Protein 2G6Y (pdb70)

CATH classification: 2.40.155.10

B-factor: mean 28.09, std 8.97, range [12.57, 61.95]

Structure (mmCIF, N/CA/C/O backbone):
data_2G6Y
#
_entry.id   2G6Y
#
_cell.length_a   68.007
_cell.length_b   97.160
_cell.length_c   75.153
_cell.angle_alpha   90.00
_cell.angle_beta   96.46
_cell.angle_gamma   90.00
#
_symmetry.space_group_name_H-M   'P 1 21 1'
#
loop_
_entity.id
_entity.type
_entity.pdbx_description
1 polymer 'green fluorescent protein 2'
2 water water
#
loop_
_atom_site.group_PDB
_atom_site.id
_atom_site.type_symbol
_atom_site.label_atom_id
_atom_site.label_alt_id
_atom_site.label_comp_id
_atom_site.label_asym_id
_atom_site.label_entity_id
_atom_site.label_seq_id
_atom_site.pdbx_PDB_ins_code
_atom_site.Cartn_x
_atom_site.Cartn_y
_atom_site.Cartn_z
_atom_site.occupancy
_atom_site.B_iso_or_equiv
_atom_site.auth_seq_id
_atom_site.auth_comp_id
_atom_site.auth_asym_id
_atom_site.auth_atom_id
_atom_site.pdbx_PDB_model_num
ATOM 1 N N . ALA A 1 3 ? -21.807 32.572 18.442 1.00 35.59 3 ALA A N 1
ATOM 2 C CA . ALA A 1 3 ? -21.209 31.236 18.738 1.00 34.06 3 ALA A CA 1
ATOM 3 C C . ALA A 1 3 ? -21.879 30.272 17.764 1.00 32.86 3 ALA A C 1
ATOM 4 O O . ALA A 1 3 ? -22.937 30.601 17.206 1.00 36.35 3 ALA A O 1
ATOM 6 N N . MET A 1 4 ? -21.265 29.112 17.553 1.00 28.68 4 MET A N 1
ATOM 7 C CA A MET A 1 4 ? -21.870 28.057 16.753 0.50 27.29 4 MET A CA 1
ATOM 8 C CA B MET A 1 4 ? -21.873 28.053 16.751 0.50 28.59 4 MET A CA 1
ATOM 9 C C . MET A 1 4 ? -22.588 27.099 17.694 1.00 26.62 4 MET A C 1
ATOM 10 O O . MET A 1 4 ? -22.077 26.762 18.764 1.00 25.15 4 MET A O 1
ATOM 19 N N . GLU A 1 5 ? -23.777 26.663 17.299 1.00 24.84 5 GLU A N 1
ATOM 20 C CA . GLU A 1 5 ? -24.454 25.630 18.065 1.00 22.12 5 GLU A CA 1
ATOM 21 C C . GLU A 1 5 ? -23.786 24.298 17.744 1.00 23.00 5 GLU A C 1
ATOM 22 O O . GLU A 1 5 ? -23.309 24.078 16.632 1.00 23.64 5 GLU A O 1
ATOM 28 N N . ILE A 1 6 ? -23.751 23.416 18.733 1.00 19.99 6 ILE A N 1
ATOM 29 C CA . ILE A 1 6 ? -23.263 22.048 18.541 1.00 18.84 6 ILE A CA 1
ATOM 30 C C . ILE A 1 6 ? -24.360 21.045 18.911 1.00 20.28 6 ILE A C 1
ATOM 31 O O . ILE A 1 6 ? -25.014 21.192 19.949 1.00 19.70 6 ILE A O 1
ATOM 36 N N . GLU A 1 7 ? -24.556 20.033 18.068 1.00 19.09 7 GLU A N 1
ATOM 37 C CA . GLU A 1 7 ? -25.410 18.903 18.423 1.00 19.08 7 GLU A CA 1
ATOM 38 C C . GLU A 1 7 ? -24.535 17.684 18.313 1.00 18.16 7 GLU A C 1
ATOM 39 O O . GLU A 1 7 ? -23.655 17.629 17.456 1.00 18.85 7 GLU A O 1
ATOM 45 N N . CYS A 1 8 ? -24.783 16.713 19.184 1.00 18.77 8 CYS A N 1
ATOM 46 C CA . CYS A 1 8 ? -23.882 15.568 19.224 1.00 18.94 8 CYS A CA 1
ATOM 47 C C . CYS A 1 8 ? -24.592 14.278 19.622 1.00 18.83 8 CYS A C 1
ATOM 48 O O . CYS A 1 8 ? -25.404 14.294 20.543 1.00 18.38 8 CYS A O 1
ATOM 51 N N . ARG A 1 9 ? -24.272 13.190 18.922 1.00 16.57 9 ARG A N 1
ATOM 52 C CA A ARG A 1 9 ? -24.650 11.855 19.377 0.50 17.86 9 ARG A CA 1
ATOM 53 C CA B ARG A 1 9 ? -24.656 11.852 19.345 0.50 17.08 9 ARG A CA 1
ATOM 54 C C . ARG A 1 9 ? -23.421 10.965 19.388 1.00 17.72 9 ARG A C 1
ATOM 55 O O . ARG A 1 9 ? -22.609 11.013 18.464 1.00 18.61 9 ARG A O 1
ATOM 70 N N . ILE A 1 10 ? -23.318 10.172 20.450 1.00 16.58 10 ILE A N 1
ATOM 71 C CA . ILE A 1 10 ? -22.239 9.211 20.587 1.00 17.51 10 ILE A CA 1
ATOM 72 C C . ILE A 1 10 ? -22.908 7.858 20.753 1.00 19.01 10 ILE A C 1
ATOM 73 O O . ILE A 1 10 ? -23.730 7.687 21.654 1.00 19.64 10 ILE A O 1
ATOM 78 N N . THR A 1 11 ? -22.574 6.904 19.888 1.00 17.42 11 THR A N 1
ATOM 79 C CA . THR A 1 11 ? -23.076 5.543 20.035 1.00 19.19 11 THR A CA 1
ATOM 80 C C . THR A 1 11 ? -21.894 4.607 20.039 1.00 18.54 11 THR A C 1
ATOM 81 O O . THR A 1 11 ? -20.891 4.851 19.369 1.00 20.94 11 THR A O 1
ATOM 85 N N . GLY A 1 12 ? -22.004 3.539 20.810 1.00 18.51 12 GLY A N 1
ATOM 86 C CA . GLY A 1 12 ? -20.861 2.645 20.834 1.00 18.81 12 GLY A CA 1
ATOM 87 C C . GLY A 1 12 ? -21.111 1.423 21.684 1.00 19.25 12 GLY A C 1
ATOM 88 O O . GLY A 1 12 ? -22.202 1.176 22.209 1.00 18.62 12 GLY A O 1
ATOM 89 N N . THR A 1 13 ? -20.027 0.668 21.813 1.00 18.69 13 THR A N 1
ATOM 90 C CA . THR A 1 13 ? -20.014 -0.459 22.729 1.00 20.43 13 THR A CA 1
ATOM 91 C C . THR A 1 13 ? -18.665 -0.414 23.439 1.00 19.88 13 THR A C 1
ATOM 92 O O . THR A 1 13 ? -17.658 -0.005 22.850 1.00 21.45 13 THR A O 1
ATOM 96 N N . LEU A 1 14 ? -18.656 -0.868 24.688 1.00 19.95 14 LEU A N 1
ATOM 97 C CA . LEU A 1 14 ? -17.416 -1.040 25.448 1.00 19.90 14 LEU A CA 1
ATOM 98 C C . LEU A 1 14 ? -17.486 -2.434 26.040 1.00 21.83 14 LEU A C 1
ATOM 99 O O . LEU A 1 14 ? -18.395 -2.772 26.805 1.00 21.62 14 LEU A O 1
ATOM 104 N N . ASN A 1 15 ? -16.512 -3.244 25.646 1.00 21.85 15 ASN A N 1
ATOM 105 C CA . ASN A 1 15 ? -16.481 -4.655 26.022 1.00 24.82 15 ASN A CA 1
ATOM 106 C C . ASN A 1 15 ? -17.829 -5.297 25.671 1.00 25.04 15 ASN A C 1
ATOM 107 O O . ASN A 1 15 ? -18.302 -6.185 26.375 1.00 28.12 15 ASN A O 1
ATOM 112 N N . GLY A 1 16 ? -18.463 -4.879 24.579 1.00 24.55 16 GLY A N 1
ATOM 113 C CA . GLY A 1 16 ? -19.743 -5.495 24.196 1.00 24.45 16 GLY A CA 1
ATOM 114 C C . GLY A 1 16 ? -21.022 -4.794 24.613 1.00 24.84 16 GLY A C 1
ATOM 115 O O . GLY A 1 16 ? -22.098 -5.075 24.059 1.00 26.29 16 GLY A O 1
ATOM 116 N N . VAL A 1 17 ? -20.898 -3.908 25.596 1.00 22.63 17 VAL A N 1
ATOM 117 C CA . VAL A 1 17 ? -22.056 -3.342 26.286 1.00 23.42 17 VAL A CA 1
ATOM 118 C C . VAL A 1 17 ? -22.386 -2.060 25.534 1.00 22.34 17 VAL A C 1
ATOM 119 O O . VAL A 1 17 ? -21.564 -1.142 25.431 1.00 22.33 17 VAL A O 1
ATOM 123 N N . GLU A 1 18 ? -23.593 -1.991 24.991 1.00 22.21 18 GLU A N 1
ATOM 124 C CA . GLU A 1 18 ? -23.975 -0.823 24.202 1.00 21.59 18 GLU A CA 1
ATOM 125 C C . GLU A 1 18 ? -24.240 0.402 25.064 1.00 21.23 18 GLU A C 1
ATOM 126 O O . GLU A 1 18 ? -24.835 0.314 26.156 1.00 22.73 18 GLU A O 1
ATOM 132 N N . PHE A 1 19 ? -23.804 1.541 24.533 1.00 19.23 19 PHE A N 1
ATOM 133 C CA . PHE A 1 19 ? -24.128 2.819 25.181 1.00 20.16 19 PHE A CA 1
ATOM 134 C C . PHE A 1 19 ? -24.493 3.859 24.121 1.00 20.30 19 PHE A C 1
ATOM 135 O O . PHE A 1 19 ? -24.125 3.705 22.948 1.00 19.78 19 PHE A O 1
ATOM 143 N N . GLU A 1 20 ? -25.227 4.901 24.518 1.00 19.40 20 GLU A N 1
ATOM 144 C CA . GLU A 1 20 ? -25.581 5.961 23.584 1.00 21.03 20 GLU A CA 1
ATOM 145 C C . GLU A 1 20 ? -25.796 7.206 24.416 1.00 20.92 20 GLU A C 1
ATOM 146 O O . GLU A 1 20 ? -26.466 7.137 25.461 1.00 20.96 20 GLU A O 1
ATOM 152 N N . LEU A 1 21 ? -25.228 8.314 23.942 1.00 18.53 21 LEU A N 1
ATOM 153 C CA . LEU A 1 21 ? -25.487 9.600 24.589 1.00 19.02 21 LEU A CA 1
ATOM 154 C C . LEU A 1 21 ? -25.910 10.602 23.529 1.00 19.57 21 LEU A C 1
ATOM 155 O O . LEU A 1 21 ? -25.477 10.495 22.382 1.00 19.16 21 LEU A O 1
ATOM 160 N N . VAL A 1 22 ? -26.715 11.589 23.912 1.00 19.58 22 VAL A N 1
ATOM 161 C CA . VAL A 1 22 ? -27.136 12.630 22.974 1.00 18.54 22 VAL A CA 1
ATOM 162 C C . VAL A 1 22 ? -27.131 13.952 23.734 1.00 19.40 22 VAL A C 1
ATOM 163 O O . VAL A 1 22 ? -27.395 14.007 24.945 1.00 18.70 22 VAL A O 1
ATOM 167 N N . GLY A 1 23 ? -26.829 15.022 23.008 1.00 17.00 23 GLY A N 1
ATOM 168 C CA . GLY A 1 23 ? -26.867 16.341 23.638 1.00 17.89 23 GLY A CA 1
ATOM 169 C C . GLY A 1 23 ? -26.222 17.371 22.746 1.00 17.77 23 GLY A C 1
ATOM 170 O O . GLY A 1 23 ? -26.312 17.319 21.517 1.00 19.16 23 GLY A O 1
ATOM 171 N N . GLY A 1 24 ? -25.570 18.338 23.379 1.00 17.31 24 GLY A N 1
ATOM 172 C CA . GLY A 1 24 ? -25.029 19.422 22.570 1.00 17.85 24 GLY A CA 1
ATOM 173 C C . GLY A 1 24 ? -24.608 20.590 23.436 1.00 18.05 24 GLY A C 1
ATOM 174 O O . GLY A 1 24 ? -24.536 20.475 24.653 1.00 19.41 24 GLY A O 1
ATOM 175 N N . GLY A 1 25 ? -24.313 21.706 22.780 1.00 19.04 25 GLY A N 1
ATOM 176 C CA . GLY A 1 25 ? -23.729 22.849 23.475 1.00 20.52 25 GLY A CA 1
ATOM 177 C C . GLY A 1 25 ? -23.494 23.920 22.437 1.00 21.40 25 GLY A C 1
ATOM 178 O O . GLY A 1 25 ? -24.297 24.088 21.520 1.00 20.98 25 GLY A O 1
ATOM 179 N N . GLU A 1 26 ? -22.404 24.655 22.614 1.00 21.21 26 GLU A N 1
ATOM 180 C CA . GLU A 1 26 ? -22.080 25.746 21.712 1.00 23.33 26 GLU A CA 1
ATOM 181 C C . GLU A 1 26 ? -20.586 25.990 21.822 1.00 22.74 26 GLU A C 1
ATOM 182 O O . GLU A 1 26 ? -19.946 25.567 22.782 1.00 22.23 26 GLU A O 1
ATOM 188 N N . GLY A 1 27 ? -20.048 26.675 20.824 1.00 21.63 27 GLY A N 1
ATOM 189 C CA . GLY A 1 27 ? -18.631 26.988 20.845 1.00 23.34 27 GLY A CA 1
ATOM 190 C C . GLY A 1 27 ? -18.304 28.269 20.121 1.00 21.91 27 GLY A C 1
ATOM 191 O O . GLY A 1 27 ? -19.054 28.725 19.265 1.00 23.46 27 GLY A O 1
ATOM 192 N N . THR A 1 28 ? -17.165 28.826 20.496 1.00 22.13 28 THR A N 1
ATOM 193 C CA . THR A 1 28 ? -16.741 30.089 19.902 1.00 23.93 28 THR A CA 1
ATOM 194 C C . THR A 1 28 ? -15.306 29.894 19.416 1.00 22.28 28 THR A C 1
ATOM 195 O O . THR A 1 28 ? -14.364 29.988 20.204 1.00 21.76 28 THR A O 1
ATOM 199 N N . PRO A 1 29 ? -15.118 29.596 18.121 1.00 23.40 29 PRO A N 1
ATOM 200 C CA . PRO A 1 29 ? -13.745 29.339 17.664 1.00 25.38 29 PRO A CA 1
ATOM 201 C C . PRO A 1 29 ? -12.649 30.364 17.954 1.00 26.23 29 PRO A C 1
ATOM 202 O O . PRO A 1 29 ? -11.506 29.971 18.224 1.00 26.09 29 PRO A O 1
ATOM 206 N N . GLU A 1 30 ? -12.976 31.654 17.921 1.00 27.51 30 GLU A N 1
ATOM 207 C CA . GLU A 1 30 ? -11.962 32.683 18.151 1.00 29.69 30 GLU A CA 1
ATOM 208 C C . GLU A 1 30 ? -11.493 32.704 19.602 1.00 28.39 30 GLU A C 1
ATOM 209 O O . GLU A 1 30 ? -10.430 33.265 19.911 1.00 28.92 30 GLU A O 1
ATOM 215 N N . GLN A 1 31 ? -12.305 32.117 20.478 1.00 27.09 31 GLN A N 1
ATOM 216 C CA . GLN A 1 31 ? -11.978 31.996 21.902 1.00 27.34 31 GLN A CA 1
ATOM 217 C C . GLN A 1 31 ? -11.408 30.627 22.254 1.00 24.52 31 GLN A C 1
ATOM 218 O O . GLN A 1 31 ? -10.934 30.406 23.371 1.00 24.20 31 GLN A O 1
ATOM 224 N N . GLY A 1 32 ? -11.458 29.716 21.290 1.00 21.16 32 GLY A N 1
ATOM 225 C CA . GLY A 1 32 ? -10.982 28.344 21.455 1.00 20.34 32 GLY A CA 1
ATOM 226 C C . GLY A 1 32 ? -11.774 27.567 22.492 1.00 19.54 32 GLY A C 1
ATOM 227 O O . GLY A 1 32 ? -11.236 26.687 23.154 1.00 21.04 32 GLY A O 1
ATOM 228 N N . ARG A 1 33 ? -13.059 27.878 22.647 1.00 19.85 33 ARG A N 1
ATOM 229 C CA . ARG A 1 33 ? -13.852 27.344 23.758 1.00 19.88 33 ARG A CA 1
ATOM 230 C C . ARG A 1 33 ? -15.089 26.656 23.213 1.00 19.10 33 ARG A C 1
ATOM 231 O O . ARG A 1 33 ? -15.688 27.108 22.243 1.00 19.25 33 ARG A O 1
ATOM 239 N N . MET A 1 34 ? -15.476 25.538 23.815 1.00 17.09 34 MET A N 1
ATOM 240 C CA A MET A 1 34 ? -16.783 24.958 23.496 0.50 19.07 34 MET A CA 1
ATOM 241 C CA B MET A 1 34 ? -16.798 24.984 23.507 0.50 18.65 34 MET A CA 1
ATOM 242 C C . MET A 1 34 ? -17.320 24.248 24.728 1.00 19.23 34 MET A C 1
ATOM 243 O O . MET A 1 34 ? -16.566 23.916 25.648 1.00 18.72 34 MET A O 1
ATOM 252 N N . THR A 1 35 ? -18.631 24.034 24.737 1.00 19.31 35 THR A N 1
ATOM 253 C CA . THR A 1 35 ? -19.250 23.289 25.826 1.00 19.40 35 THR A CA 1
ATOM 254 C C . THR A 1 35 ? -20.051 22.153 25.217 1.00 19.45 35 THR A C 1
ATOM 255 O O . THR A 1 35 ? -20.521 22.265 24.087 1.00 20.97 35 THR A O 1
ATOM 259 N N . ASN A 1 36 ? -20.225 21.064 25.959 1.00 17.13 36 ASN A N 1
ATOM 260 C CA . ASN A 1 36 ? -21.116 20.008 25.462 1.00 17.38 36 ASN A CA 1
ATOM 261 C C . ASN A 1 36 ? -21.656 19.297 26.690 1.00 19.12 36 ASN A C 1
ATOM 262 O O . ASN A 1 36 ? -20.862 18.930 27.576 1.00 19.08 36 ASN A O 1
ATOM 267 N N . LYS A 1 37 ? -22.982 19.156 26.743 1.00 17.97 37 LYS A N 1
ATOM 268 C CA . LYS A 1 37 ? -23.648 18.360 27.773 1.00 18.26 37 LYS A CA 1
ATOM 269 C C . LYS A 1 37 ? -24.478 17.291 27.088 1.00 18.65 37 LYS A C 1
ATOM 270 O O . LYS A 1 37 ? -25.239 17.568 26.150 1.00 18.49 37 LYS A O 1
ATOM 276 N N . MET A 1 38 ? -24.322 16.063 27.574 1.00 17.63 38 MET A N 1
ATOM 277 C CA . MET A 1 38 ? -25.003 14.931 26.962 1.00 18.65 38 MET A CA 1
ATOM 278 C C . MET A 1 38 ? -25.582 14.000 28.005 1.00 19.24 38 MET A C 1
ATOM 279 O O . MET A 1 38 ? -25.075 13.886 29.118 1.00 21.89 38 MET A O 1
ATOM 284 N N . LYS A 1 39 ? -26.666 13.336 27.630 1.00 18.06 39 LYS A N 1
ATOM 285 C CA A LYS A 1 39 ? -27.335 12.407 28.528 0.50 19.46 39 LYS A CA 1
ATOM 286 C CA B LYS A 1 39 ? -27.348 12.415 28.522 0.50 20.20 39 LYS A CA 1
ATOM 287 C C . LYS A 1 39 ? -27.337 11.021 27.913 1.00 19.96 39 LYS A C 1
ATOM 288 O O . LYS A 1 39 ? -27.535 10.857 26.702 1.00 20.78 39 LYS A O 1
ATOM 299 N N . SER A 1 40 ? -27.122 10.034 28.773 1.00 20.92 40 SER A N 1
ATOM 300 C CA . SER A 1 40 ? -27.230 8.645 28.366 1.00 23.66 40 SER A CA 1
ATOM 301 C C . SER A 1 40 ? -28.673 8.267 28.065 1.00 24.84 40 SER A C 1
ATOM 302 O O . SER A 1 40 ? -29.600 8.616 28.812 1.00 26.61 40 SER A O 1
ATOM 305 N N . THR A 1 41 ? -28.860 7.534 26.972 1.00 24.70 41 THR A N 1
ATOM 306 C CA . THR A 1 41 ? -30.196 7.031 26.655 1.00 27.42 41 THR A CA 1
ATOM 307 C C . THR A 1 41 ? -30.371 5.526 26.878 1.00 27.57 41 THR A C 1
ATOM 308 O O . THR A 1 41 ? -31.431 4.972 26.585 1.00 28.91 41 THR A O 1
ATOM 312 N N . LYS A 1 42 ? -29.358 4.848 27.407 1.00 27.14 42 LYS A N 1
ATOM 313 C CA . LYS A 1 42 ? -29.432 3.415 27.697 1.00 29.85 42 LYS A CA 1
ATOM 314 C C . LYS A 1 42 ? -29.090 3.144 29.160 1.00 29.05 42 LYS A C 1
ATOM 315 O O . LYS A 1 42 ? -28.479 2.121 29.457 1.00 32.90 42 LYS A O 1
ATOM 321 N N . GLY A 1 43 ? -29.477 4.066 30.039 1.00 29.09 43 GLY A N 1
ATOM 322 C CA . GLY A 1 43 ? -29.213 4.019 31.474 1.00 29.45 43 GLY A CA 1
ATOM 323 C C . GLY A 1 43 ? -27.812 4.387 31.913 1.00 27.52 43 GLY A C 1
ATOM 324 O O . GLY A 1 43 ? -27.027 4.955 31.141 1.00 26.46 43 GLY A O 1
ATOM 325 N N . ALA A 1 44 ? -27.485 4.050 33.158 1.00 28.11 44 ALA A N 1
ATOM 326 C CA . ALA A 1 44 ? -26.160 4.384 33.676 1.00 26.49 44 ALA A CA 1
ATOM 327 C C . ALA A 1 44 ? -25.044 3.727 32.866 1.00 24.59 44 ALA A C 1
ATOM 328 O O . ALA A 1 44 ? -25.159 2.553 32.493 1.00 24.63 44 ALA A O 1
ATOM 330 N N . LEU A 1 45 ? -23.996 4.496 32.586 1.00 24.06 45 LEU A N 1
ATOM 331 C CA . LEU A 1 45 ? -22.819 3.906 31.945 1.00 22.98 45 LEU A CA 1
ATOM 332 C C . LEU A 1 45 ? -22.192 2.863 32.859 1.00 24.97 45 LEU A C 1
ATOM 333 O O . LEU A 1 45 ? -22.208 3.034 34.083 1.00 27.73 45 LEU A O 1
ATOM 338 N N . THR A 1 46 ? -21.642 1.806 32.266 1.00 26.33 46 THR A N 1
ATOM 339 C CA . THR A 1 46 ? -20.953 0.732 32.978 1.00 27.30 46 THR A CA 1
ATOM 340 C C . THR A 1 46 ? -19.441 0.919 33.114 1.00 25.99 46 THR A C 1
ATOM 341 O O . THR A 1 46 ? -18.716 0.036 33.580 1.00 26.83 46 THR A O 1
ATOM 345 N N . PHE A 1 47 ? -18.951 2.080 32.700 1.00 22.19 47 PHE A N 1
ATOM 346 C CA . PHE A 1 47 ? -17.529 2.424 32.770 1.00 21.56 47 PHE A CA 1
ATOM 347 C C . PHE A 1 47 ? -17.453 3.919 33.080 1.00 21.70 47 PHE A C 1
ATOM 348 O O . PHE A 1 47 ? -18.451 4.662 33.026 1.00 22.21 47 PHE A O 1
ATOM 356 N N . SER A 1 48 ? -16.241 4.359 33.403 1.00 20.64 48 SER A N 1
ATOM 357 C CA . SER A 1 48 ? -16.033 5.725 33.865 1.00 20.00 48 SER A CA 1
ATOM 358 C C . SER A 1 48 ? -16.459 6.732 32.798 1.00 19.35 48 SER A C 1
ATOM 359 O O . SER A 1 48 ? -15.997 6.640 31.662 1.00 21.61 48 SER A O 1
ATOM 362 N N . PRO A 1 49 ? -17.321 7.705 33.131 1.00 20.15 49 PRO A N 1
ATOM 363 C CA . PRO A 1 49 ? -17.693 8.703 32.125 1.00 19.16 49 PRO A CA 1
ATOM 364 C C . PRO A 1 49 ? -16.507 9.547 31.638 1.00 18.09 49 PRO A C 1
ATOM 365 O O . PRO A 1 49 ? -16.579 10.089 30.548 1.00 18.53 49 PRO A O 1
ATOM 369 N N . TYR A 1 50 ? -15.412 9.647 32.393 1.00 18.43 50 TYR A N 1
ATOM 370 C CA . TYR A 1 50 ? -14.231 10.405 31.963 1.00 18.50 50 TYR A CA 1
ATOM 371 C C . TYR A 1 50 ? -13.613 9.830 30.678 1.00 17.03 50 TYR A C 1
ATOM 372 O O . TYR A 1 50 ? -12.911 10.533 29.940 1.00 19.72 50 TYR A O 1
ATOM 381 N N . LEU A 1 51 ? -13.889 8.556 30.391 1.00 18.55 51 LEU A N 1
ATOM 382 C CA . LEU A 1 51 ? -13.418 7.920 29.158 1.00 20.77 51 LEU A CA 1
ATOM 383 C C . LEU A 1 51 ? -14.034 8.583 27.923 1.00 20.93 51 LEU A C 1
ATOM 384 O O . LEU A 1 51 ? -13.469 8.496 26.829 1.00 23.65 51 LEU A O 1
ATOM 389 N N . LEU A 1 52 ? -15.172 9.250 28.104 1.00 17.86 52 LEU A N 1
ATOM 390 C CA . LEU A 1 52 ? -15.861 9.874 26.971 1.00 17.29 52 LEU A CA 1
ATOM 391 C C . LEU A 1 52 ? -15.621 11.375 26.787 1.00 17.70 52 LEU A C 1
ATOM 392 O O . LEU A 1 52 ? -16.089 11.943 25.789 1.00 17.18 52 LEU A O 1
ATOM 397 N N . SER A 1 53 ? -14.904 12.010 27.717 1.00 17.16 53 SER A N 1
ATOM 398 C CA . SER A 1 53 ? -14.725 13.457 27.632 1.00 16.59 53 SER A CA 1
ATOM 399 C C . SER A 1 53 ? -14.084 13.863 26.309 1.00 16.51 53 SER A C 1
ATOM 400 O O . SER A 1 53 ? -14.545 14.839 25.704 1.00 17.23 53 SER A O 1
ATOM 403 N N . HIS A 1 54 ? -13.050 13.136 25.868 1.00 16.44 54 HIS A N 1
ATOM 404 C CA . HIS A 1 54 ? -12.409 13.489 24.600 1.00 16.99 54 HIS A CA 1
ATOM 405 C C . HIS A 1 54 ? -13.137 12.945 23.358 1.00 16.65 54 HIS A C 1
ATOM 406 O O . HIS A 1 54 ? -12.650 13.153 22.251 1.00 17.57 54 HIS A O 1
ATOM 413 N N . VAL A 1 55 ? -14.285 12.283 23.512 1.00 15.71 55 VAL A N 1
ATOM 414 C CA . VAL A 1 55 ? -15.160 11.959 22.389 1.00 14.64 55 VAL A CA 1
ATOM 415 C C . VAL A 1 55 ? -16.225 13.052 22.298 1.00 15.26 55 VAL A C 1
ATOM 416 O O . VAL A 1 55 ? -16.589 13.502 21.191 1.00 16.45 55 VAL A O 1
ATOM 420 N N . MET A 1 56 ? -16.720 13.507 23.451 1.00 14.65 56 MET A N 1
ATOM 421 C CA . MET A 1 56 ? -17.605 14.697 23.477 1.00 16.96 56 MET A CA 1
ATOM 422 C C . MET A 1 56 ? -16.978 15.984 22.915 1.00 17.22 56 MET A C 1
ATOM 423 O O . MET A 1 56 ? -17.706 16.833 22.399 1.00 18.75 56 MET A O 1
ATOM 447 N N . PHE A 1 58 ? -14.603 18.170 18.692 1.00 16.40 60 PHE A N 1
ATOM 448 C CA . PHE A 1 58 ? -14.944 19.179 17.683 1.00 15.78 60 PHE A CA 1
ATOM 449 C C . PHE A 1 58 ? -13.740 20.123 17.547 1.00 16.62 60 PHE A C 1
ATOM 450 O O . PHE A 1 58 ? -13.674 21.199 18.172 1.00 16.71 60 PHE A O 1
ATOM 458 N N . TYR A 1 59 ? -12.797 19.722 16.695 1.00 15.32 61 TYR A N 1
ATOM 459 C CA . TYR A 1 59 ? -11.573 20.517 16.491 1.00 14.13 61 TYR A CA 1
ATOM 460 C C . TYR A 1 59 ? -11.770 21.896 15.868 1.00 14.02 61 TYR A C 1
ATOM 461 O O . TYR A 1 59 ? -10.854 22.732 15.822 1.00 16.24 61 TYR A O 1
ATOM 470 N N . HIS A 1 60 ? -12.987 22.088 15.368 1.00 14.12 62 HIS A N 1
ATOM 471 C CA . HIS A 1 60 ? -13.348 23.364 14.765 1.00 16.35 62 HIS A CA 1
ATOM 472 C C . HIS A 1 60 ? -13.147 24.533 15.721 1.00 17.92 62 HIS A C 1
ATOM 473 O O . HIS A 1 60 ? -12.964 25.658 15.237 1.00 19.88 62 HIS A O 1
ATOM 480 N N . PHE A 1 61 ? -13.249 24.268 17.026 1.00 16.88 63 PHE A N 1
ATOM 481 C CA . PHE A 1 61 ? -13.357 25.325 18.042 1.00 19.23 63 PHE A CA 1
ATOM 482 C C . PHE A 1 61 ? -12.020 25.542 18.719 1.00 21.34 63 PHE A C 1
ATOM 483 O O . PHE A 1 61 ? -11.928 25.723 19.937 1.00 27.61 63 PHE A O 1
ATOM 491 N N . GLY A 1 62 ? -10.960 25.483 17.936 1.00 19.59 64 GLY A N 1
ATOM 492 C CA . GLY A 1 62 ? -9.681 25.822 18.540 1.00 18.28 64 GLY A CA 1
ATOM 493 C C . GLY A 1 62 ? -9.115 27.078 17.899 1.00 18.47 64 GLY A C 1
ATOM 494 O O . GLY A 1 62 ? -9.357 27.399 16.727 1.00 19.63 64 GLY A O 1
ATOM 495 N N . THR A 1 63 ? -8.323 27.807 18.676 1.00 17.84 65 THR A N 1
ATOM 496 C CA . THR A 1 63 ? -7.660 28.988 18.136 1.00 19.58 65 THR A CA 1
ATOM 497 C C . THR A 1 63 ? -6.375 28.549 17.440 1.00 19.65 65 THR A C 1
ATOM 498 O O . THR A 1 63 ? -5.767 27.535 17.819 1.00 20.01 65 THR A O 1
ATOM 502 N N . TYR A 1 64 ? -5.987 29.308 16.419 1.00 18.29 66 TYR A N 1
ATOM 503 C CA . TYR A 1 64 ? -4.720 29.098 15.721 1.00 20.13 66 TYR A CA 1
ATOM 504 C C . TYR A 1 64 ? -3.943 30.411 15.789 1.00 22.07 66 TYR A C 1
ATOM 505 O O . TYR A 1 64 ? -4.529 31.474 15.985 1.00 23.30 66 TYR A O 1
ATOM 514 N N . PRO A 1 65 ? -2.614 30.336 15.655 1.00 22.08 67 PRO A N 1
ATOM 515 C CA . PRO A 1 65 ? -1.819 31.576 15.758 1.00 24.07 67 PRO A CA 1
ATOM 516 C C . PRO A 1 65 ? -2.095 32.585 14.651 1.00 26.32 67 PRO A C 1
ATOM 517 O O . PRO A 1 65 ? -2.708 32.249 13.635 1.00 25.04 67 PRO A O 1
ATOM 521 N N . SER A 1 66 ? -1.651 33.820 14.885 1.00 27.27 68 SER A N 1
ATOM 522 C CA . SER A 1 66 ? -1.717 34.880 13.883 1.00 29.31 68 SER A CA 1
ATOM 523 C C . SER A 1 66 ? -1.260 34.399 12.513 1.00 28.60 68 SER A C 1
ATOM 524 O O . SER A 1 66 ? -0.177 33.840 12.380 1.00 28.51 68 SER A O 1
ATOM 527 N N . GLY A 1 67 ? -2.093 34.622 11.503 1.00 27.42 69 GLY A N 1
ATOM 528 C CA . GLY A 1 67 ? -1.725 34.282 10.138 1.00 26.59 69 GLY A CA 1
ATOM 529 C C . GLY A 1 67 ? -2.047 32.862 9.715 1.00 25.31 69 GLY A C 1
ATOM 530 O O . GLY A 1 67 ? -1.880 32.513 8.547 1.00 27.85 69 GLY A O 1
ATOM 531 N N . TYR A 1 68 ? -2.503 32.043 10.658 1.00 24.58 70 TYR A N 1
ATOM 532 C CA . TYR A 1 68 ? -2.905 30.674 10.383 1.00 24.52 70 TYR A CA 1
ATOM 533 C C . TYR A 1 68 ? -4.420 30.564 10.491 1.00 25.34 70 TYR A C 1
ATOM 534 O O . TYR A 1 68 ? -5.055 31.339 11.194 1.00 26.05 70 TYR A O 1
ATOM 543 N N . GLU A 1 69 ? -4.990 29.601 9.779 1.00 23.55 71 GLU A N 1
ATOM 544 C CA . GLU A 1 69 ? -6.409 29.314 9.888 1.00 23.88 71 GLU A CA 1
ATOM 545 C C . GLU A 1 69 ? -6.555 27.888 10.410 1.00 22.74 71 GLU A C 1
ATOM 546 O O . GLU A 1 69 ? -5.855 26.962 9.999 1.00 23.63 71 GLU A O 1
ATOM 552 N N . ASN A 1 70 ? -7.494 27.732 11.335 1.00 20.88 72 ASN A N 1
ATOM 553 C CA . ASN A 1 70 ? -7.897 26.403 11.789 1.00 18.13 72 ASN A CA 1
ATOM 554 C C . ASN A 1 70 ? -8.405 25.602 10.585 1.00 17.64 72 ASN A C 1
ATOM 555 O O . ASN A 1 70 ? -9.392 26.007 9.944 1.00 19.23 72 ASN A O 1
ATOM 560 N N . PRO A 1 71 ? -7.718 24.499 10.242 1.00 17.73 73 PRO A N 1
ATOM 561 C CA . PRO A 1 71 ? -8.074 23.809 8.991 1.00 16.35 73 PRO A CA 1
ATOM 562 C C . PRO A 1 71 ? -9.399 23.046 9.065 1.00 16.92 73 PRO A C 1
ATOM 563 O O . PRO A 1 71 ? -10.056 22.805 8.039 1.00 17.34 73 PRO A O 1
ATOM 567 N N . PHE A 1 72 ? -9.763 22.684 10.292 1.00 17.06 74 PHE A N 1
ATOM 568 C CA . PHE A 1 72 ? -11.013 21.981 10.559 1.00 16.35 74 PHE A CA 1
ATOM 569 C C . PHE A 1 72 ? -12.199 22.933 10.388 1.00 17.87 74 PHE A C 1
ATOM 570 O O . PHE A 1 72 ? -13.206 22.615 9.741 1.00 19.42 74 PHE A O 1
ATOM 578 N N . LEU A 1 73 ? -12.086 24.111 10.991 1.00 17.48 75 LEU A N 1
ATOM 579 C CA . LEU A 1 73 ? -13.046 25.179 10.783 1.00 18.75 75 LEU A CA 1
ATOM 580 C C . LEU A 1 73 ? -13.127 25.545 9.304 1.00 18.85 75 LEU A C 1
ATOM 581 O O . LEU A 1 73 ? -14.223 25.718 8.753 1.00 20.49 75 LEU A O 1
ATOM 586 N N . HIS A 1 74 ? -11.973 25.671 8.655 1.00 18.82 76 HIS A N 1
ATOM 587 C CA . HIS A 1 74 ? -11.987 26.077 7.243 1.00 20.82 76 HIS A CA 1
ATOM 588 C C . HIS A 1 74 ? -12.663 25.048 6.334 1.00 19.52 76 HIS A C 1
ATOM 589 O O . HIS A 1 74 ? -13.332 25.395 5.354 1.00 21.06 76 HIS A O 1
ATOM 596 N N . ALA A 1 75 ? -12.489 23.770 6.664 1.00 18.24 77 ALA A N 1
ATOM 597 C CA . ALA A 1 75 ? -13.070 22.723 5.826 1.00 18.84 77 ALA A CA 1
ATOM 598 C C . ALA A 1 75 ? -14.595 22.704 5.785 1.00 18.53 77 ALA A C 1
ATOM 599 O O . ALA A 1 75 ? -15.174 22.006 4.956 1.00 19.31 77 ALA A O 1
ATOM 601 N N . ILE A 1 76 ? -15.268 23.449 6.660 1.00 19.04 78 ILE A N 1
ATOM 602 C CA . ILE A 1 76 ? -16.732 23.423 6.689 1.00 18.94 78 ILE A CA 1
ATOM 603 C C . ILE A 1 76 ? -17.308 23.753 5.306 1.00 21.03 78 ILE A C 1
ATOM 604 O O . ILE A 1 76 ? -18.350 23.211 4.917 1.00 23.14 78 ILE A O 1
ATOM 609 N N . ASN A 1 77 ? -16.625 24.627 4.563 1.00 21.57 79 ASN A N 1
ATOM 610 C CA . ASN A 1 77 ? -17.139 25.082 3.270 1.00 22.86 79 ASN A CA 1
ATOM 611 C C . ASN A 1 77 ? -16.620 24.354 2.043 1.00 21.87 79 ASN A C 1
ATOM 612 O O . ASN A 1 77 ? -17.032 24.651 0.928 1.00 23.70 79 ASN A O 1
ATOM 617 N N . ASN A 1 78 ? -15.731 23.382 2.230 1.00 21.68 80 ASN A N 1
ATOM 618 C CA . ASN A 1 78 ? -15.192 22.710 1.055 1.00 21.69 80 ASN A CA 1
ATOM 619 C C . ASN A 1 78 ? -15.162 21.192 1.209 1.00 21.97 80 ASN A C 1
ATOM 620 O O . ASN A 1 78 ? -14.236 20.540 0.698 1.00 24.21 80 ASN A O 1
ATOM 625 N N . GLY A 1 79 ? -16.173 20.650 1.887 1.00 20.67 81 GLY A N 1
ATOM 626 C CA . GLY A 1 79 ? -16.333 19.196 1.900 1.00 20.46 81 GLY A CA 1
ATOM 627 C C . GLY A 1 79 ? -16.038 18.542 3.239 1.00 18.52 81 GLY A C 1
ATOM 628 O O . GLY A 1 79 ? -16.313 17.354 3.429 1.00 20.40 81 GLY A O 1
ATOM 629 N N . GLY A 1 80 ? -15.479 19.302 4.179 1.00 17.71 82 GLY A N 1
ATOM 630 C CA . GLY A 1 80 ? -15.267 18.797 5.527 1.00 17.14 82 GLY A CA 1
ATOM 631 C C . GLY A 1 80 ? -14.135 17.800 5.649 1.00 17.13 82 GLY A C 1
ATOM 632 O O . GLY A 1 80 ? -13.290 17.662 4.773 1.00 17.38 82 GLY A O 1
ATOM 633 N N . TYR A 1 81 ? -14.144 17.107 6.777 1.00 16.15 83 TYR A N 1
ATOM 634 C CA . TYR A 1 81 ? -13.133 16.100 7.087 1.00 16.34 83 TYR A CA 1
ATOM 635 C C . TYR A 1 81 ? -13.773 15.049 7.988 1.00 16.36 83 TYR A C 1
ATOM 636 O O . TYR A 1 81 ? -14.819 15.279 8.624 1.00 16.79 83 TYR A O 1
ATOM 645 N N . THR A 1 82 ? -13.093 13.905 8.048 1.00 15.79 84 THR A N 1
ATOM 646 C CA . THR A 1 82 ? -13.449 12.901 9.040 1.00 15.54 84 THR A CA 1
ATOM 647 C C . THR A 1 82 ? -12.250 12.770 9.981 1.00 15.29 84 THR A C 1
ATOM 648 O O . THR A 1 82 ? -11.122 13.099 9.608 1.00 16.78 84 THR A O 1
ATOM 652 N N . ASN A 1 83 ? -12.483 12.249 11.184 1.00 14.67 85 ASN A N 1
ATOM 653 C CA . ASN A 1 83 ? -11.386 11.972 12.108 1.00 14.08 85 ASN A CA 1
ATOM 654 C C . ASN A 1 83 ? -11.593 10.533 12.548 1.00 13.84 85 ASN A C 1
ATOM 655 O O . ASN A 1 83 ? -12.734 10.140 12.838 1.00 15.17 85 ASN A O 1
ATOM 660 N N . THR A 1 84 ? -10.512 9.755 12.577 1.00 15.30 86 THR A N 1
ATOM 661 C CA . THR A 1 84 ? -10.584 8.386 13.088 1.00 15.50 86 THR A CA 1
ATOM 662 C C . THR A 1 84 ? -9.413 8.217 14.056 1.00 15.96 86 THR A C 1
ATOM 663 O O . THR A 1 84 ? -8.281 8.517 13.685 1.00 16.49 86 THR A O 1
ATOM 667 N N . ARG A 1 85 ? -9.644 7.703 15.264 1.00 15.49 87 ARG A N 1
ATOM 668 C CA . ARG A 1 85 ? -8.600 7.691 16.314 1.00 17.61 87 ARG A CA 1
ATOM 669 C C . ARG A 1 85 ? -8.555 6.270 16.848 1.00 17.87 87 ARG A C 1
ATOM 670 O O . ARG A 1 85 ? -9.581 5.609 16.995 1.00 18.11 87 ARG A O 1
ATOM 678 N N . ILE A 1 86 ? -7.339 5.819 17.145 1.00 16.49 88 ILE A N 1
ATOM 679 C CA . ILE A 1 86 ? -7.095 4.543 17.806 1.00 18.62 88 ILE A CA 1
ATOM 680 C C . ILE A 1 86 ? -6.393 4.911 19.091 1.00 17.72 88 ILE A C 1
ATOM 681 O O . ILE A 1 86 ? -5.362 5.581 19.054 1.00 19.39 88 ILE A O 1
ATOM 686 N N . GLU A 1 87 ? -6.980 4.512 20.216 1.00 18.20 89 GLU A N 1
ATOM 687 C CA . GLU A 1 87 ? -6.461 4.879 21.540 1.00 19.49 89 GLU A CA 1
ATOM 688 C C . GLU A 1 87 ? -6.099 3.613 22.267 1.00 18.40 89 GLU A C 1
ATOM 689 O O . GLU A 1 87 ? -6.949 2.735 22.450 1.00 21.07 89 GLU A O 1
ATOM 695 N N . LYS A 1 88 ? -4.826 3.527 22.654 1.00 16.80 90 LYS A N 1
ATOM 696 C CA A LYS A 1 88 ? -4.347 2.334 23.349 0.50 17.98 90 LYS A CA 1
ATOM 697 C CA B LYS A 1 88 ? -4.379 2.326 23.356 0.50 18.21 90 LYS A CA 1
ATOM 698 C C . LYS A 1 88 ? -4.091 2.651 24.816 1.00 17.75 90 LYS A C 1
ATOM 699 O O . LYS A 1 88 ? -3.239 3.476 25.101 1.00 19.04 90 LYS A O 1
ATOM 710 N N . TYR A 1 89 ? -4.801 1.991 25.730 1.00 17.40 91 TYR A N 1
ATOM 711 C CA . TYR A 1 89 ? -4.716 2.275 27.169 1.00 18.94 91 TYR A CA 1
ATOM 712 C C . TYR A 1 89 ? -3.648 1.392 27.813 1.00 19.85 91 TYR A C 1
ATOM 713 O O . TYR A 1 89 ? -3.384 0.294 27.304 1.00 21.82 91 TYR A O 1
ATOM 722 N N . GLU A 1 90 ? -3.049 1.854 28.911 1.00 19.82 92 GLU A N 1
ATOM 723 C CA . GLU A 1 90 ? -1.926 1.117 29.492 1.00 22.54 92 GLU A CA 1
ATOM 724 C C . GLU A 1 90 ? -2.235 -0.275 30.033 1.00 22.39 92 GLU A C 1
ATOM 725 O O . GLU A 1 90 ? -1.334 -1.093 30.218 1.00 24.74 92 GLU A O 1
ATOM 731 N N . ASP A 1 91 ? -3.508 -0.554 30.275 1.00 21.77 93 ASP A N 1
ATOM 732 C CA . ASP A 1 91 ? -3.928 -1.892 30.687 1.00 23.72 93 ASP A CA 1
ATOM 733 C C . ASP A 1 91 ? -4.374 -2.819 29.549 1.00 24.43 93 ASP A C 1
ATOM 734 O O . ASP A 1 91 ? -4.934 -3.896 29.814 1.00 25.76 93 ASP A O 1
ATOM 739 N N . GLY A 1 92 ? -4.135 -2.399 28.304 1.00 23.39 94 GLY A N 1
ATOM 740 C CA . GLY A 1 92 ? -4.477 -3.206 27.129 1.00 23.25 94 GLY A CA 1
ATOM 741 C C . GLY A 1 92 ? -5.786 -2.870 26.439 1.00 22.51 94 GLY A C 1
ATOM 742 O O . GLY A 1 92 ? -6.041 -3.342 25.329 1.00 22.72 94 GLY A O 1
ATOM 743 N N . GLY A 1 93 ? -6.620 -2.053 27.068 1.00 21.21 95 GLY A N 1
ATOM 744 C CA . GLY A 1 93 ? -7.861 -1.682 26.393 1.00 20.05 95 GLY A CA 1
ATOM 745 C C . GLY A 1 93 ? -7.613 -0.842 25.152 1.00 20.07 95 GLY A C 1
ATOM 746 O O . GLY A 1 93 ? -6.614 -0.124 25.061 1.00 19.67 95 GLY A O 1
ATOM 747 N N . VAL A 1 94 ? -8.511 -0.935 24.175 1.00 17.51 96 VAL A N 1
ATOM 748 C CA . VAL A 1 94 ? -8.392 -0.160 22.934 1.00 19.62 96 VAL A CA 1
ATOM 749 C C . VAL A 1 94 ? -9.704 0.535 22.657 1.00 18.81 96 VAL A C 1
ATOM 750 O O . VAL A 1 94 ? -10.741 -0.117 22.775 1.00 19.43 96 VAL A O 1
ATOM 754 N N . LEU A 1 95 ? -9.645 1.823 22.305 1.00 17.77 97 LEU A N 1
ATOM 755 C CA . LEU A 1 95 ? -10.841 2.475 21.812 1.00 19.47 97 LEU A CA 1
ATOM 756 C C . LEU A 1 95 ? -10.611 2.838 20.351 1.00 19.77 97 LEU A C 1
ATOM 757 O O . LEU A 1 95 ? -9.586 3.440 20.005 1.00 22.46 97 LEU A O 1
ATOM 762 N N . HIS A 1 96 ? -11.558 2.487 19.484 1.00 18.56 98 HIS A N 1
ATOM 763 C CA . HIS A 1 96 ? -11.524 2.986 18.111 1.00 17.53 98 HIS A CA 1
ATOM 764 C C . HIS A 1 96 ? -12.679 3.968 18.017 1.00 16.80 98 HIS A C 1
ATOM 765 O O . HIS A 1 96 ? -13.814 3.616 18.356 1.00 16.99 98 HIS A O 1
ATOM 772 N N . VAL A 1 97 ? -12.392 5.189 17.576 1.00 14.79 99 VAL A N 1
ATOM 773 C CA . VAL A 1 97 ? -13.440 6.198 17.574 1.00 15.02 99 VAL A CA 1
ATOM 774 C C . VAL A 1 97 ? -13.453 6.835 16.186 1.00 14.57 99 VAL A C 1
ATOM 775 O O . VAL A 1 97 ? -12.414 7.217 15.639 1.00 17.24 99 VAL A O 1
ATOM 779 N N . SER A 1 98 ? -14.648 6.957 15.614 1.00 14.98 100 SER A N 1
ATOM 780 C CA . SER A 1 98 ? -14.766 7.665 14.349 1.00 15.83 100 SER A CA 1
ATOM 781 C C . SER A 1 98 ? -15.716 8.846 14.507 1.00 15.27 100 SER A C 1
ATOM 782 O O . SER A 1 98 ? -16.763 8.754 15.153 1.00 18.19 100 SER A O 1
ATOM 785 N N . PHE A 1 99 ? -15.296 9.955 13.910 1.00 14.41 101 PHE A N 1
ATOM 786 C CA . PHE A 1 99 ? -16.042 11.212 13.959 1.00 13.65 101 PHE A CA 1
ATOM 787 C C . PHE A 1 99 ? -16.505 11.648 12.566 1.00 15.11 101 PHE A C 1
ATOM 788 O O . PHE A 1 99 ? -15.717 11.715 11.613 1.00 16.06 101 PHE A O 1
ATOM 796 N N . SER A 1 100 ? -17.800 11.918 12.466 1.00 17.05 102 SER A N 1
ATOM 797 C CA A SER A 1 100 ? -18.329 12.487 11.232 0.50 17.01 102 SER A CA 1
ATOM 798 C CA B SER A 1 100 ? -18.426 12.410 11.250 0.50 16.55 102 SER A CA 1
ATOM 799 C C . SER A 1 100 ? -19.213 13.672 11.603 1.00 15.92 102 SER A C 1
ATOM 800 O O . SER A 1 100 ? -19.778 13.755 12.696 1.00 15.74 102 SER A O 1
ATOM 805 N N . TYR A 1 101 ? -19.277 14.620 10.674 1.00 15.19 103 TYR A N 1
ATOM 806 C CA . TYR A 1 101 ? -19.912 15.907 10.959 1.00 14.82 103 TYR A CA 1
ATOM 807 C C . TYR A 1 101 ? -20.791 16.297 9.779 1.00 17.64 103 TYR A C 1
ATOM 808 O O . TYR A 1 101 ? -20.488 15.941 8.633 1.00 19.22 103 TYR A O 1
ATOM 817 N N . ARG A 1 102 ? -21.841 17.052 10.090 1.00 18.82 104 ARG A N 1
ATOM 818 C CA . ARG A 1 102 ? -22.692 17.710 9.093 1.00 18.58 104 ARG A CA 1
ATOM 819 C C . ARG A 1 102 ? -22.824 19.165 9.540 1.00 18.46 104 ARG A C 1
ATOM 820 O O . ARG A 1 102 ? -22.816 19.418 10.744 1.00 19.91 104 ARG A O 1
ATOM 828 N N . TYR A 1 103 ? -22.936 20.116 8.611 1.00 19.71 105 TYR A N 1
ATOM 829 C CA . TYR A 1 103 ? -22.951 21.552 8.923 1.00 20.46 105 TYR A CA 1
ATOM 830 C C . TYR A 1 103 ? -24.240 22.212 8.431 1.00 22.60 105 TYR A C 1
ATOM 831 O O . TYR A 1 103 ? -24.734 21.865 7.358 1.00 25.16 105 TYR A O 1
ATOM 840 N N . GLU A 1 104 ? -24.774 23.153 9.205 1.00 24.68 106 GLU A N 1
ATOM 841 C CA . GLU A 1 104 ? -25.867 24.029 8.758 1.00 27.46 106 GLU A CA 1
ATOM 842 C C . GLU A 1 104 ? -25.435 25.440 9.142 1.00 28.76 106 GLU A C 1
ATOM 843 O O . GLU A 1 104 ? -24.429 25.568 9.841 1.00 28.23 106 GLU A O 1
ATOM 849 N N . ALA A 1 105 ? -26.140 26.490 8.721 1.00 29.73 107 ALA A N 1
ATOM 850 C CA . ALA A 1 105 ? -25.783 27.838 9.156 1.00 31.17 107 ALA A CA 1
ATOM 851 C C . ALA A 1 105 ? -25.792 27.890 10.680 1.00 30.76 107 ALA A C 1
ATOM 852 O O . ALA A 1 105 ? -26.796 27.548 11.316 1.00 32.06 107 ALA A O 1
ATOM 854 N N . GLY A 1 106 ? -24.664 28.298 11.250 1.00 29.44 108 GLY A N 1
ATOM 855 C CA . GLY A 1 106 ? -24.525 28.467 12.692 1.00 28.33 108 GLY A CA 1
ATOM 856 C C . GLY A 1 106 ? -24.549 27.188 13.515 1.00 26.33 108 GLY A C 1
ATOM 857 O O . GLY A 1 106 ? -24.812 27.253 14.715 1.00 26.73 108 GLY A O 1
ATOM 858 N N . ARG A 1 107 ? -24.295 26.027 12.915 1.00 25.13 109 ARG A N 1
ATOM 859 C CA . ARG A 1 107 ? -24.423 24.770 13.656 1.00 24.66 109 ARG A CA 1
ATOM 860 C C . ARG A 1 107 ? -23.511 23.681 13.133 1.00 22.41 109 ARG A C 1
ATOM 861 O O . ARG A 1 107 ? -23.339 23.553 11.921 1.00 23.73 109 ARG A O 1
ATOM 869 N N . VAL A 1 108 ? -22.945 22.896 14.050 1.00 20.51 110 VAL A N 1
ATOM 870 C CA A VAL A 1 108 ? -22.265 21.680 13.622 0.50 19.57 110 VAL A CA 1
ATOM 871 C CA B VAL A 1 108 ? -22.200 21.691 13.691 0.50 20.56 110 VAL A CA 1
ATOM 872 C C . VAL A 1 108 ? -22.915 20.525 14.370 1.00 19.53 110 VAL A C 1
ATOM 873 O O . VAL A 1 108 ? -23.242 20.631 15.557 1.00 20.45 110 VAL A O 1
ATOM 880 N N . ILE A 1 109 ? -23.116 19.438 13.632 1.00 17.88 111 ILE A N 1
ATOM 881 C CA A ILE A 1 109 ? -23.767 18.247 14.155 0.50 18.98 111 ILE A CA 1
ATOM 882 C CA B ILE A 1 109 ? -23.777 18.238 14.129 0.50 19.22 111 ILE A CA 1
ATOM 883 C C . ILE A 1 109 ? -22.774 17.092 14.047 1.00 19.34 111 ILE A C 1
ATOM 884 O O . ILE A 1 109 ? -22.330 16.715 12.954 1.00 19.77 111 ILE A O 1
ATOM 893 N N . GLY A 1 110 ? -22.409 16.529 15.194 1.00 17.79 112 GLY A N 1
ATOM 894 C CA . GLY A 1 110 ? -21.435 15.425 15.202 1.00 17.78 112 GLY A CA 1
ATOM 895 C C . GLY A 1 110 ? -22.112 14.098 15.492 1.00 18.22 112 GLY A C 1
ATOM 896 O O . GLY A 1 110 ? -22.948 14.018 16.385 1.00 20.98 112 GLY A O 1
ATOM 897 N N . ASP A 1 111 ? -21.764 13.048 14.755 1.00 17.90 113 ASP A N 1
ATOM 898 C CA . ASP A 1 111 ? -22.327 11.728 14.994 1.00 19.03 113 ASP A CA 1
ATOM 899 C C . ASP A 1 111 ? -21.106 10.833 15.123 1.00 18.52 113 ASP A C 1
ATOM 900 O O . ASP A 1 111 ? -20.399 10.607 14.121 1.00 19.26 113 ASP A O 1
ATOM 905 N N . PHE A 1 112 ? -20.871 10.355 16.347 1.00 15.93 114 PHE A N 1
ATOM 906 C CA . PHE A 1 112 ? -19.592 9.717 16.653 1.00 17.01 114 PHE A CA 1
ATOM 907 C C . PHE A 1 112 ? -19.799 8.268 17.068 1.00 15.55 114 PHE A C 1
ATOM 908 O O . PHE A 1 112 ? -20.790 7.941 17.743 1.00 17.33 114 PHE A O 1
ATOM 916 N N . LYS A 1 113 ? -18.868 7.406 16.653 1.00 15.61 115 LYS A N 1
ATOM 917 C CA A LYS A 1 113 ? -19.014 5.975 16.878 0.50 17.32 115 LYS A CA 1
ATOM 918 C CA B LYS A 1 113 ? -19.025 5.980 16.896 0.50 17.40 115 LYS A CA 1
ATOM 919 C C . LYS A 1 113 ? -17.810 5.459 17.654 1.00 17.08 115 LYS A C 1
ATOM 920 O O . LYS A 1 113 ? -16.661 5.673 17.258 1.00 18.08 115 LYS A O 1
ATOM 931 N N . VAL A 1 114 ? -18.049 4.761 18.755 1.00 17.33 116 VAL A N 1
ATOM 932 C CA . VAL A 1 114 ? -16.978 4.247 19.593 1.00 17.30 116 VAL A CA 1
ATOM 933 C C . VAL A 1 114 ? -17.035 2.733 19.737 1.00 17.44 116 VAL A C 1
ATOM 934 O O . VAL A 1 114 ? -18.090 2.154 20.023 1.00 18.76 116 VAL A O 1
ATOM 938 N N . MET A 1 115 ? -15.889 2.086 19.559 1.00 17.73 117 MET A N 1
ATOM 939 C CA . MET A 1 115 ? -15.856 0.662 19.831 1.00 20.80 117 MET A CA 1
ATOM 940 C C . MET A 1 115 ? -14.652 0.457 20.736 1.00 19.21 117 MET A C 1
ATOM 941 O O . MET A 1 115 ? -13.507 0.622 20.289 1.00 18.91 117 MET A O 1
ATOM 946 N N . GLY A 1 116 ? -14.953 0.107 21.985 1.00 17.87 118 GLY A N 1
ATOM 947 C CA . GLY A 1 116 ? -13.912 -0.228 22.944 1.00 17.47 118 GLY A CA 1
ATOM 948 C C . GLY A 1 116 ? -13.903 -1.697 23.257 1.00 18.71 118 GLY A C 1
ATOM 949 O O . GLY A 1 116 ? -14.947 -2.318 23.470 1.00 19.41 118 GLY A O 1
ATOM 950 N N . THR A 1 117 ? -12.698 -2.250 23.272 1.00 18.62 119 THR A N 1
ATOM 951 C CA . THR A 1 117 ? -12.584 -3.677 23.530 1.00 21.23 119 THR A CA 1
ATOM 952 C C . THR A 1 117 ? -11.326 -3.936 24.355 1.00 21.02 119 THR A C 1
ATOM 953 O O . THR A 1 117 ? -10.383 -3.139 24.400 1.00 20.56 119 THR A O 1
ATOM 957 N N . GLY A 1 118 ? -11.313 -5.091 25.012 1.00 22.15 120 GLY A N 1
ATOM 958 C CA . GLY A 1 118 ? -10.064 -5.545 25.610 1.00 22.50 120 GLY A CA 1
ATOM 959 C C . GLY A 1 118 ? -9.685 -4.945 26.949 1.00 23.33 120 GLY A C 1
ATOM 960 O O . GLY A 1 118 ? -8.573 -5.177 27.439 1.00 25.39 120 GLY A O 1
ATOM 961 N N . PHE A 1 119 ? -10.606 -4.198 27.557 1.00 23.40 121 PHE A N 1
ATOM 962 C CA . PHE A 1 119 ? -10.347 -3.707 28.910 1.00 23.37 121 PHE A CA 1
ATOM 963 C C . PHE A 1 119 ? -10.529 -4.844 29.909 1.00 24.47 121 PHE A C 1
ATOM 964 O O . PHE A 1 119 ? -11.574 -5.520 29.934 1.00 25.51 121 PHE A O 1
ATOM 972 N N . PRO A 1 120 ? -9.504 -5.076 30.745 1.00 24.44 122 PRO A N 1
ATOM 973 C CA . PRO A 1 120 ? -9.649 -6.206 31.671 1.00 25.86 122 PRO A CA 1
ATOM 974 C C . PRO A 1 120 ? -10.679 -5.929 32.757 1.00 27.49 122 PRO A C 1
ATOM 975 O O . PRO A 1 120 ? -10.985 -4.770 33.047 1.00 26.80 122 PRO A O 1
ATOM 979 N N . GLU A 1 121 ? -11.202 -6.991 33.369 1.00 28.85 123 GLU A N 1
ATOM 980 C CA . GLU A 1 121 ? -12.233 -6.817 34.397 1.00 30.33 123 GLU A CA 1
ATOM 981 C C . GLU A 1 121 ? -11.703 -5.944 35.540 1.00 29.19 123 GLU A C 1
ATOM 982 O O . GLU A 1 121 ? -12.471 -5.183 36.137 1.00 31.37 123 GLU A O 1
ATOM 988 N N . ASP A 1 122 ? -10.410 -6.007 35.853 1.00 28.51 124 ASP A N 1
ATOM 989 C CA . ASP A 1 122 ? -9.845 -5.134 36.891 1.00 28.78 124 ASP A CA 1
ATOM 990 C C . ASP A 1 122 ? -9.397 -3.731 36.461 1.00 27.70 124 ASP A C 1
ATOM 991 O O . ASP A 1 122 ? -8.688 -3.025 37.193 1.00 28.83 124 ASP A O 1
ATOM 996 N N . SER A 1 123 ? -9.806 -3.321 35.263 1.00 24.81 125 SER A N 1
ATOM 997 C CA . SER A 1 123 ? -9.399 -2.022 34.741 1.00 23.57 125 SER A CA 1
ATOM 998 C C . SER A 1 123 ? -9.911 -0.888 35.628 1.00 23.16 125 SER A C 1
ATOM 999 O O . SER A 1 123 ? -11.006 -0.952 36.190 1.00 23.69 125 SER A O 1
ATOM 1002 N N . VAL A 1 124 ? -9.108 0.162 35.747 1.00 22.78 126 VAL A N 1
ATOM 1003 C CA A VAL A 1 124 ? -9.589 1.344 36.467 0.50 22.69 126 VAL A CA 1
ATOM 1004 C CA B VAL A 1 124 ? -9.507 1.425 36.363 0.50 23.14 126 VAL A CA 1
ATOM 1005 C C . VAL A 1 124 ? -10.840 1.962 35.839 1.00 22.70 126 VAL A C 1
ATOM 1006 O O . VAL A 1 124 ? -11.576 2.684 36.516 1.00 22.78 126 VAL A O 1
ATOM 1013 N N . ILE A 1 125 ? -11.130 1.663 34.577 1.00 21.44 127 ILE A N 1
ATOM 1014 C CA . ILE A 1 125 ? -12.328 2.242 33.966 1.00 21.13 127 ILE A CA 1
ATOM 1015 C C . ILE A 1 125 ? -13.635 1.667 34.519 1.00 20.75 127 ILE A C 1
ATOM 1016 O O . ILE A 1 125 ? -14.701 2.265 34.341 1.00 21.27 127 ILE A O 1
ATOM 1021 N N . PHE A 1 126 ? -13.553 0.514 35.179 1.00 21.00 128 PHE A N 1
ATOM 1022 C CA . PHE A 1 126 ? -14.725 -0.048 35.849 1.00 21.77 128 PHE A CA 1
ATOM 1023 C C . PHE A 1 126 ? -14.887 0.276 37.338 1.00 23.62 128 PHE A C 1
ATOM 1024 O O . PHE A 1 126 ? -15.642 -0.380 38.079 1.00 26.13 128 PHE A O 1
ATOM 1032 N N . THR A 1 127 ? -14.143 1.291 37.764 1.00 24.11 129 THR A N 1
ATOM 1033 C CA . THR A 1 127 ? -14.153 1.808 39.121 1.00 25.56 129 THR A CA 1
ATOM 1034 C C . THR A 1 127 ? -14.473 3.306 39.098 1.00 25.57 129 THR A C 1
ATOM 1035 O O . THR A 1 127 ? -14.670 3.917 38.041 1.00 26.42 129 THR A O 1
ATOM 1039 N N . ASP A 1 128 ? -14.511 3.920 40.277 1.00 26.42 130 ASP A N 1
ATOM 1040 C CA A ASP A 1 128 ? -14.642 5.375 40.337 0.50 26.89 130 ASP A CA 1
ATOM 1041 C CA B ASP A 1 128 ? -14.643 5.369 40.394 0.50 26.62 130 ASP A CA 1
ATOM 1042 C C . ASP A 1 128 ? -13.300 6.045 40.637 1.00 25.67 130 ASP A C 1
ATOM 1043 O O . ASP A 1 128 ? -13.259 7.151 41.174 1.00 26.52 130 ASP A O 1
ATOM 1052 N N . LYS A 1 129 ? -12.209 5.384 40.258 1.00 24.60 131 LYS A N 1
ATOM 1053 C CA A LYS A 1 129 ? -10.903 5.909 40.630 0.50 22.67 131 LYS A CA 1
ATOM 1054 C CA B LYS A 1 129 ? -10.885 5.880 40.588 0.50 23.59 131 LYS A CA 1
ATOM 1055 C C . LYS A 1 129 ? -10.525 7.124 39.781 1.00 21.64 131 LYS A C 1
ATOM 1056 O O . LYS A 1 129 ? -9.846 8.015 40.269 1.00 22.70 131 LYS A O 1
ATOM 1067 N N . ILE A 1 130 ? -10.966 7.186 38.529 1.00 21.15 132 ILE A N 1
ATOM 1068 C CA . ILE A 1 130 ? -10.569 8.343 37.715 1.00 20.76 132 ILE A CA 1
ATOM 1069 C C . ILE A 1 130 ? -11.349 9.569 38.180 1.00 20.72 132 ILE A C 1
ATOM 1070 O O . ILE A 1 130 ? -12.586 9.515 38.290 1.00 21.55 132 ILE A O 1
ATOM 1075 N N . ILE A 1 131 ? -10.625 10.658 38.427 1.00 20.29 133 ILE A N 1
ATOM 1076 C CA . ILE A 1 131 ? -11.265 11.890 38.892 1.00 21.87 133 ILE A CA 1
ATOM 1077 C C . ILE A 1 131 ? -11.216 13.066 37.916 1.00 20.57 133 ILE A C 1
ATOM 1078 O O . ILE A 1 131 ? -11.967 14.036 38.055 1.00 24.23 133 ILE A O 1
ATOM 1083 N N . ARG A 1 132 ? -10.317 12.994 36.933 1.00 20.56 134 ARG A N 1
ATOM 1084 C CA A ARG A 1 132 ? -10.253 14.003 35.885 0.50 20.94 134 ARG A CA 1
ATOM 1085 C CA B ARG A 1 132 ? -10.277 13.991 35.870 0.50 21.06 134 ARG A CA 1
ATOM 1086 C C . ARG A 1 132 ? -9.376 13.532 34.731 1.00 19.11 134 ARG A C 1
ATOM 1087 O O . ARG A 1 132 ? -8.504 12.683 34.934 1.00 19.74 134 ARG A O 1
ATOM 1102 N N . SER A 1 133 ? -9.627 14.099 33.554 1.00 18.92 135 SER A N 1
ATOM 1103 C CA . SER A 1 133 ? -8.735 13.963 32.402 1.00 19.55 135 SER A CA 1
ATOM 1104 C C . SER A 1 133 ? -7.755 15.131 32.420 1.00 20.20 135 SER A C 1
ATOM 1105 O O . SER A 1 133 ? -8.143 16.273 32.710 1.00 23.21 135 SER A O 1
ATOM 1108 N N . ASN A 1 134 ? -6.490 14.846 32.119 1.00 18.47 136 ASN A N 1
ATOM 1109 C CA . ASN A 1 134 ? -5.502 15.925 32.174 1.00 16.90 136 ASN A CA 1
ATOM 1110 C C . ASN A 1 134 ? -5.265 16.526 30.797 1.00 17.53 136 ASN A C 1
ATOM 1111 O O . ASN A 1 134 ? -5.762 16.015 29.792 1.00 19.72 136 ASN A O 1
ATOM 1116 N N . ALA A 1 135 ? -4.502 17.615 30.767 1.00 16.36 137 ALA A N 1
ATOM 1117 C CA . ALA A 1 135 ? -4.260 18.342 29.523 1.00 16.28 137 ALA A CA 1
ATOM 1118 C C . ALA A 1 135 ? -3.374 17.486 28.608 1.00 16.54 137 ALA A C 1
ATOM 1119 O O . ALA A 1 135 ? -2.666 16.577 29.061 1.00 16.89 137 ALA A O 1
ATOM 1121 N N . THR A 1 136 ? -3.426 17.788 27.317 1.00 16.38 138 THR A N 1
ATOM 1122 C CA . THR A 1 136 ? -2.615 17.130 26.291 1.00 16.11 138 THR A CA 1
ATOM 1123 C C . THR A 1 136 ? -2.107 18.158 25.281 1.00 16.36 138 THR A C 1
ATOM 1124 O O . THR A 1 136 ? -2.661 19.253 25.136 1.00 15.42 138 THR A O 1
ATOM 1128 N N . VAL A 1 137 ? -1.038 17.772 24.576 1.00 14.42 139 VAL A N 1
ATOM 1129 C CA . VAL A 1 137 ? -0.561 18.501 23.398 1.00 14.36 139 VAL A CA 1
ATOM 1130 C C . VAL A 1 137 ? -0.402 17.504 22.240 1.00 15.53 139 VAL A C 1
ATOM 1131 O O . VAL A 1 137 ? 0.449 16.601 22.278 1.00 17.08 139 VAL A O 1
ATOM 1135 N N . GLU A 1 138 ? -1.262 17.680 21.236 1.00 16.17 140 GLU A N 1
ATOM 1136 C CA . GLU A 1 138 ? -1.221 16.847 20.048 1.00 15.84 140 GLU A CA 1
ATOM 1137 C C . GLU A 1 138 ? -0.223 17.387 19.030 1.00 16.70 140 GLU A C 1
ATOM 1138 O O . GLU A 1 138 ? -0.213 18.581 18.761 1.00 18.31 140 GLU A O 1
ATOM 1144 N N . HIS A 1 139 ? 0.579 16.486 18.469 1.00 15.86 141 HIS A N 1
ATOM 1145 C CA . HIS A 1 139 ? 1.470 16.775 17.341 1.00 15.66 141 HIS A CA 1
ATOM 1146 C C . HIS A 1 139 ? 0.682 16.479 16.076 1.00 16.30 141 HIS A C 1
ATOM 1147 O O . HIS A 1 139 ? 0.206 15.357 15.876 1.00 16.87 141 HIS A O 1
ATOM 1154 N N . LEU A 1 140 ? 0.503 17.505 15.243 1.00 17.07 142 LEU A N 1
ATOM 1155 C CA . LEU A 1 140 ? -0.196 17.330 13.965 1.00 17.01 142 LEU A CA 1
ATOM 1156 C C . LEU A 1 140 ? 0.761 17.622 12.802 1.00 17.93 142 LEU A C 1
ATOM 1157 O O . LEU A 1 140 ? 1.472 18.635 12.804 1.00 18.06 142 LEU A O 1
ATOM 1162 N N . HIS A 1 141 ? 0.801 16.737 11.812 1.00 17.63 143 HIS A N 1
ATOM 1163 C CA . HIS A 1 141 ? 1.513 17.073 10.570 1.00 18.82 143 HIS A CA 1
ATOM 1164 C C . HIS A 1 141 ? 0.834 16.468 9.344 1.00 18.43 143 HIS A C 1
ATOM 1165 O O . HIS A 1 141 ? 0.147 15.460 9.469 1.00 16.51 143 HIS A O 1
ATOM 1172 N N . PRO A 1 142 ? 1.013 17.087 8.171 1.00 18.85 144 PRO A N 1
ATOM 1173 C CA . PRO A 1 142 ? 0.346 16.565 6.984 1.00 19.31 144 PRO A CA 1
ATOM 1174 C C . PRO A 1 142 ? 1.031 15.334 6.405 1.00 22.96 144 PRO A C 1
ATOM 1175 O O . PRO A 1 142 ? 2.264 15.209 6.428 1.00 23.58 144 PRO A O 1
ATOM 1179 N N . MET A 1 143 ? 0.167 14.451 5.911 1.00 24.04 145 MET A N 1
ATOM 1180 C CA A MET A 1 143 ? 0.540 13.362 5.017 0.50 27.37 145 MET A CA 1
ATOM 1181 C CA B MET A 1 143 ? 0.504 13.334 5.029 0.50 28.35 145 MET A CA 1
ATOM 1182 C C . MET A 1 143 ? -0.128 13.702 3.687 1.00 28.68 145 MET A C 1
ATOM 1183 O O . MET A 1 143 ? -1.295 13.403 3.439 1.00 31.99 145 MET A O 1
ATOM 1192 N N . GLY A 1 144 ? 0.600 14.360 2.799 1.00 30.94 146 GLY A N 1
ATOM 1193 C CA . GLY A 1 144 ? -0.024 14.813 1.572 1.00 29.18 146 GLY A CA 1
ATOM 1194 C C . GLY A 1 144 ? -1.104 15.849 1.843 1.00 28.40 146 GLY A C 1
ATOM 1195 O O . GLY A 1 144 ? -1.408 16.218 2.986 1.00 27.77 146 GLY A O 1
ATOM 1196 N N . ASP A 1 145 ? -1.689 16.296 0.739 1.00 26.06 147 ASP A N 1
ATOM 1197 C CA . ASP A 1 145 ? -2.515 17.483 0.736 1.00 25.55 147 ASP A CA 1
ATOM 1198 C C . ASP A 1 145 ? -3.845 17.315 1.455 1.00 23.29 147 ASP A C 1
ATOM 1199 O O . ASP A 1 145 ? -4.430 18.323 1.842 1.00 22.89 147 ASP A O 1
ATOM 1204 N N . ASN A 1 146 ? -4.309 16.083 1.650 1.00 20.75 148 ASN A N 1
ATOM 1205 C CA . ASN A 1 146 ? -5.671 15.878 2.147 1.00 19.33 148 ASN A CA 1
ATOM 1206 C C . ASN A 1 146 ? -5.699 15.156 3.486 1.00 17.54 148 ASN A C 1
ATOM 1207 O O . ASN A 1 146 ? -6.773 14.761 3.948 1.00 18.52 148 ASN A O 1
ATOM 1212 N N . ASP A 1 147 ? -4.550 14.928 4.122 1.00 18.04 149 ASP A N 1
ATOM 1213 C CA . ASP A 1 147 ? -4.564 14.098 5.330 1.00 19.01 149 ASP A CA 1
ATOM 1214 C C . ASP A 1 147 ? -3.634 14.693 6.390 1.00 18.24 149 ASP A C 1
ATOM 1215 O O . ASP A 1 147 ? -2.524 15.124 6.056 1.00 20.00 149 ASP A O 1
ATOM 1220 N N . LEU A 1 148 ? -4.128 14.739 7.626 1.00 16.42 150 LEU A N 1
ATOM 1221 C CA . LEU A 1 148 ? -3.290 15.097 8.766 1.00 17.09 150 LEU A CA 1
ATOM 1222 C C . LEU A 1 148 ? -3.212 13.875 9.662 1.00 18.24 150 LEU A C 1
ATOM 1223 O O . LEU A 1 148 ? -4.173 13.132 9.841 1.00 18.81 150 LEU A O 1
ATOM 1228 N N . ASP A 1 149 ? -2.035 13.674 10.236 1.00 17.47 151 ASP A N 1
ATOM 1229 C CA . ASP A 1 149 ? -1.812 12.661 11.270 1.00 18.44 151 ASP A CA 1
ATOM 1230 C C . ASP A 1 149 ? -1.620 13.394 12.591 1.00 20.06 151 ASP A C 1
ATOM 1231 O O . ASP A 1 149 ? -0.898 14.395 12.660 1.00 19.38 151 ASP A O 1
ATOM 1236 N N . GLY A 1 150 ? -2.274 12.872 13.623 1.00 19.58 152 GLY A N 1
ATOM 1237 C CA . GLY A 1 150 ? -2.174 13.394 14.979 1.00 18.95 152 GLY A CA 1
ATOM 1238 C C . GLY A 1 150 ? -1.672 12.283 15.897 1.00 19.36 152 GLY A C 1
ATOM 1239 O O . GLY A 1 150 ? -1.930 11.086 15.708 1.00 20.58 152 GLY A O 1
ATOM 1240 N N . SER A 1 151 ? -0.923 12.688 16.915 1.00 17.75 153 SER A N 1
ATOM 1241 C CA . SER A 1 151 ? -0.527 11.782 17.976 1.00 19.98 153 SER A CA 1
ATOM 1242 C C . SER A 1 151 ? -0.409 12.552 19.300 1.00 20.68 153 SER A C 1
ATOM 1243 O O . SER A 1 151 ? 0.097 13.684 19.390 1.00 20.38 153 SER A O 1
ATOM 1246 N N . PHE A 1 152 ? -0.871 11.887 20.351 1.00 19.06 154 PHE A N 1
ATOM 1247 C CA . PHE A 1 152 ? -0.670 12.409 21.699 1.00 18.68 154 PHE A CA 1
ATOM 1248 C C . PHE A 1 152 ? -0.733 11.318 22.756 1.00 18.74 154 PHE A C 1
ATOM 1249 O O . PHE A 1 152 ? -1.418 10.302 22.539 1.00 19.08 154 PHE A O 1
ATOM 1257 N N . THR A 1 153 ? -0.032 11.565 23.862 1.00 19.32 155 THR A N 1
ATOM 1258 C CA . THR A 1 153 ? -0.275 10.841 25.120 1.00 17.74 155 THR A CA 1
ATOM 1259 C C . THR A 1 153 ? -1.310 11.570 25.963 1.00 18.47 155 THR A C 1
ATOM 1260 O O . THR A 1 153 ? -1.339 12.805 26.006 1.00 20.49 155 THR A O 1
ATOM 1264 N N . ARG A 1 154 ? -2.165 10.793 26.624 1.00 19.25 156 ARG A N 1
ATOM 1265 C CA . ARG A 1 154 ? -3.244 11.377 27.410 1.00 21.73 156 ARG A CA 1
ATOM 1266 C C . ARG A 1 154 ? -3.213 10.658 28.754 1.00 20.58 156 ARG A C 1
ATOM 1267 O O . ARG A 1 154 ? -3.047 9.433 28.798 1.00 24.71 156 ARG A O 1
ATOM 1275 N N . THR A 1 155 ? -3.331 11.424 29.833 1.00 16.71 157 THR A N 1
ATOM 1276 C CA . THR A 1 155 ? -3.473 10.801 31.141 1.00 17.46 157 THR A CA 1
ATOM 1277 C C . THR A 1 155 ? -4.758 11.201 31.851 1.00 17.62 157 THR A C 1
ATOM 1278 O O . THR A 1 155 ? -5.338 12.259 31.583 1.00 18.86 157 THR A O 1
ATOM 1282 N N . PHE A 1 156 ? -5.189 10.319 32.751 1.00 16.32 158 PHE A N 1
ATOM 1283 C CA . PHE A 1 156 ? -6.245 10.638 33.729 1.00 17.41 158 PHE A CA 1
ATOM 1284 C C . PHE A 1 156 ? -5.614 10.636 35.122 1.00 19.99 158 PHE A C 1
ATOM 1285 O O . PHE A 1 156 ? -4.695 9.841 35.374 1.00 20.93 158 PHE A O 1
ATOM 1293 N N . SER A 1 157 ? -6.082 11.520 36.003 1.00 19.08 159 SER A N 1
ATOM 1294 C CA . SER A 1 157 ? -5.659 11.499 37.401 1.00 19.57 159 SER A CA 1
ATOM 1295 C C . SER A 1 157 ? -6.566 10.592 38.221 1.00 20.30 159 SER A C 1
ATOM 1296 O O . SER A 1 157 ? -7.777 10.512 37.989 1.00 21.60 159 SER A O 1
ATOM 1299 N N . LEU A 1 158 ? -5.951 9.926 39.190 1.00 21.27 160 LEU A N 1
ATOM 1300 C CA . LEU A 1 158 ? -6.682 8.941 40.001 1.00 21.53 160 LEU A CA 1
ATOM 1301 C C . LEU A 1 158 ? -6.867 9.454 41.430 1.00 24.78 160 LEU A C 1
ATOM 1302 O O . LEU A 1 158 ? -6.086 10.271 41.934 1.00 24.40 160 LEU A O 1
ATOM 1307 N N . ARG A 1 159 ? -7.914 8.951 42.079 1.00 26.21 161 ARG A N 1
ATOM 1308 C CA . ARG A 1 159 ? -8.326 9.422 43.394 1.00 30.09 161 ARG A CA 1
ATOM 1309 C C . ARG A 1 159 ? -7.206 9.444 44.422 1.00 32.44 161 ARG A C 1
ATOM 1310 O O . ARG A 1 159 ? -7.030 10.428 45.152 1.00 33.93 161 ARG A O 1
ATOM 1318 N N . ASP A 1 160 ? -6.444 8.361 44.493 1.00 32.45 162 ASP A N 1
ATOM 1319 C CA A ASP A 1 160 ? -5.419 8.321 45.527 0.50 35.03 162 ASP A CA 1
ATOM 1320 C CA B ASP A 1 160 ? -5.399 8.249 45.503 0.50 35.08 162 ASP A CA 1
ATOM 1321 C C . ASP A 1 160 ? -4.043 8.695 44.975 1.00 35.33 162 ASP A C 1
ATOM 1322 O O . ASP A 1 160 ? -3.012 8.257 45.487 1.00 36.19 162 ASP A O 1
ATOM 1331 N N . GLY A 1 161 ? -4.054 9.540 43.945 1.00 33.45 163 GLY A N 1
ATOM 1332 C CA . GLY A 1 161 ? -2.825 10.048 43.341 1.00 31.93 163 GLY A CA 1
ATOM 1333 C C . GLY A 1 161 ? -2.342 9.203 42.176 1.00 31.71 163 GLY A C 1
ATOM 1334 O O . GLY A 1 161 ? -2.786 8.066 41.995 1.00 33.63 163 GLY A O 1
ATOM 1335 N N . GLY A 1 162 ? -1.426 9.714 41.361 1.00 29.94 164 GLY A N 1
ATOM 1336 C CA . GLY A 1 162 ? -1.059 8.885 40.207 1.00 28.29 164 GLY A CA 1
ATOM 1337 C C . GLY A 1 162 ? -2.018 8.874 39.026 1.00 26.08 164 GLY A C 1
ATOM 1338 O O . GLY A 1 162 ? -3.039 9.566 39.041 1.00 24.16 164 GLY A O 1
ATOM 1339 N N . TYR A 1 163 ? -1.672 8.099 37.999 1.00 24.91 165 TYR A N 1
ATOM 1340 C CA . TYR A 1 163 ? -2.179 8.356 36.650 1.00 23.00 165 TYR A CA 1
ATOM 1341 C C . TYR A 1 163 ? -2.587 7.052 35.956 1.00 22.88 165 TYR A C 1
ATOM 1342 O O . TYR A 1 163 ? -2.058 5.976 36.249 1.00 26.48 165 TYR A O 1
ATOM 1351 N N . TYR A 1 164 ? -3.538 7.145 35.032 1.00 20.87 166 TYR A N 1
ATOM 1352 C CA . TYR A 1 164 ? -3.828 6.087 34.062 1.00 18.19 166 TYR A CA 1
ATOM 1353 C C . TYR A 1 164 ? -3.622 6.714 32.676 1.00 19.89 166 TYR A C 1
ATOM 1354 O O . TYR A 1 164 ? -4.098 7.816 32.406 1.00 20.15 166 TYR A O 1
ATOM 1363 N N . SER A 1 165 ? -2.874 6.012 31.830 1.00 19.93 167 SER A N 1
ATOM 1364 C CA A SER A 1 165 ? -2.367 6.601 30.596 0.50 20.08 167 SER A CA 1
ATOM 1365 C CA B SER A 1 165 ? -2.349 6.583 30.602 0.50 20.91 167 SER A CA 1
ATOM 1366 C C . SER A 1 165 ? -2.823 5.867 29.334 1.00 19.47 167 SER A C 1
ATOM 1367 O O . SER A 1 165 ? -3.205 4.691 29.365 1.00 19.02 167 SER A O 1
ATOM 1372 N N . SER A 1 166 ? -2.793 6.597 28.220 1.00 18.36 168 SER A N 1
ATOM 1373 C CA . SER A 1 166 ? -3.117 6.060 26.904 1.00 17.64 168 SER A CA 1
ATOM 1374 C C . SER A 1 166 ? -2.292 6.818 25.871 1.00 18.91 168 SER A C 1
ATOM 1375 O O . SER A 1 166 ? -1.777 7.911 26.154 1.00 18.41 168 SER A O 1
ATOM 1378 N N . VAL A 1 167 ? -2.182 6.209 24.693 1.00 18.59 169 VAL A N 1
ATOM 1379 C CA A VAL A 1 167 ? -1.546 6.843 23.538 0.50 20.10 169 VAL A CA 1
ATOM 1380 C CA B VAL A 1 167 ? -1.543 6.838 23.538 0.50 20.18 169 VAL A CA 1
ATOM 1381 C C . VAL A 1 167 ? -2.589 6.883 22.429 1.00 19.96 169 VAL A C 1
ATOM 1382 O O . VAL A 1 167 ? -3.320 5.905 22.182 1.00 20.74 169 VAL A O 1
ATOM 1389 N N . VAL A 1 168 ? -2.673 8.032 21.770 1.00 20.72 170 VAL A N 1
ATOM 1390 C CA . VAL A 1 168 ? -3.782 8.198 20.831 1.00 19.81 170 VAL A CA 1
ATOM 1391 C C . VAL A 1 168 ? -3.153 8.525 19.491 1.00 21.48 170 VAL A C 1
ATOM 1392 O O . VAL A 1 168 ? -2.279 9.401 19.405 1.00 23.57 170 VAL A O 1
ATOM 1396 N N . ASP A 1 169 ? -3.592 7.825 18.453 1.00 19.51 171 ASP A N 1
ATOM 1397 C CA . ASP A 1 169 ? -3.152 8.165 17.095 1.00 19.88 171 ASP A CA 1
ATOM 1398 C C . ASP A 1 169 ? -4.359 8.409 16.235 1.00 18.16 171 ASP A C 1
ATOM 1399 O O . ASP A 1 169 ? -5.306 7.612 16.224 1.00 19.27 171 ASP A O 1
ATOM 1404 N N . SER A 1 170 ? -4.308 9.533 15.531 1.00 17.27 172 SER A N 1
ATOM 1405 C CA . SER A 1 170 ? -5.466 9.954 14.761 1.00 18.74 172 SER A CA 1
ATOM 1406 C C . SER A 1 170 ? -5.108 10.189 13.294 1.00 18.87 172 SER A C 1
ATOM 1407 O O . SER A 1 170 ? -3.983 10.550 12.952 1.00 19.88 172 SER A O 1
ATOM 1410 N N . HIS A 1 171 ? -6.115 10.012 12.448 1.00 17.98 173 HIS A N 1
ATOM 1411 C CA A HIS A 1 171 ? -6.041 10.170 11.002 0.50 17.95 173 HIS A CA 1
ATOM 1412 C CA B HIS A 1 171 ? -5.960 10.317 11.040 0.50 18.34 173 HIS A CA 1
ATOM 1413 C C . HIS A 1 171 ? -7.177 11.128 10.635 1.00 16.65 173 HIS A C 1
ATOM 1414 O O . HIS A 1 171 ? -8.322 10.697 10.782 1.00 16.85 173 HIS A O 1
ATOM 1427 N N . MET A 1 172 ? -6.903 12.348 10.168 1.00 15.71 174 MET A N 1
ATOM 1428 C CA . MET A 1 172 ? -7.955 13.243 9.683 1.00 17.01 174 MET A CA 1
ATOM 1429 C C . MET A 1 172 ? -7.848 13.312 8.170 1.00 15.99 174 MET A C 1
ATOM 1430 O O . MET A 1 172 ? -6.800 13.646 7.626 1.00 17.03 174 MET A O 1
ATOM 1435 N N . HIS A 1 173 ? -8.944 12.984 7.490 1.00 15.66 175 HIS A N 1
ATOM 1436 C CA . HIS A 1 173 ? -8.988 12.991 6.046 1.00 16.08 175 HIS A CA 1
ATOM 1437 C C . HIS A 1 173 ? -9.929 14.077 5.538 1.00 16.90 175 HIS A C 1
ATOM 1438 O O . HIS A 1 173 ? -11.095 14.085 5.925 1.00 15.78 175 HIS A O 1
ATOM 1445 N N . PHE A 1 174 ? -9.407 14.948 4.682 1.00 16.64 176 PHE A N 1
ATOM 1446 C CA . PHE A 1 174 ? -10.132 16.118 4.207 1.00 16.35 176 PHE A CA 1
ATOM 1447 C C . PHE A 1 174 ? -10.620 15.884 2.790 1.00 18.87 176 PHE A C 1
ATOM 1448 O O . PHE A 1 174 ? -9.899 15.312 1.972 1.00 20.42 176 PHE A O 1
ATOM 1456 N N . LYS A 1 175 ? -11.835 16.334 2.480 1.00 18.55 177 LYS A N 1
ATOM 1457 C CA A LYS A 1 175 ? -12.333 16.154 1.118 0.50 20.25 177 LYS A CA 1
ATOM 1458 C CA B LYS A 1 175 ? -12.363 16.185 1.126 0.50 19.85 177 LYS A CA 1
ATOM 1459 C C . LYS A 1 175 ? -11.532 16.954 0.097 1.00 20.05 177 LYS A C 1
ATOM 1460 O O . LYS A 1 175 ? -11.234 16.473 -0.993 1.00 22.95 177 LYS A O 1
ATOM 1471 N N . SER A 1 176 ? -11.172 18.172 0.468 1.00 18.86 178 SER A N 1
ATOM 1472 C CA A SER A 1 176 ? -10.292 18.961 -0.384 0.50 19.32 178 SER A CA 1
ATOM 1473 C CA B SER A 1 176 ? -10.334 19.054 -0.339 0.50 20.70 178 SER A CA 1
ATOM 1474 C C . SER A 1 176 ? -8.989 19.273 0.351 1.00 20.54 178 SER A C 1
ATOM 1475 O O . SER A 1 176 ? -8.831 18.950 1.528 1.00 20.50 178 SER A O 1
ATOM 1480 N N . ALA A 1 177 ? -8.038 19.886 -0.351 1.00 21.20 179 ALA A N 1
ATOM 1481 C CA . ALA A 1 177 ? -6.748 20.145 0.267 1.00 21.40 179 ALA A CA 1
ATOM 1482 C C . ALA A 1 177 ? -6.906 20.952 1.551 1.00 19.23 179 ALA A C 1
ATOM 1483 O O . ALA A 1 177 ? -7.714 21.879 1.659 1.00 22.21 179 ALA A O 1
ATOM 1485 N N . ILE A 1 178 ? -6.080 20.573 2.521 1.00 20.32 180 ILE A N 1
ATOM 1486 C CA . ILE A 1 178 ? -5.930 21.290 3.784 1.00 20.30 180 ILE A CA 1
ATOM 1487 C C . ILE A 1 178 ? -5.543 22.754 3.571 1.00 21.91 180 ILE A C 1
ATOM 1488 O O . ILE A 1 178 ? -4.840 23.070 2.608 1.00 22.84 180 ILE A O 1
ATOM 1493 N N . HIS A 1 179 ? -5.982 23.638 4.464 1.00 20.60 181 HIS A N 1
ATOM 1494 C CA . HIS A 1 179 ? -5.703 25.070 4.312 1.00 22.10 181 HIS A CA 1
ATOM 1495 C C . HIS A 1 179 ? -4.217 25.298 4.110 1.00 23.56 181 HIS A C 1
ATOM 1496 O O . HIS A 1 179 ? -3.419 24.684 4.821 1.00 22.87 181 HIS A O 1
ATOM 1503 N N . PRO A 1 180 ? -3.847 26.176 3.156 1.00 25.63 182 PRO A N 1
ATOM 1504 C CA . PRO A 1 180 ? -2.449 26.326 2.777 1.00 25.86 182 PRO A CA 1
ATOM 1505 C C . PRO A 1 180 ? -1.594 26.770 3.964 1.00 26.61 182 PRO A C 1
ATOM 1506 O O . PRO A 1 180 ? -0.411 26.437 4.017 1.00 28.20 182 PRO A O 1
ATOM 1510 N N . SER A 1 181 ? -2.153 27.496 4.925 1.00 26.25 183 SER A N 1
ATOM 1511 C CA . SER A 1 181 ? -1.330 27.921 6.071 1.00 25.73 183 SER A CA 1
ATOM 1512 C C . SER A 1 181 ? -0.808 26.748 6.895 1.00 25.51 183 SER A C 1
ATOM 1513 O O . SER A 1 181 ? 0.213 26.847 7.571 1.00 24.69 183 SER A O 1
ATOM 1516 N N . ILE A 1 182 ? -1.523 25.628 6.837 1.00 21.51 184 ILE A N 1
ATOM 1517 C CA . ILE A 1 182 ? -1.135 24.413 7.545 1.00 22.84 184 ILE A CA 1
ATOM 1518 C C . ILE A 1 182 ? -0.227 23.578 6.657 1.00 25.20 184 ILE A C 1
ATOM 1519 O O . ILE A 1 182 ? 0.807 23.106 7.125 1.00 28.03 184 ILE A O 1
ATOM 1524 N N . LEU A 1 183 ? -0.596 23.406 5.391 1.00 29.15 185 LEU A N 1
ATOM 1525 C CA . LEU A 1 183 ? 0.291 22.693 4.469 1.00 31.88 185 LEU A CA 1
ATOM 1526 C C . LEU A 1 183 ? 1.633 23.356 4.176 1.00 34.65 185 LEU A C 1
ATOM 1527 O O . LEU A 1 183 ? 2.593 22.643 3.892 1.00 37.98 185 LEU A O 1
ATOM 1532 N N . GLN A 1 184 ? 1.699 24.682 4.234 1.00 36.76 186 GLN A N 1
ATOM 1533 C CA . GLN A 1 184 ? 2.926 25.445 3.992 1.00 40.82 186 GLN A CA 1
ATOM 1534 C C . GLN A 1 184 ? 3.806 25.696 5.214 1.00 40.50 186 GLN A C 1
ATOM 1535 O O . GLN A 1 184 ? 4.772 26.461 5.148 1.00 41.50 186 GLN A O 1
ATOM 1541 N N . ASN A 1 185 ? 3.474 25.064 6.333 1.00 39.26 187 ASN A N 1
ATOM 1542 C CA . ASN A 1 185 ? 4.132 25.351 7.602 1.00 37.53 187 ASN A CA 1
ATOM 1543 C C . ASN A 1 185 ? 5.555 24.799 7.698 1.00 36.47 187 ASN A C 1
ATOM 1544 O O . ASN A 1 185 ? 6.347 25.294 8.503 1.00 36.42 187 ASN A O 1
ATOM 1549 N N . GLY A 1 186 ? 5.879 23.775 6.915 1.00 34.12 188 GLY A N 1
ATOM 1550 C CA . GLY A 1 186 ? 7.203 23.168 7.005 1.00 33.77 188 GLY A CA 1
ATOM 1551 C C . GLY A 1 186 ? 7.541 22.414 8.283 1.00 32.28 188 GLY A C 1
ATOM 1552 O O . GLY A 1 186 ? 8.701 22.193 8.643 1.00 32.08 188 GLY A O 1
ATOM 1553 N N . GLY A 1 187 ? 6.520 21.996 9.015 1.00 28.71 189 GLY A N 1
ATOM 1554 C CA . GLY A 1 187 ? 6.762 21.300 10.268 1.00 26.76 189 GLY A CA 1
ATOM 1555 C C . GLY A 1 187 ? 5.423 21.203 10.978 1.00 23.90 189 GLY A C 1
ATOM 1556 O O . GLY A 1 187 ? 4.404 21.685 10.472 1.00 24.73 189 GLY A O 1
ATOM 1557 N N . PRO A 1 188 ? 5.430 20.573 12.159 1.00 21.46 190 PRO A N 1
ATOM 1558 C CA . PRO A 1 188 ? 4.151 20.298 12.818 1.00 19.73 190 PRO A CA 1
ATOM 1559 C C . PRO A 1 188 ? 3.503 21.564 13.383 1.00 18.95 190 PRO A C 1
ATOM 1560 O O . PRO A 1 188 ? 4.143 22.621 13.552 1.00 19.92 190 PRO A O 1
ATOM 1564 N N . MET A 1 189 ? 2.200 21.398 13.634 1.00 17.37 191 MET A N 1
ATOM 1565 C CA A MET A 1 189 ? 1.445 22.302 14.486 0.50 17.44 191 MET A CA 1
ATOM 1566 C CA B MET A 1 189 ? 1.472 22.305 14.499 0.50 17.97 191 MET A CA 1
ATOM 1567 C C . MET A 1 189 ? 1.140 21.520 15.761 1.00 16.97 191 MET A C 1
ATOM 1568 O O . MET A 1 189 ? 0.970 20.297 15.723 1.00 19.08 191 MET A O 1
ATOM 1577 N N . PHE A 1 190 ? 1.065 22.225 16.879 1.00 15.12 192 PHE A N 1
ATOM 1578 C CA . PHE A 1 190 ? 0.784 21.587 18.164 1.00 15.85 192 PHE A CA 1
ATOM 1579 C C . PHE A 1 190 ? -0.581 22.041 18.633 1.00 17.67 192 PHE A C 1
ATOM 1580 O O . PHE A 1 190 ? -0.915 23.208 18.455 1.00 18.90 192 PHE A O 1
ATOM 1588 N N . ALA A 1 191 ? -1.373 21.140 19.206 1.00 17.17 193 ALA A N 1
ATOM 1589 C CA . ALA A 1 191 ? -2.727 21.525 19.623 1.00 18.06 193 ALA A CA 1
ATOM 1590 C C . ALA A 1 191 ? -2.811 21.219 21.115 1.00 15.74 193 ALA A C 1
ATOM 1591 O O . ALA A 1 191 ? -2.874 20.054 21.510 1.00 17.43 193 ALA A O 1
ATOM 1593 N N . PHE A 1 192 ? -2.822 22.266 21.937 1.00 16.96 194 PHE A N 1
ATOM 1594 C CA . PHE A 1 192 ? -2.991 22.116 23.378 1.00 17.54 194 PHE A CA 1
ATOM 1595 C C . PHE A 1 192 ? -4.490 22.015 23.655 1.00 17.18 194 PHE A C 1
ATOM 1596 O O . PHE A 1 192 ? -5.288 22.816 23.160 1.00 18.55 194 PHE A O 1
ATOM 1604 N N . ARG A 1 193 ? -4.882 21.033 24.460 1.00 16.74 195 ARG A N 1
ATOM 1605 C CA . ARG A 1 193 ? -6.279 20.902 24.859 1.00 17.68 195 ARG A CA 1
ATOM 1606 C C . ARG A 1 193 ? -6.402 20.640 26.352 1.00 18.29 195 ARG A C 1
ATOM 1607 O O . ARG A 1 193 ? -5.593 19.927 26.960 1.00 18.81 195 ARG A O 1
ATOM 1615 N N . ARG A 1 194 ? -7.418 21.246 26.957 1.00 19.04 196 ARG A N 1
ATOM 1616 C CA . ARG A 1 194 ? -7.768 20.795 28.291 1.00 19.57 196 ARG A CA 1
ATOM 1617 C C . ARG A 1 194 ? -9.261 20.921 28.480 1.00 19.22 196 ARG A C 1
ATOM 1618 O O . ARG A 1 194 ? -9.956 21.621 27.758 1.00 20.59 196 ARG A O 1
ATOM 1626 N N . VAL A 1 195 ? -9.714 20.195 29.488 1.00 19.63 197 VAL A N 1
ATOM 1627 C CA . VAL A 1 195 ? -11.154 20.095 29.709 1.00 19.43 197 VAL A CA 1
ATOM 1628 C C . VAL A 1 195 ? -11.515 20.332 31.171 1.00 20.35 197 VAL A C 1
ATOM 1629 O O . VAL A 1 195 ? -10.706 20.038 32.062 1.00 21.32 197 VAL A O 1
ATOM 1633 N N . GLU A 1 196 ? -12.715 20.864 31.383 1.00 19.23 198 GLU A N 1
ATOM 1634 C CA .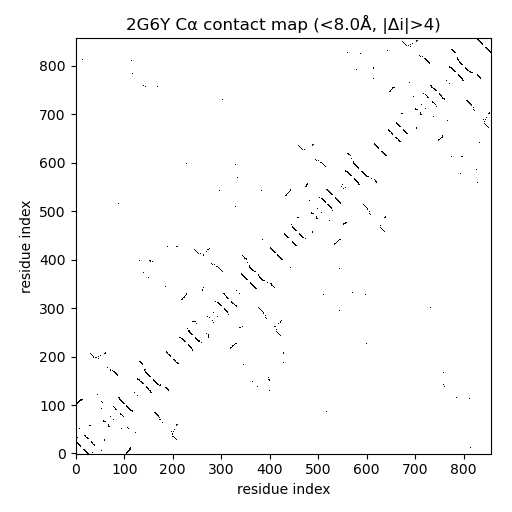 GLU A 1 196 ? -13.320 20.962 32.721 1.00 22.12 198 GLU A CA 1
ATOM 1635 C C . GLU A 1 196 ? -14.511 19.998 32.661 1.00 20.36 198 GLU A C 1
ATOM 1636 O O . GLU A 1 196 ? -15.387 20.199 31.827 1.00 20.67 198 GLU A O 1
ATOM 1642 N N . GLU A 1 197 ? -14.560 18.991 33.530 1.00 18.27 199 GLU A N 1
ATOM 1643 C CA . GLU A 1 197 ? -15.546 17.915 33.418 1.00 18.17 199 GLU A CA 1
ATOM 1644 C C . GLU A 1 197 ? -16.492 17.931 34.620 1.00 18.34 199 GLU A C 1
ATOM 1645 O O . GLU A 1 197 ? -16.088 18.153 35.772 1.00 21.16 199 GLU A O 1
ATOM 1651 N N . ASP A 1 198 ? -17.768 17.686 34.351 1.00 16.89 200 ASP A N 1
ATOM 1652 C CA . ASP A 1 198 ? -18.752 17.572 35.414 1.00 20.22 200 ASP A CA 1
ATOM 1653 C C . ASP A 1 198 ? -19.685 16.426 35.019 1.00 20.08 200 ASP A C 1
ATOM 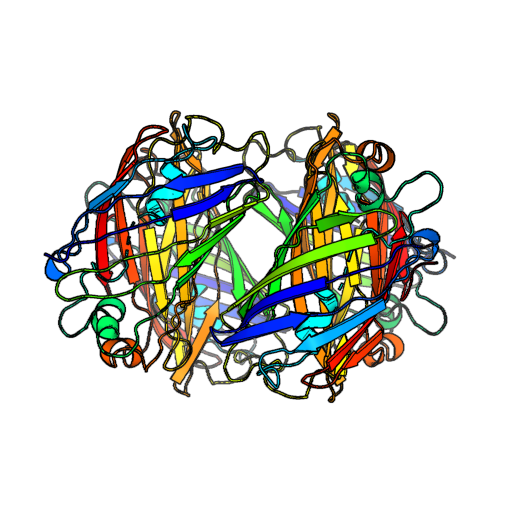1654 O O . ASP A 1 198 ? -20.703 16.627 34.347 1.00 21.38 200 ASP A O 1
ATOM 1659 N N . HIS A 1 199 ? -19.305 15.227 35.454 1.00 20.61 201 HIS A N 1
ATOM 1660 C CA . HIS A 1 199 ? -19.954 13.992 35.016 1.00 19.17 201 HIS A CA 1
ATOM 1661 C C . HIS A 1 199 ? -20.621 13.203 36.137 1.00 21.73 201 HIS A C 1
ATOM 1662 O O . HIS A 1 199 ? -20.125 13.155 37.268 1.00 22.75 201 HIS A O 1
ATOM 1669 N N . SER A 1 200 ? -21.730 12.556 35.791 1.00 21.76 202 SER A N 1
ATOM 1670 C CA . SER A 1 200 ? -22.282 11.467 36.596 1.00 23.07 202 SER A CA 1
ATOM 1671 C C . SER A 1 200 ? -22.321 10.269 35.652 1.00 23.00 202 SER A C 1
ATOM 1672 O O . SER A 1 200 ? -21.876 10.363 34.496 1.00 23.48 202 SER A O 1
ATOM 1675 N N . ASN A 1 201 ? -22.834 9.127 36.098 1.00 23.13 203 ASN A N 1
ATOM 1676 C CA A ASN A 1 201 ? -22.911 8.020 35.147 0.50 23.92 203 ASN A CA 1
ATOM 1677 C CA B ASN A 1 201 ? -22.967 7.980 35.207 0.50 23.91 203 ASN A CA 1
ATOM 1678 C C . ASN A 1 201 ? -24.077 8.119 34.163 1.00 23.65 203 ASN A C 1
ATOM 1679 O O . ASN A 1 201 ? -24.197 7.281 33.271 1.00 23.47 203 ASN A O 1
ATOM 1688 N N . THR A 1 202 ? -24.898 9.161 34.270 1.00 23.10 204 THR A N 1
ATOM 1689 C CA . THR A 1 202 ? -25.977 9.319 33.295 1.00 23.83 204 THR A CA 1
ATOM 1690 C C . THR A 1 202 ? -25.940 10.654 32.558 1.00 23.35 204 THR A C 1
ATOM 1691 O O . THR A 1 202 ? -26.573 10.806 31.514 1.00 21.95 204 THR A O 1
ATOM 1695 N N . GLU A 1 203 ? -25.227 11.634 33.107 1.00 23.59 205 GLU A N 1
ATOM 1696 C CA . GLU A 1 203 ? -25.228 12.966 32.514 1.00 25.12 205 GLU A CA 1
ATOM 1697 C C . GLU A 1 203 ? -23.820 13.495 32.533 1.00 23.23 205 GLU A C 1
ATOM 1698 O O . GLU A 1 203 ? -23.218 13.586 33.607 1.00 24.54 205 GLU A O 1
ATOM 1704 N N . LEU A 1 204 ? -23.335 13.840 31.342 1.00 19.40 206 LEU A N 1
ATOM 1705 C CA . LEU A 1 204 ? -21.911 14.179 31.200 1.00 18.86 206 LEU A CA 1
ATOM 1706 C C . LEU A 1 204 ? -21.815 15.626 30.745 1.00 17.95 206 LEU A C 1
ATOM 1707 O O . LEU A 1 204 ? -22.655 16.070 29.976 1.00 18.90 206 LEU A O 1
ATOM 1712 N N . GLY A 1 205 ? -20.774 16.348 31.151 1.00 16.95 207 GLY A N 1
ATOM 1713 C CA . GLY A 1 205 ? -20.663 17.724 30.672 1.00 17.52 207 GLY A CA 1
ATOM 1714 C C . GLY A 1 205 ? -19.211 18.136 30.631 1.00 16.88 207 GLY A C 1
ATOM 1715 O O . GLY A 1 205 ? -18.419 17.838 31.532 1.00 18.87 207 GLY A O 1
ATOM 1716 N N . ILE A 1 206 ? -18.873 18.842 29.558 1.00 17.08 208 ILE A N 1
ATOM 1717 C CA . ILE A 1 206 ? -17.518 19.365 29.437 1.00 18.15 208 ILE A CA 1
ATOM 1718 C C . ILE A 1 206 ? -17.527 20.833 29.043 1.00 17.64 208 ILE A C 1
ATOM 1719 O O . ILE A 1 206 ? -18.449 21.307 28.391 1.00 17.37 208 ILE A O 1
ATOM 1724 N N . VAL A 1 207 ? -16.475 21.539 29.450 1.00 18.02 209 VAL A N 1
ATOM 1725 C CA . VAL A 1 207 ? -16.046 22.767 28.806 1.00 16.13 209 VAL A CA 1
ATOM 1726 C C . VAL A 1 207 ? -14.638 22.428 28.300 1.00 16.78 209 VAL A C 1
ATOM 1727 O O . VAL A 1 207 ? -13.820 21.933 29.080 1.00 19.42 209 VAL A O 1
ATOM 1731 N N . GLU A 1 208 ? -14.349 22.700 27.031 1.00 16.86 210 GLU A N 1
ATOM 1732 C CA . GLU A 1 208 ? -13.029 22.359 26.509 1.00 18.07 210 GLU A CA 1
ATOM 1733 C C . GLU A 1 208 ? -12.401 23.613 25.930 1.00 17.80 210 GLU A C 1
ATOM 1734 O O . GLU A 1 208 ? -13.098 24.387 25.267 1.00 18.28 210 GLU A O 1
ATOM 1740 N N . TYR A 1 209 ? -11.103 23.770 26.179 1.00 17.87 211 TYR A N 1
ATOM 1741 C CA . TYR A 1 209 ? -10.335 24.824 25.539 1.00 18.70 211 TYR A CA 1
ATOM 1742 C C . TYR A 1 209 ? -9.314 24.174 24.617 1.00 16.65 211 TYR A C 1
ATOM 1743 O O . TYR A 1 209 ? -8.686 23.180 24.989 1.00 17.43 211 TYR A O 1
ATOM 1752 N N . GLN A 1 210 ? -9.136 24.760 23.434 1.00 17.68 212 GLN A N 1
ATOM 1753 C CA . GLN A 1 210 ? -8.191 24.241 22.458 1.00 16.21 212 GLN A CA 1
ATOM 1754 C C . GLN A 1 210 ? -7.430 25.415 21.852 1.00 16.01 212 GLN A C 1
ATOM 1755 O O . GLN A 1 210 ? -8.013 26.376 21.327 1.00 15.65 212 GLN A O 1
ATOM 1761 N N . HIS A 1 211 ? -6.104 25.320 21.914 1.00 15.93 213 HIS A N 1
ATOM 1762 C CA . HIS A 1 211 ? -5.212 26.387 21.436 1.00 16.64 213 HIS A CA 1
ATOM 1763 C C . HIS A 1 211 ? -4.048 25.750 20.694 1.00 18.19 213 HIS A C 1
ATOM 1764 O O . HIS A 1 211 ? -3.268 25.011 21.299 1.00 16.97 213 HIS A O 1
ATOM 1771 N N . ALA A 1 212 ? -3.951 26.035 19.396 1.00 16.97 214 ALA A N 1
ATOM 1772 C CA . ALA A 1 212 ? -2.875 25.468 18.582 1.00 17.23 214 ALA A CA 1
ATOM 1773 C C . ALA A 1 212 ? -1.756 26.492 18.477 1.00 17.96 214 ALA A C 1
ATOM 1774 O O . ALA A 1 212 ? -1.961 27.707 18.549 1.00 20.41 214 ALA A O 1
ATOM 1776 N N . PHE A 1 213 ? -0.535 26.002 18.316 1.00 18.26 215 PHE A N 1
ATOM 1777 C CA . PHE A 1 213 ? 0.632 26.884 18.300 1.00 19.06 215 PHE A CA 1
ATOM 1778 C C . PHE A 1 213 ? 1.772 26.219 17.529 1.00 20.10 215 PHE A C 1
ATOM 1779 O O . PHE A 1 213 ? 1.833 24.992 17.411 1.00 20.12 215 PHE A O 1
ATOM 1787 N N . LYS A 1 214 ? 2.681 27.043 17.021 1.00 19.61 216 LYS A N 1
ATOM 1788 C CA . LYS A 1 214 ? 3.921 26.547 16.439 1.00 22.48 216 LYS A CA 1
ATOM 1789 C C . LYS A 1 214 ? 4.994 26.507 17.535 1.00 22.58 216 LYS A C 1
ATOM 1790 O O . LYS A 1 214 ? 5.825 25.580 17.611 1.00 23.80 216 LYS A O 1
ATOM 1796 N N . THR A 1 215 ? 4.999 27.543 18.373 1.00 23.22 217 THR A N 1
ATOM 1797 C CA . THR A 1 215 ? 5.824 27.590 19.577 1.00 24.71 217 THR A CA 1
ATOM 1798 C C . THR A 1 215 ? 5.045 28.139 20.769 1.00 24.66 217 THR A C 1
ATOM 1799 O O . THR A 1 215 ? 4.156 28.986 20.577 1.00 24.00 217 THR A O 1
ATOM 1803 N N . PRO A 1 216 ? 5.348 27.669 21.988 1.00 26.43 218 PRO A N 1
ATOM 1804 C CA . PRO A 1 216 ? 4.572 28.097 23.151 1.00 26.55 218 PRO A CA 1
ATOM 1805 C C . PRO A 1 216 ? 4.965 29.469 23.701 1.00 29.97 218 PRO A C 1
ATOM 1806 O O . PRO A 1 216 ? 4.181 30.005 24.497 1.00 32.73 218 PRO A O 1
ATOM 1810 N N . LEU B 1 1 ? 24.025 32.743 36.012 1.00 50.73 1 LEU B N 1
ATOM 1811 C CA . LEU B 1 1 ? 25.169 31.802 36.191 1.00 49.88 1 LEU B CA 1
ATOM 1812 C C . LEU B 1 1 ? 25.967 31.776 34.894 1.00 48.42 1 LEU B C 1
ATOM 1813 O O . LEU B 1 1 ? 25.387 31.990 33.825 1.00 49.11 1 LEU B O 1
ATOM 1818 N N . PRO B 1 2 ? 27.284 31.513 34.979 1.00 46.31 2 PRO B N 1
ATOM 1819 C CA . PRO B 1 2 ? 28.054 31.269 33.761 1.00 44.31 2 PRO B CA 1
ATOM 1820 C C . PRO B 1 2 ? 27.547 29.976 33.129 1.00 42.34 2 PRO B C 1
ATOM 1821 O O . PRO B 1 2 ? 27.041 29.095 33.828 1.00 41.56 2 PRO B O 1
ATOM 1825 N N . ALA B 1 3 ? 27.680 29.870 31.812 1.00 39.61 3 ALA B N 1
ATOM 1826 C CA . ALA B 1 3 ? 27.199 28.672 31.155 1.00 37.15 3 ALA B CA 1
ATOM 1827 C C . ALA B 1 3 ? 27.928 27.481 31.759 1.00 36.20 3 ALA B C 1
ATOM 1828 O O . ALA B 1 3 ? 29.094 27.572 32.168 1.00 35.50 3 ALA B O 1
ATOM 1830 N N . MET B 1 4 ? 27.217 26.359 31.816 1.00 32.63 4 MET B N 1
ATOM 1831 C CA . MET B 1 4 ? 27.804 25.112 32.254 1.00 32.68 4 MET B CA 1
ATOM 1832 C C . MET B 1 4 ? 28.499 24.552 31.023 1.00 31.78 4 MET B C 1
ATOM 1833 O O . MET B 1 4 ? 27.973 24.638 29.909 1.00 31.45 4 MET B O 1
ATOM 1838 N N . GLU B 1 5 ? 29.684 23.987 31.232 1.00 29.74 5 GLU B N 1
ATOM 1839 C CA . GLU B 1 5 ? 30.383 23.307 30.156 1.00 29.78 5 GLU B CA 1
ATOM 1840 C C . GLU B 1 5 ? 29.752 21.931 29.973 1.00 27.77 5 GLU B C 1
ATOM 1841 O O . GLU B 1 5 ? 29.291 21.290 30.927 1.00 27.85 5 GLU B O 1
ATOM 1847 N N . ILE B 1 6 ? 29.727 21.506 28.715 1.00 26.09 6 ILE B N 1
ATOM 1848 C CA . ILE B 1 6 ? 29.237 20.188 28.335 1.00 25.19 6 ILE B CA 1
ATOM 1849 C C . ILE B 1 6 ? 30.330 19.433 27.577 1.00 25.37 6 ILE B C 1
ATOM 1850 O O . ILE B 1 6 ? 30.985 20.009 26.703 1.00 25.12 6 ILE B O 1
ATOM 1855 N N . GLU B 1 7 ? 30.513 18.162 27.927 1.00 24.75 7 GLU B N 1
ATOM 1856 C CA . GLU B 1 7 ? 31.402 17.219 27.244 1.00 26.36 7 GLU B CA 1
ATOM 1857 C C . GLU B 1 7 ? 30.516 16.027 26.908 1.00 26.02 7 GLU B C 1
ATOM 1858 O O . GLU B 1 7 ? 29.613 15.679 27.669 1.00 27.33 7 GLU B O 1
ATOM 1864 N N . CYS B 1 8 ? 30.753 15.394 25.765 1.00 25.57 8 CYS B N 1
ATOM 1865 C CA . CYS B 1 8 ? 29.815 14.399 25.277 1.00 25.23 8 CYS B CA 1
ATOM 1866 C C . CYS B 1 8 ? 30.575 13.367 24.461 1.00 25.63 8 CYS B C 1
ATOM 1867 O O . CYS B 1 8 ? 31.418 13.741 23.650 1.00 24.72 8 CYS B O 1
ATOM 1870 N N . ARG B 1 9 ? 30.253 12.100 24.704 1.00 24.35 9 ARG B N 1
ATOM 1871 C CA . ARG B 1 9 ? 30.697 11.009 23.861 1.00 26.22 9 ARG B CA 1
ATOM 1872 C C . ARG B 1 9 ? 29.476 10.185 23.507 1.00 25.99 9 ARG B C 1
ATOM 1873 O O . ARG B 1 9 ? 28.655 9.850 24.365 1.00 26.64 9 ARG B O 1
ATOM 1881 N N . ILE B 1 10 ? 29.374 9.885 22.218 1.00 25.07 10 ILE B N 1
ATOM 1882 C CA . ILE B 1 10 ? 28.306 9.019 21.734 1.00 24.35 10 ILE B CA 1
ATOM 1883 C C . ILE B 1 10 ? 28.974 7.818 21.079 1.00 24.95 10 ILE B C 1
ATOM 1884 O O . ILE B 1 10 ? 29.779 7.992 20.174 1.00 23.77 10 ILE B O 1
ATOM 1889 N N . THR B 1 11 ? 28.637 6.618 21.530 1.00 23.20 11 THR B N 1
ATOM 1890 C CA . THR B 1 11 ? 29.205 5.424 20.922 1.00 27.52 11 THR B CA 1
ATOM 1891 C C . THR B 1 11 ? 28.023 4.539 20.560 1.00 26.28 11 THR B C 1
ATOM 1892 O O . THR B 1 11 ? 27.003 4.494 21.256 1.00 27.93 11 THR B O 1
ATOM 1896 N N . GLY B 1 12 ? 28.146 3.837 19.443 1.00 26.57 12 GLY B N 1
ATOM 1897 C CA . GLY B 1 12 ? 27.029 2.986 19.080 1.00 25.92 12 GLY B CA 1
ATOM 1898 C C . GLY B 1 12 ? 27.245 2.160 17.834 1.00 26.25 12 GLY B C 1
ATOM 1899 O O . GLY B 1 12 ? 28.351 2.104 17.298 1.00 25.61 12 GLY B O 1
ATOM 1900 N N . THR B 1 13 ? 26.155 1.535 17.400 1.00 26.06 13 THR B N 1
ATOM 1901 C CA . THR B 1 13 ? 26.102 0.756 16.168 1.00 27.64 13 THR B CA 1
ATOM 1902 C C . THR B 1 13 ? 24.766 1.065 15.488 1.00 27.30 13 THR B C 1
ATOM 1903 O O . THR B 1 13 ? 23.725 1.223 16.140 1.00 27.30 13 THR B O 1
ATOM 1907 N N . LEU B 1 14 ? 24.819 1.170 14.167 1.00 26.40 14 LEU B N 1
ATOM 1908 C CA . LEU B 1 14 ? 23.618 1.247 13.346 1.00 29.23 14 LEU B CA 1
ATOM 1909 C C . LEU B 1 14 ? 23.651 0.166 12.280 1.00 29.29 14 LEU B C 1
ATOM 1910 O O . LEU B 1 14 ? 24.545 0.161 11.433 1.00 27.21 14 LEU B O 1
ATOM 1915 N N . ASN B 1 15 ? 22.664 -0.721 12.354 1.00 28.31 15 ASN B N 1
ATOM 1916 C CA . ASN B 1 15 ? 22.657 -1.944 11.548 1.00 30.77 15 ASN B CA 1
ATOM 1917 C C . ASN B 1 15 ? 24.039 -2.608 11.563 1.00 30.66 15 ASN B C 1
ATOM 1918 O O . ASN B 1 15 ? 24.521 -3.077 10.526 1.00 31.53 15 ASN B O 1
ATOM 1923 N N . GLY B 1 16 ? 24.688 -2.632 12.727 1.00 30.27 16 GLY B N 1
ATOM 1924 C CA . GLY B 1 16 ? 25.979 -3.318 12.875 1.00 30.58 16 GLY B CA 1
ATOM 1925 C C . GLY B 1 16 ? 27.228 -2.480 12.669 1.00 30.60 16 GLY B C 1
ATOM 1926 O O . GLY B 1 16 ? 28.325 -2.907 13.079 1.00 30.88 16 GLY B O 1
ATOM 1927 N N . VAL B 1 17 ? 27.060 -1.318 12.039 1.00 28.09 17 VAL B N 1
ATOM 1928 C CA . VAL B 1 17 ? 28.197 -0.469 11.714 1.00 29.54 17 VAL B CA 1
ATOM 1929 C C . VAL B 1 17 ? 28.513 0.413 12.918 1.00 30.27 17 VAL B C 1
ATOM 1930 O O . VAL B 1 17 ? 27.669 1.198 13.361 1.00 31.08 17 VAL B O 1
ATOM 1934 N N . GLU B 1 18 ? 29.724 0.286 13.451 1.00 32.15 18 GLU B N 1
ATOM 1935 C CA . GLU B 1 18 ? 30.137 1.060 14.613 1.00 31.77 18 GLU B CA 1
ATOM 1936 C C . GLU B 1 18 ? 30.402 2.518 14.273 1.00 31.49 18 GLU B C 1
ATOM 1937 O O . GLU B 1 18 ? 30.954 2.849 13.220 1.00 30.55 18 GLU B O 1
ATOM 1943 N N . PHE B 1 19 ? 29.995 3.379 15.199 1.00 28.77 19 PHE B N 1
ATOM 1944 C CA . PHE B 1 19 ? 30.281 4.799 15.119 1.00 29.47 19 PHE B CA 1
ATOM 1945 C C . PHE B 1 19 ? 30.603 5.333 16.504 1.00 27.58 19 PHE B C 1
ATOM 1946 O O . PHE B 1 19 ? 30.211 4.760 17.530 1.00 28.90 19 PHE B O 1
ATOM 1954 N N . GLU B 1 20 ? 31.338 6.440 16.510 1.00 28.83 20 GLU B N 1
ATOM 1955 C CA . GLU B 1 20 ? 31.644 7.097 17.764 1.00 27.79 20 GLU B CA 1
ATOM 1956 C C . GLU B 1 20 ? 31.866 8.566 17.455 1.00 28.73 20 GLU B C 1
ATOM 1957 O O . GLU B 1 20 ? 32.498 8.892 16.444 1.00 28.38 20 GLU B O 1
ATOM 1963 N N . LEU B 1 21 ? 31.359 9.439 18.318 1.00 27.36 21 LEU B N 1
ATOM 1964 C CA . LEU B 1 21 ? 31.563 10.873 18.128 1.00 28.29 21 LEU B CA 1
ATOM 1965 C C . LEU B 1 21 ? 31.950 11.430 19.488 1.00 26.70 21 LEU B C 1
ATOM 1966 O O . LEU B 1 21 ? 31.513 10.906 20.514 1.00 26.29 21 LEU B O 1
ATOM 1971 N N . VAL B 1 22 ? 32.755 12.486 19.504 1.00 26.30 22 VAL B N 1
ATOM 1972 C CA . VAL B 1 22 ? 33.159 13.082 20.766 1.00 25.80 22 VAL B CA 1
ATOM 1973 C C . VAL B 1 22 ? 33.133 14.582 20.530 1.00 26.58 22 VAL B C 1
ATOM 1974 O O . VAL B 1 22 ? 33.411 15.064 19.421 1.00 25.44 22 VAL B O 1
ATOM 1978 N N . GLY B 1 23 ? 32.811 15.318 21.589 1.00 24.25 23 GLY B N 1
ATOM 1979 C CA . GLY B 1 23 ? 32.794 16.759 21.459 1.00 24.30 23 GLY B CA 1
ATOM 1980 C C . GLY B 1 23 ? 32.204 17.359 22.711 1.00 23.62 23 GLY B C 1
ATOM 1981 O O . GLY B 1 23 ? 32.287 16.808 23.810 1.00 25.85 23 GLY B O 1
ATOM 1982 N N . GLY B 1 24 ? 31.608 18.517 22.487 1.00 23.98 24 GLY B N 1
ATOM 1983 C CA . GLY B 1 24 ? 30.994 19.258 23.577 1.00 22.96 24 GLY B CA 1
ATOM 1984 C C . GLY B 1 24 ? 30.562 20.658 23.193 1.00 24.42 24 GLY B C 1
ATOM 1985 O O . GLY B 1 24 ? 30.496 21.029 22.018 1.00 24.36 24 GLY B O 1
ATOM 1986 N N . GLY B 1 25 ? 30.272 21.420 24.242 1.00 24.42 25 GLY B N 1
ATOM 1987 C CA . GLY B 1 25 ? 29.680 22.738 24.082 1.00 25.15 25 GLY B CA 1
ATOM 1988 C C . GLY B 1 25 ? 29.445 23.384 25.433 1.00 26.31 25 GLY B C 1
ATOM 1989 O O . GLY B 1 25 ? 30.236 23.242 26.375 1.00 26.26 25 GLY B O 1
ATOM 1990 N N . GLU B 1 26 ? 28.342 24.112 25.513 1.00 27.15 26 GLU B N 1
ATOM 1991 C CA . GLU B 1 26 ? 27.971 24.637 26.816 1.00 28.59 26 GLU B CA 1
ATOM 1992 C C . GLU B 1 26 ? 26.500 24.993 26.763 1.00 28.01 26 GLU B C 1
ATOM 1993 O O . GLU B 1 26 ? 25.871 24.993 25.703 1.00 27.10 26 GLU B O 1
ATOM 1999 N N . GLY B 1 27 ? 25.966 25.297 27.938 1.00 26.47 27 GLY B N 1
ATOM 2000 C CA . GLY B 1 27 ? 24.530 25.546 28.022 1.00 26.25 27 GLY B CA 1
ATOM 2001 C C . GLY B 1 27 ? 24.208 26.482 29.168 1.00 25.86 27 GLY B C 1
ATOM 2002 O O . GLY B 1 27 ? 24.976 26.557 30.123 1.00 27.05 27 GLY B O 1
ATOM 2003 N N . THR B 1 28 ? 23.070 27.166 29.084 1.00 24.65 28 THR B N 1
ATOM 2004 C CA . THR B 1 28 ? 22.671 28.085 30.139 1.00 26.73 28 THR B CA 1
ATOM 2005 C C . THR B 1 28 ? 21.222 27.697 30.464 1.00 24.92 28 THR B C 1
ATOM 2006 O O . THR B 1 28 ? 20.308 28.068 29.721 1.00 24.81 28 THR B O 1
ATOM 2010 N N . PRO B 1 29 ? 20.995 26.936 31.546 1.00 26.13 29 PRO B N 1
ATOM 2011 C CA . PRO B 1 29 ? 19.610 26.514 31.820 1.00 27.33 29 PRO B CA 1
ATOM 2012 C C . PRO B 1 29 ? 18.570 27.631 31.905 1.00 27.69 29 PRO B C 1
ATOM 2013 O O . PRO B 1 29 ? 17.424 27.448 31.482 1.00 27.62 29 PRO B O 1
ATOM 2017 N N . GLU B 1 30 ? 18.944 28.788 32.438 1.00 28.28 30 GLU B N 1
ATOM 2018 C CA . GLU B 1 30 ? 17.958 29.856 32.572 1.00 29.16 30 GLU B CA 1
ATOM 2019 C C . GLU B 1 30 ? 17.501 30.402 31.218 1.00 28.79 30 GLU B C 1
ATOM 2020 O O . GLU B 1 30 ? 16.425 31.005 31.144 1.00 30.31 30 GLU B O 1
ATOM 2026 N N . GLN B 1 31 ? 18.305 30.220 30.167 1.00 26.78 31 GLN B N 1
ATOM 2027 C CA . GLN B 1 31 ? 17.938 30.575 28.794 1.00 28.16 31 GLN B CA 1
ATOM 2028 C C . GLN B 1 31 ? 17.322 29.402 28.027 1.00 24.98 31 GLN B C 1
ATOM 2029 O O . GLN B 1 31 ? 16.796 29.601 26.937 1.00 24.02 31 GLN B O 1
ATOM 2035 N N . GLY B 1 32 ? 17.394 28.191 28.570 1.00 22.86 32 GLY B N 1
ATOM 2036 C CA . GLY B 1 32 ? 16.874 27.026 27.869 1.00 21.36 32 GLY B CA 1
ATOM 2037 C C . GLY B 1 32 ? 17.727 26.707 26.657 1.00 21.00 32 GLY B C 1
ATOM 2038 O O . GLY B 1 32 ? 17.213 26.136 25.698 1.00 22.03 32 GLY B O 1
ATOM 2039 N N . ARG B 1 33 ? 19.011 27.070 26.678 1.00 20.87 33 ARG B N 1
ATOM 2040 C CA . ARG B 1 33 ? 19.800 26.958 25.456 1.00 21.93 33 ARG B CA 1
ATOM 2041 C C . ARG B 1 33 ? 21.047 26.105 25.694 1.00 21.94 33 ARG B C 1
ATOM 2042 O O . ARG B 1 33 ? 21.683 26.155 26.746 1.00 25.32 33 ARG B O 1
ATOM 2050 N N . MET B 1 34 ? 21.412 25.293 24.713 1.00 20.96 34 MET B N 1
ATOM 2051 C CA A MET B 1 34 ? 22.727 24.669 24.762 0.50 21.71 34 MET B CA 1
ATOM 2052 C CA B MET B 1 34 ? 22.703 24.616 24.761 0.50 21.47 34 MET B CA 1
ATOM 2053 C C . MET B 1 34 ? 23.269 24.459 23.356 1.00 21.92 34 MET B C 1
ATOM 2054 O O . MET B 1 34 ? 22.517 24.506 22.379 1.00 20.81 34 MET B O 1
ATOM 2063 N N . THR B 1 35 ? 24.586 24.267 23.290 1.00 21.02 35 THR B N 1
ATOM 2064 C CA . THR B 1 35 ? 25.281 23.978 22.039 1.00 23.25 35 THR B CA 1
ATOM 2065 C C . THR B 1 35 ? 26.054 22.669 22.190 1.00 22.70 35 THR B C 1
ATOM 2066 O O . THR B 1 35 ? 26.461 22.277 23.292 1.00 24.52 35 THR B O 1
ATOM 2070 N N . ASN B 1 36 ? 26.280 21.960 21.093 1.00 21.74 36 ASN B N 1
ATOM 2071 C CA . ASN B 1 36 ? 27.133 20.770 21.177 1.00 22.87 36 ASN B CA 1
ATOM 2072 C C . ASN B 1 36 ? 27.664 20.629 19.760 1.00 23.44 36 ASN B C 1
ATOM 2073 O O . ASN B 1 36 ? 26.869 20.655 18.810 1.00 22.07 36 ASN B O 1
ATOM 2078 N N . LYS B 1 37 ? 28.984 20.499 19.648 1.00 22.66 37 LYS B N 1
ATOM 2079 C CA . LYS B 1 37 ? 29.616 20.224 18.357 1.00 24.07 37 LYS B CA 1
ATOM 2080 C C . LYS B 1 37 ? 30.454 18.984 18.576 1.00 23.46 37 LYS B C 1
ATOM 2081 O O . LYS B 1 37 ? 31.227 18.942 19.534 1.00 25.47 37 LYS B O 1
ATOM 2087 N N . MET B 1 38 ? 30.320 18.003 17.690 1.00 23.02 38 MET B N 1
ATOM 2088 C CA . MET B 1 38 ? 31.053 16.746 17.849 1.00 24.86 38 MET B CA 1
ATOM 2089 C C . MET B 1 38 ? 31.611 16.210 16.535 1.00 25.54 38 MET B C 1
ATOM 2090 O O . MET B 1 38 ? 31.091 16.498 15.460 1.00 25.99 38 MET B O 1
ATOM 2095 N N . LYS B 1 39 ? 32.671 15.415 16.648 1.00 24.53 39 LYS B N 1
ATOM 2096 C CA . LYS B 1 39 ? 33.357 14.872 15.489 1.00 26.01 39 LYS B CA 1
ATOM 2097 C C . LYS B 1 39 ? 33.366 13.370 15.619 1.00 26.59 39 LYS B C 1
ATOM 2098 O O . LYS B 1 39 ? 33.611 12.834 16.703 1.00 27.53 39 LYS B O 1
ATOM 2104 N N . SER B 1 40 ? 33.117 12.716 14.489 1.00 28.74 40 SER B N 1
ATOM 2105 C CA . SER B 1 40 ? 33.274 11.279 14.366 1.00 30.66 40 SER B CA 1
ATOM 2106 C C . SER B 1 40 ? 34.733 10.838 14.451 1.00 31.77 40 SER B C 1
ATOM 2107 O O . SER B 1 40 ? 35.633 11.477 13.890 1.00 31.77 40 SER B O 1
ATOM 2110 N N . THR B 1 41 ? 34.965 9.742 15.165 1.00 32.54 41 THR B N 1
ATOM 2111 C CA . THR B 1 41 ? 36.328 9.239 15.342 1.00 34.98 41 THR B CA 1
ATOM 2112 C C . THR B 1 41 ? 36.538 8.005 14.476 1.00 36.38 41 THR B C 1
ATOM 2113 O O . THR B 1 41 ? 37.650 7.472 14.384 1.00 36.05 41 THR B O 1
ATOM 2117 N N . LYS B 1 42 ? 35.467 7.554 13.833 1.00 36.82 42 LYS B N 1
ATOM 2118 C CA . LYS B 1 42 ? 35.537 6.369 12.979 1.00 38.76 42 LYS B CA 1
ATOM 2119 C C . LYS B 1 42 ? 35.229 6.680 11.516 1.00 37.96 42 LYS B C 1
ATOM 2120 O O . LYS B 1 42 ? 34.641 5.857 10.817 1.00 40.01 42 LYS B O 1
ATOM 2126 N N . GLY B 1 43 ? 35.631 7.868 11.078 1.00 37.38 43 GLY B N 1
ATOM 2127 C CA . GLY B 1 43 ? 35.418 8.344 9.716 1.00 35.36 43 GLY B CA 1
ATOM 2128 C C . GLY B 1 43 ? 33.985 8.746 9.437 1.00 34.65 43 GLY B C 1
ATOM 2129 O O . GLY B 1 43 ? 33.194 8.967 10.359 1.00 33.18 43 GLY B O 1
ATOM 2130 N N . ALA B 1 44 ? 33.633 8.846 8.160 1.00 33.41 44 ALA B N 1
ATOM 2131 C CA . ALA B 1 44 ? 32.293 9.356 7.860 1.00 34.12 44 ALA B CA 1
ATOM 2132 C C . ALA B 1 44 ? 31.147 8.425 8.277 1.00 32.84 44 ALA B C 1
ATOM 2133 O O . ALA B 1 44 ? 31.190 7.208 8.097 1.00 33.10 44 ALA B O 1
ATOM 2135 N N . LEU B 1 45 ? 30.104 9.003 8.863 1.00 31.45 45 LEU B N 1
ATOM 2136 C CA . LEU B 1 45 ? 28.933 8.220 9.257 1.00 31.29 45 LEU B CA 1
ATOM 2137 C C . LEU B 1 45 ? 28.311 7.534 8.052 1.00 31.79 45 LEU B C 1
ATOM 2138 O O . LEU B 1 45 ? 28.279 8.130 6.972 1.00 33.60 45 LEU B O 1
ATOM 2143 N N . THR B 1 46 ? 27.839 6.305 8.244 1.00 30.69 46 THR B N 1
ATOM 2144 C CA . THR B 1 46 ? 27.118 5.565 7.204 1.00 32.59 46 THR B CA 1
ATOM 2145 C C . THR B 1 46 ? 25.622 5.871 7.070 1.00 31.29 46 THR B C 1
ATOM 2146 O O . THR B 1 46 ? 24.926 5.244 6.270 1.00 32.23 46 THR B O 1
ATOM 2150 N N . PHE B 1 47 ? 25.124 6.822 7.854 1.00 28.80 47 PHE B N 1
ATOM 2151 C CA . PHE B 1 47 ? 23.709 7.181 7.880 1.00 27.63 47 PHE B CA 1
ATOM 2152 C C . PHE B 1 47 ? 23.626 8.681 8.144 1.00 26.21 47 PHE B C 1
ATOM 2153 O O . PHE B 1 47 ? 24.627 9.312 8.495 1.00 26.98 47 PHE B O 1
ATOM 2161 N N . SER B 1 48 ? 22.425 9.221 7.952 1.00 25.20 48 SER B N 1
ATOM 2162 C CA . SER B 1 48 ? 22.184 10.653 8.096 1.00 25.24 48 SER B CA 1
ATOM 2163 C C . SER B 1 48 ? 22.592 11.172 9.477 1.00 25.55 48 SER B C 1
ATOM 2164 O O . SER B 1 48 ? 22.147 10.641 10.506 1.00 24.46 48 SER B O 1
ATOM 2167 N N . PRO B 1 49 ? 23.437 12.216 9.513 1.00 24.82 49 PRO B N 1
ATOM 2168 C CA . PRO B 1 49 ? 23.819 12.761 10.812 1.00 24.26 49 PRO B CA 1
ATOM 2169 C C . PRO B 1 49 ? 22.619 13.334 11.581 1.00 24.99 49 PRO B C 1
ATOM 2170 O O . PRO B 1 49 ? 22.671 13.436 12.809 1.00 22.50 49 PRO B O 1
ATOM 2174 N N . TYR B 1 50 ? 21.546 13.696 10.879 1.00 22.13 50 TYR B N 1
ATOM 2175 C CA . TYR B 1 50 ? 20.346 14.229 11.534 1.00 24.29 50 TYR B CA 1
ATOM 2176 C C . TYR B 1 50 ? 19.739 13.255 12.536 1.00 23.45 50 TYR B C 1
ATOM 2177 O O . TYR B 1 50 ? 19.063 13.658 13.489 1.00 23.18 50 TYR B O 1
ATOM 2186 N N . LEU B 1 51 ? 19.992 11.968 12.311 1.00 24.18 51 LEU B N 1
ATOM 2187 C CA . LEU B 1 51 ? 19.510 10.927 13.201 1.00 25.03 51 LEU B CA 1
ATOM 2188 C C . LEU B 1 51 ? 20.117 11.072 14.601 1.00 24.79 51 LEU B C 1
ATOM 2189 O O . LEU B 1 51 ? 19.567 10.534 15.568 1.00 26.92 51 LEU B O 1
ATOM 2194 N N . LEU B 1 52 ? 21.234 11.790 14.721 1.00 22.03 52 LEU B N 1
ATOM 2195 C CA . LEU B 1 52 ? 21.901 11.913 16.010 1.00 20.43 52 LEU B CA 1
ATOM 2196 C C . LEU B 1 52 ? 21.651 13.254 16.701 1.00 20.08 52 LEU B C 1
ATOM 2197 O O . LEU B 1 52 ? 22.113 13.481 17.813 1.00 19.01 52 LEU B O 1
ATOM 2202 N N . SER B 1 53 ? 20.918 14.159 16.066 1.00 20.21 53 SER B N 1
ATOM 2203 C CA . SER B 1 53 ? 20.728 15.474 16.684 1.00 19.55 53 SER B CA 1
ATOM 2204 C C . SER B 1 53 ? 20.084 15.396 18.063 1.00 19.27 53 SER B C 1
ATOM 2205 O O . SER B 1 53 ? 20.532 16.134 18.957 1.00 19.93 53 SER B O 1
ATOM 2208 N N . HIS B 1 54 ? 19.052 14.555 18.204 1.00 20.01 54 HIS B N 1
ATOM 2209 C CA . HIS B 1 54 ? 18.402 14.383 19.501 1.00 20.82 54 HIS B CA 1
ATOM 2210 C C . HIS B 1 54 ? 19.170 13.462 20.460 1.00 20.41 54 HIS B C 1
ATOM 2211 O O . HIS B 1 54 ? 18.716 13.251 21.586 1.00 21.68 54 HIS B O 1
ATOM 2218 N N . VAL B 1 55 ? 20.314 12.906 20.058 1.00 18.73 55 VAL B N 1
ATOM 2219 C CA . VAL B 1 55 ? 21.197 12.191 20.999 1.00 19.55 55 VAL B CA 1
ATOM 2220 C C . VAL B 1 55 ? 22.218 13.207 21.513 1.00 20.44 55 VAL B C 1
ATOM 2221 O O . VAL B 1 55 ? 22.568 13.215 22.697 1.00 20.27 55 VAL B O 1
ATOM 2225 N N . MET B 1 56 ? 22.691 14.081 20.631 1.00 18.83 56 MET B N 1
ATOM 2226 C CA . MET B 1 56 ? 23.624 15.139 21.021 1.00 21.64 56 MET B CA 1
ATOM 2227 C C . MET B 1 56 ? 22.984 16.128 22.007 1.00 20.72 56 MET B C 1
ATOM 2228 O O . MET B 1 56 ? 23.703 16.737 22.801 1.00 22.58 56 MET B O 1
ATOM 2252 N N . PHE B 1 58 ? 20.594 16.594 26.764 1.00 20.12 60 PHE B N 1
ATOM 2253 C CA . PHE B 1 58 ? 20.926 17.130 28.082 1.00 18.73 60 PHE B CA 1
ATOM 2254 C C . PHE B 1 58 ? 19.709 17.947 28.498 1.00 18.44 60 PHE B C 1
ATOM 2255 O O . PHE B 1 58 ? 19.655 19.147 28.245 1.00 19.40 60 PHE B O 1
ATOM 2263 N N . TYR B 1 59 ? 18.756 17.285 29.147 1.00 17.33 61 TYR B N 1
ATOM 2264 C CA . TYR B 1 59 ? 17.518 17.932 29.574 1.00 17.60 61 TYR B CA 1
ATOM 2265 C C . TYR B 1 59 ? 17.750 18.955 30.668 1.00 18.22 61 TYR B C 1
ATOM 2266 O O . TYR B 1 59 ? 16.827 19.709 30.990 1.00 19.12 61 TYR B O 1
ATOM 2275 N N . HIS B 1 60 ? 18.955 18.965 31.242 1.00 18.13 62 HIS B N 1
ATOM 2276 C CA . HIS B 1 60 ? 19.259 19.980 32.253 1.00 19.31 62 HIS B CA 1
ATOM 2277 C C . HIS B 1 60 ? 19.084 21.415 31.769 1.00 19.55 62 HIS B C 1
ATOM 2278 O O . HIS B 1 60 ? 18.853 22.335 32.579 1.00 21.93 62 HIS B O 1
ATOM 2285 N N . PHE B 1 61 ? 19.199 21.600 30.456 1.00 20.71 63 PHE B N 1
ATOM 2286 C CA . PHE B 1 61 ? 19.249 22.942 29.862 1.00 23.30 63 PHE B CA 1
ATOM 2287 C C . PHE B 1 61 ? 17.914 23.423 29.313 1.00 23.75 63 PHE B C 1
ATOM 2288 O O . PHE B 1 61 ? 17.820 23.976 28.215 1.00 27.14 63 PHE B O 1
ATOM 2296 N N . GLY B 1 62 ? 16.855 23.177 30.064 1.00 21.26 64 GLY B N 1
ATOM 2297 C CA . GLY B 1 62 ? 15.553 23.678 29.648 1.00 19.14 64 GLY B CA 1
ATOM 2298 C C . GLY B 1 62 ? 15.018 24.613 30.714 1.00 19.24 64 GLY B C 1
ATOM 2299 O O . GLY B 1 62 ? 15.221 24.436 31.924 1.00 20.15 64 GLY B O 1
ATOM 2300 N N . THR B 1 63 ? 14.290 25.617 30.247 1.00 18.33 65 THR B N 1
ATOM 2301 C CA . THR B 1 63 ? 13.585 26.484 31.209 1.00 19.01 65 THR B CA 1
ATOM 2302 C C . THR B 1 63 ? 12.310 25.769 31.686 1.00 17.97 65 THR B C 1
ATOM 2303 O O . THR B 1 63 ? 11.693 24.970 30.959 1.00 17.94 65 THR B O 1
ATOM 2307 N N . TYR B 1 64 ? 11.932 26.051 32.930 1.00 17.58 66 TYR B N 1
ATOM 2308 C CA . TYR B 1 64 ? 10.678 25.579 33.506 1.00 19.46 66 TYR B CA 1
ATOM 2309 C C . TYR B 1 64 ? 9.869 26.796 33.945 1.00 20.70 66 TYR B C 1
ATOM 2310 O O . TYR B 1 64 ? 10.448 27.852 34.249 1.00 21.20 66 TYR B O 1
ATOM 2319 N N . PRO B 1 65 ? 8.530 26.671 33.938 1.00 21.34 67 PRO B N 1
ATOM 2320 C CA . PRO B 1 65 ? 7.658 27.805 34.288 1.00 21.49 67 PRO B CA 1
ATOM 2321 C C . PRO B 1 65 ? 7.815 28.254 35.739 1.00 22.29 67 PRO B C 1
ATOM 2322 O O . PRO B 1 65 ? 8.278 27.478 36.587 1.00 22.75 67 PRO B O 1
ATOM 2326 N N . SER B 1 66 ? 7.431 29.497 36.017 1.00 24.53 68 SER B N 1
ATOM 2327 C CA . SER B 1 66 ? 7.522 30.006 37.380 1.00 25.89 68 SER B CA 1
ATOM 2328 C C . SER B 1 66 ? 6.712 29.080 38.297 1.00 25.56 68 SER B C 1
ATOM 2329 O O . SER B 1 66 ? 5.626 28.620 37.918 1.00 26.40 68 SER B O 1
ATOM 2332 N N . GLY B 1 67 ? 7.242 28.819 39.491 1.00 23.52 69 GLY B N 1
ATOM 2333 C CA . GLY B 1 67 ? 6.635 27.890 40.435 1.00 23.45 69 GLY B CA 1
ATOM 2334 C C . GLY B 1 67 ? 7.108 26.454 40.283 1.00 22.66 69 GLY B C 1
ATOM 2335 O O . GLY B 1 67 ? 6.803 25.618 41.133 1.00 23.28 69 GLY B O 1
ATOM 2336 N N . TYR B 1 68 ? 7.847 26.155 39.215 1.00 22.37 70 TYR B N 1
ATOM 2337 C CA . TYR B 1 68 ? 8.398 24.812 38.980 1.00 21.61 70 TYR B CA 1
ATOM 2338 C C . TYR B 1 68 ? 9.914 24.855 38.833 1.00 22.22 70 TYR B C 1
ATOM 2339 O O . TYR B 1 68 ? 10.476 25.917 38.556 1.00 22.13 70 TYR B O 1
ATOM 2348 N N . GLU B 1 69 ? 10.544 23.698 39.002 1.00 21.02 71 GLU B N 1
ATOM 2349 C CA . GLU B 1 69 ? 11.994 23.593 38.819 1.00 20.59 71 GLU B CA 1
ATOM 2350 C C . GLU B 1 69 ? 12.243 22.452 37.838 1.00 20.01 71 GLU B C 1
ATOM 2351 O O . GLU B 1 69 ? 11.564 21.425 37.914 1.00 20.50 71 GLU B O 1
ATOM 2357 N N . ASN B 1 70 ? 13.207 22.651 36.939 1.00 18.62 72 ASN B N 1
ATOM 2358 C CA . ASN B 1 70 ? 13.670 21.585 36.055 1.00 18.56 72 ASN B CA 1
ATOM 2359 C C . ASN B 1 70 ? 14.195 20.413 36.920 1.00 18.42 72 ASN B C 1
ATOM 2360 O O . ASN B 1 70 ? 15.175 20.570 37.667 1.00 18.61 72 ASN B O 1
ATOM 2365 N N . PRO B 1 71 ? 13.545 19.240 36.860 1.00 18.43 73 PRO B N 1
ATOM 2366 C CA . PRO B 1 71 ? 13.944 18.150 37.742 1.00 17.67 73 PRO B CA 1
ATOM 2367 C C . PRO B 1 71 ? 15.296 17.522 37.398 1.00 18.84 73 PRO B C 1
ATOM 2368 O O . PRO B 1 71 ? 15.945 16.911 38.250 1.00 19.53 73 PRO B O 1
ATOM 2372 N N . PHE B 1 72 ? 15.690 17.694 36.142 1.00 18.33 74 PHE B N 1
ATOM 2373 C CA . PHE B 1 72 ? 16.952 17.152 35.631 1.00 20.14 74 PHE B CA 1
ATOM 2374 C C . PHE B 1 72 ? 18.107 17.959 36.191 1.00 20.33 74 PHE B C 1
ATOM 2375 O O . PHE B 1 72 ? 19.085 17.392 36.674 1.00 21.10 74 PHE B O 1
ATOM 2383 N N . LEU B 1 73 ? 17.953 19.278 36.127 1.00 21.61 75 LEU B N 1
ATOM 2384 C CA . LEU B 1 73 ? 18.900 20.217 36.732 1.00 22.08 75 LEU B CA 1
ATOM 2385 C C . LEU B 1 73 ? 18.974 20.003 38.249 1.00 23.64 75 LEU B C 1
ATOM 2386 O O . LEU B 1 73 ? 20.064 19.958 38.835 1.00 24.81 75 LEU B O 1
ATOM 2391 N N . HIS B 1 74 ? 17.819 19.841 38.893 1.00 23.35 76 HIS B N 1
ATOM 2392 C CA . HIS B 1 74 ? 17.733 19.635 40.340 1.00 24.07 76 HIS B CA 1
ATOM 2393 C C . HIS B 1 74 ? 18.450 18.346 40.745 1.00 24.40 76 HIS B C 1
ATOM 2394 O O . HIS B 1 74 ? 19.048 18.283 41.825 1.00 25.59 76 HIS B O 1
ATOM 2401 N N . ALA B 1 75 ? 18.411 17.331 39.885 1.00 23.66 77 ALA B N 1
ATOM 2402 C CA . ALA B 1 75 ? 18.987 16.042 40.251 1.00 23.81 77 ALA B CA 1
ATOM 2403 C C . ALA B 1 75 ? 20.517 16.087 40.364 1.00 25.20 77 ALA B C 1
ATOM 2404 O O . ALA B 1 75 ? 21.118 15.173 40.942 1.00 24.84 77 ALA B O 1
ATOM 2406 N N . ILE B 1 76 ? 21.157 17.127 39.830 1.00 24.82 78 ILE B N 1
ATOM 2407 C CA . ILE B 1 76 ? 22.623 17.126 39.748 1.00 27.41 78 ILE B CA 1
ATOM 2408 C C . ILE B 1 76 ? 23.236 16.940 41.133 1.00 30.12 78 ILE B C 1
ATOM 2409 O O . ILE B 1 76 ? 24.191 16.181 41.325 1.00 30.33 78 ILE B O 1
ATOM 2414 N N . ASN B 1 77 ? 22.676 17.645 42.107 1.00 32.95 79 ASN B N 1
ATOM 2415 C CA . ASN B 1 77 ? 23.282 17.585 43.431 1.00 37.49 79 ASN B CA 1
ATOM 2416 C C . ASN B 1 77 ? 22.699 16.509 44.337 1.00 38.04 79 ASN B C 1
ATOM 2417 O O . ASN B 1 77 ? 23.070 16.424 45.510 1.00 39.85 79 ASN B O 1
ATOM 2422 N N . ASN B 1 78 ? 21.800 15.684 43.803 1.00 37.19 80 ASN B N 1
ATOM 2423 C CA . ASN B 1 78 ? 21.181 14.666 44.639 1.00 37.14 80 ASN B CA 1
ATOM 2424 C C . ASN B 1 78 ? 21.145 13.260 44.032 1.00 36.07 80 ASN B C 1
ATOM 2425 O O . ASN B 1 78 ? 20.192 12.490 44.214 1.00 38.40 80 ASN B O 1
ATOM 2430 N N . GLY B 1 79 ? 22.196 12.914 43.300 1.00 32.38 81 GLY B N 1
ATOM 2431 C CA . GLY B 1 79 ? 22.332 11.545 42.832 1.00 28.56 81 GLY B CA 1
ATOM 2432 C C . GLY B 1 79 ? 22.015 11.367 41.362 1.00 26.42 81 GLY B C 1
ATOM 2433 O O . GLY B 1 79 ? 22.314 10.318 40.798 1.00 27.69 81 GLY B O 1
ATOM 2434 N N . GLY B 1 80 ? 21.411 12.366 40.728 1.00 23.09 82 GLY B N 1
ATOM 2435 C CA . GLY B 1 80 ? 21.276 12.293 39.279 1.00 22.84 82 GLY B CA 1
ATOM 2436 C C . GLY B 1 80 ? 20.126 11.445 38.769 1.00 22.25 82 GLY B C 1
ATOM 2437 O O . GLY B 1 80 ? 19.254 11.014 39.525 1.00 22.63 82 GLY B O 1
ATOM 2438 N N . TYR B 1 81 ? 20.136 11.224 37.459 1.00 20.90 83 TYR B N 1
ATOM 2439 C CA . TYR B 1 81 ? 19.142 10.394 36.771 1.00 18.94 83 TYR B CA 1
ATOM 2440 C C . TYR B 1 81 ? 19.777 9.717 35.553 1.00 21.37 83 TYR B C 1
ATOM 2441 O O . TYR B 1 81 ? 20.825 10.140 35.067 1.00 21.52 83 TYR B O 1
ATOM 2450 N N . THR B 1 82 ? 19.095 8.680 35.077 1.00 21.71 84 THR B N 1
ATOM 2451 C CA . THR B 1 82 ? 19.369 8.057 33.795 1.00 21.48 84 THR B CA 1
ATOM 2452 C C . THR B 1 82 ? 18.188 8.315 32.868 1.00 21.23 84 THR B C 1
ATOM 2453 O O . THR B 1 82 ? 17.075 8.518 33.343 1.00 21.06 84 THR B O 1
ATOM 2457 N N . ASN B 1 83 ? 18.439 8.310 31.562 1.00 20.50 85 ASN B N 1
ATOM 2458 C CA . ASN B 1 83 ? 17.368 8.334 30.564 1.00 18.83 85 ASN B CA 1
ATOM 2459 C C . ASN B 1 83 ? 17.637 7.185 29.602 1.00 19.71 85 ASN B C 1
ATOM 2460 O O . ASN B 1 83 ? 18.785 6.945 29.202 1.00 21.02 85 ASN B O 1
ATOM 2465 N N . THR B 1 84 ? 16.560 6.493 29.246 1.00 19.78 86 THR B N 1
ATOM 2466 C CA . THR B 1 84 ? 16.619 5.421 28.250 1.00 20.30 86 THR B CA 1
ATOM 2467 C C . THR B 1 84 ? 15.427 5.661 27.337 1.00 21.98 86 THR B C 1
ATOM 2468 O O . THR B 1 84 ? 14.308 5.793 27.832 1.00 21.80 86 THR B O 1
ATOM 2472 N N . ARG B 1 85 ? 15.684 5.693 26.033 1.00 19.64 87 ARG B N 1
ATOM 2473 C CA . ARG B 1 85 ? 14.651 5.969 25.029 1.00 20.57 87 ARG B CA 1
ATOM 2474 C C . ARG B 1 85 ? 14.566 4.834 24.029 1.00 21.31 87 ARG B C 1
ATOM 2475 O O . ARG B 1 85 ? 15.576 4.260 23.607 1.00 21.94 87 ARG B O 1
ATOM 2483 N N . ILE B 1 86 ? 13.338 4.541 23.631 1.00 20.58 88 ILE B N 1
ATOM 2484 C CA . ILE B 1 86 ? 13.124 3.625 22.517 1.00 22.18 88 ILE B CA 1
ATOM 2485 C C . ILE B 1 86 ? 12.410 4.444 21.449 1.00 22.18 88 ILE B C 1
ATOM 2486 O O . ILE B 1 86 ? 11.349 5.020 21.703 1.00 21.62 88 ILE B O 1
ATOM 2491 N N . GLU B 1 87 ? 12.986 4.501 20.253 1.00 22.48 89 GLU B N 1
ATOM 2492 C CA . GLU B 1 87 ? 12.467 5.325 19.154 1.00 23.14 89 GLU B CA 1
ATOM 2493 C C . GLU B 1 87 ? 12.125 4.382 18.019 1.00 22.67 89 GLU B C 1
ATOM 2494 O O . GLU B 1 87 ? 13.005 3.636 17.573 1.00 22.18 89 GLU B O 1
ATOM 2500 N N . LYS B 1 88 ? 10.864 4.428 17.591 1.00 20.35 90 LYS B N 1
ATOM 2501 C CA . LYS B 1 88 ? 10.357 3.579 16.509 1.00 21.09 90 LYS B CA 1
ATOM 2502 C C . LYS B 1 88 ? 10.101 4.452 15.285 1.00 21.60 90 LYS B C 1
ATOM 2503 O O . LYS B 1 88 ? 9.273 5.366 15.339 1.00 21.30 90 LYS B O 1
ATOM 2509 N N . TYR B 1 89 ? 10.804 4.184 14.188 1.00 20.81 91 TYR B N 1
ATOM 2510 C CA . TYR B 1 89 ? 10.695 4.994 12.973 1.00 22.07 91 TYR B CA 1
ATOM 2511 C C . TYR B 1 89 ? 9.659 4.379 12.034 1.00 23.14 91 TYR B C 1
ATOM 2512 O O . TYR B 1 89 ? 9.419 3.163 12.080 1.00 23.73 91 TYR B O 1
ATOM 2521 N N . GLU B 1 90 ? 9.061 5.212 11.187 1.00 23.28 92 GLU B N 1
ATOM 2522 C CA . GLU B 1 90 ? 7.939 4.758 10.366 1.00 24.95 92 GLU B CA 1
ATOM 2523 C C . GLU B 1 90 ? 8.272 3.668 9.353 1.00 25.16 92 GLU B C 1
ATOM 2524 O O . GLU B 1 90 ? 7.373 2.939 8.939 1.00 26.65 92 GLU B O 1
ATOM 2530 N N . ASP B 1 91 ? 9.536 3.538 8.969 1.00 25.01 93 ASP B N 1
ATOM 2531 C CA . ASP B 1 91 ? 9.971 2.448 8.091 1.00 27.65 93 ASP B CA 1
ATOM 2532 C C . ASP B 1 91 ? 10.402 1.164 8.811 1.00 26.85 93 ASP B C 1
ATOM 2533 O O . ASP B 1 91 ? 10.930 0.248 8.175 1.00 28.73 93 ASP B O 1
ATOM 2538 N N . GLY B 1 92 ? 10.192 1.107 10.124 1.00 27.54 94 GLY B N 1
ATOM 2539 C CA . GLY B 1 92 ? 10.520 -0.047 10.961 1.00 26.84 94 GLY B CA 1
ATOM 2540 C C . GLY B 1 92 ? 11.834 -0.025 11.729 1.00 27.18 94 GLY B C 1
ATOM 2541 O O . GLY B 1 92 ? 12.087 -0.892 12.563 1.00 26.64 94 GLY B O 1
ATOM 2542 N N . GLY B 1 93 ? 12.686 0.959 11.459 1.00 25.70 95 GLY B N 1
ATOM 2543 C CA . GLY B 1 93 ? 13.934 1.049 12.206 1.00 24.16 95 GLY B CA 1
ATOM 2544 C C . GLY B 1 93 ? 13.638 1.373 13.659 1.00 23.23 95 GLY B C 1
ATOM 2545 O O . GLY B 1 93 ? 12.633 2.006 13.984 1.00 25.12 95 GLY B O 1
ATOM 2546 N N . VAL B 1 94 ? 14.528 0.922 14.533 1.00 22.66 96 VAL B N 1
ATOM 2547 C CA . VAL B 1 94 ? 14.435 1.190 15.966 1.00 23.16 96 VAL B CA 1
ATOM 2548 C C . VAL B 1 94 ? 15.759 1.731 16.459 1.00 22.56 96 VAL B C 1
ATOM 2549 O O . VAL B 1 94 ? 16.798 1.164 16.138 1.00 21.48 96 VAL B O 1
ATOM 2553 N N . LEU B 1 95 ? 15.697 2.815 17.229 1.00 20.44 97 LEU B N 1
ATOM 2554 C CA . LEU B 1 95 ? 16.836 3.229 18.038 1.00 22.89 97 LEU B CA 1
ATOM 2555 C C . LEU B 1 95 ? 16.574 3.018 19.522 1.00 23.46 97 LEU B C 1
ATOM 2556 O O . LEU B 1 95 ? 15.529 3.405 20.049 1.00 25.85 97 LEU B O 1
ATOM 2561 N N . HIS B 1 96 ? 17.547 2.417 20.197 1.00 21.47 98 HIS B N 1
ATOM 2562 C CA . HIS B 1 96 ? 17.556 2.327 21.649 1.00 22.78 98 HIS B CA 1
ATOM 2563 C C . HIS B 1 96 ? 18.711 3.211 22.094 1.00 22.92 98 HIS B C 1
ATOM 2564 O O . HIS B 1 96 ? 19.823 3.004 21.621 1.00 21.30 98 HIS B O 1
ATOM 2571 N N . VAL B 1 97 ? 18.449 4.181 22.969 1.00 20.14 99 VAL B N 1
ATOM 2572 C CA . VAL B 1 97 ? 19.499 5.114 23.371 1.00 22.69 99 VAL B CA 1
ATOM 2573 C C . VAL B 1 97 ? 19.497 5.173 24.896 1.00 22.66 99 VAL B C 1
ATOM 2574 O O . VAL B 1 97 ? 18.449 5.363 25.516 1.00 22.23 99 VAL B O 1
ATOM 2578 N N . SER B 1 98 ? 20.678 5.009 25.490 1.00 21.23 100 SER B N 1
ATOM 2579 C CA . SER B 1 98 ? 20.800 5.252 26.918 1.00 22.51 100 SER B CA 1
ATOM 2580 C C . SER B 1 98 ? 21.754 6.411 27.168 1.00 23.04 100 SER B C 1
ATOM 2581 O O . SER B 1 98 ? 22.764 6.562 26.474 1.00 23.43 100 SER B O 1
ATOM 2584 N N . PHE B 1 99 ? 21.367 7.212 28.158 1.00 19.71 101 PHE B N 1
ATOM 2585 C CA . PHE B 1 99 ? 22.072 8.436 28.531 1.00 20.83 101 PHE B CA 1
ATOM 2586 C C . PHE B 1 99 ? 22.550 8.258 29.976 1.00 22.54 101 PHE B C 1
ATOM 2587 O O . PHE B 1 99 ? 21.740 7.933 30.850 1.00 23.52 101 PHE B O 1
ATOM 2595 N N . SER B 1 100 ? 23.850 8.454 30.199 1.00 23.85 102 SER B N 1
ATOM 2596 C CA . SER B 1 100 ? 24.508 8.429 31.506 1.00 24.35 102 SER B CA 1
ATOM 2597 C C . SER B 1 100 ? 25.239 9.765 31.665 1.00 23.13 102 SER B C 1
ATOM 2598 O O . SER B 1 100 ? 25.787 10.270 30.682 1.00 22.36 102 SER B O 1
ATOM 2601 N N . TYR B 1 101 ? 25.247 10.329 32.869 1.00 20.47 103 TYR B N 1
ATOM 2602 C CA . TYR B 1 101 ? 25.862 11.630 33.140 1.00 22.10 103 TYR B CA 1
ATOM 2603 C C . TYR B 1 101 ? 26.783 11.582 34.351 1.00 22.86 103 TYR B C 1
ATOM 2604 O O . TYR B 1 101 ? 26.536 10.804 35.273 1.00 24.57 103 TYR B O 1
ATOM 2613 N N . ARG B 1 102 ? 27.817 12.417 34.326 1.00 24.12 104 ARG B N 1
ATOM 2614 C CA . ARG B 1 102 ? 28.680 12.685 35.484 1.00 25.13 104 ARG B CA 1
ATOM 2615 C C . ARG B 1 102 ? 28.796 14.203 35.597 1.00 26.68 104 ARG B C 1
ATOM 2616 O O . ARG B 1 102 ? 28.808 14.885 34.577 1.00 26.72 104 ARG B O 1
ATOM 2624 N N . TYR B 1 103 ? 28.863 14.761 36.803 1.00 27.91 105 TYR B N 1
ATOM 2625 C CA . TYR B 1 103 ? 28.872 16.216 36.960 1.00 27.79 105 TYR B CA 1
ATOM 2626 C C . TYR B 1 103 ? 30.129 16.704 37.672 1.00 30.05 105 TYR B C 1
ATOM 2627 O O . TYR B 1 103 ? 30.637 15.982 38.518 1.00 30.41 105 TYR B O 1
ATOM 2636 N N . GLU B 1 104 ? 30.587 17.903 37.329 1.00 31.20 106 GLU B N 1
ATOM 2637 C CA . GLU B 1 104 ? 31.620 18.612 38.082 1.00 34.70 106 GLU B CA 1
ATOM 2638 C C . GLU B 1 104 ? 31.094 20.017 38.344 1.00 34.66 106 GLU B C 1
ATOM 2639 O O . GLU B 1 104 ? 30.095 20.421 37.750 1.00 34.68 106 GLU B O 1
ATOM 2645 N N . ALA B 1 105 ? 31.744 20.781 39.216 1.00 33.77 107 ALA B N 1
ATOM 2646 C CA . ALA B 1 105 ? 31.399 22.194 39.327 1.00 34.30 107 ALA B CA 1
ATOM 2647 C C . ALA B 1 105 ? 31.435 22.764 37.911 1.00 33.91 107 ALA B C 1
ATOM 2648 O O . ALA B 1 105 ? 32.436 22.611 37.202 1.00 34.52 107 ALA B O 1
ATOM 2650 N N . GLY B 1 106 ? 30.347 23.415 37.509 1.00 33.39 108 GLY B N 1
ATOM 2651 C CA . GLY B 1 106 ? 30.223 23.980 36.170 1.00 32.29 108 GLY B CA 1
ATOM 2652 C C . GLY B 1 106 ? 30.332 23.077 34.948 1.00 31.72 108 GLY B C 1
ATOM 2653 O O . GLY B 1 106 ? 30.559 23.588 33.853 1.00 30.75 108 GLY B O 1
ATOM 2654 N N . ARG B 1 107 ? 30.182 21.761 35.087 1.00 30.20 109 ARG B N 1
ATOM 2655 C CA . ARG B 1 107 ? 30.313 20.875 33.939 1.00 29.87 109 ARG B CA 1
ATOM 2656 C C . ARG B 1 107 ? 29.422 19.643 33.998 1.00 28.13 109 ARG B C 1
ATOM 2657 O O . ARG B 1 107 ? 29.252 19.045 35.057 1.00 28.80 109 ARG B O 1
ATOM 2665 N N . VAL B 1 108 ? 28.863 19.265 32.855 1.00 26.77 110 VAL B N 1
ATOM 2666 C CA . VAL B 1 108 ? 28.183 17.975 32.731 1.00 26.65 110 VAL B CA 1
ATOM 2667 C C . VAL B 1 108 ? 28.859 17.185 31.614 1.00 26.42 110 VAL B C 1
ATOM 2668 O O . VAL B 1 108 ? 29.149 17.737 30.549 1.00 25.64 110 VAL B O 1
ATOM 2672 N N . ILE B 1 109 ? 29.107 15.909 31.887 1.00 24.17 111 ILE B N 1
ATOM 2673 C CA . ILE B 1 109 ? 29.784 14.995 30.974 1.00 25.69 111 ILE B CA 1
ATOM 2674 C C . ILE B 1 109 ? 28.800 13.878 30.636 1.00 24.81 111 ILE B C 1
ATOM 2675 O O . ILE B 1 109 ? 28.359 13.128 31.509 1.00 27.24 111 ILE B O 1
ATOM 2680 N N . GLY B 1 110 ? 28.448 13.768 29.361 1.00 23.72 112 GLY B N 1
ATOM 2681 C CA . GLY B 1 110 ? 27.427 12.789 28.957 1.00 23.23 112 GLY B CA 1
ATOM 2682 C C . GLY B 1 110 ? 28.115 11.670 28.190 1.00 23.87 112 GLY B C 1
ATOM 2683 O O . GLY B 1 110 ? 28.935 11.958 27.315 1.00 25.28 112 GLY B O 1
ATOM 2684 N N . ASP B 1 111 ? 27.813 10.419 28.529 1.00 21.45 113 ASP B N 1
ATOM 2685 C CA . ASP B 1 111 ? 28.349 9.254 27.823 1.00 24.25 113 ASP B CA 1
ATOM 2686 C C . ASP B 1 111 ? 27.134 8.459 27.360 1.00 24.13 113 ASP B C 1
ATOM 2687 O O . ASP B 1 111 ? 26.418 7.857 28.179 1.00 24.98 113 ASP B O 1
ATOM 2692 N N . PHE B 1 112 ? 26.898 8.491 26.049 1.00 22.32 114 PHE B N 1
ATOM 2693 C CA . PHE B 1 112 ? 25.643 7.960 25.518 1.00 21.99 114 PHE B CA 1
ATOM 2694 C C . PHE B 1 112 ? 25.825 6.755 24.603 1.00 22.82 114 PHE B C 1
ATOM 2695 O O . PHE B 1 112 ? 26.782 6.703 23.814 1.00 23.63 114 PHE B O 1
ATOM 2703 N N . LYS B 1 113 ? 24.900 5.803 24.714 1.00 20.70 115 LYS B N 1
ATOM 2704 C CA . LYS B 1 113 ? 25.054 4.556 23.964 1.00 22.84 115 LYS B CA 1
ATOM 2705 C C . LYS B 1 113 ? 23.862 4.379 23.040 1.00 23.66 115 LYS B C 1
ATOM 2706 O O . LYS B 1 113 ? 22.714 4.454 23.484 1.00 24.63 115 LYS B O 1
ATOM 2712 N N . VAL B 1 114 ? 24.133 4.157 21.759 1.00 23.66 116 VAL B N 1
ATOM 2713 C CA . VAL B 1 114 ? 23.074 4.034 20.760 1.00 22.69 116 VAL B CA 1
ATOM 2714 C C . VAL B 1 114 ? 23.116 2.674 20.084 1.00 24.56 116 VAL B C 1
ATOM 2715 O O . VAL B 1 114 ? 24.178 2.245 19.635 1.00 25.28 116 VAL B O 1
ATOM 2719 N N . MET B 1 115 ? 21.966 2.012 20.024 1.00 23.36 117 MET B N 1
ATOM 2720 C CA . MET B 1 115 ? 21.849 0.824 19.178 1.00 26.95 117 MET B CA 1
ATOM 2721 C C . MET B 1 115 ? 20.683 0.970 18.207 1.00 25.60 117 MET B C 1
ATOM 2722 O O . MET B 1 115 ? 19.513 0.991 18.618 1.00 23.18 117 MET B O 1
ATOM 2727 N N . GLY B 1 116 ? 21.028 1.091 16.926 1.00 23.83 118 GLY B N 1
ATOM 2728 C CA . GLY B 1 116 ? 20.027 1.220 15.874 1.00 23.87 118 GLY B CA 1
ATOM 2729 C C . GLY B 1 116 ? 20.031 -0.077 15.098 1.00 25.84 118 GLY B C 1
ATOM 2730 O O . GLY B 1 116 ? 21.088 -0.589 14.716 1.00 24.82 118 GLY B O 1
ATOM 2731 N N . THR B 1 117 ? 18.830 -0.596 14.876 1.00 23.39 119 THR B N 1
ATOM 2732 C CA . THR B 1 117 ? 18.648 -1.847 14.143 1.00 26.50 119 THR B CA 1
ATOM 2733 C C . THR B 1 117 ? 17.352 -1.843 13.327 1.00 26.37 119 THR B C 1
ATOM 2734 O O . THR B 1 117 ? 16.426 -1.044 13.528 1.00 26.12 119 THR B O 1
ATOM 2738 N N . GLY B 1 118 ? 17.291 -2.758 12.364 1.00 28.19 120 GLY B N 1
ATOM 2739 C CA . GLY B 1 118 ? 16.063 -2.862 11.582 1.00 27.76 120 GLY B CA 1
ATOM 2740 C C . GLY B 1 118 ? 15.745 -1.806 10.540 1.00 28.54 120 GLY B C 1
ATOM 2741 O O . GLY B 1 118 ? 14.617 -1.784 10.044 1.00 29.54 120 GLY B O 1
ATOM 2742 N N . PHE B 1 119 ? 16.698 -0.938 10.201 1.00 28.44 121 PHE B N 1
ATOM 2743 C CA . PHE B 1 119 ? 16.489 0.030 9.130 1.00 27.54 121 PHE B CA 1
ATOM 2744 C C . PHE B 1 119 ? 16.694 -0.651 7.779 1.00 28.90 121 PHE B C 1
ATOM 2745 O O . PHE B 1 119 ? 17.758 -1.227 7.522 1.00 28.60 121 PHE B O 1
ATOM 2753 N N . PRO B 1 120 ? 15.669 -0.585 6.917 1.00 29.75 122 PRO B N 1
ATOM 2754 C CA . PRO B 1 120 ? 15.768 -1.255 5.619 1.00 29.77 122 PRO B CA 1
ATOM 2755 C C . PRO B 1 120 ? 16.778 -0.564 4.709 1.00 30.53 122 PRO B C 1
ATOM 2756 O O . PRO B 1 120 ? 17.088 0.617 4.873 1.00 28.38 122 PRO B O 1
ATOM 2760 N N . GLU B 1 121 ? 17.289 -1.304 3.734 1.00 30.31 123 GLU B N 1
ATOM 2761 C CA . GLU B 1 121 ? 18.305 -0.756 2.838 1.00 32.30 123 GLU B CA 1
ATOM 2762 C C . GLU B 1 121 ? 17.828 0.526 2.158 1.00 32.13 123 GLU B C 1
ATOM 2763 O O . GLU B 1 121 ? 18.622 1.448 1.944 1.00 32.81 123 GLU B O 1
ATOM 2769 N N . ASP B 1 122 ? 16.541 0.588 1.829 1.00 32.07 124 ASP B N 1
ATOM 2770 C CA . ASP B 1 122 ? 15.987 1.753 1.153 1.00 32.20 124 ASP B CA 1
ATOM 2771 C C . ASP B 1 122 ? 15.536 2.843 2.118 1.00 31.06 124 ASP B C 1
ATOM 2772 O O . ASP B 1 122 ? 14.830 3.757 1.690 1.00 31.17 124 ASP B O 1
ATOM 2777 N N . SER B 1 123 ? 15.922 2.758 3.390 1.00 28.58 125 SER B N 1
ATOM 2778 C CA . SER B 1 123 ? 15.537 3.790 4.362 1.00 27.61 125 SER B CA 1
ATOM 2779 C C . SER B 1 123 ? 16.042 5.174 3.948 1.00 27.66 125 SER B C 1
ATOM 2780 O O . SER B 1 123 ? 17.181 5.309 3.486 1.00 27.47 125 SER B O 1
ATOM 2783 N N . VAL B 1 124 ? 15.209 6.197 4.145 1.00 27.50 126 VAL B N 1
ATOM 2784 C CA . VAL B 1 124 ? 15.685 7.573 4.064 1.00 28.16 126 VAL B CA 1
ATOM 2785 C C . VAL B 1 124 ? 16.943 7.856 4.884 1.00 26.76 126 VAL B C 1
ATOM 2786 O O . VAL B 1 124 ? 17.727 8.729 4.520 1.00 27.58 126 VAL B O 1
ATOM 2790 N N . ILE B 1 125 ? 17.195 7.136 5.973 1.00 25.50 127 ILE B N 1
ATOM 2791 C CA . ILE B 1 125 ? 18.436 7.394 6.716 1.00 24.73 127 ILE B CA 1
ATOM 2792 C C . ILE B 1 125 ? 19.749 7.047 6.000 1.00 24.90 127 ILE B C 1
ATOM 2793 O O . ILE B 1 125 ? 20.818 7.464 6.440 1.00 25.80 127 ILE B O 1
ATOM 2798 N N . PHE B 1 126 ? 19.690 6.284 4.916 1.00 24.59 128 PHE B N 1
ATOM 2799 C CA . PHE B 1 126 ? 20.915 5.930 4.200 1.00 26.05 128 PHE B CA 1
ATOM 2800 C C . PHE B 1 126 ? 21.063 6.809 2.960 1.00 27.73 128 PHE B C 1
ATOM 2801 O O . PHE B 1 126 ? 21.789 6.498 2.013 1.00 30.19 128 PHE B O 1
ATOM 2809 N N . THR B 1 127 ? 20.342 7.923 2.971 1.00 28.39 129 THR B N 1
ATOM 2810 C CA . THR B 1 127 ? 20.382 8.905 1.896 1.00 29.21 129 THR B CA 1
ATOM 2811 C C . THR B 1 127 ? 20.697 10.256 2.526 1.00 29.15 129 THR B C 1
ATOM 2812 O O . THR B 1 127 ? 20.867 10.357 3.744 1.00 30.48 129 THR B O 1
ATOM 2816 N N . ASP B 1 128 ? 20.750 11.280 1.679 1.00 29.23 130 ASP B N 1
ATOM 2817 C CA A ASP B 1 128 ? 20.933 12.636 2.183 0.50 29.61 130 ASP B CA 1
ATOM 2818 C CA B ASP B 1 128 ? 20.948 12.657 2.088 0.50 29.81 130 ASP B CA 1
ATOM 2819 C C . ASP B 1 128 ? 19.605 13.394 2.114 1.00 29.22 130 ASP B C 1
ATOM 2820 O O . ASP B 1 128 ? 19.562 14.625 2.077 1.00 29.50 130 ASP B O 1
ATOM 2829 N N . LYS B 1 129 ? 18.492 12.662 2.134 1.00 27.33 131 LYS B N 1
ATOM 2830 C CA . LYS B 1 129 ? 17.178 13.287 1.998 1.00 25.99 131 LYS B CA 1
ATOM 2831 C C . LYS B 1 129 ? 16.717 14.085 3.211 1.00 24.37 131 LYS B C 1
ATOM 2832 O O . LYS B 1 129 ? 15.988 15.061 3.038 1.00 25.42 131 LYS B O 1
ATOM 2838 N N . ILE B 1 130 ? 17.124 13.697 4.416 1.00 24.07 132 ILE B N 1
ATOM 2839 C CA . ILE B 1 130 ? 16.741 14.487 5.590 1.00 22.88 132 ILE B CA 1
ATOM 2840 C C . ILE B 1 130 ? 17.486 15.819 5.595 1.00 22.98 132 ILE B C 1
ATOM 2841 O O . ILE B 1 130 ? 18.718 15.852 5.468 1.00 24.58 132 ILE B O 1
ATOM 2846 N N . ILE B 1 131 ? 16.735 16.909 5.756 1.00 21.23 133 ILE B N 1
ATOM 2847 C CA . ILE B 1 131 ? 17.310 18.259 5.789 1.00 22.50 133 ILE B CA 1
ATOM 2848 C C . ILE B 1 131 ? 17.257 19.003 7.122 1.00 21.73 133 ILE B C 1
ATOM 2849 O O . ILE B 1 131 ? 17.945 19.991 7.359 1.00 23.06 133 ILE B O 1
ATOM 2854 N N . ARG B 1 132 ? 16.412 18.524 8.031 1.00 20.81 134 ARG B N 1
ATOM 2855 C CA . ARG B 1 132 ? 16.358 19.082 9.367 1.00 19.77 134 ARG B CA 1
ATOM 2856 C C . ARG B 1 132 ? 15.470 18.186 10.229 1.00 19.58 134 ARG B C 1
ATOM 2857 O O . ARG B 1 132 ? 14.612 17.421 9.757 1.00 20.65 134 ARG B O 1
ATOM 2865 N N . SER B 1 133 ? 15.692 18.345 11.526 1.00 19.37 135 SER B N 1
ATOM 2866 C CA . SER B 1 133 ? 14.793 17.814 12.555 1.00 20.36 135 SER B CA 1
ATOM 2867 C C . SER B 1 133 ? 13.756 18.889 12.893 1.00 19.91 135 SER B C 1
ATOM 2868 O O . SER B 1 133 ? 14.120 20.056 13.117 1.00 22.19 135 SER B O 1
ATOM 2871 N N . ASN B 1 134 ? 12.477 18.521 12.949 1.00 17.23 136 ASN B N 1
ATOM 2872 C CA . ASN B 1 134 ? 11.458 19.480 13.358 1.00 18.34 136 ASN B CA 1
ATOM 2873 C C . ASN B 1 134 ? 11.213 19.560 14.864 1.00 17.12 136 ASN B C 1
ATOM 2874 O O . ASN B 1 134 ? 11.691 18.687 15.589 1.00 18.41 136 ASN B O 1
ATOM 2879 N N . ALA B 1 135 ? 10.483 20.574 15.328 1.00 17.18 137 ALA B N 1
ATOM 2880 C CA . ALA B 1 135 ? 10.210 20.785 16.747 1.00 16.45 137 ALA B CA 1
ATOM 2881 C C . ALA B 1 135 ? 9.315 19.668 17.301 1.00 17.04 137 ALA B C 1
ATOM 2882 O O . ALA B 1 135 ? 8.609 18.991 16.545 1.00 16.36 137 ALA B O 1
ATOM 2884 N N . THR B 1 136 ? 9.394 19.477 18.619 1.00 15.34 138 THR B N 1
ATOM 2885 C CA . THR B 1 136 ? 8.583 18.494 19.315 1.00 16.39 138 THR B CA 1
ATOM 2886 C C . THR B 1 136 ? 8.021 19.068 20.597 1.00 16.29 138 THR B C 1
ATOM 2887 O O . THR B 1 136 ? 8.563 20.048 21.124 1.00 16.42 138 THR B O 1
ATOM 2891 N N . VAL B 1 137 ? 6.940 18.438 21.069 1.00 16.27 139 VAL B N 1
ATOM 2892 C CA . VAL B 1 137 ? 6.498 18.677 22.440 1.00 15.66 139 VAL B CA 1
ATOM 2893 C C . VAL B 1 137 ? 6.354 17.340 23.156 1.00 17.01 139 VAL B C 1
ATOM 2894 O O . VAL B 1 137 ? 5.520 16.509 22.761 1.00 17.51 139 VAL B O 1
ATOM 2898 N N . GLU B 1 138 ? 7.207 17.154 24.162 1.00 14.80 140 GLU B N 1
ATOM 2899 C CA . GLU B 1 138 ? 7.212 15.899 24.935 1.00 13.92 140 GLU B CA 1
ATOM 2900 C C . GLU B 1 138 ? 6.193 15.960 26.078 1.00 15.26 140 GLU B C 1
ATOM 2901 O O . GLU B 1 138 ? 6.103 16.970 26.768 1.00 16.75 140 GLU B O 1
ATOM 2907 N N . HIS B 1 139 ? 5.432 14.889 26.295 1.00 15.84 141 HIS B N 1
ATOM 2908 C CA . HIS B 1 139 ? 4.551 14.771 27.468 1.00 16.05 141 HIS B CA 1
ATOM 2909 C C . HIS B 1 139 ? 5.327 14.053 28.553 1.00 15.83 141 HIS B C 1
ATOM 2910 O O . HIS B 1 139 ? 5.768 12.922 28.314 1.00 16.49 141 HIS B O 1
ATOM 2917 N N . LEU B 1 140 ? 5.504 14.701 29.706 1.00 15.96 142 LEU B N 1
ATOM 2918 C CA . LEU B 1 140 ? 6.218 14.089 30.833 1.00 16.76 142 LEU B CA 1
ATOM 2919 C C . LEU B 1 140 ? 5.306 13.873 32.025 1.00 15.92 142 LEU B C 1
ATOM 2920 O O . LEU B 1 140 ? 4.590 14.797 32.409 1.00 17.87 142 LEU B O 1
ATOM 2925 N N . HIS B 1 141 ? 5.293 12.676 32.603 1.00 16.74 143 HIS B N 1
ATOM 2926 C CA . HIS B 1 141 ? 4.525 12.520 33.840 1.00 17.69 143 HIS B CA 1
ATOM 2927 C C . HIS B 1 141 ? 5.194 11.474 34.730 1.00 18.16 143 HIS B C 1
ATOM 2928 O O . HIS B 1 141 ? 5.825 10.527 34.237 1.00 17.74 143 HIS B O 1
ATOM 2935 N N . PRO B 1 142 ? 5.047 11.653 36.049 1.00 18.15 144 PRO B N 1
ATOM 2936 C CA . PRO B 1 142 ? 5.712 10.702 36.951 1.00 18.96 144 PRO B CA 1
ATOM 2937 C C . PRO B 1 142 ? 4.999 9.372 37.142 1.00 21.57 144 PRO B C 1
ATOM 2938 O O . PRO B 1 142 ? 3.779 9.296 37.060 1.00 23.13 144 PRO B O 1
ATOM 2942 N N . MET B 1 143 ? 5.790 8.334 37.392 1.00 23.28 145 MET B N 1
ATOM 2943 C CA . MET B 1 143 ? 5.307 7.073 37.943 1.00 29.77 145 MET B CA 1
ATOM 2944 C C . MET B 1 143 ? 5.961 6.938 39.320 1.00 30.14 145 MET B C 1
ATOM 2945 O O . MET B 1 143 ? 7.120 6.547 39.433 1.00 33.54 145 MET B O 1
ATOM 2950 N N . GLY B 1 144 ? 5.267 7.262 40.402 1.00 31.25 146 GLY B N 1
ATOM 2951 C CA . GLY B 1 144 ? 5.952 7.303 41.679 1.00 30.05 146 GLY B CA 1
ATOM 2952 C C . GLY B 1 144 ? 7.041 8.364 41.733 1.00 29.46 146 GLY B C 1
ATOM 2953 O O . GLY B 1 144 ? 7.299 9.130 40.792 1.00 31.99 146 GLY B O 1
ATOM 2954 N N . ASP B 1 145 ? 7.703 8.384 42.878 1.00 25.04 147 ASP B N 1
ATOM 2955 C CA . ASP B 1 145 ? 8.526 9.542 43.222 1.00 23.58 147 ASP B CA 1
ATOM 2956 C C . ASP B 1 145 ? 9.874 9.608 42.513 1.00 22.06 147 ASP B C 1
ATOM 2957 O O . ASP B 1 145 ? 10.540 10.649 42.551 1.00 20.92 147 ASP B O 1
ATOM 2962 N N . ASN B 1 146 ? 10.259 8.503 41.881 1.00 20.16 148 ASN B N 1
ATOM 2963 C CA . ASN B 1 146 ? 11.611 8.404 41.332 1.00 20.39 148 ASN B CA 1
ATOM 2964 C C . ASN B 1 146 ? 11.663 8.124 39.827 1.00 21.14 148 ASN B C 1
ATOM 2965 O O . ASN B 1 146 ? 12.735 7.880 39.275 1.00 22.02 148 ASN B O 1
ATOM 2970 N N . ASP B 1 147 ? 10.516 8.126 39.152 1.00 20.15 149 ASP B N 1
ATOM 2971 C CA . ASP B 1 147 ? 10.485 7.747 37.739 1.00 21.51 149 ASP B CA 1
ATOM 2972 C C . ASP B 1 147 ? 9.609 8.710 36.961 1.00 19.82 149 ASP B C 1
ATOM 2973 O O . ASP B 1 147 ? 8.516 9.054 37.409 1.00 20.77 149 ASP B O 1
ATOM 2978 N N . LEU B 1 148 ? 10.127 9.156 35.822 1.00 18.47 150 LEU B N 1
ATOM 2979 C CA . LEU B 1 148 ? 9.312 9.918 34.863 1.00 17.51 150 LEU B CA 1
ATOM 2980 C C . LEU B 1 148 ? 9.210 9.184 33.544 1.00 18.71 150 LEU B C 1
ATOM 2981 O O . LEU B 1 148 ? 10.179 8.572 33.096 1.00 18.68 150 LEU B O 1
ATOM 2986 N N . ASP B 1 149 ? 8.034 9.248 32.927 1.00 17.99 151 ASP B N 1
ATOM 2987 C CA . ASP B 1 149 ? 7.850 8.673 31.602 1.00 19.44 151 ASP B CA 1
ATOM 2988 C C . ASP B 1 149 ? 7.647 9.852 30.653 1.00 19.40 151 ASP B C 1
ATOM 2989 O O . ASP B 1 149 ? 6.893 10.810 30.925 1.00 18.36 151 ASP B O 1
ATOM 2994 N N . GLY B 1 150 ? 8.326 9.732 29.516 1.00 17.84 152 GLY B N 1
ATOM 2995 C CA . GLY B 1 150 ? 8.187 10.724 28.456 1.00 18.28 152 GLY B CA 1
ATOM 2996 C C . GLY B 1 150 ? 7.700 10.090 27.166 1.00 18.83 152 GLY B C 1
ATOM 2997 O O . GLY B 1 150 ? 7.969 8.925 26.854 1.00 20.01 152 GLY B O 1
ATOM 2998 N N . SER B 1 151 ? 6.972 10.873 26.375 1.00 17.58 153 SER B N 1
ATOM 2999 C CA A SER B 1 151 ? 6.598 10.393 25.049 0.50 19.08 153 SER B CA 1
ATOM 3000 C CA B SER B 1 151 ? 6.576 10.395 25.055 0.50 19.50 153 SER B CA 1
ATOM 3001 C C . SER B 1 151 ? 6.419 11.576 24.101 1.00 18.61 153 SER B C 1
ATOM 3002 O O . SER B 1 151 ? 5.908 12.642 24.457 1.00 18.92 153 SER B O 1
ATOM 3007 N N . PHE B 1 152 ? 6.875 11.382 22.874 1.00 19.54 154 PHE B N 1
ATOM 3008 C CA . PHE B 1 152 ? 6.646 12.381 21.837 1.00 18.28 154 PHE B CA 1
ATOM 3009 C C . PHE B 1 152 ? 6.711 11.728 20.450 1.00 19.23 154 PHE B C 1
ATOM 3010 O O . PHE B 1 152 ? 7.361 10.706 20.231 1.00 18.95 154 PHE B O 1
ATOM 3018 N N . THR B 1 153 ? 6.005 12.350 19.518 1.00 18.57 155 THR B N 1
ATOM 3019 C CA . THR B 1 153 ? 6.198 12.107 18.092 1.00 18.08 155 THR B CA 1
ATOM 3020 C C . THR B 1 153 ? 7.233 13.104 17.568 1.00 17.95 155 THR B C 1
ATOM 3021 O O . THR B 1 153 ? 7.245 14.266 17.941 1.00 18.77 155 THR B O 1
ATOM 3025 N N . ARG B 1 154 ? 8.136 12.652 16.712 1.00 18.60 156 ARG B N 1
ATOM 3026 C CA . ARG B 1 154 ? 9.166 13.522 16.136 1.00 20.19 156 ARG B CA 1
ATOM 3027 C C . ARG B 1 154 ? 9.146 13.351 14.619 1.00 20.82 156 ARG B C 1
ATOM 3028 O O . ARG B 1 154 ? 8.984 12.234 14.106 1.00 22.94 156 ARG B O 1
ATOM 3036 N N . THR B 1 155 ? 9.325 14.459 13.907 1.00 17.73 157 THR B N 1
ATOM 3037 C CA . THR B 1 155 ? 9.447 14.320 12.469 1.00 18.44 157 THR B CA 1
ATOM 3038 C C . THR B 1 155 ? 10.744 14.975 12.004 1.00 17.40 157 THR B C 1
ATOM 3039 O O . THR B 1 155 ? 11.274 15.898 12.623 1.00 18.35 157 THR B O 1
ATOM 3043 N N . PHE B 1 156 ? 11.233 14.448 10.887 1.00 17.32 158 PHE B N 1
ATOM 3044 C CA . PHE B 1 156 ? 12.252 15.097 10.069 1.00 17.24 158 PHE B CA 1
ATOM 3045 C C . PHE B 1 156 ? 11.603 15.601 8.785 1.00 19.60 158 PHE B C 1
ATOM 3046 O O . PHE B 1 156 ? 10.704 14.955 8.254 1.00 21.17 158 PHE B O 1
ATOM 3054 N N . SER B 1 157 ? 12.096 16.725 8.271 1.00 18.22 159 SER B N 1
ATOM 3055 C CA . SER B 1 157 ? 11.694 17.220 6.957 1.00 19.27 159 SER B CA 1
ATOM 3056 C C . SER B 1 157 ? 12.686 16.693 5.919 1.00 20.24 159 SER B C 1
ATOM 3057 O O . SER B 1 157 ? 13.912 16.621 6.162 1.00 19.99 159 SER B O 1
ATOM 3060 N N . LEU B 1 158 ? 12.120 16.319 4.772 1.00 21.82 160 LEU B N 1
ATOM 3061 C CA . LEU B 1 158 ? 12.891 15.755 3.660 1.00 22.48 160 LEU B CA 1
ATOM 3062 C C . LEU B 1 158 ? 13.086 16.798 2.572 1.00 24.12 160 LEU B C 1
ATOM 3063 O O . LEU B 1 158 ? 12.234 17.674 2.392 1.00 24.09 160 LEU B O 1
ATOM 3068 N N . ARG B 1 159 ? 14.202 16.676 1.855 1.00 23.52 161 ARG B N 1
ATOM 3069 C CA . ARG B 1 159 ? 14.535 17.634 0.811 1.00 26.37 161 ARG B CA 1
ATOM 3070 C C . ARG B 1 159 ? 13.333 17.835 -0.090 1.00 26.45 161 ARG B C 1
ATOM 3071 O O . ARG B 1 159 ? 13.037 18.965 -0.448 1.00 26.68 161 ARG B O 1
ATOM 3079 N N . ASP B 1 160 ? 12.650 16.747 -0.420 1.00 26.98 162 ASP B N 1
ATOM 3080 C CA . ASP B 1 160 ? 11.558 16.780 -1.386 1.00 29.02 162 ASP B CA 1
ATOM 3081 C C . ASP B 1 160 ? 10.242 17.349 -0.863 1.00 28.60 162 ASP B C 1
ATOM 3082 O O . ASP B 1 160 ? 9.274 17.406 -1.623 1.00 29.62 162 ASP B O 1
ATOM 3087 N N . GLY B 1 161 ? 10.187 17.744 0.403 1.00 27.76 163 GLY B N 1
ATOM 3088 C CA . GLY B 1 161 ? 8.959 18.352 0.942 1.00 25.89 163 GLY B CA 1
ATOM 3089 C C . GLY B 1 161 ? 8.196 17.464 1.908 1.00 26.99 163 GLY B C 1
ATOM 3090 O O . GLY B 1 161 ? 7.296 17.916 2.623 1.00 27.78 163 GLY B O 1
ATOM 3091 N N . GLY B 1 162 ? 8.559 16.187 1.929 1.00 27.04 164 GLY B N 1
ATOM 3092 C CA . GLY B 1 162 ? 7.890 15.232 2.811 1.00 27.19 164 GLY B CA 1
ATOM 3093 C C . GLY B 1 162 ? 8.437 15.178 4.223 1.00 25.69 164 GLY B C 1
ATOM 3094 O O . GLY B 1 162 ? 9.272 15.991 4.635 1.00 23.02 164 GLY B O 1
ATOM 3095 N N . TYR B 1 163 ? 7.935 14.191 4.966 1.00 25.25 165 TYR B N 1
ATOM 3096 C CA . TYR B 1 163 ? 8.298 13.987 6.363 1.00 25.24 165 TYR B CA 1
ATOM 3097 C C . TYR B 1 163 ? 8.738 12.547 6.599 1.00 25.40 165 TYR B C 1
ATOM 3098 O O . TYR B 1 163 ? 8.297 11.611 5.903 1.00 27.40 165 TYR B O 1
ATOM 3107 N N . TYR B 1 164 ? 9.609 12.375 7.589 1.00 21.91 166 TYR B N 1
ATOM 3108 C CA . TYR B 1 164 ? 9.941 11.036 8.072 1.00 21.89 166 TYR B CA 1
ATOM 3109 C C . TYR B 1 164 ? 9.694 11.088 9.573 1.00 21.56 166 TYR B C 1
ATOM 3110 O O . TYR B 1 164 ? 10.251 11.921 10.275 1.00 22.06 166 TYR B O 1
ATOM 3119 N N . SER B 1 165 ? 8.856 10.177 10.048 1.00 22.52 167 SER B N 1
ATOM 3120 C CA . SER B 1 165 ? 8.366 10.286 11.415 1.00 21.81 167 SER B CA 1
ATOM 3121 C C . SER B 1 165 ? 8.825 9.131 12.303 1.00 20.95 167 SER B C 1
ATOM 3122 O O . SER B 1 165 ? 9.205 8.056 11.845 1.00 20.96 167 SER B O 1
ATOM 3125 N N . SER B 1 166 ? 8.782 9.410 13.599 1.00 18.73 168 SER B N 1
ATOM 3126 C CA . SER B 1 166 ? 9.056 8.414 14.633 1.00 18.15 168 SER B CA 1
ATOM 3127 C C . SER B 1 166 ? 8.224 8.722 15.867 1.00 18.81 168 SER B C 1
ATOM 3128 O O . SER B 1 166 ? 7.723 9.827 16.055 1.00 18.33 168 SER B O 1
ATOM 3131 N N . VAL B 1 167 ? 8.092 7.696 16.696 1.00 19.52 169 VAL B N 1
ATOM 3132 C CA A VAL B 1 167 ? 7.524 7.850 18.030 0.50 20.00 169 VAL B CA 1
ATOM 3133 C CA B VAL B 1 167 ? 7.540 7.901 18.030 0.50 20.12 169 VAL B CA 1
ATOM 3134 C C . VAL B 1 167 ? 8.591 7.491 19.055 1.00 19.74 169 VAL B C 1
ATOM 3135 O O . VAL B 1 167 ? 9.290 6.481 18.896 1.00 21.21 169 VAL B O 1
ATOM 3142 N N . VAL B 1 168 ? 8.699 8.310 20.099 1.00 20.49 170 VAL B N 1
ATOM 3143 C CA . VAL B 1 168 ? 9.776 8.183 21.076 1.00 20.58 170 VAL B CA 1
ATOM 3144 C C . VAL B 1 168 ? 9.149 7.957 22.443 1.00 23.01 170 VAL B C 1
ATOM 3145 O O . VAL B 1 168 ? 8.236 8.683 22.850 1.00 23.73 170 VAL B O 1
ATOM 3149 N N . ASP B 1 169 ? 9.624 6.943 23.161 1.00 20.53 171 ASP B N 1
ATOM 3150 C CA . ASP B 1 169 ? 9.182 6.717 24.530 1.00 20.81 171 ASP B CA 1
ATOM 3151 C C . ASP B 1 169 ? 10.423 6.629 25.400 1.00 20.15 171 ASP B C 1
ATOM 3152 O O . ASP B 1 169 ? 11.384 5.926 25.091 1.00 20.01 171 ASP B O 1
ATOM 3157 N N . SER B 1 170 ? 10.368 7.371 26.498 1.00 18.45 172 SER B N 1
ATOM 3158 C CA A SER B 1 170 ? 11.514 7.539 27.390 0.50 19.95 172 SER B CA 1
ATOM 3159 C CA B SER B 1 170 ? 11.522 7.503 27.381 0.50 21.20 172 SER B CA 1
ATOM 3160 C C . SER B 1 170 ? 11.178 7.199 28.832 1.00 19.97 172 SER B C 1
ATOM 3161 O O . SER B 1 170 ? 10.058 7.461 29.302 1.00 20.86 172 SER B O 1
ATOM 3166 N N . HIS B 1 171 ? 12.165 6.638 29.524 1.00 19.40 173 HIS B N 1
ATOM 3167 C CA . HIS B 1 171 ? 12.025 6.422 30.933 1.00 20.47 173 HIS B CA 1
ATOM 3168 C C . HIS B 1 171 ? 13.244 6.999 31.628 1.00 18.57 173 HIS B C 1
ATOM 3169 O O . HIS B 1 171 ? 14.389 6.634 31.323 1.00 18.66 173 HIS B O 1
ATOM 3176 N N . MET B 1 172 ? 12.955 7.891 32.572 1.00 18.11 174 MET B N 1
ATOM 3177 C CA . MET B 1 172 ? 13.974 8.526 33.409 1.00 19.73 174 MET B CA 1
ATOM 3178 C C . MET B 1 172 ? 13.877 8.039 34.849 1.00 20.71 174 MET B C 1
ATOM 3179 O O . MET B 1 172 ? 12.810 8.116 35.461 1.00 21.25 174 MET B O 1
ATOM 3184 N N . HIS B 1 173 ? 14.997 7.559 35.381 1.00 19.24 175 HIS B N 1
ATOM 3185 C CA . HIS B 1 173 ? 15.024 6.995 36.718 1.00 20.85 175 HIS B CA 1
ATOM 3186 C C . HIS B 1 173 ? 15.946 7.870 37.559 1.00 20.94 175 HIS B C 1
ATOM 3187 O O . HIS B 1 173 ? 17.108 8.071 37.186 1.00 21.51 175 HIS B O 1
ATOM 3194 N N . PHE B 1 174 ? 15.424 8.383 38.670 1.00 19.33 176 PHE B N 1
ATOM 3195 C CA . PHE B 1 174 ? 16.136 9.346 39.506 1.00 18.47 176 PHE B CA 1
ATOM 3196 C C . PHE B 1 174 ? 16.595 8.638 40.771 1.00 20.99 176 PHE B C 1
ATOM 3197 O O . PHE B 1 174 ? 15.835 7.879 41.389 1.00 23.26 176 PHE B O 1
ATOM 3205 N N . LYS B 1 175 ? 17.840 8.908 41.143 1.00 23.09 177 LYS B N 1
ATOM 3206 C CA . LYS B 1 175 ? 18.389 8.338 42.374 1.00 25.44 177 LYS B CA 1
ATOM 3207 C C . LYS B 1 175 ? 17.647 8.796 43.640 1.00 25.52 177 LYS B C 1
ATOM 3208 O O . LYS B 1 175 ? 17.390 8.012 44.564 1.00 27.95 177 LYS B O 1
ATOM 3214 N N . SER B 1 176 ? 17.289 10.075 43.674 1.00 26.29 178 SER B N 1
ATOM 3215 C CA . SER B 1 176 ? 16.521 10.673 44.767 1.00 24.29 178 SER B CA 1
ATOM 3216 C C . SER B 1 176 ? 15.158 11.100 44.243 1.00 23.40 178 SER B C 1
ATOM 3217 O O . SER B 1 176 ? 14.954 11.135 43.026 1.00 22.99 178 SER B O 1
ATOM 3220 N N . ALA B 1 177 ? 14.252 11.465 45.146 1.00 22.12 179 ALA B N 1
ATOM 3221 C CA . ALA B 1 177 ? 12.913 11.884 44.737 1.00 21.98 179 ALA B CA 1
ATOM 3222 C C . ALA B 1 177 ? 13.011 13.020 43.712 1.00 21.47 179 ALA B C 1
ATOM 3223 O O . ALA B 1 177 ? 13.833 13.943 43.842 1.00 21.52 179 ALA B O 1
ATOM 3225 N N . ILE B 1 178 ? 12.170 12.940 42.685 1.00 19.56 180 ILE B N 1
ATOM 3226 C CA . ILE B 1 178 ? 12.019 14.012 41.696 1.00 18.87 180 ILE B CA 1
ATOM 3227 C C . ILE B 1 178 ? 11.590 15.291 42.404 1.00 19.92 180 ILE B C 1
ATOM 3228 O O . ILE B 1 178 ? 10.829 15.258 43.376 1.00 21.02 180 ILE B O 1
ATOM 3233 N N . HIS B 1 179 ? 12.085 16.428 41.922 1.00 19.11 181 HIS B N 1
ATOM 3234 C CA . HIS B 1 179 ? 11.685 17.706 42.480 1.00 19.09 181 HIS B CA 1
ATOM 3235 C C . HIS B 1 179 ? 10.177 17.764 42.715 1.00 20.27 181 HIS B C 1
ATOM 3236 O O . HIS B 1 179 ? 9.391 17.384 41.84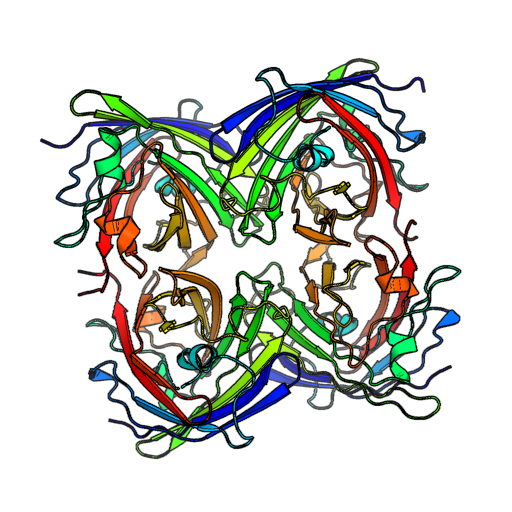1 1.00 20.22 181 HIS B O 1
ATOM 3243 N N . PRO B 1 180 ? 9.772 18.257 43.896 1.00 20.95 182 PRO B N 1
ATOM 3244 C CA . PRO B 1 180 ? 8.351 18.136 44.228 1.00 20.69 182 PRO B CA 1
ATOM 3245 C C . PRO B 1 180 ? 7.395 18.912 43.330 1.00 19.67 182 PRO B C 1
ATOM 3246 O O . PRO B 1 180 ? 6.212 18.592 43.303 1.00 20.33 182 PRO B O 1
ATOM 3250 N N . SER B 1 181 ? 7.855 19.916 42.593 1.00 19.66 183 SER B N 1
ATOM 3251 C CA . SER B 1 181 ? 6.948 20.616 41.677 1.00 20.32 183 SER B CA 1
ATOM 3252 C C . SER B 1 181 ? 6.390 19.708 40.578 1.00 21.55 183 SER B C 1
ATOM 3253 O O . SER B 1 181 ? 5.390 20.058 39.959 1.00 21.59 183 SER B O 1
ATOM 3256 N N . ILE B 1 182 ? 7.028 18.557 40.342 1.00 20.41 184 ILE B N 1
ATOM 3257 C CA . ILE B 1 182 ? 6.589 17.588 39.331 1.00 22.78 184 ILE B CA 1
ATOM 3258 C C . ILE B 1 182 ? 5.590 16.581 39.907 1.00 24.78 184 ILE B C 1
ATOM 3259 O O . ILE B 1 182 ? 4.883 15.912 39.153 1.00 24.70 184 ILE B O 1
ATOM 3264 N N . LEU B 1 183 ? 5.496 16.484 41.233 1.00 25.32 185 LEU B N 1
ATOM 3265 C CA . LEU B 1 183 ? 4.789 15.395 41.930 1.00 26.08 185 LEU B CA 1
ATOM 3266 C C . LEU B 1 183 ? 3.486 15.727 42.674 1.00 26.93 185 LEU B C 1
ATOM 3267 O O . LEU B 1 183 ? 3.038 14.987 43.566 1.00 28.46 185 LEU B O 1
ATOM 3272 N N . GLN B 1 184 ? 2.849 16.839 42.326 1.00 27.84 186 GLN B N 1
ATOM 3273 C CA . GLN B 1 184 ? 1.636 17.256 43.034 1.00 28.25 186 GLN B CA 1
ATOM 3274 C C . GLN B 1 184 ? 0.303 16.802 42.428 1.00 30.56 186 GLN B C 1
ATOM 3275 O O . GLN B 1 184 ? -0.764 17.332 42.771 1.00 30.84 186 GLN B O 1
ATOM 3281 N N . ASN B 1 185 ? 0.357 15.824 41.531 1.00 32.31 187 ASN B N 1
ATOM 3282 C CA . ASN B 1 185 ? -0.846 15.249 40.917 1.00 34.49 187 ASN B CA 1
ATOM 3283 C C . ASN B 1 185 ? -1.691 16.240 40.114 1.00 35.77 187 ASN B C 1
ATOM 3284 O O . ASN B 1 185 ? -2.914 16.150 40.061 1.00 37.27 187 ASN B O 1
ATOM 3289 N N . GLY B 1 186 ? -1.038 17.202 39.472 1.00 36.70 188 GLY B N 1
ATOM 3290 C CA . GLY B 1 186 ? -1.755 18.222 38.706 1.00 36.89 188 GLY B CA 1
ATOM 3291 C C . GLY B 1 186 ? -1.736 18.013 37.202 1.00 37.27 188 GLY B C 1
ATOM 3292 O O . GLY B 1 186 ? -2.206 18.872 36.443 1.00 39.02 188 GLY B O 1
ATOM 3293 N N . GLY B 1 187 ? -1.205 16.870 36.779 1.00 32.45 189 GLY B N 1
ATOM 3294 C CA . GLY B 1 187 ? -1.096 16.564 35.361 1.00 28.70 189 GLY B CA 1
ATOM 3295 C C . GLY B 1 187 ? 0.339 16.658 34.851 1.00 25.54 189 GLY B C 1
ATOM 3296 O O . GLY B 1 187 ? 1.273 16.892 35.622 1.00 26.19 189 GLY B O 1
ATOM 3297 N N . PRO B 1 188 ? 0.509 16.443 33.537 1.00 22.27 190 PRO B N 1
ATOM 3298 C CA . PRO B 1 188 ? 1.842 16.330 32.934 1.00 19.86 190 PRO B CA 1
ATOM 3299 C C . PRO B 1 188 ? 2.534 17.690 32.851 1.00 19.23 190 PRO B C 1
ATOM 3300 O O . PRO B 1 188 ? 1.857 18.716 32.995 1.00 19.95 190 PRO B O 1
ATOM 3304 N N . MET B 1 189 ? 3.847 17.657 32.615 1.00 17.00 191 MET B N 1
ATOM 3305 C CA . MET B 1 189 ? 4.574 18.837 32.157 1.00 17.06 191 MET B CA 1
ATOM 3306 C C . MET B 1 189 ? 4.854 18.619 30.676 1.00 15.29 191 MET B C 1
ATOM 3307 O O . MET B 1 189 ? 5.116 17.492 30.254 1.00 17.74 191 MET B O 1
ATOM 3312 N N . PHE B 1 190 ? 4.785 19.677 29.873 1.00 14.26 192 PHE B N 1
ATOM 3313 C CA . PHE B 1 190 ? 5.141 19.616 28.463 1.00 16.39 192 PHE B CA 1
ATOM 3314 C C . PHE B 1 190 ? 6.506 20.233 28.236 1.00 16.07 192 PHE B C 1
ATOM 3315 O O . PHE B 1 190 ? 6.844 21.208 28.899 1.00 17.96 192 PHE B O 1
ATOM 3323 N N . ALA B 1 191 ? 7.287 19.657 27.324 1.00 15.93 193 ALA B N 1
ATOM 3324 C CA . ALA B 1 191 ? 8.614 20.192 27.040 1.00 16.78 193 ALA B CA 1
ATOM 3325 C C . ALA B 1 191 ? 8.707 20.400 25.537 1.00 16.38 193 ALA B C 1
ATOM 3326 O O . ALA B 1 191 ? 8.796 19.442 24.760 1.00 16.20 193 ALA B O 1
ATOM 3328 N N . PHE B 1 192 ? 8.710 21.673 25.157 1.00 16.60 194 PHE B N 1
ATOM 3329 C CA . PHE B 1 192 ? 8.917 22.043 23.766 1.00 16.31 194 PHE B CA 1
ATOM 3330 C C . PHE B 1 192 ? 10.413 22.062 23.464 1.00 15.12 194 PHE B C 1
ATOM 3331 O O . PHE B 1 192 ? 11.202 22.656 24.235 1.00 16.89 194 PHE B O 1
ATOM 3339 N N . ARG B 1 193 ? 10.812 21.428 22.360 1.00 15.85 195 ARG B N 1
ATOM 3340 C CA . ARG B 1 193 ? 12.218 21.531 21.957 1.00 16.80 195 ARG B CA 1
ATOM 3341 C C . ARG B 1 193 ? 12.350 21.783 20.455 1.00 18.36 195 ARG B C 1
ATOM 3342 O O . ARG B 1 193 ? 11.546 21.317 19.634 1.00 18.18 195 ARG B O 1
ATOM 3350 N N . ARG B 1 194 ? 13.379 22.542 20.103 1.00 17.97 196 ARG B N 1
ATOM 3351 C CA . ARG B 1 194 ? 13.705 22.728 18.697 1.00 19.10 196 ARG B CA 1
ATOM 3352 C C . ARG B 1 194 ? 15.217 22.791 18.591 1.00 19.34 196 ARG B C 1
ATOM 3353 O O . ARG B 1 194 ? 15.929 23.153 19.532 1.00 19.02 196 ARG B O 1
ATOM 3361 N N . VAL B 1 195 ? 15.683 22.412 17.409 1.00 19.23 197 VAL B N 1
ATOM 3362 C CA . VAL B 1 195 ? 17.135 22.431 17.191 1.00 19.98 197 VAL B CA 1
ATOM 3363 C C . VAL B 1 195 ? 17.495 23.192 15.924 1.00 20.79 197 VAL B C 1
ATOM 3364 O O . VAL B 1 195 ? 16.676 23.269 15.007 1.00 21.32 197 VAL B O 1
ATOM 3368 N N . GLU B 1 196 ? 18.694 23.767 15.880 1.00 19.19 198 GLU B N 1
ATOM 3369 C CA . GLU B 1 196 ? 19.274 24.326 14.662 1.00 21.95 198 GLU B CA 1
ATOM 3370 C C . GLU B 1 196 ? 20.496 23.455 14.406 1.00 20.68 198 GLU B C 1
ATOM 3371 O O . GLU B 1 196 ? 21.378 23.386 15.277 1.00 22.26 198 GLU B O 1
ATOM 3377 N N . GLU B 1 197 ? 20.546 22.792 13.251 1.00 21.03 199 GLU B N 1
ATOM 3378 C CA . GLU B 1 197 ? 21.568 21.778 12.951 1.00 21.56 199 GLU B CA 1
ATOM 3379 C C . GLU B 1 197 ? 22.544 22.267 11.889 1.00 22.98 199 GLU B C 1
ATOM 3380 O O . GLU B 1 197 ? 22.123 22.912 10.931 1.00 24.60 199 GLU B O 1
ATOM 3386 N N . ASP B 1 198 ? 23.826 21.954 12.088 1.00 22.30 200 ASP B N 1
ATOM 3387 C CA . ASP B 1 198 ? 24.844 22.297 11.103 1.00 24.87 200 ASP B CA 1
ATOM 3388 C C . ASP B 1 198 ? 25.731 21.070 11.015 1.00 24.74 200 ASP B C 1
ATOM 3389 O O . ASP B 1 198 ? 26.756 20.982 11.699 1.00 26.53 200 ASP B O 1
ATOM 3394 N N . HIS B 1 199 ? 25.311 20.140 10.164 1.00 22.98 201 HIS B N 1
ATOM 3395 C CA . HIS B 1 199 ? 25.975 18.836 10.106 1.00 23.21 201 HIS B CA 1
ATOM 3396 C C . HIS B 1 199 ? 26.700 18.534 8.806 1.00 25.81 201 HIS B C 1
ATOM 3397 O O . HIS B 1 199 ? 26.265 18.955 7.734 1.00 26.40 201 HIS B O 1
ATOM 3404 N N . SER B 1 200 ? 27.787 17.776 8.904 1.00 26.96 202 SER B N 1
ATOM 3405 C CA . SER B 1 200 ? 28.285 17.023 7.760 1.00 29.10 202 SER B CA 1
ATOM 3406 C C . SER B 1 200 ? 28.360 15.544 8.147 1.00 30.48 202 SER B C 1
ATOM 3407 O O . SER B 1 200 ? 27.895 15.176 9.233 1.00 30.72 202 SER B O 1
ATOM 3410 N N . ASN B 1 201 ? 28.917 14.675 7.303 1.00 29.92 203 ASN B N 1
ATOM 3411 C CA A ASN B 1 201 ? 28.986 13.282 7.728 0.50 30.54 203 ASN B CA 1
ATOM 3412 C CA B ASN B 1 201 ? 29.050 13.266 7.650 0.50 29.96 203 ASN B CA 1
ATOM 3413 C C . ASN B 1 201 ? 30.149 12.983 8.670 1.00 30.04 203 ASN B C 1
ATOM 3414 O O . ASN B 1 201 ? 30.297 11.853 9.128 1.00 30.58 203 ASN B O 1
ATOM 3423 N N . THR B 1 202 ? 30.939 14.006 8.997 1.00 28.92 204 THR B N 1
ATOM 3424 C CA . THR B 1 202 ? 32.018 13.798 9.960 1.00 29.95 204 THR B CA 1
ATOM 3425 C C . THR B 1 202 ? 32.011 14.763 11.144 1.00 28.95 204 THR B C 1
ATOM 3426 O O . THR B 1 202 ? 32.665 14.496 12.156 1.00 28.21 204 THR B O 1
ATOM 3430 N N . GLU B 1 203 ? 31.295 15.877 11.003 1.00 29.01 205 GLU B N 1
ATOM 3431 C CA . GLU B 1 203 ? 31.265 16.962 11.971 1.00 28.99 205 GLU B CA 1
ATOM 3432 C C . GLU B 1 203 ? 29.825 17.406 12.164 1.00 28.14 205 GLU B C 1
ATOM 3433 O O . GLU B 1 203 ? 29.180 17.896 11.242 1.00 29.02 205 GLU B O 1
ATOM 3439 N N . LEU B 1 204 ? 29.353 17.237 13.391 1.00 25.67 206 LEU B N 1
ATOM 3440 C CA . LEU B 1 204 ? 27.959 17.521 13.703 1.00 22.92 206 LEU B CA 1
ATOM 3441 C C . LEU B 1 204 ? 27.870 18.677 14.677 1.00 21.64 206 LEU B C 1
ATOM 3442 O O . LEU B 1 204 ? 28.723 18.804 15.548 1.00 24.03 206 LEU B O 1
ATOM 3447 N N . GLY B 1 205 ? 26.826 19.488 14.539 1.00 22.22 207 GLY B N 1
ATOM 3448 C CA . GLY B 1 205 ? 26.686 20.646 15.413 1.00 20.47 207 GLY B CA 1
ATOM 3449 C C . GLY B 1 205 ? 25.224 21.002 15.633 1.00 22.23 207 GLY B C 1
ATOM 3450 O O . GLY B 1 205 ? 24.422 21.028 14.697 1.00 22.76 207 GLY B O 1
ATOM 3451 N N . ILE B 1 206 ? 24.891 21.293 16.889 1.00 20.39 208 ILE B N 1
ATOM 3452 C CA . ILE B 1 206 ? 23.524 21.669 17.221 1.00 19.55 208 ILE B CA 1
ATOM 3453 C C . ILE B 1 206 ? 23.530 22.886 18.146 1.00 20.18 208 ILE B C 1
ATOM 3454 O O . ILE B 1 206 ? 24.448 23.090 18.955 1.00 21.13 208 ILE B O 1
ATOM 3459 N N . VAL B 1 207 ? 22.475 23.680 18.002 1.00 19.92 209 VAL B N 1
ATOM 3460 C CA . VAL B 1 207 ? 22.046 24.633 19.038 1.00 20.27 209 VAL B CA 1
ATOM 3461 C C . VAL B 1 207 ? 20.641 24.139 19.372 1.00 20.76 209 VAL B C 1
ATOM 3462 O O . VAL B 1 207 ? 19.808 24.042 18.478 1.00 21.41 209 VAL B O 1
ATOM 3466 N N . GLU B 1 208 ? 20.379 23.824 20.636 1.00 18.52 210 GLU B N 1
ATOM 3467 C CA . GLU B 1 208 ? 19.058 23.327 21.019 1.00 19.35 210 GLU B CA 1
ATOM 3468 C C . GLU B 1 208 ? 18.397 24.275 22.016 1.00 20.17 210 GLU B C 1
ATOM 3469 O O . GLU B 1 208 ? 19.063 24.770 22.916 1.00 20.10 210 GLU B O 1
ATOM 3475 N N . TYR B 1 209 ? 17.088 24.488 21.867 1.00 18.00 211 TYR B N 1
ATOM 3476 C CA . TYR B 1 209 ? 16.348 25.279 22.830 1.00 18.52 211 TYR B CA 1
ATOM 3477 C C . TYR B 1 209 ? 15.296 24.370 23.449 1.00 18.13 211 TYR B C 1
ATOM 3478 O O . TYR B 1 209 ? 14.651 23.598 22.725 1.00 18.88 211 TYR B O 1
ATOM 3487 N N . GLN B 1 210 ? 15.135 24.453 24.766 1.00 16.55 212 GLN B N 1
ATOM 3488 C CA . GLN B 1 210 ? 14.155 23.588 25.454 1.00 15.67 212 GLN B CA 1
ATOM 3489 C C . GLN B 1 210 ? 13.374 24.488 26.395 1.00 16.27 212 GLN B C 1
ATOM 3490 O O . GLN B 1 210 ? 13.950 25.214 27.217 1.00 17.44 212 GLN B O 1
ATOM 3496 N N . HIS B 1 211 ? 12.050 24.449 26.274 1.00 15.89 213 HIS B N 1
ATOM 3497 C CA . HIS B 1 211 ? 11.202 25.255 27.149 1.00 16.40 213 HIS B CA 1
ATOM 3498 C C . HIS B 1 211 ? 10.000 24.434 27.601 1.00 16.64 213 HIS B C 1
ATOM 3499 O O . HIS B 1 211 ? 9.175 24.031 26.765 1.00 16.78 213 HIS B O 1
ATOM 3506 N N . ALA B 1 212 ? 9.919 24.195 28.910 1.00 15.77 214 ALA B N 1
ATOM 3507 C CA . ALA B 1 212 ? 8.821 23.419 29.477 1.00 16.12 214 ALA B CA 1
ATOM 3508 C C . ALA B 1 212 ? 7.673 24.364 29.834 1.00 17.37 214 ALA B C 1
ATOM 3509 O O . ALA B 1 212 ? 7.846 25.560 30.100 1.00 19.01 214 ALA B O 1
ATOM 3511 N N . PHE B 1 213 ? 6.475 23.807 29.853 1.00 15.88 215 PHE B N 1
ATOM 3512 C CA . PHE B 1 213 ? 5.288 24.615 30.157 1.00 15.93 215 PHE B CA 1
ATOM 3513 C C . PHE B 1 213 ? 4.131 23.751 30.621 1.00 16.84 215 PHE B C 1
ATOM 3514 O O . PHE B 1 213 ? 4.067 22.573 30.269 1.00 16.70 215 PHE B O 1
ATOM 3522 N N . LYS B 1 214 ? 3.235 24.348 31.405 1.00 17.27 216 LYS B N 1
ATOM 3523 C CA . LYS B 1 214 ? 1.944 23.728 31.715 1.00 18.74 216 LYS B CA 1
ATOM 3524 C C . LYS B 1 214 ? 0.882 24.127 30.689 1.00 20.29 216 LYS B C 1
ATOM 3525 O O . LYS B 1 214 ? 0.042 23.309 30.272 1.00 22.48 216 LYS B O 1
ATOM 3531 N N . THR B 1 215 ? 0.932 25.396 30.295 1.00 21.74 217 THR B N 1
ATOM 3532 C CA A THR B 1 215 ? 0.059 25.896 29.235 0.50 22.19 217 THR B CA 1
ATOM 3533 C CA B THR B 1 215 ? 0.051 25.922 29.257 0.50 23.61 217 THR B CA 1
ATOM 3534 C C . THR B 1 215 ? 0.843 26.800 28.287 1.00 23.76 217 THR B C 1
ATOM 3535 O O . THR B 1 215 ? 1.805 27.450 28.705 1.00 24.99 217 THR B O 1
ATOM 3542 N N . PRO B 1 216 ? 0.452 26.831 27.002 1.00 24.53 218 PRO B N 1
ATOM 3543 C CA . PRO B 1 216 ? 1.117 27.741 26.075 1.00 25.83 218 PRO B CA 1
ATOM 3544 C C . PRO B 1 216 ? 0.690 29.205 26.245 1.00 27.73 218 PRO B C 1
ATOM 3545 O O . PRO B 1 216 ? 1.497 30.039 25.802 1.00 33.97 218 PRO B O 1
ATOM 3549 N N . PRO C 1 2 ? 28.074 -35.807 18.519 1.00 53.14 2 PRO C N 1
ATOM 3550 C CA . PRO C 1 2 ? 28.741 -35.056 19.579 1.00 53.09 2 PRO C CA 1
ATOM 3551 C C . PRO C 1 2 ? 28.136 -33.662 19.719 1.00 52.57 2 PRO C C 1
ATOM 3552 O O . PRO C 1 2 ? 28.332 -32.808 18.850 1.00 53.60 2 PRO C O 1
ATOM 3556 N N . ALA C 1 3 ? 27.403 -33.439 20.806 1.00 51.28 3 ALA C N 1
ATOM 3557 C CA . ALA C 1 3 ? 26.792 -32.142 21.086 1.00 49.17 3 ALA C CA 1
ATOM 3558 C C . ALA C 1 3 ? 27.841 -31.032 21.007 1.00 48.09 3 ALA C C 1
ATOM 3559 O O . ALA C 1 3 ? 29.003 -31.239 21.367 1.00 47.53 3 ALA C O 1
ATOM 3561 N N . MET C 1 4 ? 27.443 -29.854 20.532 1.00 44.68 4 MET C N 1
ATOM 3562 C CA . MET C 1 4 ? 28.315 -28.687 20.579 1.00 42.16 4 MET C CA 1
ATOM 3563 C C . MET C 1 4 ? 28.312 -28.096 21.991 1.00 39.53 4 MET C C 1
ATOM 3564 O O . MET C 1 4 ? 27.245 -27.948 22.592 1.00 37.66 4 MET C O 1
ATOM 3569 N N . GLU C 1 5 ? 29.488 -27.770 22.523 1.00 35.22 5 GLU C N 1
ATOM 3570 C CA . GLU C 1 5 ? 29.598 -27.095 23.811 1.00 35.24 5 GLU C CA 1
ATOM 3571 C C . GLU C 1 5 ? 29.123 -25.647 23.720 1.00 32.74 5 GLU C C 1
ATOM 3572 O O . GLU C 1 5 ? 29.367 -24.961 22.726 1.00 31.33 5 GLU C O 1
ATOM 3578 N N . ILE C 1 6 ? 28.450 -25.213 24.782 1.00 30.47 6 ILE C N 1
ATOM 3579 C CA . ILE C 1 6 ? 28.005 -23.829 24.948 1.00 28.91 6 ILE C CA 1
ATOM 3580 C C . ILE C 1 6 ? 28.646 -23.163 26.165 1.00 29.38 6 ILE C C 1
ATOM 3581 O O . ILE C 1 6 ? 28.587 -23.713 27.266 1.00 29.90 6 ILE C O 1
ATOM 3586 N N . GLU C 1 7 ? 29.258 -22.000 25.961 1.00 28.51 7 GLU C N 1
ATOM 3587 C CA . GLU C 1 7 ? 29.659 -21.113 27.052 1.00 31.49 7 GLU C CA 1
ATOM 3588 C C . GLU C 1 7 ? 28.861 -19.823 26.932 1.00 30.11 7 GLU C C 1
ATOM 3589 O O . GLU C 1 7 ? 28.523 -19.391 25.834 1.00 30.42 7 GLU C O 1
ATOM 3595 N N . CYS C 1 8 ? 28.559 -19.196 28.062 1.00 28.94 8 CYS C N 1
ATOM 3596 C CA . CYS C 1 8 ? 27.680 -18.034 28.016 1.00 27.83 8 CYS C CA 1
ATOM 3597 C C . CYS C 1 8 ? 27.990 -17.070 29.156 1.00 28.34 8 CYS C C 1
ATOM 3598 O O . CYS C 1 8 ? 28.226 -17.490 30.285 1.00 26.60 8 CYS C O 1
ATOM 3601 N N . ARG C 1 9 ? 27.985 -15.786 28.814 1.00 27.39 9 ARG C N 1
ATOM 3602 C CA . ARG C 1 9 ? 27.988 -14.697 29.781 1.00 28.85 9 ARG C CA 1
ATOM 3603 C C . ARG C 1 9 ? 26.842 -13.751 29.464 1.00 27.42 9 ARG C C 1
ATOM 3604 O O . ARG C 1 9 ? 26.651 -13.378 28.312 1.00 28.10 9 ARG C O 1
ATOM 3612 N N . ILE C 1 10 ? 26.099 -13.376 30.499 1.00 26.04 10 ILE C N 1
ATOM 3613 C CA . ILE C 1 10 ? 25.093 -12.335 30.384 1.00 23.83 10 ILE C CA 1
ATOM 3614 C C . ILE C 1 10 ? 25.447 -11.233 31.364 1.00 25.94 10 ILE C C 1
ATOM 3615 O O . ILE C 1 10 ? 25.676 -11.522 32.539 1.00 26.61 10 ILE C O 1
ATOM 3620 N N . THR C 1 11 ? 25.484 -9.995 30.879 1.00 24.90 11 THR C N 1
ATOM 3621 C CA . THR C 1 11 ? 25.714 -8.827 31.727 1.00 26.97 11 THR C CA 1
ATOM 3622 C C . THR C 1 11 ? 24.696 -7.761 31.398 1.00 27.74 11 THR C C 1
ATOM 3623 O O . THR C 1 11 ? 24.326 -7.530 30.249 1.00 27.53 11 THR C O 1
ATOM 3627 N N . GLY C 1 12 ? 24.220 -7.105 32.442 1.00 27.50 12 GLY C N 1
ATOM 3628 C CA . GLY C 1 12 ? 23.243 -6.064 32.178 1.00 26.69 12 GLY C CA 1
ATOM 3629 C C . GLY C 1 12 ? 22.742 -5.350 33.410 1.00 27.23 12 GLY C C 1
ATOM 3630 O O . GLY C 1 12 ? 23.276 -5.492 34.515 1.00 26.61 12 GLY C O 1
ATOM 3631 N N . THR C 1 13 ? 21.699 -4.565 33.170 1.00 26.54 13 THR C N 1
ATOM 3632 C CA . THR C 1 13 ? 21.110 -3.811 34.264 1.00 28.35 13 THR C CA 1
ATOM 3633 C C . THR C 1 13 ? 19.613 -3.936 34.092 1.00 28.35 13 THR C C 1
ATOM 3634 O O . THR C 1 13 ? 19.112 -3.980 32.960 1.00 28.81 13 THR C O 1
ATOM 3638 N N . LEU C 1 14 ? 18.940 -3.992 35.236 1.00 28.31 14 LEU C N 1
ATOM 3639 C CA . LEU C 1 14 ? 17.486 -4.020 35.247 1.00 27.87 14 LEU C CA 1
ATOM 3640 C C . LEU C 1 14 ? 17.100 -2.901 36.205 1.00 28.26 14 LEU C C 1
ATOM 3641 O O . LEU C 1 14 ? 17.428 -2.990 37.388 1.00 26.51 14 LEU C O 1
ATOM 3646 N N . ASN C 1 15 ? 16.427 -1.880 35.682 1.00 27.25 15 ASN C N 1
ATOM 3647 C CA . ASN C 1 15 ? 16.072 -0.683 36.436 1.00 27.18 15 ASN C CA 1
ATOM 3648 C C . ASN C 1 15 ? 17.324 -0.147 37.136 1.00 27.76 15 ASN C C 1
ATOM 3649 O O . ASN C 1 15 ? 17.275 0.313 38.283 1.00 29.60 15 ASN C O 1
ATOM 3654 N N . GLY C 1 16 ? 18.448 -0.226 36.425 1.00 27.23 16 GLY C N 1
ATOM 3655 C CA . GLY C 1 16 ? 19.727 0.361 36.825 1.00 27.98 16 GLY C CA 1
ATOM 3656 C C . GLY C 1 16 ? 20.556 -0.490 37.771 1.00 29.09 16 GLY C C 1
ATOM 3657 O O . GLY C 1 16 ? 21.687 -0.121 38.099 1.00 30.57 16 GLY C O 1
ATOM 3658 N N . VAL C 1 17 ? 19.997 -1.602 38.231 1.00 28.03 17 VAL C N 1
ATOM 3659 C CA . VAL C 1 17 ? 20.737 -2.552 39.065 1.00 29.26 17 VAL C CA 1
ATOM 3660 C C . VAL C 1 17 ? 21.549 -3.513 38.201 1.00 28.49 17 VAL C C 1
ATOM 3661 O O . VAL C 1 17 ? 20.976 -4.212 37.361 1.00 28.34 17 VAL C O 1
ATOM 3665 N N . GLU C 1 18 ? 22.861 -3.549 38.417 1.00 29.54 18 GLU C N 1
ATOM 3666 C CA A GLU C 1 18 ? 23.758 -4.425 37.672 0.50 30.43 18 GLU C CA 1
ATOM 3667 C CA B GLU C 1 18 ? 23.753 -4.426 37.663 0.50 30.77 18 GLU C CA 1
ATOM 3668 C C . GLU C 1 18 ? 23.593 -5.895 38.036 1.00 30.73 18 GLU C C 1
ATOM 3669 O O . GLU C 1 18 ? 23.378 -6.232 39.207 1.00 30.93 18 GLU C O 1
ATOM 3680 N N . PHE C 1 19 ? 23.708 -6.747 37.019 1.00 30.29 19 PHE C N 1
ATOM 3681 C CA . PHE C 1 19 ? 23.735 -8.196 37.194 1.00 29.16 19 PHE C CA 1
ATOM 3682 C C . PHE C 1 19 ? 24.680 -8.823 36.178 1.00 29.47 19 PHE C C 1
ATOM 3683 O O . PHE C 1 19 ? 25.022 -8.230 35.149 1.00 27.37 19 PHE C O 1
ATOM 3691 N N . GLU C 1 20 ? 25.112 -10.037 36.500 1.00 29.71 20 GLU C N 1
ATOM 3692 C CA . GLU C 1 20 ? 26.034 -10.766 35.641 1.00 31.94 20 GLU C CA 1
ATOM 3693 C C . GLU C 1 20 ? 25.873 -12.246 35.971 1.00 31.42 20 GLU C C 1
ATOM 3694 O O . GLU C 1 20 ? 25.859 -12.604 37.151 1.00 29.88 20 GLU C O 1
ATOM 3700 N N . LEU C 1 21 ? 25.743 -13.080 34.941 1.00 29.80 21 LEU C N 1
ATOM 3701 C CA . LEU C 1 21 ? 25.686 -14.536 35.065 1.00 30.07 21 LEU C CA 1
ATOM 3702 C C . LEU C 1 21 ? 26.694 -15.163 34.110 1.00 29.68 21 LEU C C 1
ATOM 3703 O O . LEU C 1 21 ? 26.961 -14.613 33.045 1.00 28.45 21 LEU C O 1
ATOM 3708 N N . VAL C 1 22 ? 27.263 -16.303 34.488 1.00 29.09 22 VAL C N 1
ATOM 3709 C CA . VAL C 1 22 ? 28.246 -16.980 33.649 1.00 29.28 22 VAL C CA 1
ATOM 3710 C C . VAL C 1 22 ? 27.950 -18.469 33.759 1.00 27.58 22 VAL C C 1
ATOM 3711 O O . VAL C 1 22 ? 27.557 -18.948 34.826 1.00 27.81 22 VAL C O 1
ATOM 3715 N N . GLY C 1 23 ? 28.115 -19.211 32.669 1.00 27.52 23 GLY C N 1
ATOM 3716 C CA . GLY C 1 23 ? 27.855 -20.646 32.699 1.00 28.52 23 GLY C CA 1
ATOM 3717 C C . GLY C 1 23 ? 27.896 -21.268 31.319 1.00 27.98 23 GLY C C 1
ATOM 3718 O O . GLY C 1 23 ? 28.643 -20.814 30.444 1.00 29.90 23 GLY C O 1
ATOM 3719 N N . GLY C 1 24 ? 27.088 -22.306 31.130 1.00 26.91 24 GLY C N 1
ATOM 3720 C CA . GLY C 1 24 ? 27.078 -23.030 29.863 1.00 27.50 24 GLY C CA 1
ATOM 3721 C C . GLY C 1 24 ? 26.348 -24.355 29.896 1.00 26.87 24 GLY C C 1
ATOM 3722 O O . GLY C 1 24 ? 25.642 -24.692 30.850 1.00 27.62 24 GLY C O 1
ATOM 3723 N N . GLY C 1 25 ? 26.539 -25.112 28.823 1.00 27.12 25 GLY C N 1
ATOM 3724 C CA . GLY C 1 25 ? 25.837 -26.371 28.652 1.00 29.62 25 GLY C CA 1
ATOM 3725 C C . GLY C 1 25 ? 26.273 -26.963 27.331 1.00 29.42 25 GLY C C 1
ATOM 3726 O O . GLY C 1 25 ? 27.449 -26.883 26.967 1.00 30.11 25 GLY C O 1
ATOM 3727 N N . GLU C 1 26 ? 25.308 -27.548 26.630 1.00 29.14 26 GLU C N 1
ATOM 3728 C CA . GLU C 1 26 ? 25.567 -28.167 25.341 1.00 30.54 26 GLU C CA 1
ATOM 3729 C C . GLU C 1 26 ? 24.283 -28.259 24.526 1.00 31.65 26 GLU C C 1
ATOM 3730 O O . GLU C 1 26 ? 23.193 -28.085 25.055 1.00 30.42 26 GLU C O 1
ATOM 3736 N N . GLY C 1 27 ? 24.414 -28.563 23.239 1.00 31.43 27 GLY C N 1
ATOM 3737 C CA . GLY C 1 27 ? 23.237 -28.605 22.382 1.00 30.50 27 GLY C CA 1
ATOM 3738 C C . GLY C 1 27 ? 23.512 -29.504 21.200 1.00 30.56 27 GLY C C 1
ATOM 3739 O O . GLY C 1 27 ? 24.671 -29.664 20.816 1.00 29.81 27 GLY C O 1
ATOM 3740 N N . THR C 1 28 ? 22.433 -30.064 20.663 1.00 29.31 28 THR C N 1
ATOM 3741 C CA A THR C 1 28 ? 22.489 -30.855 19.438 0.50 30.49 28 THR C CA 1
ATOM 3742 C CA B THR C 1 28 ? 22.463 -30.877 19.454 0.50 29.70 28 THR C CA 1
ATOM 3743 C C . THR C 1 28 ? 21.471 -30.288 18.456 1.00 29.98 28 THR C C 1
ATOM 3744 O O . THR C 1 28 ? 20.263 -30.493 18.600 1.00 28.19 28 THR C O 1
ATOM 3751 N N . PRO C 1 29 ? 21.970 -29.550 17.452 1.00 29.98 29 PRO C N 1
ATOM 3752 C CA . PRO C 1 29 ? 21.041 -28.920 16.515 1.00 32.04 29 PRO C CA 1
ATOM 3753 C C . PRO C 1 29 ? 20.112 -29.896 15.808 1.00 32.08 29 PRO C C 1
ATOM 3754 O O . PRO C 1 29 ? 18.954 -29.573 15.552 1.00 31.79 29 PRO C O 1
ATOM 3758 N N . GLU C 1 30 ? 20.605 -31.092 15.497 1.00 32.68 30 GLU C N 1
ATOM 3759 C CA . GLU C 1 30 ? 19.778 -32.068 14.813 1.00 34.09 30 GLU C CA 1
ATOM 3760 C C . GLU C 1 30 ? 18.557 -32.489 15.636 1.00 32.67 30 GLU C C 1
ATOM 3761 O O . GLU C 1 30 ? 17.555 -32.950 15.085 1.00 33.44 30 GLU C O 1
ATOM 3767 N N . GLN C 1 31 ? 18.618 -32.321 16.953 1.00 30.98 31 GLN C N 1
ATOM 3768 C CA A GLN C 1 31 ? 17.499 -32.667 17.821 0.50 30.57 31 GLN C CA 1
ATOM 3769 C CA B GLN C 1 31 ? 17.478 -32.666 17.793 0.50 30.43 31 GLN C CA 1
ATOM 3770 C C . GLN C 1 31 ? 16.753 -31.421 18.284 1.00 29.89 31 GLN C C 1
ATOM 3771 O O . GLN C 1 31 ? 15.740 -31.533 18.962 1.00 29.50 31 GLN C O 1
ATOM 3782 N N . GLY C 1 32 ? 17.270 -30.246 17.929 1.00 27.57 32 GLY C N 1
ATOM 3783 C CA . GLY C 1 32 ? 16.633 -28.994 18.315 1.00 26.12 32 GLY C CA 1
ATOM 3784 C C . GLY C 1 32 ? 16.665 -28.794 19.817 1.00 25.77 32 GLY C C 1
ATOM 3785 O O . GLY C 1 32 ? 15.748 -28.209 20.379 1.00 23.71 32 GLY C O 1
ATOM 3786 N N . ARG C 1 33 ? 17.716 -29.268 20.478 1.00 24.72 33 ARG C N 1
ATOM 3787 C CA . ARG C 1 33 ? 17.773 -29.260 21.937 1.00 26.26 33 ARG C CA 1
ATOM 3788 C C . ARG C 1 33 ? 19.041 -28.572 22.419 1.00 26.01 33 ARG C C 1
ATOM 3789 O O . ARG C 1 33 ? 20.110 -28.749 21.832 1.00 27.47 33 ARG C O 1
ATOM 3797 N N . MET C 1 34 ? 18.932 -27.777 23.479 1.00 25.35 34 MET C N 1
ATOM 3798 C CA A MET C 1 34 ? 20.123 -27.304 24.174 0.50 26.03 34 MET C CA 1
ATOM 3799 C CA B MET C 1 34 ? 20.131 -27.335 24.181 0.50 25.47 34 MET C CA 1
ATOM 3800 C C . MET C 1 34 ? 19.880 -27.124 25.667 1.00 25.58 34 MET C C 1
ATOM 3801 O O . MET C 1 34 ? 18.726 -27.015 26.097 1.00 24.34 34 MET C O 1
ATOM 3810 N N . THR C 1 35 ? 20.972 -27.081 26.431 1.00 26.27 35 THR C N 1
ATOM 3811 C CA . THR C 1 35 ? 20.896 -26.864 27.873 1.00 27.79 35 THR C CA 1
ATOM 3812 C C . THR C 1 35 ? 21.818 -25.700 28.214 1.00 27.41 35 THR C C 1
ATOM 3813 O O . THR C 1 35 ? 22.817 -25.486 27.530 1.00 28.17 35 THR C O 1
ATOM 3817 N N . ASN C 1 36 ? 21.509 -24.947 29.263 1.00 26.60 36 ASN C N 1
ATOM 3818 C CA . ASN C 1 36 ? 22.398 -23.874 29.717 1.00 27.30 36 ASN C CA 1
ATOM 3819 C C . ASN C 1 36 ? 22.147 -23.752 31.214 1.00 27.38 36 ASN C C 1
ATOM 3820 O O . ASN C 1 36 ? 20.998 -23.684 31.637 1.00 26.60 36 ASN C O 1
ATOM 3825 N N . LYS C 1 37 ? 23.210 -23.748 32.020 1.00 27.67 37 LYS C N 1
ATOM 3826 C CA . LYS C 1 37 ? 23.126 -23.487 33.454 1.00 28.22 37 LYS C CA 1
ATOM 3827 C C . LYS C 1 37 ? 24.072 -22.327 33.720 1.00 27.31 37 LYS C C 1
ATOM 3828 O O . LYS C 1 37 ? 25.230 -22.395 33.306 1.00 28.22 37 LYS C O 1
ATOM 3834 N N . MET C 1 38 ? 23.591 -21.286 34.397 1.00 27.34 38 MET C N 1
ATOM 3835 C CA . MET C 1 38 ? 24.426 -20.136 34.727 1.00 29.85 38 MET C CA 1
ATOM 3836 C C . MET C 1 38 ? 24.225 -19.639 36.153 1.00 28.92 38 MET C C 1
ATOM 3837 O O . MET C 1 38 ? 23.140 -19.786 36.722 1.00 31.51 38 MET C O 1
ATOM 3842 N N . LYS C 1 39 ? 25.268 -19.041 36.723 1.00 28.92 39 LYS C N 1
ATOM 3843 C CA . LYS C 1 39 ? 25.243 -18.605 38.110 1.00 29.27 39 LYS C CA 1
ATOM 3844 C C . LYS C 1 39 ? 25.567 -17.117 38.130 1.00 29.46 39 LYS C C 1
ATOM 3845 O O . LYS C 1 39 ? 26.434 -16.659 37.374 1.00 28.77 39 LYS C O 1
ATOM 3851 N N . SER C 1 40 ? 24.875 -16.390 39.004 1.00 30.59 40 SER C N 1
ATOM 3852 C CA . SER C 1 40 ? 25.154 -14.990 39.277 1.00 32.86 40 SER C CA 1
ATOM 3853 C C . SER C 1 40 ? 26.548 -14.799 39.875 1.00 35.41 40 SER C C 1
ATOM 3854 O O . SER C 1 40 ? 27.007 -15.606 40.692 1.00 35.04 40 SER C O 1
ATOM 3857 N N . THR C 1 41 ? 27.214 -13.731 39.447 1.00 37.28 41 THR C N 1
ATOM 3858 C CA . THR C 1 41 ? 28.510 -13.366 40.006 1.00 39.96 41 THR C CA 1
ATOM 3859 C C . THR C 1 41 ? 28.383 -12.179 40.957 1.00 41.11 41 THR C C 1
ATOM 3860 O O . THR C 1 41 ? 29.381 -11.697 41.492 1.00 40.93 41 THR C O 1
ATOM 3864 N N . LYS C 1 42 ? 27.154 -11.714 41.166 1.00 41.40 42 LYS C N 1
ATOM 3865 C CA . LYS C 1 42 ? 26.879 -10.556 42.015 1.00 42.15 42 LYS C CA 1
ATOM 3866 C C . LYS C 1 42 ? 25.802 -10.809 43.071 1.00 41.28 42 LYS C C 1
ATOM 3867 O O . LYS C 1 42 ? 25.075 -9.892 43.459 1.00 41.80 42 LYS C O 1
ATOM 3873 N N . GLY C 1 43 ? 25.700 -12.052 43.532 1.00 39.74 43 GLY C N 1
ATOM 3874 C CA . GLY C 1 43 ? 24.713 -12.414 44.542 1.00 38.25 43 GLY C CA 1
ATOM 3875 C C . GLY C 1 43 ? 23.346 -12.617 43.920 1.00 37.57 43 GLY C C 1
ATOM 3876 O O . GLY C 1 43 ? 23.227 -12.719 42.698 1.00 38.15 43 GLY C O 1
ATOM 3877 N N . ALA C 1 44 ? 22.319 -12.677 44.759 1.00 36.80 44 ALA C N 1
ATOM 3878 C CA . ALA C 1 44 ? 20.957 -12.928 44.299 1.00 35.62 44 ALA C CA 1
ATOM 3879 C C . ALA C 1 44 ? 20.490 -11.866 43.306 1.00 34.98 44 ALA C C 1
ATOM 3880 O O . ALA C 1 44 ? 20.851 -10.695 43.401 1.00 35.12 44 ALA C O 1
ATOM 3882 N N . LEU C 1 45 ? 19.681 -12.284 42.341 1.00 33.79 45 LEU C N 1
ATOM 3883 C CA . LEU C 1 45 ? 19.100 -11.354 41.380 1.00 32.62 45 LEU C CA 1
ATOM 3884 C C . LEU C 1 45 ? 18.012 -10.549 42.073 1.00 32.94 45 LEU C C 1
ATOM 3885 O O . LEU C 1 45 ? 17.394 -11.075 42.993 1.00 34.99 45 LEU C O 1
ATOM 3890 N N . THR C 1 46 ? 17.781 -9.315 41.624 1.00 32.82 46 THR C N 1
ATOM 3891 C CA . THR C 1 46 ? 16.791 -8.402 42.197 1.00 33.43 46 THR C CA 1
ATOM 3892 C C . THR C 1 46 ? 15.431 -8.504 41.499 1.00 32.24 46 THR C C 1
ATOM 3893 O O . THR C 1 46 ? 14.512 -7.728 41.775 1.00 33.78 46 THR C O 1
ATOM 3897 N N . PHE C 1 47 ? 15.302 -9.460 40.586 1.00 30.33 47 PHE C N 1
ATOM 3898 C CA . PHE C 1 47 ? 14.097 -9.665 39.781 1.00 28.72 47 PHE C CA 1
ATOM 3899 C C . PHE C 1 47 ? 13.963 -11.152 39.472 1.00 28.59 47 PHE C C 1
ATOM 3900 O O . PHE C 1 47 ? 14.909 -11.923 39.683 1.00 27.91 47 PHE C O 1
ATOM 3908 N N . SER C 1 48 ? 12.798 -11.558 38.976 1.00 27.17 48 SER C N 1
ATOM 3909 C CA . SER C 1 48 ? 12.526 -12.973 38.716 1.00 28.75 48 SER C CA 1
ATOM 3910 C C . SER C 1 48 ? 13.511 -13.589 37.713 1.00 27.63 48 SER C C 1
ATOM 3911 O O . SER C 1 48 ? 13.716 -13.003 36.646 1.00 28.54 48 SER C O 1
ATOM 3914 N N . PRO C 1 49 ? 14.122 -14.750 38.028 1.00 28.10 49 PRO C N 1
ATOM 3915 C CA . PRO C 1 49 ? 15.095 -15.327 37.096 1.00 27.60 49 PRO C CA 1
ATOM 3916 C C . PRO C 1 49 ? 14.406 -15.756 35.792 1.00 27.01 49 PRO C C 1
ATOM 3917 O O . PRO C 1 49 ? 15.079 -15.913 34.771 1.00 27.02 49 PRO C O 1
ATOM 3921 N N . TYR C 1 50 ? 13.086 -15.945 35.814 1.00 25.86 50 TYR C N 1
ATOM 3922 C CA . TYR C 1 50 ? 12.340 -16.328 34.616 1.00 26.21 50 TYR C CA 1
ATOM 3923 C C . TYR C 1 50 ? 12.455 -15.312 33.479 1.00 26.12 50 TYR C C 1
ATOM 3924 O O . TYR C 1 50 ? 12.364 -15.674 32.302 1.00 26.22 50 TYR C O 1
ATOM 3933 N N . LEU C 1 51 ? 12.664 -14.050 33.845 1.00 26.19 51 LEU C N 1
ATOM 3934 C CA . LEU C 1 51 ? 12.925 -12.999 32.861 1.00 27.35 51 LEU C CA 1
ATOM 3935 C C . LEU C 1 51 ? 14.145 -13.273 31.979 1.00 25.82 51 LEU C C 1
ATOM 3936 O O . LEU C 1 51 ? 14.232 -12.774 30.855 1.00 27.16 51 LEU C O 1
ATOM 3941 N N . LEU C 1 52 ? 15.094 -14.057 32.479 1.00 23.71 52 LEU C N 1
ATOM 3942 C CA . LEU C 1 52 ? 16.332 -14.285 31.752 1.00 24.30 52 LEU C CA 1
ATOM 3943 C C . LEU C 1 52 ? 16.330 -15.601 30.958 1.00 23.72 52 LEU C C 1
ATOM 3944 O O . LEU C 1 52 ? 17.290 -15.891 30.246 1.00 23.88 52 LEU C O 1
ATOM 3949 N N . SER C 1 53 ? 15.281 -16.414 31.058 1.00 23.53 53 SER C N 1
ATOM 3950 C CA . SER C 1 53 ? 15.283 -17.712 30.383 1.00 23.25 53 SER C CA 1
ATOM 3951 C C . SER C 1 53 ? 15.518 -17.625 28.882 1.00 22.97 53 SER C C 1
ATOM 3952 O O . SER C 1 53 ? 16.301 -18.406 28.321 1.00 24.33 53 SER C O 1
ATOM 3955 N N . HIS C 1 54 ? 14.821 -16.680 28.252 1.00 23.46 54 HIS C N 1
ATOM 3956 C CA . HIS C 1 54 ? 15.002 -16.502 26.814 1.00 24.63 54 HIS C CA 1
ATOM 3957 C C . HIS C 1 54 ? 16.243 -15.691 26.446 1.00 24.55 54 HIS C C 1
ATOM 3958 O O . HIS C 1 54 ? 16.496 -15.452 25.261 1.00 25.29 54 HIS C O 1
ATOM 3965 N N . VAL C 1 55 ? 17.008 -15.258 27.447 1.00 22.71 55 VAL C N 1
ATOM 3966 C CA . VAL C 1 55 ? 18.307 -14.666 27.169 1.00 22.90 55 VAL C CA 1
ATOM 3967 C C . VAL C 1 55 ? 19.328 -15.805 27.183 1.00 22.69 55 VAL C C 1
ATOM 3968 O O . VAL C 1 55 ? 20.258 -15.840 26.373 1.00 23.39 55 VAL C O 1
ATOM 3972 N N . MET C 1 56 ? 19.152 -16.738 28.117 1.00 21.82 56 MET C N 1
ATOM 3973 C CA . MET C 1 56 ? 20.032 -17.902 28.220 1.00 24.19 56 MET C CA 1
ATOM 3974 C C . MET C 1 56 ? 19.936 -18.856 27.034 1.00 23.12 56 MET C C 1
ATOM 3975 O O . MET C 1 56 ? 20.901 -19.525 26.706 1.00 25.95 56 MET C O 1
ATOM 3999 N N . PHE C 1 58 ? 20.361 -19.078 21.683 1.00 23.40 60 PHE C N 1
ATOM 4000 C CA . PHE C 1 58 ? 21.262 -19.749 20.754 1.00 22.39 60 PHE C CA 1
ATOM 4001 C C . PHE C 1 58 ? 20.432 -20.413 19.666 1.00 21.69 60 PHE C C 1
ATOM 4002 O O . PHE C 1 58 ? 20.150 -21.622 19.725 1.00 23.53 60 PHE C O 1
ATOM 4010 N N . TYR C 1 59 ? 20.056 -19.623 18.662 1.00 21.46 61 TYR C N 1
ATOM 4011 C CA . TYR C 1 59 ? 19.192 -20.140 17.600 1.00 20.98 61 TYR C CA 1
ATOM 4012 C C . TYR C 1 59 ? 19.838 -21.221 16.736 1.00 22.66 61 TYR C C 1
ATOM 4013 O O . TYR C 1 59 ? 19.145 -21.840 15.931 1.00 22.87 61 TYR C O 1
ATOM 4022 N N . HIS C 1 60 ? 21.139 -21.444 16.912 1.00 21.65 62 HIS C N 1
ATOM 4023 C CA . HIS C 1 60 ? 21.870 -22.489 16.198 1.00 22.46 62 HIS C CA 1
ATOM 4024 C C . HIS C 1 60 ? 21.262 -23.873 16.438 1.00 23.55 62 HIS C C 1
ATOM 4025 O O . HIS C 1 60 ? 21.364 -24.761 15.584 1.00 25.76 62 HIS C O 1
ATOM 4032 N N . PHE C 1 61 ? 20.639 -24.058 17.601 1.00 24.57 63 PHE C N 1
ATOM 4033 C CA . PHE C 1 61 ? 20.214 -25.384 18.068 1.00 26.46 63 PHE C CA 1
ATOM 4034 C C . PHE C 1 61 ? 18.738 -25.652 17.786 1.00 27.69 63 PHE C C 1
ATOM 4035 O O . PHE C 1 61 ? 17.978 -26.132 18.642 1.00 31.08 63 PHE C O 1
ATOM 4043 N N . GLY C 1 62 ? 18.317 -25.306 16.581 1.00 26.05 64 GLY C N 1
ATOM 4044 C CA . GLY C 1 62 ? 16.933 -25.540 16.199 1.00 22.18 64 GLY C CA 1
ATOM 4045 C C . GLY C 1 62 ? 16.896 -26.405 14.954 1.00 22.52 64 GLY C C 1
ATOM 4046 O O . GLY C 1 62 ? 17.761 -26.311 14.084 1.00 23.94 64 GLY C O 1
ATOM 4047 N N . THR C 1 63 ? 15.889 -27.270 14.874 1.00 21.34 65 THR C N 1
ATOM 4048 C CA . THR C 1 63 ? 15.702 -28.065 13.670 1.00 21.93 65 THR C CA 1
ATOM 4049 C C . THR C 1 63 ? 14.990 -27.191 12.641 1.00 20.98 65 THR C C 1
ATOM 4050 O O . THR C 1 63 ? 14.231 -26.280 13.013 1.00 21.43 65 THR C O 1
ATOM 4054 N N . TYR C 1 64 ? 15.234 -27.486 11.366 1.00 21.69 66 TYR C N 1
ATOM 4055 C CA . TYR C 1 64 ? 14.556 -26.866 10.231 1.00 21.28 66 TYR C CA 1
ATOM 4056 C C . TYR C 1 64 ? 13.984 -27.993 9.363 1.00 22.58 66 TYR C C 1
ATOM 4057 O O . TYR C 1 64 ? 14.505 -29.123 9.371 1.00 22.65 66 TYR C O 1
ATOM 4066 N N . PRO C 1 65 ? 12.913 -27.675 8.614 1.00 23.36 67 PRO C N 1
ATOM 4067 C CA . PRO C 1 65 ? 12.220 -28.695 7.828 1.00 23.93 67 PRO C CA 1
ATOM 4068 C C . PRO C 1 65 ? 13.082 -29.187 6.673 1.00 24.97 67 PRO C C 1
ATOM 4069 O O . PRO C 1 65 ? 13.980 -28.488 6.199 1.00 24.34 67 PRO C O 1
ATOM 4073 N N . SER C 1 66 ? 12.790 -30.405 6.235 1.00 25.96 68 SER C N 1
ATOM 4074 C CA A SER C 1 66 ? 13.530 -30.978 5.116 0.25 25.49 68 SER C CA 1
ATOM 4075 C CA B SER C 1 66 ? 13.481 -30.996 5.092 0.25 25.72 68 SER C CA 1
ATOM 4076 C CA C SER C 1 66 ? 13.465 -30.997 5.083 0.50 26.05 68 SER C CA 1
ATOM 4077 C C . SER C 1 66 ? 13.657 -30.008 3.939 1.00 25.94 68 SER C C 1
ATOM 4078 O O . SER C 1 66 ? 12.707 -29.357 3.527 1.00 25.64 68 SER C O 1
ATOM 4085 N N . GLY C 1 67 ? 14.870 -29.896 3.412 1.00 24.34 69 GLY C N 1
ATOM 4086 C CA . GLY C 1 67 ? 15.153 -29.011 2.293 1.00 23.17 69 GLY C CA 1
ATOM 4087 C C . GLY C 1 67 ? 15.606 -27.630 2.722 1.00 22.55 69 GLY C C 1
ATOM 4088 O O . GLY C 1 67 ? 16.148 -26.897 1.892 1.00 24.00 69 GLY C O 1
ATOM 4089 N N . TYR C 1 68 ? 15.390 -27.267 3.986 1.00 21.96 70 TYR C N 1
ATOM 4090 C CA . TYR C 1 68 ? 15.811 -25.951 4.493 1.00 23.15 70 TYR C CA 1
ATOM 4091 C C . TYR C 1 68 ? 16.983 -26.137 5.436 1.00 24.16 70 TYR C C 1
ATOM 4092 O O . TYR C 1 68 ? 17.113 -27.194 6.066 1.00 26.43 70 TYR C O 1
ATOM 4101 N N . GLU C 1 69 ? 17.831 -25.119 5.530 1.00 22.70 71 GLU C N 1
ATOM 4102 C CA . GLU C 1 69 ? 18.984 -25.139 6.425 1.00 23.54 71 GLU C CA 1
ATOM 4103 C C . GLU C 1 69 ? 18.797 -24.062 7.474 1.00 22.92 71 GLU C C 1
ATOM 4104 O O . GLU C 1 69 ? 18.355 -22.954 7.150 1.00 24.75 71 GLU C O 1
ATOM 4110 N N . ASN C 1 70 ? 19.138 -24.410 8.711 1.00 24.17 72 ASN C N 1
ATOM 4111 C CA . ASN C 1 70 ? 19.121 -23.457 9.819 1.00 23.90 72 ASN C CA 1
ATOM 4112 C C . ASN C 1 70 ? 20.108 -22.347 9.437 1.00 22.94 72 ASN C C 1
ATOM 4113 O O . ASN C 1 70 ? 21.303 -22.621 9.290 1.00 25.01 72 ASN C O 1
ATOM 4118 N N . PRO C 1 71 ? 19.620 -21.112 9.241 1.00 22.09 73 PRO C N 1
ATOM 4119 C CA . PRO C 1 71 ? 20.535 -20.092 8.732 1.00 22.69 73 PRO C CA 1
ATOM 4120 C C . PRO C 1 71 ? 21.550 -19.616 9.774 1.00 22.75 73 PRO C C 1
ATOM 4121 O O . PRO C 1 71 ? 22.603 -19.059 9.435 1.00 22.68 73 PRO C O 1
ATOM 4125 N N . PHE C 1 72 ? 21.228 -19.863 11.040 1.00 24.36 74 PHE C N 1
ATOM 4126 C CA . PHE C 1 72 ? 22.074 -19.449 12.157 1.00 24.69 74 PHE C CA 1
ATOM 4127 C C . PHE C 1 72 ? 23.253 -20.403 12.275 1.00 27.00 74 PHE C C 1
ATOM 4128 O O . PHE C 1 72 ? 24.399 -19.986 12.466 1.00 27.83 74 PHE C O 1
ATOM 4136 N N . LEU C 1 73 ? 22.949 -21.688 12.117 1.00 28.02 75 LEU C N 1
ATOM 4137 C CA . LEU C 1 73 ? 23.980 -22.703 12.021 1.00 30.14 75 LEU C CA 1
ATOM 4138 C C . LEU C 1 73 ? 24.845 -22.495 10.776 1.00 30.67 75 LEU C C 1
ATOM 4139 O O . LEU C 1 73 ? 26.076 -22.605 10.856 1.00 31.20 75 LEU C O 1
ATOM 4144 N N . HIS C 1 74 ? 24.218 -22.195 9.636 1.00 30.47 76 HIS C N 1
ATOM 4145 C CA . HIS C 1 74 ? 24.932 -21.938 8.385 1.00 30.29 76 HIS C CA 1
ATOM 4146 C C . HIS C 1 74 ? 25.941 -20.803 8.526 1.00 29.80 76 HIS C C 1
ATOM 4147 O O . HIS C 1 74 ? 27.020 -20.833 7.936 1.00 30.69 76 HIS C O 1
ATOM 4154 N N . ALA C 1 75 ? 25.580 -19.799 9.316 1.00 27.66 77 ALA C N 1
ATOM 4155 C CA . ALA C 1 75 ? 26.391 -18.595 9.408 1.00 29.71 77 ALA C CA 1
ATOM 4156 C C . ALA C 1 75 ? 27.703 -18.817 10.162 1.00 30.75 77 ALA C C 1
ATOM 4157 O O . ALA C 1 75 ? 28.611 -17.983 10.083 1.00 29.56 77 ALA C O 1
ATOM 4159 N N . ILE C 1 76 ? 27.819 -19.932 10.882 1.00 32.07 78 ILE C N 1
ATOM 4160 C CA . ILE C 1 76 ? 29.005 -20.159 11.706 1.00 33.56 78 ILE C CA 1
ATOM 4161 C C . ILE C 1 76 ? 30.277 -20.058 10.856 1.00 36.68 78 ILE C C 1
ATOM 4162 O O . ILE C 1 76 ? 31.251 -19.395 11.210 1.00 37.44 78 ILE C O 1
ATOM 4167 N N . ASN C 1 77 ? 30.247 -20.722 9.709 1.00 38.59 79 ASN C N 1
ATOM 4168 C CA . ASN C 1 77 ? 31.393 -20.779 8.811 1.00 41.40 79 ASN C CA 1
ATOM 4169 C C . ASN C 1 77 ? 31.534 -19.589 7.862 1.00 41.51 79 ASN C C 1
ATOM 4170 O O . ASN C 1 77 ? 32.518 -19.502 7.120 1.00 42.31 79 ASN C O 1
ATOM 4175 N N . ASN C 1 78 ? 30.565 -18.675 7.889 1.00 41.16 80 ASN C N 1
ATOM 4176 C CA A ASN C 1 78 ? 30.588 -17.568 6.941 0.50 39.91 80 ASN C CA 1
ATOM 4177 C CA B ASN C 1 78 ? 30.502 -17.578 6.931 0.50 40.52 80 ASN C CA 1
ATOM 4178 C C . ASN C 1 78 ? 30.404 -16.204 7.598 1.00 39.35 80 ASN C C 1
ATOM 4179 O O . ASN C 1 78 ? 29.725 -15.312 7.090 1.00 39.85 80 ASN C O 1
ATOM 4188 N N . GLY C 1 79 ? 31.046 -16.029 8.746 1.00 36.50 81 GLY C N 1
ATOM 4189 C CA . GLY C 1 79 ? 31.076 -14.706 9.366 1.00 34.42 81 GLY C CA 1
ATOM 4190 C C . GLY C 1 79 ? 30.038 -14.426 10.436 1.00 32.83 81 GLY C C 1
ATOM 4191 O O . GLY C 1 79 ? 30.086 -13.394 11.106 1.00 32.61 81 GLY C O 1
ATOM 4192 N N . GLY C 1 80 ? 29.089 -15.340 10.605 1.00 30.80 82 GLY C N 1
ATOM 4193 C CA . GLY C 1 80 ? 28.155 -15.258 11.725 1.00 28.25 82 GLY C CA 1
ATOM 4194 C C . GLY C 1 80 ? 27.012 -14.260 11.616 1.00 27.23 82 GLY C C 1
ATOM 4195 O O . GLY C 1 80 ? 26.721 -13.676 10.565 1.00 28.16 82 GLY C O 1
ATOM 4196 N N . TYR C 1 81 ? 26.353 -14.061 12.750 1.00 26.33 83 TYR C N 1
ATOM 4197 C CA . TYR C 1 81 ? 25.247 -13.117 12.849 1.00 23.01 83 TYR C CA 1
ATOM 4198 C C . TYR C 1 81 ? 25.186 -12.549 14.265 1.00 24.41 83 TYR C C 1
ATOM 4199 O O . TYR C 1 81 ? 25.786 -13.080 15.212 1.00 22.74 83 TYR C O 1
ATOM 4208 N N . THR C 1 82 ? 24.428 -11.464 14.389 1.00 22.41 84 THR C N 1
ATOM 4209 C CA . THR C 1 82 ? 24.038 -10.914 15.685 1.00 23.85 84 THR C CA 1
ATOM 4210 C C . THR C 1 82 ? 22.518 -10.926 15.767 1.00 23.47 84 THR C C 1
ATOM 4211 O O . THR C 1 82 ? 21.853 -10.928 14.734 1.00 23.62 84 THR C O 1
ATOM 4215 N N . ASN C 1 83 ? 21.969 -10.918 16.979 1.00 23.17 85 ASN C N 1
ATOM 4216 C CA . ASN C 1 83 ? 20.524 -10.758 17.168 1.00 20.52 85 ASN C CA 1
ATOM 4217 C C . ASN C 1 83 ? 20.378 -9.606 18.145 1.00 22.38 85 ASN C C 1
ATOM 4218 O O . ASN C 1 83 ? 21.182 -9.463 19.080 1.00 22.25 85 ASN C O 1
ATOM 4223 N N . THR C 1 84 ? 19.355 -8.792 17.900 1.00 20.48 86 THR C N 1
ATOM 4224 C CA . THR C 1 84 ? 19.032 -7.685 18.791 1.00 22.38 86 THR C CA 1
ATOM 4225 C C . THR C 1 84 ? 17.529 -7.800 18.950 1.00 22.05 86 THR C C 1
ATOM 4226 O O . THR C 1 84 ? 16.819 -7.840 17.943 1.00 23.50 86 THR C O 1
ATOM 4230 N N . ARG C 1 85 ? 17.078 -7.862 20.199 1.00 21.44 87 ARG C N 1
ATOM 4231 C CA . ARG C 1 85 ? 15.654 -7.972 20.497 1.00 21.61 87 ARG C CA 1
ATOM 4232 C C . ARG C 1 85 ? 15.209 -6.805 21.366 1.00 22.16 87 ARG C C 1
ATOM 4233 O O . ARG C 1 85 ? 15.909 -6.393 22.294 1.00 22.41 87 ARG C O 1
ATOM 4241 N N . ILE C 1 86 ? 14.030 -6.293 21.038 1.00 22.41 88 ILE C N 1
ATOM 4242 C CA . ILE C 1 86 ? 13.358 -5.308 21.881 1.00 23.79 88 ILE C CA 1
ATOM 4243 C C . ILE C 1 86 ? 12.059 -5.957 22.354 1.00 23.66 88 ILE C C 1
ATOM 4244 O O . ILE C 1 86 ? 11.236 -6.411 21.545 1.00 23.82 88 ILE C O 1
ATOM 4249 N N . GLU C 1 87 ? 11.902 -6.023 23.672 1.00 22.25 89 GLU C N 1
ATOM 4250 C CA . GLU C 1 87 ? 10.780 -6.747 24.286 1.00 22.88 89 GLU C CA 1
ATOM 4251 C C . GLU C 1 87 ? 10.002 -5.735 25.102 1.00 22.37 89 GLU C C 1
ATOM 4252 O O . GLU C 1 87 ? 10.584 -5.099 25.980 1.00 23.28 89 GLU C O 1
ATOM 4258 N N . LYS C 1 88 ? 8.710 -5.573 24.824 1.00 20.22 90 LYS C N 1
ATOM 4259 C CA . LYS C 1 88 ? 7.872 -4.636 25.556 1.00 22.15 90 LYS C CA 1
ATOM 4260 C C . LYS C 1 88 ? 6.865 -5.432 26.376 1.00 21.93 90 LYS C C 1
ATOM 4261 O O . LYS C 1 88 ? 6.048 -6.198 25.842 1.00 22.33 90 LYS C O 1
ATOM 4267 N N . TYR C 1 89 ? 6.954 -5.238 27.689 1.00 21.57 91 TYR C N 1
ATOM 4268 C CA . TYR C 1 89 ? 6.117 -5.974 28.633 1.00 22.09 91 TYR C CA 1
ATOM 4269 C C . TYR C 1 89 ? 4.810 -5.220 28.882 1.00 23.65 91 TYR C C 1
ATOM 4270 O O . TYR C 1 89 ? 4.791 -3.993 28.783 1.00 23.32 91 TYR C O 1
ATOM 4279 N N . GLU C 1 90 ? 3.748 -5.952 29.219 1.00 23.05 92 GLU C N 1
ATOM 4280 C CA . GLU C 1 90 ? 2.431 -5.363 29.409 1.00 25.45 92 GLU C CA 1
ATOM 4281 C C . GLU C 1 90 ? 2.353 -4.316 30.511 1.00 25.75 92 GLU C C 1
ATOM 4282 O O . GLU C 1 90 ? 1.439 -3.496 30.434 1.00 27.83 92 GLU C O 1
ATOM 4288 N N . ASP C 1 91 ? 3.262 -4.339 31.490 1.00 24.70 93 ASP C N 1
ATOM 4289 C CA . ASP C 1 91 ? 3.269 -3.326 32.551 1.00 25.90 93 ASP C CA 1
ATOM 4290 C C . ASP C 1 91 ? 4.186 -2.142 32.252 1.00 25.79 93 ASP C C 1
ATOM 4291 O O . ASP C 1 91 ? 4.381 -1.277 33.116 1.00 27.84 93 ASP C O 1
ATOM 4296 N N . GLY C 1 92 ? 4.734 -2.130 31.037 1.00 25.62 94 GLY C N 1
ATOM 4297 C CA . GLY C 1 92 ? 5.496 -1.000 30.527 1.00 25.48 94 GLY C CA 1
ATOM 4298 C C . GLY C 1 92 ? 6.991 -1.249 30.584 1.00 24.02 94 GLY C C 1
ATOM 4299 O O . GLY C 1 92 ? 7.761 -0.432 30.073 1.00 25.98 94 GLY C O 1
ATOM 4300 N N . GLY C 1 93 ? 7.435 -2.355 31.180 1.00 22.98 95 GLY C N 1
ATOM 4301 C CA . GLY C 1 93 ? 8.866 -2.629 31.198 1.00 22.77 95 GLY C CA 1
ATOM 4302 C C . GLY C 1 93 ? 9.369 -2.831 29.775 1.00 21.89 95 GLY C C 1
ATOM 4303 O O . GLY C 1 93 ? 8.629 -3.293 28.901 1.00 22.84 95 GLY C O 1
ATOM 4304 N N . VAL C 1 94 ? 10.620 -2.465 29.520 1.00 22.76 96 VAL C N 1
ATOM 4305 C CA . VAL C 1 94 ? 11.274 -2.708 28.232 1.00 22.63 96 VAL C CA 1
ATOM 4306 C C . VAL C 1 94 ? 12.585 -3.454 28.455 1.00 23.53 96 VAL C C 1
ATOM 4307 O O . VAL C 1 94 ? 13.396 -3.053 29.297 1.00 23.38 96 VAL C O 1
ATOM 4311 N N . LEU C 1 95 ? 12.785 -4.531 27.697 1.00 22.33 97 LEU C N 1
ATOM 4312 C CA . LEU C 1 95 ? 14.043 -5.259 27.793 1.00 23.70 97 LEU C CA 1
ATOM 4313 C C . LEU C 1 95 ? 14.681 -5.150 26.415 1.00 24.20 97 LEU C C 1
ATOM 4314 O O . LEU C 1 95 ? 14.055 -5.539 25.423 1.00 26.42 97 LEU C O 1
ATOM 4319 N N . HIS C 1 96 ? 15.907 -4.641 26.360 1.00 23.06 98 HIS C N 1
ATOM 4320 C CA . HIS C 1 96 ? 16.674 -4.561 25.129 1.00 22.84 98 HIS C CA 1
ATOM 4321 C C . HIS C 1 96 ? 17.828 -5.548 25.288 1.00 22.79 98 HIS C C 1
ATOM 4322 O O . HIS C 1 96 ? 18.590 -5.439 26.251 1.00 21.91 98 HIS C O 1
ATOM 4329 N N . VAL C 1 97 ? 17.936 -6.502 24.366 1.00 21.71 99 VAL C N 1
ATOM 4330 C CA . VAL C 1 97 ? 18.971 -7.539 24.462 1.00 22.61 99 VAL C CA 1
ATOM 4331 C C . VAL C 1 97 ? 19.787 -7.636 23.180 1.00 23.21 99 VAL C C 1
ATOM 4332 O O . VAL C 1 97 ? 19.235 -7.709 22.087 1.00 23.31 99 VAL C O 1
ATOM 4336 N N . SER C 1 98 ? 21.109 -7.656 23.306 1.00 24.14 100 SER C N 1
ATOM 4337 C CA A SER C 1 98 ? 21.953 -7.881 22.139 0.50 25.19 100 SER C CA 1
ATOM 4338 C CA B SER C 1 98 ? 22.005 -7.830 22.174 0.50 24.95 100 SER C CA 1
ATOM 4339 C C . SER C 1 98 ? 22.767 -9.138 22.355 1.00 25.20 100 SER C C 1
ATOM 4340 O O . SER C 1 98 ? 23.344 -9.356 23.424 1.00 24.62 100 SER C O 1
ATOM 4345 N N . PHE C 1 99 ? 22.758 -9.965 21.314 1.00 23.03 101 PHE C N 1
ATOM 4346 C CA . PHE C 1 99 ? 23.437 -11.255 21.303 1.00 23.56 101 PHE C CA 1
ATOM 4347 C C . PHE C 1 99 ? 24.591 -11.229 20.309 1.00 23.97 101 PHE C C 1
ATOM 4348 O O . PHE C 1 99 ? 24.413 -10.890 19.137 1.00 25.18 101 PHE C O 1
ATOM 4356 N N . SER C 1 100 ? 25.784 -11.577 20.794 1.00 25.93 102 SER C N 1
ATOM 4357 C CA A SER C 1 100 ? 26.940 -11.740 19.917 0.50 26.73 102 SER C CA 1
ATOM 4358 C CA B SER C 1 100 ? 26.976 -11.712 19.962 0.50 27.04 102 SER C CA 1
ATOM 4359 C C . SER C 1 100 ? 27.589 -13.076 20.234 1.00 26.43 102 SER C C 1
ATOM 4360 O O . SER C 1 100 ? 27.491 -13.551 21.360 1.00 26.15 102 SER C O 1
ATOM 4365 N N . TYR C 1 101 ? 28.222 -13.685 19.234 1.00 26.32 103 TYR C N 1
ATOM 4366 C CA . TYR C 1 101 ? 28.774 -15.035 19.382 1.00 26.75 103 TYR C CA 1
ATOM 4367 C C . TYR C 1 101 ? 30.200 -15.095 18.857 1.00 27.94 103 TYR C C 1
ATOM 4368 O O . TYR C 1 101 ? 30.565 -14.314 17.969 1.00 28.07 103 TYR C O 1
ATOM 4377 N N . ARG C 1 102 ? 30.979 -16.023 19.408 1.00 29.09 104 ARG C N 1
ATOM 4378 C CA . ARG C 1 102 ? 32.228 -16.442 18.794 1.00 31.33 104 ARG C CA 1
ATOM 4379 C C . ARG C 1 102 ? 32.213 -17.963 18.732 1.00 31.28 104 ARG C C 1
ATOM 4380 O O . ARG C 1 102 ? 31.500 -18.602 19.502 1.00 31.17 104 ARG C O 1
ATOM 4388 N N . TYR C 1 103 ? 33.006 -18.550 17.839 1.00 33.04 105 TYR C N 1
ATOM 4389 C CA . TYR C 1 103 ? 32.987 -20.003 17.684 1.00 33.42 105 TYR C CA 1
ATOM 4390 C C . TYR C 1 103 ? 34.396 -20.551 17.880 1.00 35.94 105 TYR C C 1
ATOM 4391 O O . TYR C 1 103 ? 35.355 -19.919 17.443 1.00 36.92 105 TYR C O 1
ATOM 4400 N N . GLU C 1 104 ? 34.497 -21.701 18.541 1.00 38.14 106 GLU C N 1
ATOM 4401 C CA . GLU C 1 104 ? 35.732 -22.488 18.550 1.00 41.89 106 GLU C CA 1
ATOM 4402 C C . GLU C 1 104 ? 35.406 -23.889 18.038 1.00 41.58 106 GLU C C 1
ATOM 4403 O O . GLU C 1 104 ? 34.256 -24.206 17.735 1.00 41.65 106 GLU C O 1
ATOM 4409 N N . ALA C 1 105 ? 36.403 -24.762 17.923 1.00 41.63 107 ALA C N 1
ATOM 4410 C CA . ALA C 1 105 ? 36.078 -26.109 17.483 1.00 41.61 107 ALA C CA 1
ATOM 4411 C C . ALA C 1 105 ? 35.123 -26.777 18.471 1.00 41.25 107 ALA C C 1
ATOM 4412 O O . ALA C 1 105 ? 35.432 -26.901 19.656 1.00 40.92 107 ALA C O 1
ATOM 4414 N N . GLY C 1 106 ? 33.968 -27.202 17.966 1.00 40.68 108 GLY C N 1
ATOM 4415 C CA . GLY C 1 106 ? 32.914 -27.805 18.779 1.00 39.68 108 GLY C CA 1
ATOM 4416 C C . GLY C 1 106 ? 32.327 -26.955 19.898 1.00 37.87 108 GLY C C 1
ATOM 4417 O O . GLY C 1 106 ? 31.856 -27.512 20.888 1.00 36.98 108 GLY C O 1
ATOM 4418 N N . ARG C 1 107 ? 32.345 -25.631 19.766 1.00 37.64 109 ARG C N 1
ATOM 4419 C CA . ARG C 1 107 ? 31.921 -24.732 20.845 1.00 35.63 109 ARG C CA 1
ATOM 4420 C C . ARG C 1 107 ? 31.385 -23.387 20.362 1.00 34.43 109 ARG C C 1
ATOM 4421 O O . ARG C 1 107 ? 31.964 -22.719 19.496 1.00 32.97 109 ARG C O 1
ATOM 4429 N N . VAL C 1 108 ? 30.253 -23.001 20.944 1.00 32.17 110 VAL C N 1
ATOM 4430 C CA . VAL C 1 108 ? 29.761 -21.643 20.737 1.00 31.29 110 VAL C CA 1
ATOM 4431 C C . VAL C 1 108 ? 29.826 -20.928 22.070 1.00 30.21 110 VAL C C 1
ATOM 4432 O O . VAL C 1 108 ? 29.452 -21.483 23.107 1.00 29.94 110 VAL C O 1
ATOM 4436 N N . ILE C 1 109 ? 30.313 -19.695 22.001 1.00 28.37 111 ILE C N 1
ATOM 4437 C CA . ILE C 1 109 ? 30.473 -18.823 23.157 1.00 29.38 111 ILE C CA 1
ATOM 4438 C C . ILE C 1 109 ? 29.603 -17.589 22.960 1.00 28.65 111 ILE C C 1
ATOM 4439 O O . ILE C 1 109 ? 29.808 -16.790 22.043 1.00 27.77 111 ILE C O 1
ATOM 4444 N N . GLY C 1 110 ? 28.626 -17.426 23.842 1.00 27.93 112 GLY C N 1
ATOM 4445 C CA . GLY C 1 110 ? 27.759 -16.268 23.724 1.00 28.19 112 GLY C CA 1
ATOM 4446 C C . GLY C 1 110 ? 28.099 -15.220 24.763 1.00 29.50 112 GLY C C 1
ATOM 4447 O O . GLY C 1 110 ? 28.420 -15.566 25.903 1.00 30.29 112 GLY C O 1
ATOM 4448 N N . ASP C 1 111 ? 28.037 -13.949 24.370 1.00 28.97 113 ASP C N 1
ATOM 4449 C CA . ASP C 1 111 ? 28.286 -12.840 25.286 1.00 29.98 113 ASP C CA 1
ATOM 4450 C C . ASP C 1 111 ? 27.121 -11.887 25.046 1.00 28.54 113 ASP C C 1
ATOM 4451 O O . ASP C 1 111 ? 27.080 -11.226 23.996 1.00 28.81 113 ASP C O 1
ATOM 4456 N N . PHE C 1 112 ? 26.196 -11.846 26.008 1.00 26.06 114 PHE C N 1
ATOM 4457 C CA . PHE C 1 112 ? 24.900 -11.182 25.821 1.00 25.41 114 PHE C CA 1
ATOM 4458 C C . PHE C 1 112 ? 24.757 -9.969 26.741 1.00 25.50 114 PHE C C 1
ATOM 4459 O O . PHE C 1 112 ? 25.193 -10.005 27.887 1.00 24.13 114 PHE C O 1
ATOM 4467 N N . LYS C 1 113 ? 24.143 -8.896 26.252 1.00 24.81 115 LYS C N 1
ATOM 4468 C CA . LYS C 1 113 ? 24.032 -7.646 26.995 1.00 25.42 115 LYS C CA 1
ATOM 4469 C C . LYS C 1 113 ? 22.557 -7.312 27.103 1.00 24.56 115 LYS C C 1
ATOM 4470 O O . LYS C 1 113 ? 21.855 -7.353 26.095 1.00 26.17 115 LYS C O 1
ATOM 4476 N N . VAL C 1 114 ? 22.107 -6.979 28.312 1.00 23.94 116 VAL C N 1
ATOM 4477 C CA . VAL C 1 114 ? 20.688 -6.764 28.595 1.00 22.69 116 VAL C CA 1
ATOM 4478 C C . VAL C 1 114 ? 20.524 -5.424 29.290 1.00 24.15 116 VAL C C 1
ATOM 4479 O O . VAL C 1 114 ? 21.242 -5.128 30.248 1.00 25.61 116 VAL C O 1
ATOM 4483 N N . MET C 1 115 ? 19.594 -4.616 28.792 1.00 23.80 117 MET C N 1
ATOM 4484 C CA . MET C 1 115 ? 19.213 -3.395 29.487 1.00 26.02 117 MET C CA 1
ATOM 4485 C C . MET C 1 115 ? 17.707 -3.390 29.661 1.00 23.65 117 MET C C 1
ATOM 4486 O O . MET C 1 115 ? 16.972 -3.306 28.680 1.00 23.61 117 MET C O 1
ATOM 4491 N N . GLY C 1 116 ? 17.253 -3.477 30.906 1.00 23.69 118 GLY C N 1
ATOM 4492 C CA . GLY C 1 116 ? 15.822 -3.511 31.200 1.00 23.20 118 GLY C CA 1
ATOM 4493 C C . GLY C 1 116 ? 15.495 -2.241 31.959 1.00 24.81 118 GLY C C 1
ATOM 4494 O O . GLY C 1 116 ? 16.221 -1.866 32.891 1.00 23.56 118 GLY C O 1
ATOM 4495 N N . THR C 1 117 ? 14.412 -1.580 31.560 1.00 23.40 119 THR C N 1
ATOM 4496 C CA . THR C 1 117 ? 14.074 -0.289 32.145 1.00 25.23 119 THR C CA 1
ATOM 4497 C C . THR C 1 117 ? 12.565 -0.161 32.206 1.00 24.85 119 THR C C 1
ATOM 4498 O O . THR C 1 117 ? 11.838 -0.809 31.438 1.00 24.23 119 THR C O 1
ATOM 4502 N N . GLY C 1 118 ? 12.119 0.698 33.123 1.00 25.13 120 GLY C N 1
ATOM 4503 C CA . GLY C 1 118 ? 10.710 1.048 33.218 1.00 26.67 120 GLY C CA 1
ATOM 4504 C C . GLY C 1 118 ? 9.816 -0.039 33.788 1.00 26.68 120 GLY C C 1
ATOM 4505 O O . GLY C 1 118 ? 8.602 0.063 33.650 1.00 29.02 120 GLY C O 1
ATOM 4506 N N . PHE C 1 119 ? 10.363 -1.077 34.420 1.00 27.11 121 PHE C N 1
ATOM 4507 C CA . PHE C 1 119 ? 9.480 -1.989 35.152 1.00 25.83 121 PHE C CA 1
ATOM 4508 C C . PHE C 1 119 ? 8.968 -1.273 36.406 1.00 27.45 121 PHE C C 1
ATOM 4509 O O . PHE C 1 119 ? 9.789 -0.795 37.197 1.00 26.89 121 PHE C O 1
ATOM 4517 N N . PRO C 1 120 ? 7.636 -1.185 36.601 1.00 29.11 122 PRO C N 1
ATOM 4518 C CA . PRO C 1 120 ? 7.088 -0.433 37.739 1.00 30.82 122 PRO C CA 1
ATOM 4519 C C . PRO C 1 120 ? 7.399 -1.138 39.058 1.00 32.26 122 PRO C C 1
ATOM 4520 O O . PRO C 1 120 ? 7.701 -2.335 39.056 1.00 30.00 122 PRO C O 1
ATOM 4524 N N . GLU C 1 121 ? 7.349 -0.430 40.184 1.00 34.46 123 GLU C N 1
ATOM 4525 C CA A GLU C 1 121 ? 7.653 -1.065 41.463 0.50 36.17 123 GLU C CA 1
ATOM 4526 C CA B GLU C 1 121 ? 7.663 -1.070 41.459 0.50 36.31 123 GLU C CA 1
ATOM 4527 C C . GLU C 1 121 ? 6.743 -2.255 41.755 1.00 35.87 123 GLU C C 1
ATOM 4528 O O . GLU C 1 121 ? 7.175 -3.248 42.343 1.00 35.71 123 GLU C O 1
ATOM 4539 N N . ASP C 1 122 ? 5.480 -2.161 41.350 1.00 34.95 124 ASP C N 1
ATOM 4540 C CA . ASP C 1 122 ? 4.541 -3.263 41.534 1.00 33.67 124 ASP C CA 1
ATOM 4541 C C . ASP C 1 122 ? 4.612 -4.356 40.466 1.00 33.31 124 ASP C C 1
ATOM 4542 O O . ASP C 1 122 ? 3.715 -5.193 40.370 1.00 32.31 124 ASP C O 1
ATOM 4547 N N . SER C 1 123 ? 5.671 -4.370 39.662 1.00 31.40 125 SER C N 1
ATOM 4548 C CA . SER C 1 123 ? 5.750 -5.354 38.580 1.00 30.52 125 SER C CA 1
ATOM 4549 C C . SER C 1 123 ? 5.804 -6.788 39.115 1.00 30.80 125 SER C C 1
ATOM 4550 O O . SER C 1 123 ? 6.433 -7.028 40.154 1.00 30.20 125 SER C O 1
ATOM 4553 N N . VAL C 1 124 ? 5.184 -7.732 38.401 1.00 29.48 126 VAL C N 1
ATOM 4554 C CA . VAL C 1 124 ? 5.311 -9.138 38.781 1.00 30.40 126 VAL C CA 1
ATOM 4555 C C . VAL C 1 124 ? 6.778 -9.564 38.740 1.00 28.37 126 VAL C C 1
ATOM 4556 O O . VAL C 1 124 ? 7.151 -10.536 39.395 1.00 28.04 126 VAL C O 1
ATOM 4560 N N . ILE C 1 125 ? 7.637 -8.887 37.984 1.00 27.99 127 ILE C N 1
ATOM 4561 C CA . ILE C 1 125 ? 9.025 -9.363 37.965 1.00 28.54 127 ILE C CA 1
ATOM 4562 C C . ILE C 1 125 ? 9.761 -9.182 39.292 1.00 29.32 127 ILE C C 1
ATOM 4563 O O . ILE C 1 125 ? 10.832 -9.766 39.500 1.00 28.86 127 ILE C O 1
ATOM 4568 N N . PHE C 1 126 ? 9.184 -8.388 40.193 1.00 29.37 128 PHE C N 1
ATOM 4569 C CA . PHE C 1 126 ? 9.732 -8.252 41.541 1.00 31.35 128 PHE C CA 1
ATOM 4570 C C . PHE C 1 126 ? 9.056 -9.140 42.588 1.00 33.07 128 PHE C C 1
ATOM 4571 O O . PHE C 1 126 ? 9.154 -8.898 43.794 1.00 34.88 128 PHE C O 1
ATOM 4579 N N . THR C 1 127 ? 8.380 -10.186 42.123 1.00 33.97 129 THR C N 1
ATOM 4580 C CA . THR C 1 127 ? 7.685 -11.144 42.968 1.00 34.51 129 THR C CA 1
ATOM 4581 C C . THR C 1 127 ? 8.114 -12.554 42.580 1.00 35.00 129 THR C C 1
ATOM 4582 O O . THR C 1 127 ? 8.884 -12.708 41.629 1.00 34.05 129 THR C O 1
ATOM 4586 N N . ASP C 1 128 ? 7.622 -13.569 43.288 1.00 34.84 130 ASP C N 1
ATOM 4587 C CA . ASP C 1 128 ? 7.762 -14.946 42.808 1.00 35.17 130 ASP C CA 1
ATOM 4588 C C . ASP C 1 128 ? 6.477 -15.475 42.170 1.00 33.67 130 ASP C C 1
ATOM 4589 O O . ASP C 1 128 ? 6.182 -16.667 42.175 1.00 33.81 130 ASP C O 1
ATOM 4594 N N . LYS C 1 129 ? 5.693 -14.577 41.582 1.00 29.74 131 LYS C N 1
ATOM 4595 C CA . LYS C 1 129 ? 4.466 -15.023 40.938 1.00 29.53 131 LYS C CA 1
ATOM 4596 C C . LYS C 1 129 ? 4.666 -15.786 39.628 1.00 28.11 131 LYS C C 1
ATOM 4597 O O . LYS C 1 129 ? 3.873 -16.658 39.291 1.00 28.68 131 LYS C O 1
ATOM 4603 N N . ILE C 1 130 ? 5.704 -15.453 38.866 1.00 28.26 132 ILE C N 1
ATOM 4604 C CA . ILE C 1 130 ? 5.979 -16.178 37.633 1.00 28.31 132 ILE C CA 1
ATOM 4605 C C . ILE C 1 130 ? 6.419 -17.596 37.991 1.00 30.21 132 ILE C C 1
ATOM 4606 O O . ILE C 1 130 ? 7.373 -17.772 38.758 1.00 30.81 132 ILE C O 1
ATOM 4611 N N . ILE C 1 131 ? 5.715 -18.582 37.438 1.00 30.41 133 ILE C N 1
ATOM 4612 C CA . ILE C 1 131 ? 6.041 -19.990 37.639 1.00 32.37 133 ILE C CA 1
ATOM 4613 C C . ILE C 1 131 ? 6.656 -20.664 36.413 1.00 29.91 133 ILE C C 1
ATOM 4614 O O . ILE C 1 131 ? 7.322 -21.692 36.560 1.00 31.28 133 ILE C O 1
ATOM 4619 N N . ARG C 1 132 ? 6.436 -20.115 35.214 1.00 28.12 134 ARG C N 1
ATOM 4620 C CA . ARG C 1 132 ? 7.089 -20.642 34.006 1.00 27.27 134 ARG C CA 1
ATOM 4621 C C . ARG C 1 132 ? 6.937 -19.689 32.828 1.00 25.91 134 ARG C C 1
ATOM 4622 O O . ARG C 1 132 ? 6.018 -18.858 32.808 1.00 25.51 134 ARG C O 1
ATOM 4630 N N . SER C 1 133 ? 7.854 -19.850 31.876 1.00 24.25 135 SER C N 1
ATOM 4631 C CA . SER C 1 133 ? 7.724 -19.263 30.536 1.00 25.21 135 SER C CA 1
ATOM 4632 C C . SER C 1 133 ? 6.911 -20.211 29.660 1.00 25.05 135 SER C C 1
ATOM 4633 O O . SER C 1 133 ? 7.158 -21.423 29.642 1.00 27.02 135 SER C O 1
ATOM 4636 N N . ASN C 1 134 ? 5.947 -19.663 28.927 1.00 24.30 136 ASN C N 1
ATOM 4637 C CA . ASN C 1 134 ? 5.180 -20.474 27.992 1.00 22.81 136 ASN C CA 1
ATOM 4638 C C . ASN C 1 134 ? 5.796 -20.516 26.593 1.00 21.62 136 ASN C C 1
ATOM 4639 O O . ASN C 1 134 ? 6.696 -19.724 26.301 1.00 22.19 136 ASN C O 1
ATOM 4644 N N . ALA C 1 135 ? 5.339 -21.453 25.767 1.00 22.05 137 ALA C N 1
ATOM 4645 C CA . ALA C 1 135 ? 5.888 -21.619 24.423 1.00 20.96 137 ALA C CA 1
ATOM 4646 C C . ALA C 1 135 ? 5.558 -20.421 23.543 1.00 19.95 137 ALA C C 1
ATOM 4647 O O . ALA C 1 135 ? 4.628 -19.658 23.822 1.00 19.30 137 ALA C O 1
ATOM 4649 N N . THR C 1 136 ? 6.314 -20.302 22.459 1.00 19.33 138 THR C N 1
ATOM 4650 C CA . THR C 1 136 ? 6.069 -19.210 21.501 1.00 17.35 138 THR C CA 1
ATOM 4651 C C . THR C 1 136 ? 6.283 -19.731 20.079 1.00 17.41 138 THR C C 1
ATOM 4652 O O . THR C 1 136 ? 6.966 -20.748 19.887 1.00 17.69 138 THR C O 1
ATOM 4656 N N . VAL C 1 137 ? 5.729 -18.996 19.112 1.00 17.13 139 VAL C N 1
ATOM 4657 C CA . VAL C 1 137 ? 6.009 -19.248 17.713 1.00 17.84 139 VAL C CA 1
ATOM 4658 C C . VAL C 1 137 ? 6.342 -17.896 17.089 1.00 17.32 139 VAL C C 1
ATOM 4659 O O . VAL C 1 137 ? 5.529 -16.967 17.042 1.00 20.42 139 VAL C O 1
ATOM 4663 N N . GLU C 1 138 ? 7.585 -17.811 16.641 1.00 18.78 140 GLU C N 1
ATOM 4664 C CA . GLU C 1 138 ? 8.138 -16.613 16.011 1.00 18.83 140 GLU C CA 1
ATOM 4665 C C . GLU C 1 138 ? 7.919 -16.639 14.500 1.00 18.85 140 GLU C C 1
ATOM 4666 O O . GLU C 1 138 ? 8.115 -17.679 13.867 1.00 20.72 140 GLU C O 1
ATOM 4672 N N . HIS C 1 139 ? 7.501 -15.505 13.937 1.00 17.93 141 HIS C N 1
ATOM 4673 C CA . HIS C 1 139 ? 7.342 -15.318 12.503 1.00 17.72 141 HIS C CA 1
ATOM 4674 C C . HIS C 1 139 ? 8.659 -14.706 12.052 1.00 19.94 141 HIS C C 1
ATOM 4675 O O . HIS C 1 139 ? 9.043 -13.646 12.534 1.00 21.00 141 HIS C O 1
ATOM 4682 N N . LEU C 1 140 ? 9.334 -15.395 11.134 1.00 18.84 142 LEU C N 1
ATOM 4683 C CA . LEU C 1 140 ? 10.611 -14.926 10.593 1.00 20.84 142 LEU C CA 1
ATOM 4684 C C . LEU C 1 140 ? 10.478 -14.685 9.101 1.00 20.59 142 LEU C C 1
ATOM 4685 O O . LEU C 1 140 ? 9.948 -15.529 8.379 1.00 21.01 142 LEU C O 1
ATOM 4690 N N . HIS C 1 141 ? 10.942 -13.529 8.635 1.00 20.40 143 HIS C N 1
ATOM 4691 C CA . HIS C 1 141 ? 11.031 -13.349 7.190 1.00 21.28 143 HIS C CA 1
ATOM 4692 C C . HIS C 1 141 ? 12.173 -12.384 6.857 1.00 21.21 143 HIS C C 1
ATOM 4693 O O . HIS C 1 141 ? 12.543 -11.549 7.680 1.00 21.29 143 HIS C O 1
ATOM 4700 N N . PRO C 1 142 ? 12.758 -12.545 5.666 1.00 21.71 144 PRO C N 1
ATOM 4701 C CA . PRO C 1 142 ? 13.897 -11.687 5.316 1.00 22.04 144 PRO C CA 1
ATOM 4702 C C . PRO C 1 142 ? 13.505 -10.259 5.011 1.00 25.16 144 PRO C C 1
ATOM 4703 O O . PRO C 1 142 ? 12.502 -10.011 4.343 1.00 26.07 144 PRO C O 1
ATOM 4707 N N . MET C 1 143 ? 14.330 -9.344 5.506 1.00 24.79 145 MET C N 1
ATOM 4708 C CA . MET C 1 143 ? 14.182 -7.926 5.178 1.00 30.88 145 MET C CA 1
ATOM 4709 C C . MET C 1 143 ? 15.028 -7.560 3.977 1.00 29.52 145 MET C C 1
ATOM 4710 O O . MET C 1 143 ? 14.703 -6.605 3.257 1.00 32.82 145 MET C O 1
ATOM 4715 N N . GLY C 1 144 ? 16.120 -8.291 3.791 1.00 29.05 146 GLY C N 1
ATOM 4716 C CA . GLY C 1 144 ? 16.991 -8.129 2.626 1.00 29.37 146 GLY C CA 1
ATOM 4717 C C . GLY C 1 144 ? 17.926 -9.317 2.719 1.00 27.26 146 GLY C C 1
ATOM 4718 O O . GLY C 1 144 ? 17.720 -10.202 3.560 1.00 27.43 146 GLY C O 1
ATOM 4719 N N . ASP C 1 145 ? 18.947 -9.352 1.868 1.00 26.48 147 ASP C N 1
ATOM 4720 C CA . ASP C 1 145 ? 19.854 -10.503 1.795 1.00 26.51 147 ASP C CA 1
ATOM 4721 C C . ASP C 1 145 ? 20.614 -10.804 3.090 1.00 25.14 147 ASP C C 1
ATOM 4722 O O . ASP C 1 145 ? 21.074 -11.921 3.294 1.00 25.67 147 ASP C O 1
ATOM 4727 N N . ASN C 1 146 ? 20.764 -9.819 3.973 1.00 23.70 148 ASN C N 1
ATOM 4728 C CA . ASN C 1 146 ? 21.582 -9.985 5.166 1.00 24.80 148 ASN C CA 1
ATOM 4729 C C . ASN C 1 146 ? 20.811 -9.766 6.466 1.00 24.35 148 ASN C C 1
ATOM 4730 O O . ASN C 1 146 ? 21.409 -9.671 7.540 1.00 24.45 148 ASN C O 1
ATOM 4735 N N . ASP C 1 147 ? 19.487 -9.679 6.395 1.00 24.46 149 ASP C N 1
ATOM 4736 C CA . ASP C 1 147 ? 18.709 -9.376 7.600 1.00 24.70 149 ASP C CA 1
ATOM 4737 C C . ASP C 1 147 ? 17.411 -10.159 7.666 1.00 23.18 149 ASP C C 1
ATOM 4738 O O . ASP C 1 147 ? 16.691 -10.197 6.667 1.00 23.95 149 ASP C O 1
ATOM 4743 N N . LEU C 1 148 ? 17.142 -10.761 8.824 1.00 21.69 150 LEU C N 1
ATOM 4744 C CA . LEU C 1 148 ? 15.841 -11.385 9.078 1.00 21.30 150 LEU C CA 1
ATOM 4745 C C . LEU C 1 148 ? 15.117 -10.589 10.142 1.00 21.63 150 LEU C C 1
ATOM 4746 O O . LEU C 1 148 ? 15.756 -10.125 11.091 1.00 22.59 150 LEU C O 1
ATOM 4751 N N . ASP C 1 149 ? 13.796 -10.465 10.004 1.00 20.67 151 ASP C N 1
ATOM 4752 C CA . ASP C 1 149 ? 12.973 -9.792 11.006 1.00 21.60 151 ASP C CA 1
ATOM 4753 C C . ASP C 1 149 ? 12.159 -10.895 11.671 1.00 21.98 151 ASP C C 1
ATOM 4754 O O . ASP C 1 149 ? 11.609 -11.796 11.007 1.00 21.98 151 ASP C O 1
ATOM 4759 N N . GLY C 1 150 ? 12.094 -10.798 12.995 1.00 22.14 152 GLY C N 1
ATOM 4760 C CA . GLY C 1 150 ? 11.339 -11.769 13.781 1.00 20.56 152 GLY C CA 1
ATOM 4761 C C . GLY C 1 150 ? 10.340 -11.016 14.643 1.00 21.80 152 GLY C C 1
ATOM 4762 O O . GLY C 1 150 ? 10.564 -9.860 15.046 1.00 21.77 152 GLY C O 1
ATOM 4763 N N . SER C 1 151 ? 9.215 -11.674 14.928 1.00 21.50 153 SER C N 1
ATOM 4764 C CA . SER C 1 151 ? 8.252 -11.065 15.833 1.00 21.52 153 SER C CA 1
ATOM 4765 C C . SER C 1 151 ? 7.501 -12.192 16.526 1.00 21.63 153 SER C C 1
ATOM 4766 O O . SER C 1 151 ? 7.167 -13.218 15.914 1.00 22.67 153 SER C O 1
ATOM 4769 N N . PHE C 1 152 ? 7.255 -12.003 17.817 1.00 20.37 154 PHE C N 1
ATOM 4770 C CA . PHE C 1 152 ? 6.362 -12.943 18.500 1.00 19.64 154 PHE C CA 1
ATOM 4771 C C . PHE C 1 152 ? 5.806 -12.332 19.781 1.00 20.21 154 PHE C C 1
ATOM 4772 O O . PHE C 1 152 ? 6.385 -11.413 20.376 1.00 22.33 154 PHE C O 1
ATOM 4780 N N . THR C 1 153 ? 4.674 -12.892 20.186 1.00 19.80 155 THR C N 1
ATOM 4781 C CA . THR C 1 153 ? 4.105 -12.621 21.509 1.00 20.53 155 THR C CA 1
ATOM 4782 C C . THR C 1 153 ? 4.604 -13.700 22.479 1.00 21.46 155 THR C C 1
ATOM 4783 O O . THR C 1 153 ? 4.730 -14.889 22.148 1.00 22.05 155 THR C O 1
ATOM 4787 N N . ARG C 1 154 ? 4.928 -13.278 23.698 1.00 21.78 156 ARG C N 1
ATOM 4788 C CA . ARG C 1 154 ? 5.425 -14.232 24.695 1.00 22.97 156 ARG C CA 1
ATOM 4789 C C . ARG C 1 154 ? 4.652 -14.063 25.986 1.00 23.21 156 ARG C C 1
ATOM 4790 O O . ARG C 1 154 ? 4.302 -12.956 26.383 1.00 25.60 156 ARG C O 1
ATOM 4798 N N . THR C 1 155 ? 4.378 -15.172 26.653 1.00 21.91 157 THR C N 1
ATOM 4799 C CA . THR C 1 155 ? 3.737 -15.040 27.949 1.00 21.27 157 THR C CA 1
ATOM 4800 C C . THR C 1 155 ? 4.465 -15.883 29.001 1.00 21.62 157 THR C C 1
ATOM 4801 O O . THR C 1 155 ? 5.086 -16.894 28.700 1.00 22.25 157 THR C O 1
ATOM 4805 N N . PHE C 1 156 ? 4.357 -15.417 30.238 1.00 22.36 158 PHE C N 1
ATOM 4806 C CA . PHE C 1 156 ? 4.636 -16.245 31.413 1.00 23.58 158 PHE C CA 1
ATOM 4807 C C . PHE C 1 156 ? 3.346 -16.615 32.144 1.00 24.14 158 PHE C C 1
ATOM 4808 O O . PHE C 1 156 ? 2.381 -15.842 32.146 1.00 24.66 158 PHE C O 1
ATOM 4816 N N . SER C 1 157 ? 3.329 -17.798 32.758 1.00 23.36 159 SER C N 1
ATOM 4817 C CA . SER C 1 157 ? 2.219 -18.202 33.624 1.00 25.06 159 SER C CA 1
ATOM 4818 C C . SER C 1 157 ? 2.472 -17.772 35.071 1.00 24.92 159 SER C C 1
ATOM 4819 O O . SER C 1 157 ? 3.597 -17.846 35.566 1.00 24.49 159 SER C O 1
ATOM 4822 N N . LEU C 1 158 ? 1.426 -17.326 35.757 1.00 25.04 160 LEU C N 1
ATOM 4823 C CA . LEU C 1 158 ? 1.560 -16.866 37.127 1.00 26.72 160 LEU C CA 1
ATOM 4824 C C . LEU C 1 158 ? 0.917 -17.891 38.054 1.00 29.07 160 LEU C C 1
ATOM 4825 O O . LEU C 1 158 ? 0.054 -18.666 37.645 1.00 29.73 160 LEU C O 1
ATOM 4830 N N . ARG C 1 159 ? 1.338 -17.882 39.312 1.00 31.29 161 ARG C N 1
ATOM 4831 C CA . ARG C 1 159 ? 0.884 -18.954 40.192 1.00 33.66 161 ARG C CA 1
ATOM 4832 C C . ARG C 1 159 ? -0.620 -18.945 40.432 1.00 35.15 161 ARG C C 1
ATOM 4833 O O . ARG C 1 159 ? -1.231 -19.999 40.602 1.00 35.31 161 ARG C O 1
ATOM 4841 N N . ASP C 1 160 ? -1.222 -17.762 40.434 1.00 35.76 162 ASP C N 1
ATOM 4842 C CA . ASP C 1 160 ? -2.662 -17.707 40.680 1.00 38.93 162 ASP C CA 1
ATOM 4843 C C . ASP C 1 160 ? -3.497 -17.903 39.408 1.00 38.07 162 ASP C C 1
ATOM 4844 O O . ASP C 1 160 ? -4.712 -17.688 39.381 1.00 38.53 162 ASP C O 1
ATOM 4849 N N . GLY C 1 161 ? -2.824 -18.328 38.341 1.00 36.75 163 GLY C N 1
ATOM 4850 C CA . GLY C 1 161 ? -3.475 -18.780 37.116 1.00 35.00 163 GLY C CA 1
ATOM 4851 C C . GLY C 1 161 ? -3.471 -17.789 35.966 1.00 34.32 163 GLY C C 1
ATOM 4852 O O . GLY C 1 161 ? -3.856 -18.146 34.849 1.00 34.46 163 GLY C O 1
ATOM 4853 N N . GLY C 1 162 ? -3.037 -16.557 36.225 1.00 32.03 164 GLY C N 1
ATOM 4854 C CA . GLY C 1 162 ? -2.999 -15.511 35.200 1.00 30.62 164 GLY C CA 1
ATOM 4855 C C . GLY C 1 162 ? -1.767 -15.582 34.314 1.00 28.36 164 GLY C C 1
ATOM 4856 O O . GLY C 1 162 ? -1.022 -16.569 34.329 1.00 27.84 164 GLY C O 1
ATOM 4857 N N . TYR C 1 163 ? -1.567 -14.526 33.527 1.00 26.77 165 TYR C N 1
ATOM 4858 C CA . TYR C 1 163 ? -0.450 -14.433 32.597 1.00 25.75 165 TYR C CA 1
ATOM 4859 C C . TYR C 1 163 ? 0.246 -13.080 32.684 1.00 24.73 165 TYR C C 1
ATOM 4860 O O . TYR C 1 163 ? -0.362 -12.089 33.102 1.00 27.48 165 TYR C O 1
ATOM 4869 N N . TYR C 1 164 ? 1.515 -13.039 32.292 1.00 22.69 166 TYR C N 1
ATOM 4870 C CA . TYR C 1 164 ? 2.243 -11.782 32.116 1.00 22.88 166 TYR C CA 1
ATOM 4871 C C . TYR C 1 164 ? 2.793 -11.826 30.699 1.00 21.29 166 TYR C C 1
ATOM 4872 O O . TYR C 1 164 ? 3.514 -12.750 30.327 1.00 23.51 166 TYR C O 1
ATOM 4881 N N . SER C 1 165 ? 2.449 -10.823 29.893 1.00 21.85 167 SER C N 1
ATOM 4882 C CA A SER C 1 165 ? 2.735 -10.878 28.459 0.50 21.99 167 SER C CA 1
ATOM 4883 C CA B SER C 1 165 ? 2.753 -10.885 28.460 0.50 23.01 167 SER C CA 1
ATOM 4884 C C . SER C 1 165 ? 3.736 -9.824 27.989 1.00 21.87 167 SER C C 1
ATOM 4885 O O . SER C 1 165 ? 3.925 -8.790 28.634 1.00 21.39 167 SER C O 1
ATOM 4890 N N . SER C 1 166 ? 4.365 -10.105 26.854 1.00 21.09 168 SER C N 1
ATOM 4891 C CA . SER C 1 166 ? 5.240 -9.151 26.169 1.00 21.89 168 SER C CA 1
ATOM 4892 C C . SER C 1 166 ? 5.092 -9.346 24.659 1.00 22.01 168 SER C C 1
ATOM 4893 O O . SER C 1 166 ? 4.561 -10.356 24.176 1.00 22.09 168 SER C O 1
ATOM 4896 N N . VAL C 1 167 ? 5.566 -8.341 23.934 1.00 21.91 169 VAL C 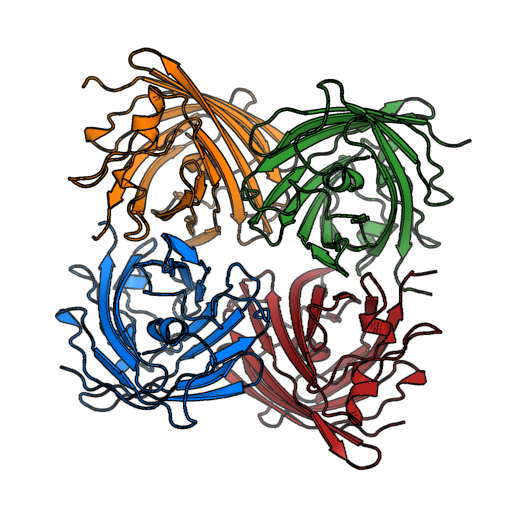N 1
ATOM 4897 C CA . VAL C 1 167 ? 5.685 -8.373 22.478 1.00 23.11 169 VAL C CA 1
ATOM 4898 C C . VAL C 1 167 ? 7.156 -8.195 22.168 1.00 21.89 169 VAL C C 1
ATOM 4899 O O . VAL C 1 167 ? 7.815 -7.287 22.706 1.00 22.46 169 VAL C O 1
ATOM 4903 N N . VAL C 1 168 ? 7.659 -9.080 21.310 1.00 21.18 170 VAL C N 1
ATOM 4904 C CA . VAL C 1 168 ? 9.091 -9.121 21.040 1.00 22.36 170 VAL C CA 1
ATOM 4905 C C . VAL C 1 168 ? 9.298 -8.844 19.562 1.00 23.27 170 VAL C C 1
ATOM 4906 O O . VAL C 1 168 ? 8.605 -9.431 18.720 1.00 24.31 170 VAL C O 1
ATOM 4910 N N . ASP C 1 169 ? 10.261 -7.970 19.271 1.00 22.05 171 ASP C N 1
ATOM 4911 C CA . ASP C 1 169 ? 10.657 -7.790 17.882 1.00 23.09 171 ASP C CA 1
ATOM 4912 C C . ASP C 1 169 ? 12.153 -8.022 17.809 1.00 22.96 171 ASP C C 1
ATOM 4913 O O . ASP C 1 169 ? 12.880 -7.560 18.691 1.00 22.86 171 ASP C O 1
ATOM 4918 N N . SER C 1 170 ? 12.583 -8.738 16.776 1.00 19.21 172 SER C N 1
ATOM 4919 C CA . SER C 1 170 ? 13.983 -9.125 16.714 1.00 22.38 172 SER C CA 1
ATOM 4920 C C . SER C 1 170 ? 14.531 -8.761 15.352 1.00 21.58 172 SER C C 1
ATOM 4921 O O . SER C 1 170 ? 13.833 -8.817 14.342 1.00 23.02 172 SER C O 1
ATOM 4924 N N . HIS C 1 171 ? 15.809 -8.406 15.369 1.00 21.03 173 HIS C N 1
ATOM 4925 C CA . HIS C 1 171 ? 16.526 -8.055 14.150 1.00 22.32 173 HIS C CA 1
ATOM 4926 C C . HIS C 1 171 ? 17.813 -8.884 14.131 1.00 22.18 173 HIS C C 1
ATOM 4927 O O . HIS C 1 171 ? 18.689 -8.714 14.978 1.00 21.71 173 HIS C O 1
ATOM 4934 N N . MET C 1 172 ? 17.910 -9.798 13.171 1.00 21.77 174 MET C N 1
ATOM 4935 C CA . MET C 1 172 ? 19.083 -10.647 12.996 1.00 22.72 174 MET C CA 1
ATOM 4936 C C . MET C 1 172 ? 19.869 -10.174 11.792 1.00 23.07 174 MET C C 1
ATOM 4937 O O . MET C 1 172 ? 19.356 -10.163 10.678 1.00 24.38 174 MET C O 1
ATOM 4942 N N . HIS C 1 173 ? 21.117 -9.793 12.033 1.00 22.43 175 HIS C N 1
ATOM 4943 C CA . HIS C 1 173 ? 21.929 -9.260 10.948 1.00 22.56 175 HIS C CA 1
ATOM 4944 C C . HIS C 1 173 ? 23.094 -10.194 10.654 1.00 24.50 175 HIS C C 1
ATOM 4945 O O . HIS C 1 173 ? 23.866 -10.486 11.567 1.00 24.39 175 HIS C O 1
ATOM 4952 N N . PHE C 1 174 ? 23.213 -10.637 9.405 1.00 24.56 176 PHE C N 1
ATOM 4953 C CA . PHE C 1 174 ? 24.227 -11.604 8.984 1.00 23.94 176 PHE C CA 1
ATOM 4954 C C . PHE C 1 174 ? 25.362 -10.927 8.218 1.00 25.08 176 PHE C C 1
ATOM 4955 O O . PHE C 1 174 ? 25.118 -10.061 7.377 1.00 25.59 176 PHE C O 1
ATOM 4963 N N . LYS C 1 175 ? 26.598 -11.330 8.503 1.00 26.48 177 LYS C N 1
ATOM 4964 C CA . LYS C 1 175 ? 27.769 -10.791 7.811 1.00 28.88 177 LYS C CA 1
ATOM 4965 C C . LYS C 1 175 ? 27.761 -11.175 6.329 1.00 28.49 177 LYS C C 1
ATOM 4966 O O . LYS C 1 175 ? 28.080 -10.361 5.462 1.00 30.30 177 LYS C O 1
ATOM 4972 N N . SER C 1 176 ? 27.400 -12.422 6.046 1.00 29.48 178 SER C N 1
ATOM 4973 C CA . SER C 1 176 ? 27.208 -12.927 4.687 1.00 27.78 178 SER C CA 1
ATOM 4974 C C . SER C 1 176 ? 25.724 -13.163 4.407 1.00 27.68 178 SER C C 1
ATOM 4975 O O . SER C 1 176 ? 24.913 -13.194 5.337 1.00 25.88 178 SER C O 1
ATOM 4978 N N . ALA C 1 177 ? 25.387 -13.327 3.131 1.00 26.67 179 ALA C N 1
ATOM 4979 C CA . ALA C 1 177 ? 23.997 -13.510 2.719 1.00 25.72 179 ALA C CA 1
ATOM 4980 C C . A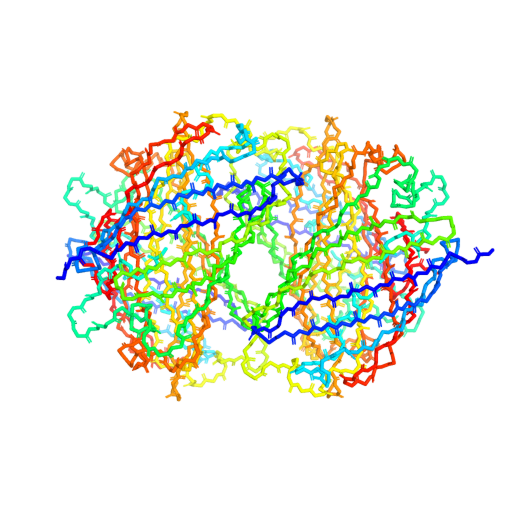LA C 1 177 ? 23.380 -14.682 3.476 1.00 24.87 179 ALA C C 1
ATOM 4981 O O . ALA C 1 177 ? 24.035 -15.708 3.697 1.00 24.95 179 ALA C O 1
ATOM 4983 N N . ILE C 1 178 ? 22.114 -14.517 3.850 1.00 24.05 180 ILE C N 1
ATOM 4984 C CA . ILE C 1 178 ? 21.335 -15.581 4.489 1.00 23.35 180 ILE C CA 1
ATOM 4985 C C . ILE C 1 178 ? 21.229 -16.808 3.586 1.00 24.42 180 ILE C C 1
ATOM 4986 O O . ILE C 1 178 ? 21.082 -16.655 2.376 1.00 25.21 180 ILE C O 1
ATOM 4991 N N . HIS C 1 179 ? 21.295 -18.007 4.166 1.00 24.26 181 HIS C N 1
ATOM 4992 C CA . HIS C 1 179 ? 21.164 -19.232 3.393 1.00 24.05 181 HIS C CA 1
ATOM 4993 C C . HIS C 1 179 ? 20.014 -19.165 2.376 1.00 23.82 181 HIS C C 1
ATOM 4994 O O . HIS C 1 179 ? 18.890 -18.769 2.708 1.00 23.95 181 HIS C O 1
ATOM 5001 N N . PRO C 1 180 ? 20.291 -19.518 1.108 1.00 25.46 182 PRO C N 1
ATOM 5002 C CA . PRO C 1 180 ? 19.274 -19.389 0.066 1.00 24.46 182 PRO C CA 1
ATOM 5003 C C . PRO C 1 180 ? 17.928 -20.055 0.345 1.00 24.04 182 PRO C C 1
ATOM 5004 O O . PRO C 1 180 ? 16.902 -19.571 -0.131 1.00 24.35 182 PRO C O 1
ATOM 5008 N N . SER C 1 181 ? 17.906 -21.156 1.090 1.00 23.01 183 SER C N 1
ATOM 5009 C CA . SER C 1 181 ? 16.621 -21.807 1.351 1.00 22.74 183 SER C CA 1
ATOM 5010 C C . SER C 1 181 ? 15.686 -20.874 2.127 1.00 23.23 183 SER C C 1
ATOM 5011 O O . SER C 1 181 ? 14.467 -20.927 1.967 1.00 24.31 183 SER C O 1
ATOM 5014 N N . ILE C 1 182 ? 16.254 -20.012 2.969 1.00 21.83 184 ILE C N 1
ATOM 5015 C CA . ILE C 1 182 ? 15.491 -19.106 3.812 1.00 22.67 184 ILE C CA 1
ATOM 5016 C C . ILE C 1 182 ? 15.245 -17.818 3.030 1.00 23.91 184 ILE C C 1
ATOM 5017 O O . ILE C 1 182 ? 14.143 -17.254 3.024 1.00 24.88 184 ILE C O 1
ATOM 5022 N N . LEU C 1 183 ? 16.291 -17.333 2.369 1.00 25.22 185 LEU C N 1
ATOM 5023 C CA . LEU C 1 183 ? 16.192 -16.061 1.657 1.00 26.23 185 LEU C CA 1
ATOM 5024 C C . LEU C 1 183 ? 15.168 -16.073 0.523 1.00 28.24 185 LEU C C 1
ATOM 5025 O O . LEU C 1 183 ? 14.427 -15.106 0.318 1.00 28.74 185 LEU C O 1
ATOM 5030 N N . GLN C 1 184 ? 15.116 -17.189 -0.201 1.00 28.68 186 GLN C N 1
ATOM 5031 C CA . GLN C 1 184 ? 14.286 -17.308 -1.394 1.00 31.29 186 GLN C CA 1
ATOM 5032 C C . GLN C 1 184 ? 12.910 -17.944 -1.185 1.00 33.64 186 GLN C C 1
ATOM 5033 O O . GLN C 1 184 ? 12.176 -18.172 -2.153 1.00 35.14 186 GLN C O 1
ATOM 5039 N N . ASN C 1 185 ? 12.563 -18.213 0.070 1.00 34.20 187 ASN C N 1
ATOM 5040 C CA . ASN C 1 185 ? 11.345 -18.949 0.453 1.00 34.13 187 ASN C CA 1
ATOM 5041 C C . ASN C 1 185 ? 10.025 -18.402 -0.122 1.00 34.86 187 ASN C C 1
ATOM 5042 O O . ASN C 1 185 ? 9.146 -19.163 -0.542 1.00 33.99 187 ASN C O 1
ATOM 5047 N N . GLY C 1 186 ? 9.856 -17.084 -0.161 1.00 34.37 188 GLY C N 1
ATOM 5048 C CA . GLY C 1 186 ? 8.583 -16.511 -0.610 1.00 36.28 188 GLY C CA 1
ATOM 5049 C C . GLY C 1 186 ? 7.383 -16.764 0.300 1.00 36.46 188 GLY C C 1
ATOM 5050 O O . GLY C 1 186 ? 6.218 -16.871 -0.121 1.00 37.52 188 GLY C O 1
ATOM 5051 N N . GLY C 1 187 ? 7.691 -16.862 1.588 1.00 34.16 189 GLY C N 1
ATOM 5052 C CA . GLY C 1 187 ? 6.708 -17.022 2.650 1.00 30.59 189 GLY C CA 1
ATOM 5053 C C . GLY C 1 187 ? 7.510 -17.111 3.934 1.00 28.67 189 GLY C C 1
ATOM 5054 O O . GLY C 1 187 ? 8.705 -17.418 3.902 1.00 29.77 189 GLY C O 1
ATOM 5055 N N . PRO C 1 188 ? 6.857 -16.854 5.076 1.00 25.31 190 PRO C N 1
ATOM 5056 C CA . PRO C 1 188 ? 7.609 -16.855 6.327 1.00 23.60 190 PRO C CA 1
ATOM 5057 C C . PRO C 1 188 ? 8.051 -18.259 6.745 1.00 21.76 190 PRO C C 1
ATOM 5058 O O . PRO C 1 188 ? 7.523 -19.264 6.251 1.00 21.66 190 PRO C O 1
ATOM 5062 N N . MET C 1 189 ? 9.037 -18.300 7.631 1.00 20.12 191 MET C N 1
ATOM 5063 C CA . MET C 1 189 ? 9.349 -19.500 8.406 1.00 19.97 191 MET C CA 1
ATOM 5064 C C . MET C 1 189 ? 8.875 -19.289 9.830 1.00 19.12 191 MET C C 1
ATOM 5065 O O . MET C 1 189 ? 9.067 -18.180 10.335 1.00 21.83 191 MET C O 1
ATOM 5070 N N . PHE C 1 190 ? 8.289 -20.311 10.464 1.00 17.53 192 PHE C N 1
ATOM 5071 C CA . PHE C 1 190 ? 7.889 -20.195 11.863 1.00 17.83 192 PHE C CA 1
ATOM 5072 C C . PHE C 1 190 ? 8.894 -20.916 12.741 1.00 18.56 192 PHE C C 1
ATOM 5073 O O . PHE C 1 190 ? 9.443 -21.949 12.327 1.00 20.79 192 PHE C O 1
ATOM 5081 N N . ALA C 1 191 ? 9.113 -20.373 13.936 1.00 18.84 193 ALA C N 1
ATOM 5082 C CA . ALA C 1 191 ? 10.043 -21.016 14.856 1.00 18.23 193 ALA C CA 1
ATOM 5083 C C . ALA C 1 191 ? 9.332 -21.248 16.178 1.00 18.85 193 ALA C C 1
ATOM 5084 O O . ALA C 1 191 ? 9.074 -20.281 16.917 1.00 18.60 193 ALA C O 1
ATOM 5086 N N . PHE C 1 192 ? 9.038 -22.517 16.453 1.00 18.41 194 PHE C N 1
ATOM 5087 C CA . PHE C 1 192 ? 8.407 -22.871 17.721 1.00 19.59 194 PHE C CA 1
ATOM 5088 C C . PHE C 1 192 ? 9.525 -23.053 18.751 1.00 18.93 194 PHE C C 1
ATOM 5089 O O . PHE C 1 192 ? 10.554 -23.670 18.465 1.00 21.03 194 PHE C O 1
ATOM 5097 N N . ARG C 1 193 ? 9.321 -22.490 19.937 1.00 19.33 195 ARG C N 1
ATOM 5098 C CA . ARG C 1 193 ? 10.296 -22.636 21.024 1.00 19.29 195 ARG C CA 1
ATOM 5099 C C . ARG C 1 193 ? 9.575 -22.920 22.334 1.00 20.46 195 ARG C C 1
ATOM 5100 O O . ARG C 1 193 ? 8.522 -22.352 22.607 1.00 20.23 195 ARG C O 1
ATOM 5108 N N . ARG C 1 194 ? 10.167 -23.805 23.124 1.00 21.05 196 ARG C N 1
ATOM 5109 C CA . ARG C 1 194 ? 9.668 -24.016 24.478 1.00 21.58 196 ARG C CA 1
ATOM 5110 C C . ARG C 1 194 ? 10.845 -24.281 25.414 1.00 21.66 196 ARG C C 1
ATOM 5111 O O . ARG C 1 194 ? 11.896 -24.753 24.987 1.00 22.09 196 ARG C O 1
ATOM 5119 N N . VAL C 1 195 ? 10.662 -23.967 26.690 1.00 21.99 197 VAL C N 1
ATOM 5120 C CA . VAL C 1 195 ? 11.754 -24.125 27.658 1.00 22.86 197 VAL C CA 1
ATOM 5121 C C . VAL C 1 195 ? 11.303 -24.951 28.855 1.00 24.62 197 VAL C C 1
ATOM 5122 O O . VAL C 1 195 ? 10.116 -25.003 29.162 1.00 26.35 197 VAL C O 1
ATOM 5126 N N . GLU C 1 196 ? 12.260 -25.600 29.508 1.00 24.57 198 GLU C N 1
ATOM 5127 C CA . GLU C 1 196 ? 12.012 -26.192 30.817 1.00 26.09 198 GLU C CA 1
ATOM 5128 C C . GLU C 1 196 ? 13.009 -25.513 31.746 1.00 26.42 198 GLU C C 1
ATOM 5129 O O . GLU C 1 196 ? 14.218 -25.593 31.518 1.00 25.83 198 GLU C O 1
ATOM 5135 N N . GLU C 1 197 ? 12.490 -24.847 32.775 1.00 25.27 199 GLU C N 1
ATOM 5136 C CA . GLU C 1 197 ? 13.295 -23.969 33.625 1.00 26.38 199 GLU C CA 1
ATOM 5137 C C . GLU C 1 197 ? 13.453 -24.544 35.022 1.00 26.97 199 GLU C C 1
ATOM 5138 O O . GLU C 1 197 ? 12.501 -25.098 35.576 1.00 27.22 199 GLU C O 1
ATOM 5144 N N . ASP C 1 198 ? 14.650 -24.399 35.587 1.00 27.95 200 ASP C N 1
ATOM 5145 C CA . ASP C 1 198 ? 14.907 -24.814 36.961 1.00 28.78 200 ASP C CA 1
ATOM 5146 C C . ASP C 1 198 ? 15.805 -23.744 37.567 1.00 28.91 200 ASP C C 1
ATOM 5147 O O . ASP C 1 198 ? 17.038 -23.844 37.562 1.00 29.19 200 ASP C O 1
ATOM 5152 N N . HIS C 1 199 ? 15.155 -22.710 38.094 1.00 26.95 201 HIS C N 1
ATOM 5153 C CA . HIS C 1 199 ? 15.863 -21.536 38.586 1.00 28.69 201 HIS C CA 1
ATOM 5154 C C . HIS C 1 199 ? 15.785 -21.312 40.089 1.00 29.16 201 HIS C C 1
ATOM 5155 O O . HIS C 1 199 ? 14.813 -21.693 40.742 1.00 28.82 201 HIS C O 1
ATOM 5162 N N . SER C 1 200 ? 16.818 -20.668 40.623 1.00 30.84 202 SER C N 1
ATOM 5163 C CA . SER C 1 200 ? 16.737 -20.023 41.926 1.00 32.02 202 SER C CA 1
ATOM 5164 C C . SER C 1 200 ? 17.127 -18.566 41.680 1.00 33.24 202 SER C C 1
ATOM 5165 O O . SER C 1 200 ? 17.318 -18.191 40.524 1.00 33.40 202 SER C O 1
ATOM 5168 N N . ASN C 1 201 ? 17.257 -17.746 42.723 1.00 34.58 203 ASN C N 1
ATOM 5169 C CA . ASN C 1 201 ? 17.731 -16.373 42.540 1.00 35.35 203 ASN C CA 1
ATOM 5170 C C . ASN C 1 201 ? 19.221 -16.203 42.237 1.00 34.77 203 ASN C C 1
ATOM 5171 O O . ASN C 1 201 ? 19.676 -15.105 41.906 1.00 33.43 203 ASN C O 1
ATOM 5176 N N . THR C 1 202 ? 19.991 -17.284 42.331 1.00 33.58 204 THR C N 1
ATOM 5177 C CA . THR C 1 202 ? 21.411 -17.176 42.029 1.00 33.71 204 THR C CA 1
ATOM 5178 C C . THR C 1 202 ? 21.900 -18.134 40.945 1.00 33.29 204 THR C C 1
ATOM 5179 O O . THR C 1 202 ? 22.955 -17.907 40.355 1.00 32.92 204 THR C O 1
ATOM 5183 N N . GLU C 1 203 ? 21.146 -19.203 40.707 1.00 32.23 205 GLU C N 1
ATOM 5184 C CA . GLU C 1 203 ? 21.549 -20.263 39.786 1.00 32.13 205 GLU C CA 1
ATOM 5185 C C . GLU C 1 203 ? 20.380 -20.575 38.870 1.00 30.91 205 GLU C C 1
ATOM 5186 O O . GLU C 1 203 ? 19.301 -20.984 39.310 1.00 31.33 205 GLU C O 1
ATOM 5192 N N . LEU C 1 204 ? 20.630 -20.356 37.585 1.00 27.64 206 LEU C N 1
ATOM 5193 C CA . LEU C 1 204 ? 19.580 -20.522 36.584 1.00 27.00 206 LEU C CA 1
ATOM 5194 C C . LEU C 1 204 ? 19.881 -21.687 35.649 1.00 26.15 206 LEU C C 1
ATOM 5195 O O . LEU C 1 204 ? 21.036 -21.949 35.331 1.00 28.10 206 LEU C O 1
ATOM 5200 N N . GLY C 1 205 ? 18.845 -22.393 35.213 1.00 24.48 207 GLY C N 1
ATOM 5201 C CA . GLY C 1 205 ? 19.031 -23.516 34.305 1.00 23.60 207 GLY C CA 1
ATOM 5202 C C . GLY C 1 205 ? 17.832 -23.684 33.395 1.00 24.81 207 GLY C C 1
ATOM 5203 O O . GLY C 1 205 ? 16.675 -23.584 33.817 1.00 25.49 207 GLY C O 1
ATOM 5204 N N . ILE C 1 206 ? 18.147 -23.944 32.132 1.00 23.52 208 ILE C N 1
ATOM 5205 C CA . ILE C 1 206 ? 17.140 -24.251 31.129 1.00 24.93 208 ILE C CA 1
ATOM 5206 C C . ILE C 1 206 ? 17.489 -25.471 30.283 1.00 24.72 208 ILE C C 1
ATOM 5207 O O . ILE C 1 206 ? 18.658 -25.818 30.094 1.00 24.13 208 ILE C O 1
ATOM 5212 N N . VAL C 1 207 ? 16.429 -26.104 29.787 1.00 24.50 209 VAL C N 1
ATOM 5213 C CA . VAL C 1 207 ? 16.463 -26.937 28.594 1.00 25.19 209 VAL C CA 1
ATOM 5214 C C . VAL C 1 207 ? 15.527 -26.282 27.580 1.00 24.87 209 VAL C C 1
ATOM 5215 O O . VAL C 1 207 ? 14.374 -26.007 27.899 1.00 24.65 209 VAL C O 1
ATOM 5219 N N . GLU C 1 208 ? 16.012 -26.018 26.372 1.00 24.20 210 GLU C N 1
ATOM 5220 C CA . GLU C 1 208 ? 15.178 -25.401 25.344 1.00 23.89 210 GLU C CA 1
ATOM 5221 C C . GLU C 1 208 ? 15.102 -26.306 24.129 1.00 23.31 210 GLU C C 1
ATOM 5222 O O . GLU C 1 208 ? 16.085 -26.972 23.772 1.00 23.65 210 GLU C O 1
ATOM 5228 N N . TYR C 1 209 ? 13.917 -26.309 23.529 1.00 20.36 211 TYR C N 1
ATOM 5229 C CA . TYR C 1 209 ? 13.666 -27.035 22.292 1.00 22.95 211 TYR C CA 1
ATOM 5230 C C . TYR C 1 209 ? 13.219 -26.009 21.269 1.00 20.96 211 TYR C C 1
ATOM 5231 O O . TYR C 1 209 ? 12.384 -25.152 21.573 1.00 21.37 211 TYR C O 1
ATOM 5240 N N . GLN C 1 210 ? 13.783 -26.096 20.068 1.00 20.46 212 GLN C N 1
ATOM 5241 C CA . GLN C 1 210 ? 13.470 -25.154 18.985 1.00 20.00 212 GLN C CA 1
ATOM 5242 C C . GLN C 1 210 ? 13.213 -25.952 17.713 1.00 20.41 212 GLN C C 1
ATOM 5243 O O . GLN C 1 210 ? 14.087 -26.731 17.320 1.00 21.68 212 GLN C O 1
ATOM 5249 N N . HIS C 1 211 ? 12.055 -25.757 17.074 1.00 18.80 213 HIS C N 1
ATOM 5250 C CA . HIS C 1 211 ? 11.687 -26.507 15.872 1.00 18.56 213 HIS C CA 1
ATOM 5251 C C . HIS C 1 211 ? 11.050 -25.507 14.928 1.00 19.88 213 HIS C C 1
ATOM 5252 O O . HIS C 1 211 ? 9.996 -24.954 15.258 1.00 20.43 213 HIS C O 1
ATOM 5259 N N . ALA C 1 212 ? 11.709 -25.286 13.794 1.00 19.70 214 ALA C N 1
ATOM 5260 C CA . ALA C 1 212 ? 11.206 -24.392 12.752 1.00 18.52 214 ALA C CA 1
ATOM 5261 C C . ALA C 1 212 ? 10.323 -25.192 11.800 1.00 18.84 214 ALA C C 1
ATOM 5262 O O . ALA C 1 212 ? 10.527 -26.399 11.565 1.00 20.52 214 ALA C O 1
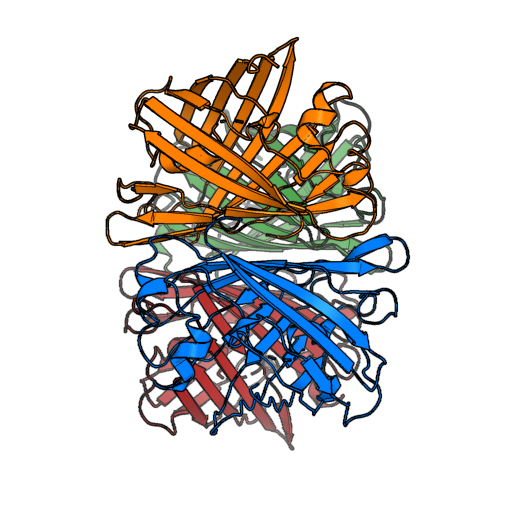ATOM 5264 N N . PHE C 1 213 ? 9.317 -24.509 11.263 1.00 19.63 215 PHE C N 1
ATOM 5265 C CA . PHE C 1 213 ? 8.385 -25.163 10.352 1.00 18.74 215 PHE C CA 1
ATOM 5266 C C . PHE C 1 213 ? 7.745 -24.184 9.371 1.00 20.58 215 PHE C C 1
ATOM 5267 O O . PHE C 1 213 ? 7.660 -22.999 9.666 1.00 20.27 215 PHE C O 1
ATOM 5275 N N . LYS C 1 214 ? 7.291 -24.687 8.228 1.00 21.67 216 LYS C N 1
ATOM 5276 C CA . LYS C 1 214 ? 6.451 -23.959 7.279 1.00 23.57 216 LYS C CA 1
ATOM 5277 C C . LYS C 1 214 ? 4.985 -24.223 7.599 1.00 23.56 216 LYS C C 1
ATOM 5278 O O . LYS C 1 214 ? 4.148 -23.321 7.561 1.00 24.81 216 LYS C O 1
ATOM 5284 N N . THR C 1 215 ? 4.674 -25.474 7.919 1.00 22.24 217 THR C N 1
ATOM 5285 C CA . THR C 1 215 ? 3.311 -25.830 8.277 1.00 24.24 217 THR C CA 1
ATOM 5286 C C . THR C 1 215 ? 3.407 -26.779 9.462 1.00 23.30 217 THR C C 1
ATOM 5287 O O . THR C 1 215 ? 4.361 -27.555 9.571 1.00 24.90 217 THR C O 1
ATOM 5291 N N . PRO C 1 216 ? 2.423 -26.696 10.367 1.00 25.02 218 PRO C N 1
ATOM 5292 C CA . PRO C 1 216 ? 2.494 -27.640 11.469 1.00 25.38 218 PRO C CA 1
ATOM 5293 C C . PRO C 1 216 ? 2.107 -29.028 10.975 1.00 28.31 218 PRO C C 1
ATOM 5294 O O . PRO C 1 216 ? 1.481 -29.180 9.929 1.00 27.64 218 PRO C O 1
ATOM 5298 N N . ASP C 1 217 ? 2.474 -30.046 11.736 1.00 32.49 219 ASP C N 1
ATOM 5299 C CA . ASP C 1 217 ? 1.976 -31.371 11.376 1.00 36.16 219 ASP C CA 1
ATOM 5300 C C . ASP C 1 217 ? 0.455 -31.431 11.412 1.00 37.28 219 ASP C C 1
ATOM 5301 O O . ASP C 1 217 ? -0.130 -32.091 10.550 1.00 39.98 219 ASP C O 1
ATOM 5306 N N . ALA D 1 3 ? -20.904 -30.520 8.679 1.00 45.01 3 ALA D N 1
ATOM 5307 C CA . ALA D 1 3 ? -20.787 -29.358 7.752 1.00 44.81 3 ALA D CA 1
ATOM 5308 C C . ALA D 1 3 ? -21.806 -28.266 8.056 1.00 44.56 3 ALA D C 1
ATOM 5309 O O . ALA D 1 3 ? -22.885 -28.522 8.602 1.00 44.56 3 ALA D O 1
ATOM 5311 N N . MET D 1 4 ? -21.454 -27.037 7.693 1.00 41.07 4 MET D N 1
ATOM 5312 C CA . MET D 1 4 ? -22.333 -25.894 7.902 1.00 40.38 4 MET D CA 1
ATOM 5313 C C . MET D 1 4 ? -22.291 -24.981 6.688 1.00 36.93 4 MET D C 1
ATOM 5314 O O . MET D 1 4 ? -21.223 -24.770 6.124 1.00 35.81 4 MET D O 1
ATOM 5319 N N . GLU D 1 5 ? -23.443 -24.452 6.293 1.00 34.27 5 GLU D N 1
ATOM 5320 C CA . GLU D 1 5 ? -23.531 -23.394 5.296 1.00 33.73 5 GLU D CA 1
ATOM 5321 C C . GLU D 1 5 ? -23.081 -22.082 5.927 1.00 31.26 5 GLU D C 1
ATOM 5322 O O . GLU D 1 5 ? -23.244 -21.864 7.126 1.00 31.31 5 GLU D O 1
ATOM 5328 N N . ILE D 1 6 ? -22.508 -21.219 5.095 1.00 29.40 6 ILE D N 1
ATOM 5329 C CA . ILE D 1 6 ? -21.981 -19.927 5.507 1.00 28.64 6 ILE D CA 1
ATOM 5330 C C . ILE D 1 6 ? -22.634 -18.856 4.661 1.00 29.21 6 ILE D C 1
ATOM 5331 O O . ILE D 1 6 ? -22.639 -18.955 3.441 1.00 28.52 6 ILE D O 1
ATOM 5336 N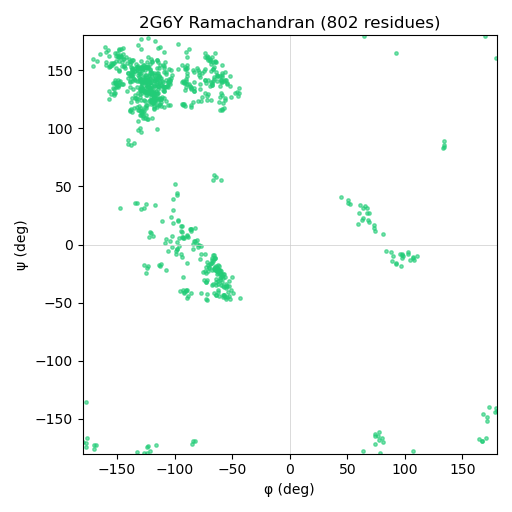 N . GLU D 1 7 ? -23.184 -17.834 5.310 1.00 28.65 7 GLU D N 1
ATOM 5337 C CA A GLU D 1 7 ? -23.647 -16.661 4.585 0.50 29.36 7 GLU D CA 1
ATOM 5338 C CA B GLU D 1 7 ? -23.661 -16.656 4.597 0.50 30.27 7 GLU D CA 1
ATOM 5339 C C . GLU D 1 7 ? -22.842 -15.482 5.120 1.00 28.68 7 GLU D C 1
ATOM 5340 O O . GLU D 1 7 ? -22.517 -15.435 6.305 1.00 29.43 7 GLU D O 1
ATOM 5351 N N . CYS D 1 8 ? -22.520 -14.530 4.253 1.00 26.80 8 CYS D N 1
ATOM 5352 C CA . CYS D 1 8 ? -21.625 -13.469 4.691 1.00 25.30 8 CYS D CA 1
ATOM 5353 C C . CYS D 1 8 ? -21.969 -12.134 4.038 1.00 26.66 8 CYS D C 1
ATOM 5354 O O . CYS D 1 8 ? -22.283 -12.070 2.849 1.00 28.02 8 CYS D O 1
ATOM 5357 N N . ARG D 1 9 ? -21.930 -11.066 4.830 1.00 25.41 9 ARG D N 1
ATOM 5358 C CA . ARG D 1 9 ? -21.968 -9.711 4.289 1.00 25.66 9 ARG D CA 1
ATOM 5359 C C . ARG D 1 9 ? -20.811 -8.924 4.897 1.00 25.29 9 ARG D C 1
ATOM 5360 O O . ARG D 1 9 ? -20.587 -9.027 6.107 1.00 26.53 9 ARG D O 1
ATOM 5368 N N . ILE D 1 10 ? -20.099 -8.152 4.079 1.00 24.62 10 ILE D N 1
ATOM 5369 C CA . ILE D 1 10 ? -19.012 -7.264 4.523 1.00 24.16 10 ILE D CA 1
ATOM 5370 C C . ILE D 1 10 ? -19.358 -5.835 4.104 1.00 26.39 10 ILE D C 1
ATOM 5371 O O . ILE D 1 10 ? -19.590 -5.584 2.921 1.00 25.76 10 ILE D O 1
ATOM 5376 N N . THR D 1 11 ? -19.405 -4.878 5.031 1.00 26.29 11 THR D N 1
ATOM 5377 C CA . THR D 1 11 ? -19.681 -3.494 4.632 1.00 27.85 11 THR D CA 1
ATOM 5378 C C . THR D 1 11 ? -18.559 -2.673 5.254 1.00 26.59 11 THR D C 1
ATOM 5379 O O . THR D 1 11 ? -18.151 -2.927 6.393 1.00 27.09 11 THR D O 1
ATOM 5383 N N . GLY D 1 12 ? -18.044 -1.697 4.517 1.00 25.58 12 GLY D N 1
ATOM 5384 C CA . GLY D 1 12 ? -16.974 -0.914 5.115 1.00 25.78 12 GLY D CA 1
ATOM 5385 C C . GLY D 1 12 ? -16.648 0.341 4.337 1.00 25.76 12 GLY D C 1
ATOM 5386 O O . GLY D 1 12 ? -17.348 0.693 3.385 1.00 25.46 12 GLY D O 1
ATOM 5387 N N . THR D 1 13 ? -15.583 1.013 4.752 1.00 24.45 13 THR D N 1
ATOM 5388 C CA . THR D 1 13 ? -15.048 2.124 3.980 1.00 24.51 13 THR D CA 1
ATOM 5389 C C . THR D 1 13 ? -13.533 1.952 4.056 1.00 25.22 13 THR D C 1
ATOM 5390 O O . THR D 1 13 ? -13.014 1.480 5.067 1.00 23.93 13 THR D O 1
ATOM 5394 N N . LEU D 1 14 ? -12.838 2.301 2.978 1.00 23.87 14 LEU D N 1
ATOM 5395 C CA . LEU D 1 14 ? -11.379 2.345 2.967 1.00 26.82 14 LEU D CA 1
ATOM 5396 C C . LEU D 1 14 ? -11.018 3.752 2.535 1.00 27.47 14 LEU D C 1
ATOM 5397 O O . LEU D 1 14 ? -11.408 4.167 1.436 1.00 27.56 14 LEU D O 1
ATOM 5402 N N . ASN D 1 15 ? -10.296 4.472 3.397 1.00 28.02 15 ASN D N 1
ATOM 5403 C CA . ASN D 1 15 ? -9.993 5.884 3.140 1.00 28.26 15 ASN D CA 1
ATOM 5404 C C . ASN D 1 15 ? -11.266 6.667 2.794 1.00 28.87 15 ASN D C 1
ATOM 5405 O O . ASN D 1 15 ? -11.269 7.592 1.979 1.00 29.42 15 ASN D O 1
ATOM 5410 N N . GLY D 1 16 ? -12.371 6.291 3.433 1.00 28.10 16 GLY D N 1
ATOM 5411 C CA . GLY D 1 16 ? -13.653 6.973 3.201 1.00 27.69 16 GLY D CA 1
ATOM 5412 C C . GLY D 1 16 ? -14.536 6.454 2.080 1.00 29.02 16 GLY D C 1
ATOM 5413 O O . GLY D 1 16 ? -15.722 6.836 2.004 1.00 31.49 16 GLY D O 1
ATOM 5414 N N . VAL D 1 17 ? -13.968 5.617 1.216 1.00 27.59 17 VAL D N 1
ATOM 5415 C CA . VAL D 1 17 ? -14.697 5.089 0.066 1.00 27.61 17 VAL D CA 1
ATOM 5416 C C . VAL D 1 17 ? -15.461 3.857 0.532 1.00 28.78 17 VAL D C 1
ATOM 5417 O O . VAL D 1 17 ? -14.841 2.884 0.969 1.00 27.57 17 VAL D O 1
ATOM 5421 N N . GLU D 1 18 ? -16.784 3.924 0.432 1.00 29.22 18 GLU D N 1
ATOM 5422 C CA . GLU D 1 18 ? -17.701 2.839 0.784 1.00 31.51 18 GLU D CA 1
ATOM 5423 C C . GLU D 1 18 ? -17.616 1.625 -0.140 1.00 30.38 18 GLU D C 1
ATOM 5424 O O . GLU D 1 18 ? -17.548 1.766 -1.367 1.00 31.71 18 GLU D O 1
ATOM 5430 N N . PHE D 1 19 ? -17.635 0.449 0.484 1.00 29.15 19 PHE D N 1
ATOM 5431 C CA . PHE D 1 19 ? -17.724 -0.838 -0.200 1.00 28.24 19 PHE D CA 1
ATOM 5432 C C . PHE D 1 19 ? -18.681 -1.789 0.507 1.00 28.43 19 PHE D C 1
ATOM 5433 O O . PHE D 1 19 ? -18.972 -1.639 1.695 1.00 28.77 19 PHE D O 1
ATOM 5441 N N . GLU D 1 20 ? -19.190 -2.764 -0.237 1.00 28.67 20 GLU D N 1
ATOM 5442 C CA . GLU D 1 20 ? -20.050 -3.797 0.334 1.00 29.86 20 GLU D CA 1
ATOM 5443 C C . GLU D 1 20 ? -19.898 -5.041 -0.530 1.00 29.45 20 GLU D C 1
ATOM 5444 O O . GLU D 1 20 ? -19.973 -4.944 -1.756 1.00 29.71 20 GLU D O 1
ATOM 5450 N N . LEU D 1 21 ? -19.656 -6.183 0.111 1.00 29.35 21 LEU D N 1
ATOM 5451 C CA . LEU D 1 21 ? -19.666 -7.481 -0.562 1.00 27.48 21 LEU D CA 1
ATOM 5452 C C . LEU D 1 21 ? -20.718 -8.402 0.050 1.00 27.55 21 LEU D C 1
ATOM 5453 O O . LEU D 1 21 ? -20.989 -8.356 1.247 1.00 26.89 21 LEU D O 1
ATOM 5458 N N . VAL D 1 22 ? -21.318 -9.272 -0.751 1.00 27.37 22 VAL D N 1
ATOM 5459 C CA . VAL D 1 22 ? -22.277 -10.228 -0.204 1.00 28.33 22 VAL D CA 1
ATOM 5460 C C . VAL D 1 22 ? -21.997 -11.606 -0.795 1.00 27.21 22 VAL D C 1
ATOM 5461 O O . VAL D 1 22 ? -21.646 -11.723 -1.970 1.00 27.47 22 VAL D O 1
ATOM 5465 N N . GLY D 1 23 ? -22.138 -12.650 0.017 1.00 26.44 23 GLY D N 1
ATOM 5466 C CA . GLY D 1 23 ? -22.051 -13.997 -0.540 1.00 27.40 23 GLY D CA 1
ATOM 5467 C C . GLY D 1 23 ? -22.053 -15.083 0.515 1.00 26.94 23 GLY D C 1
ATOM 5468 O O . GLY D 1 23 ? -22.780 -15.016 1.507 1.00 26.40 23 GLY D O 1
ATOM 5469 N N . GLY D 1 24 ? -21.227 -16.101 0.312 1.00 25.51 24 GLY D N 1
ATOM 5470 C CA . GLY D 1 24 ? -21.208 -17.159 1.311 1.00 26.78 24 GLY D CA 1
ATOM 5471 C C . GLY D 1 24 ? -20.525 -18.396 0.773 1.00 25.87 24 GLY D C 1
ATOM 5472 O O . GLY D 1 24 ? -19.882 -18.369 -0.276 1.00 27.17 24 GLY D O 1
ATOM 5473 N N . GLY D 1 25 ? -20.684 -19.490 1.510 1.00 28.01 25 GLY D N 1
ATOM 5474 C CA . GLY D 1 25 ? -20.014 -20.737 1.193 1.00 26.85 25 GLY D CA 1
ATOM 5475 C C . GLY D 1 25 ? -20.432 -21.824 2.161 1.00 28.02 25 GLY D C 1
ATOM 5476 O O . GLY D 1 25 ? -21.614 -21.970 2.496 1.00 28.01 25 GLY D O 1
ATOM 5477 N N . GLU D 1 26 ? -19.437 -22.570 2.628 1.00 27.61 26 GLU D N 1
ATOM 5478 C CA . GLU D 1 26 ? -19.685 -23.718 3.497 1.00 28.51 26 GLU D CA 1
ATOM 5479 C C . GLU D 1 26 ? -18.368 -24.112 4.145 1.00 28.35 26 GLU D C 1
ATOM 5480 O O . GLU D 1 26 ? -17.297 -23.706 3.681 1.00 28.44 26 GLU D O 1
ATOM 5486 N N . GLY D 1 27 ? -18.441 -24.906 5.208 1.00 27.72 27 GLY D N 1
ATOM 5487 C CA . GLY D 1 27 ? -17.196 -25.354 5.813 1.00 27.17 27 GLY D CA 1
ATOM 5488 C C . GLY D 1 27 ? -17.422 -26.589 6.647 1.00 27.60 27 GLY D C 1
ATOM 5489 O O . GLY D 1 27 ? -18.566 -26.928 6.961 1.00 29.49 27 GLY D O 1
ATOM 5490 N N . THR D 1 28 ? -16.327 -27.251 6.995 1.00 27.07 28 THR D N 1
ATOM 5491 C CA . THR D 1 28 ? -16.387 -28.495 7.746 1.00 27.46 28 THR D CA 1
ATOM 5492 C C . THR D 1 28 ? -15.367 -28.283 8.857 1.00 27.93 28 THR D C 1
ATOM 5493 O O . THR D 1 28 ? -14.166 -28.415 8.613 1.00 26.19 28 THR D O 1
ATOM 5497 N N . PRO D 1 29 ? -15.845 -27.903 10.054 1.00 28.37 29 PRO D N 1
ATOM 5498 C CA . PRO D 1 29 ? -14.909 -27.677 11.154 1.00 29.55 29 PRO D CA 1
ATOM 5499 C C . PRO D 1 29 ? -13.942 -28.837 11.376 1.00 29.84 29 PRO D C 1
ATOM 5500 O O . PRO D 1 29 ? -12.766 -28.614 11.673 1.00 30.92 29 PRO D O 1
ATOM 5504 N N . GLU D 1 30 ? -14.402 -30.078 11.248 1.00 31.86 30 GLU D N 1
ATOM 5505 C CA . GLU D 1 30 ? -13.511 -31.203 11.514 1.00 32.74 30 GLU D CA 1
ATOM 5506 C C . GLU D 1 30 ? -12.342 -31.334 10.534 1.00 31.90 30 GLU D C 1
ATOM 5507 O O . GLU D 1 30 ? -11.339 -31.984 10.849 1.00 32.52 30 GLU D O 1
ATOM 5513 N N . GLN D 1 31 ? -12.492 -30.731 9.356 1.00 29.86 31 GLN D N 1
ATOM 5514 C CA . GLN D 1 31 ? -11.424 -30.619 8.361 1.00 31.01 31 GLN D CA 1
ATOM 5515 C C . GLN D 1 31 ? -10.669 -29.302 8.481 1.00 28.26 31 GLN D C 1
ATOM 5516 O O . GLN D 1 31 ? -9.656 -29.111 7.802 1.00 28.59 31 GLN D O 1
ATOM 5522 N N . GLY D 1 32 ? -11.162 -28.387 9.311 1.00 26.49 32 GLY D N 1
ATOM 5523 C CA . GLY D 1 32 ? -10.502 -27.082 9.433 1.00 23.91 32 GLY D CA 1
ATOM 5524 C C . GLY D 1 32 ? -10.602 -26.258 8.164 1.00 23.57 32 GLY D C 1
ATOM 5525 O O . GLY D 1 32 ? -9.798 -25.372 7.902 1.00 23.67 32 GLY D O 1
ATOM 5526 N N . ARG D 1 33 ? -11.642 -26.505 7.383 1.00 23.04 33 ARG D N 1
ATOM 5527 C CA . ARG D 1 33 ? -11.733 -25.969 6.038 1.00 23.08 33 ARG D CA 1
ATOM 5528 C C . ARG D 1 33 ? -13.030 -25.177 5.840 1.00 24.84 33 ARG D C 1
ATOM 5529 O O . ARG D 1 33 ? -14.083 -25.577 6.334 1.00 24.37 33 ARG D O 1
ATOM 5537 N N . MET D 1 34 ? -12.951 -24.061 5.126 1.00 22.84 34 MET D N 1
ATOM 5538 C CA A MET D 1 34 ? -14.154 -23.328 4.731 0.50 24.42 34 MET D CA 1
ATOM 5539 C CA B MET D 1 34 ? -14.171 -23.371 4.704 0.50 23.73 34 MET D CA 1
ATOM 5540 C C . MET D 1 34 ? -13.941 -22.627 3.397 1.00 25.09 34 MET D C 1
ATOM 5541 O O . MET D 1 34 ? -12.798 -22.338 3.029 1.00 24.18 34 MET D O 1
ATOM 5550 N N . THR D 1 35 ? -15.045 -22.357 2.702 1.00 23.79 35 THR D N 1
ATOM 5551 C CA . THR D 1 35 ? -15.022 -21.599 1.451 1.00 25.97 35 THR D CA 1
ATOM 5552 C C . THR D 1 35 ? -15.941 -20.392 1.588 1.00 26.04 35 THR D C 1
ATOM 5553 O O . THR D 1 35 ? -16.893 -20.431 2.360 1.00 25.23 35 THR D O 1
ATOM 5557 N N . ASN D 1 36 ? -15.655 -19.331 0.842 1.00 23.48 36 ASN D N 1
ATOM 5558 C CA . ASN D 1 36 ? -16.497 -18.139 0.834 1.00 25.96 36 ASN D CA 1
ATOM 5559 C C . ASN D 1 36 ? -16.237 -17.419 -0.491 1.00 27.14 36 ASN D C 1
ATOM 5560 O O . ASN D 1 36 ? -15.081 -17.128 -0.837 1.00 25.91 36 ASN D O 1
ATOM 5565 N N . LYS D 1 37 ? -17.322 -17.166 -1.221 1.00 25.15 37 LYS D N 1
ATOM 5566 C CA . LYS D 1 37 ? -17.260 -16.379 -2.456 1.00 26.45 37 LYS D CA 1
ATOM 5567 C C . LYS D 1 37 ? -18.221 -15.212 -2.296 1.00 27.51 37 LYS D C 1
ATOM 5568 O O . LYS D 1 37 ? -19.370 -15.429 -1.908 1.00 27.73 37 LYS D O 1
ATOM 5574 N N . MET D 1 38 ? -17.751 -14.000 -2.582 1.00 25.50 38 MET D N 1
ATOM 5575 C CA . MET D 1 38 ? -18.576 -12.820 -2.383 1.00 27.57 38 MET D CA 1
ATOM 5576 C C . MET D 1 38 ? -18.468 -11.847 -3.550 1.00 28.84 38 MET D C 1
ATOM 5577 O O . MET D 1 38 ? -17.421 -11.761 -4.186 1.00 29.64 38 MET D O 1
ATOM 5582 N N . LYS D 1 39 ? -19.548 -11.114 -3.816 1.00 29.24 39 LYS D N 1
ATOM 5583 C CA . LYS D 1 39 ? -19.560 -10.191 -4.940 1.00 33.09 39 LYS D CA 1
ATOM 5584 C C . LYS D 1 39 ? -19.725 -8.775 -4.414 1.00 33.79 39 LYS D C 1
ATOM 5585 O O . LYS D 1 39 ? -20.549 -8.532 -3.529 1.00 32.31 39 LYS D O 1
ATOM 5591 N N . SER D 1 40 ? -18.942 -7.851 -4.960 1.00 35.40 40 SER D N 1
ATOM 5592 C CA . SER D 1 40 ? -19.144 -6.443 -4.661 1.00 37.14 40 SER D CA 1
ATOM 5593 C C . SER D 1 40 ? -20.487 -5.953 -5.200 1.00 38.69 40 SER D C 1
ATOM 5594 O O . SER D 1 40 ? -20.927 -6.361 -6.280 1.00 38.72 40 SER D O 1
ATOM 5597 N N . THR D 1 41 ? -21.132 -5.073 -4.438 1.00 39.03 41 THR D N 1
ATOM 5598 C CA . THR D 1 41 ? -22.433 -4.528 -4.823 1.00 40.30 41 THR D CA 1
ATOM 5599 C C . THR D 1 41 ? -22.318 -3.065 -5.249 1.00 40.68 41 THR D C 1
ATOM 5600 O O . THR D 1 41 ? -23.317 -2.419 -5.579 1.00 40.61 41 THR D O 1
ATOM 5604 N N . LYS D 1 42 ? -21.099 -2.536 -5.240 1.00 41.42 42 LYS D N 1
ATOM 5605 C CA . LYS D 1 42 ? -20.861 -1.131 -5.551 1.00 42.31 42 LYS D CA 1
ATOM 5606 C C . LYS D 1 42 ? -19.815 -0.969 -6.648 1.00 42.33 42 LYS D C 1
ATOM 5607 O O . LYS D 1 42 ? -19.056 0.005 -6.686 1.00 42.50 42 LYS D O 1
ATOM 5613 N N . GLY D 1 43 ? -19.789 -1.953 -7.539 1.00 41.43 43 GLY D N 1
ATOM 5614 C CA . GLY D 1 43 ? -18.825 -1.965 -8.630 1.00 40.53 43 GLY D CA 1
ATOM 5615 C C . GLY D 1 43 ? -17.456 -2.408 -8.161 1.00 39.21 43 GLY D C 1
ATOM 5616 O O . GLY D 1 43 ? -17.325 -3.019 -7.100 1.00 38.64 43 GLY D O 1
ATOM 5617 N N . ALA D 1 44 ? -16.436 -2.097 -8.955 1.00 38.10 44 ALA D N 1
ATOM 5618 C CA . ALA D 1 44 ? -15.084 -2.550 -8.652 1.00 36.69 44 ALA D CA 1
ATOM 5619 C C . ALA D 1 44 ? -14.535 -1.905 -7.384 1.00 35.05 44 ALA D C 1
ATOM 5620 O O . ALA D 1 44 ? -14.744 -0.717 -7.133 1.00 34.12 44 ALA D O 1
ATOM 5622 N N . LEU D 1 45 ? -13.822 -2.707 -6.595 1.00 33.93 45 LEU D N 1
AT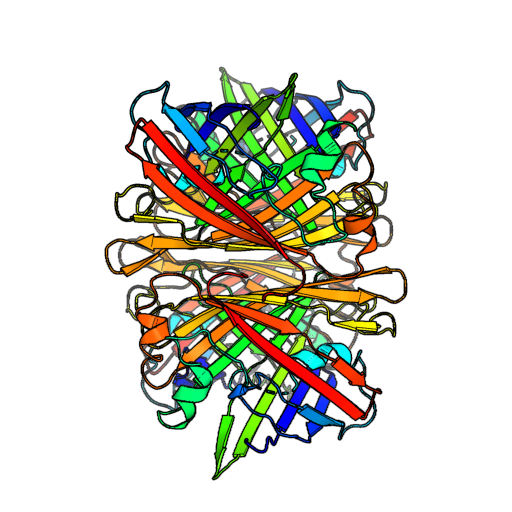OM 5623 C CA . LEU D 1 45 ? -13.115 -2.193 -5.426 1.00 31.47 45 LEU D CA 1
ATOM 5624 C C . LEU D 1 45 ? -11.991 -1.245 -5.823 1.00 31.87 45 LEU D C 1
ATOM 5625 O O . LEU D 1 45 ? -11.328 -1.445 -6.847 1.00 33.19 45 LEU D O 1
ATOM 5630 N N . THR D 1 46 ? -11.799 -0.228 -4.988 1.00 32.02 46 THR D N 1
ATOM 5631 C CA . THR D 1 46 ? -10.818 0.832 -5.216 1.00 31.30 46 THR D CA 1
ATOM 5632 C C . THR D 1 46 ? -9.455 0.461 -4.642 1.00 30.54 46 THR D C 1
ATOM 5633 O O . THR D 1 46 ? -8.533 1.274 -4.629 1.00 31.04 46 THR D O 1
ATOM 5637 N N . PHE D 1 47 ? -9.336 -0.776 -4.163 1.00 29.82 47 PHE D N 1
ATOM 5638 C CA . PHE D 1 47 ? -8.133 -1.299 -3.524 1.00 28.85 47 PHE D CA 1
ATOM 5639 C C . PHE D 1 47 ? -8.014 -2.798 -3.794 1.00 27.07 47 PHE D C 1
ATOM 5640 O O . PHE D 1 47 ? -8.955 -3.440 -4.264 1.00 26.70 47 PHE D O 1
ATOM 5648 N N . SER D 1 48 ? -6.850 -3.356 -3.487 1.00 25.33 48 SER D N 1
ATOM 5649 C CA . SER D 1 48 ? -6.602 -4.786 -3.718 1.00 26.47 48 SER D CA 1
ATOM 5650 C C . SER D 1 48 ? -7.556 -5.740 -2.987 1.00 26.12 48 SER D C 1
ATOM 5651 O O . SER D 1 48 ? -7.739 -5.622 -1.770 1.00 25.35 48 SER D O 1
ATOM 5654 N N . PRO D 1 49 ? -8.173 -6.691 -3.704 1.00 26.30 49 PRO D N 1
ATOM 5655 C CA . PRO D 1 49 ? -9.148 -7.574 -3.074 1.00 26.02 49 PRO D CA 1
ATOM 5656 C C . PRO D 1 49 ? -8.496 -8.467 -2.016 1.00 25.31 49 PRO D C 1
ATOM 5657 O O . PRO D 1 49 ? -9.164 -8.978 -1.113 1.00 23.71 49 PRO D O 1
ATOM 5661 N N . TYR D 1 50 ? -7.184 -8.651 -2.135 1.00 25.53 50 TYR D N 1
ATOM 5662 C CA . TYR D 1 50 ? -6.438 -9.456 -1.173 1.00 26.32 50 TYR D CA 1
ATOM 5663 C C . TYR D 1 50 ? -6.477 -8.880 0.250 1.00 25.39 50 TYR D C 1
ATOM 5664 O O . TYR D 1 50 ? -6.271 -9.584 1.236 1.00 25.54 50 TYR D O 1
ATOM 5673 N N . LEU D 1 51 ? -6.733 -7.583 0.365 1.00 25.17 51 LEU D N 1
ATOM 5674 C CA . LEU D 1 51 ? -6.905 -6.966 1.678 1.00 24.44 51 LEU D CA 1
ATOM 5675 C C . LEU D 1 51 ? -8.101 -7.556 2.413 1.00 24.71 51 LEU D C 1
ATOM 5676 O O . LEU D 1 51 ? -8.160 -7.536 3.643 1.00 28.08 51 LEU D O 1
ATOM 5681 N N . LEU D 1 52 ? -9.059 -8.091 1.670 1.00 24.17 52 LEU D N 1
ATOM 5682 C CA . LEU D 1 52 ? -10.247 -8.633 2.317 1.00 23.81 52 LEU D CA 1
ATOM 5683 C C . LEU D 1 52 ? -10.251 -10.142 2.532 1.00 22.58 52 LEU D C 1
ATOM 5684 O O . LEU D 1 52 ? -11.203 -10.653 3.119 1.00 23.24 52 LEU D O 1
ATOM 5689 N N . SER D 1 53 ? -9.248 -10.880 2.065 1.00 23.08 53 SER D N 1
ATOM 5690 C CA . SER D 1 53 ? -9.231 -12.336 2.217 1.00 22.78 53 SER D CA 1
ATOM 5691 C C . SER D 1 53 ? -9.432 -12.773 3.663 1.00 22.51 53 SER D C 1
ATOM 5692 O O . SER D 1 53 ? -10.209 -13.690 3.964 1.00 24.09 53 SER D O 1
ATOM 5695 N N . HIS D 1 54 ? -8.727 -12.090 4.559 1.00 23.25 54 HIS D N 1
ATOM 5696 C CA . HIS D 1 54 ? -8.820 -12.438 5.966 1.00 23.38 54 HIS D CA 1
ATOM 5697 C C . HIS D 1 54 ? -10.010 -11.798 6.705 1.00 23.00 54 HIS D C 1
ATOM 5698 O O . HIS D 1 54 ? -10.166 -12.020 7.902 1.00 24.00 54 HIS D O 1
ATOM 5705 N N . VAL D 1 55 ? -10.834 -11.011 6.013 1.00 22.69 55 VAL D N 1
ATOM 5706 C CA . VAL D 1 55 ? -12.171 -10.619 6.486 1.00 20.69 55 VAL D CA 1
ATOM 5707 C C . VAL D 1 55 ? -13.223 -11.633 6.029 1.00 22.23 55 VAL D C 1
ATOM 5708 O O . VAL D 1 55 ? -14.138 -11.968 6.785 1.00 21.94 55 VAL D O 1
ATOM 5712 N N . MET D 1 56 ? -13.105 -12.139 4.798 1.00 21.27 56 MET D N 1
ATOM 5713 C CA . MET D 1 56 ? -14.001 -13.174 4.282 1.00 22.34 56 MET D CA 1
ATOM 5714 C C . MET D 1 56 ? -13.831 -14.474 5.054 1.00 19.35 56 MET D C 1
ATOM 5715 O O . MET D 1 56 ? -14.764 -15.273 5.114 1.00 23.26 56 MET D O 1
ATOM 5739 N N . PHE D 1 58 ? -14.144 -16.665 9.873 1.00 21.30 60 PHE D N 1
ATOM 5740 C CA . PHE D 1 58 ? -15.010 -17.639 10.549 1.00 21.80 60 PHE D CA 1
ATOM 5741 C C . PHE D 1 58 ? -14.159 -18.646 11.322 1.00 21.20 60 PHE D C 1
ATOM 5742 O O . PHE D 1 58 ? -13.870 -19.735 10.786 1.00 21.88 60 PHE D O 1
ATOM 5750 N N . TYR D 1 59 ? -13.750 -18.288 12.540 1.00 21.16 61 TYR D N 1
ATOM 5751 C CA . TYR D 1 59 ? -12.875 -19.196 13.310 1.00 18.96 61 TYR D CA 1
ATOM 5752 C C . TYR D 1 59 ? -13.523 -20.502 13.729 1.00 21.67 61 TYR D C 1
ATOM 5753 O O . TYR D 1 59 ? -12.821 -21.387 14.227 1.00 22.13 61 TYR D O 1
ATOM 5762 N N . HIS D 1 60 ? -14.834 -20.614 13.522 1.00 20.66 62 HIS D N 1
ATOM 5763 C CA . HIS D 1 60 ? -15.545 -21.842 13.838 1.00 21.71 62 HIS D CA 1
ATOM 5764 C C . HIS D 1 60 ? -14.973 -23.025 13.065 1.00 21.67 62 HIS D C 1
ATOM 5765 O O . HIS D 1 60 ? -15.072 -24.171 13.517 1.00 25.12 62 HIS D O 1
ATOM 5772 N N . PHE D 1 61 ? -14.385 -22.756 11.904 1.00 20.97 63 PHE D N 1
ATOM 5773 C CA . PHE D 1 61 ? -13.955 -23.837 11.008 1.00 22.18 63 PHE D CA 1
ATOM 5774 C C . PHE D 1 61 ? -12.461 -24.127 11.132 1.00 23.83 63 PHE D C 1
ATOM 5775 O O . PHE D 1 61 ? -11.712 -24.115 10.147 1.00 28.13 63 PHE D O 1
ATOM 5783 N N . GLY D 1 62 ? -11.998 -24.348 12.355 1.00 23.07 64 GLY D N 1
ATOM 5784 C CA . GLY D 1 62 ? -10.595 -24.705 12.578 1.00 21.45 64 GLY D CA 1
ATOM 5785 C C . GLY D 1 62 ? -10.561 -26.004 13.355 1.00 20.31 64 GLY D C 1
ATOM 5786 O O . GLY D 1 62 ? -11.433 -26.290 14.188 1.00 22.38 64 GLY D O 1
ATOM 5787 N N . THR D 1 63 ? -9.544 -26.806 13.052 1.00 19.89 65 THR D N 1
ATOM 5788 C CA . THR D 1 63 ? -9.320 -28.028 13.815 1.00 20.77 65 THR D CA 1
ATOM 5789 C C . THR D 1 63 ? -8.552 -27.670 15.074 1.00 21.96 65 THR D C 1
ATOM 5790 O O . THR D 1 63 ? -7.769 -26.724 15.053 1.00 22.80 65 THR D O 1
ATOM 5794 N N . TYR D 1 64 ? -8.811 -28.429 16.137 1.00 21.83 66 TYR D N 1
ATOM 5795 C CA . TYR D 1 64 ? -8.089 -28.314 17.402 1.00 23.69 66 TYR D CA 1
ATOM 5796 C C . TYR D 1 64 ? -7.477 -29.668 17.755 1.00 23.49 66 TYR D C 1
ATOM 5797 O O . TYR D 1 64 ? -8.004 -30.702 17.332 1.00 25.01 66 TYR D O 1
ATOM 5806 N N . PRO D 1 65 ? -6.362 -29.664 18.512 1.00 24.68 67 PRO D N 1
ATOM 5807 C CA . PRO D 1 65 ? -5.706 -30.931 18.848 1.00 26.36 67 PRO D CA 1
ATOM 5808 C C . PRO D 1 65 ? -6.588 -31.837 19.707 1.00 27.24 67 PRO D C 1
ATOM 5809 O O . PRO D 1 65 ? -7.520 -31.378 20.382 1.00 26.21 67 PRO D O 1
ATOM 5813 N N . SER D 1 66 ? -6.288 -33.132 19.653 1.00 28.29 68 SER D N 1
ATOM 5814 C CA . SER D 1 66 ? -6.943 -34.097 20.516 1.00 29.34 68 SER D CA 1
ATOM 5815 C C . SER D 1 66 ? -6.951 -33.603 21.963 1.00 29.05 68 SER D C 1
ATOM 5816 O O . SER D 1 66 ? -5.943 -33.169 22.518 1.00 30.46 68 SER D O 1
ATOM 5819 N N . GLY D 1 67 ? -8.123 -33.646 22.583 1.00 29.51 69 GLY D N 1
ATOM 5820 C CA . GLY D 1 67 ? -8.228 -33.214 23.970 1.00 29.08 69 GLY D CA 1
ATOM 5821 C C . GLY D 1 67 ? -8.712 -31.786 24.117 1.00 28.13 69 GLY D C 1
ATOM 5822 O O . GLY D 1 67 ? -8.984 -31.342 25.240 1.00 29.97 69 GLY D O 1
ATOM 5823 N N . TYR D 1 68 ? -8.814 -31.076 22.993 1.00 26.38 70 TYR D N 1
ATOM 5824 C CA . TYR D 1 68 ? -9.232 -29.675 22.987 1.00 24.96 70 TYR D CA 1
ATOM 5825 C C . TYR D 1 68 ? -10.435 -29.479 22.073 1.00 25.07 70 TYR D C 1
ATOM 5826 O O . TYR D 1 68 ? -10.599 -30.212 21.095 1.00 27.04 70 TYR D O 1
ATOM 5835 N N . GLU D 1 69 ? -11.271 -28.486 22.362 1.00 23.40 71 GLU D N 1
ATOM 5836 C CA . GLU D 1 69 ? -12.390 -28.183 21.483 1.00 24.22 71 GLU D CA 1
ATOM 5837 C C . GLU D 1 69 ? -12.226 -26.755 21.016 1.00 22.65 71 GLU D C 1
ATOM 5838 O O . GLU D 1 69 ? -11.836 -25.893 21.800 1.00 24.23 71 GLU D O 1
ATOM 5844 N N . ASN D 1 70 ? -12.528 -26.544 19.741 1.00 21.86 72 ASN D N 1
ATOM 5845 C CA . ASN D 1 70 ? -12.578 -25.209 19.146 1.00 21.04 72 ASN D CA 1
ATOM 5846 C C . ASN D 1 70 ? -13.585 -24.359 19.929 1.00 21.18 72 ASN D C 1
ATOM 5847 O O . ASN D 1 70 ? -14.779 -24.696 19.984 1.00 22.46 72 ASN D O 1
ATOM 5852 N N . PRO D 1 71 ? -13.096 -23.275 20.557 1.00 19.72 73 PRO D N 1
ATOM 5853 C CA . PRO D 1 71 ? -14.023 -22.537 21.417 1.00 20.34 73 PRO D CA 1
ATOM 5854 C C . PRO D 1 71 ? -15.031 -21.691 20.657 1.00 21.55 73 PRO D C 1
ATOM 5855 O O . PRO D 1 71 ? -16.098 -21.363 21.179 1.00 22.28 73 PRO D O 1
ATOM 5859 N N . PHE D 1 72 ? -14.675 -21.324 19.431 1.00 21.83 74 PHE D N 1
ATOM 5860 C CA . PHE D 1 72 ? -15.555 -20.514 18.575 1.00 22.65 74 PHE D CA 1
ATOM 5861 C C . PHE D 1 72 ? -16.723 -21.388 18.121 1.00 22.77 74 PHE D C 1
ATOM 5862 O O . PHE D 1 72 ? -17.893 -20.983 18.122 1.00 23.87 74 PHE D O 1
ATOM 5870 N N . LEU D 1 73 ? -16.400 -22.622 17.750 1.00 23.16 75 LEU D N 1
ATOM 5871 C CA . LEU D 1 73 ? -17.427 -23.592 17.401 1.00 23.81 75 LEU D CA 1
ATOM 5872 C C . LEU D 1 73 ? -18.314 -23.909 18.611 1.00 25.46 75 LEU D C 1
ATOM 5873 O O . LEU D 1 73 ? -19.551 -23.991 18.517 1.00 26.17 75 LEU D O 1
ATOM 5878 N N . HIS D 1 74 ? -17.672 -24.087 19.764 1.00 25.25 76 HIS D N 1
ATOM 5879 C CA . HIS D 1 74 ? -18.425 -24.408 20.979 1.00 25.83 76 HIS D CA 1
ATOM 5880 C C . HIS D 1 74 ? -19.445 -23.329 21.328 1.00 26.01 76 HIS D C 1
ATOM 5881 O O . HIS D 1 74 ? -20.549 -23.619 21.815 1.00 25.56 76 HIS D O 1
ATOM 5888 N N . ALA D 1 75 ? -19.058 -22.092 21.047 1.00 23.47 77 ALA D N 1
ATOM 5889 C CA . ALA D 1 75 ? -19.842 -20.922 21.442 1.00 26.11 77 ALA D CA 1
ATOM 5890 C C . ALA D 1 75 ? -21.169 -20.820 20.716 1.00 26.57 77 ALA D C 1
ATOM 5891 O O . ALA D 1 75 ? -22.068 -20.078 21.130 1.00 28.35 77 ALA D O 1
ATOM 5893 N N . ILE D 1 76 ? -21.301 -21.566 19.627 1.00 28.59 78 ILE D N 1
ATOM 5894 C CA . ILE D 1 76 ? -22.543 -21.492 18.848 1.00 31.42 78 ILE D CA 1
ATOM 5895 C C . ILE D 1 76 ? -23.791 -21.746 19.690 1.00 33.23 78 ILE D C 1
ATOM 5896 O O . ILE D 1 76 ? -24.780 -21.023 19.596 1.00 32.90 78 ILE D O 1
ATOM 5901 N N . ASN D 1 77 ? -23.738 -22.767 20.535 1.00 35.28 79 ASN D N 1
ATOM 5902 C CA . ASN D 1 77 ? -24.903 -23.154 21.314 1.00 37.47 79 ASN D CA 1
ATOM 5903 C C . ASN D 1 77 ? -24.898 -22.577 22.724 1.00 37.94 79 ASN D C 1
ATOM 5904 O O . ASN D 1 77 ? -25.578 -23.087 23.615 1.00 38.57 79 ASN D O 1
ATOM 5909 N N . ASN D 1 78 ? -24.133 -21.508 22.922 1.00 37.31 80 ASN D N 1
ATOM 5910 C CA . ASN D 1 78 ? -23.874 -20.983 24.255 1.00 37.33 80 ASN D CA 1
ATOM 5911 C C . ASN D 1 78 ? -23.719 -19.461 24.206 1.00 36.99 80 ASN D C 1
ATOM 5912 O O . ASN D 1 78 ? -22.978 -18.875 24.995 1.00 38.74 80 ASN D O 1
ATOM 5917 N N . GLY D 1 79 ? -24.408 -18.789 23.290 1.00 34.73 81 GLY D N 1
ATOM 5918 C CA . GLY D 1 79 ? -24.385 -17.332 23.290 1.00 32.44 81 GLY D CA 1
ATOM 5919 C C . GLY D 1 79 ? -23.438 -16.650 22.322 1.00 30.76 81 GLY D C 1
ATOM 5920 O O . GLY D 1 79 ? -23.501 -15.436 22.141 1.00 31.22 81 GLY D O 1
ATOM 5921 N N . GLY D 1 80 ? -22.554 -17.418 21.690 1.00 27.98 82 GLY D N 1
ATOM 5922 C CA . GLY D 1 80 ? -21.653 -16.838 20.707 1.00 26.84 82 GLY D CA 1
ATOM 5923 C C . GLY D 1 80 ? -20.497 -15.997 21.224 1.00 25.70 82 GLY D C 1
ATOM 5924 O O . GLY D 1 80 ? -20.197 -15.925 22.417 1.00 26.12 82 GLY D O 1
ATOM 5925 N N . TYR D 1 81 ? -19.823 -15.350 20.281 1.00 25.99 83 TYR D N 1
ATOM 5926 C CA . TYR D 1 81 ? -18.693 -14.471 20.549 1.00 22.33 83 TYR D CA 1
ATOM 5927 C C . TYR D 1 81 ? -18.640 -13.430 19.449 1.00 22.84 83 TYR D C 1
ATOM 5928 O O . TYR D 1 81 ? -19.269 -13.575 18.394 1.00 23.97 83 TYR D O 1
ATOM 5937 N N . THR D 1 82 ? -17.873 -12.386 19.727 1.00 22.98 84 THR D N 1
ATOM 5938 C CA . THR D 1 82 ? -17.546 -11.393 18.720 1.00 23.00 84 THR D CA 1
ATOM 5939 C C . THR D 1 82 ? -16.032 -11.368 18.583 1.00 22.90 84 THR D C 1
ATOM 5940 O O . THR D 1 82 ? -15.302 -11.769 19.487 1.00 23.02 84 THR D O 1
ATOM 5944 N N . ASN D 1 83 ? -15.549 -10.854 17.455 1.00 21.99 85 ASN D N 1
ATOM 5945 C CA . ASN D 1 83 ? -14.125 -10.624 17.313 1.00 21.32 85 ASN D CA 1
ATOM 5946 C C . ASN D 1 83 ? -13.983 -9.212 16.810 1.00 21.18 85 ASN D C 1
ATOM 5947 O O . ASN D 1 83 ? -14.792 -8.778 15.982 1.00 21.94 85 ASN D O 1
ATOM 5952 N N . THR D 1 84 ? -12.974 -8.534 17.345 1.00 20.83 86 THR D N 1
ATOM 5953 C CA . THR D 1 84 ? -12.630 -7.189 16.891 1.00 21.95 86 THR D CA 1
ATOM 5954 C C . THR D 1 84 ? -11.141 -7.213 16.640 1.00 23.29 86 THR D C 1
ATOM 5955 O O . THR D 1 84 ? -10.393 -7.586 17.536 1.00 23.55 86 THR D O 1
ATOM 5959 N N . ARG D 1 85 ? -10.717 -6.799 15.448 1.00 22.80 87 ARG D N 1
ATOM 5960 C CA . ARG D 1 85 ? -9.300 -6.795 15.127 1.00 24.25 87 ARG D CA 1
ATOM 5961 C C . ARG D 1 85 ? -8.831 -5.410 14.732 1.00 24.74 87 ARG D C 1
ATOM 5962 O O . ARG D 1 85 ? -9.538 -4.669 14.045 1.00 24.48 87 ARG D O 1
ATOM 5970 N N . ILE D 1 86 ? -7.626 -5.098 15.192 1.00 22.51 88 ILE D N 1
ATOM 5971 C CA . ILE D 1 86 ? -6.989 -3.884 14.718 1.00 25.57 88 ILE D CA 1
ATOM 5972 C C . ILE D 1 86 ? -5.697 -4.328 14.050 1.00 23.78 88 ILE D C 1
ATOM 5973 O O . ILE D 1 86 ? -4.825 -5.008 14.625 1.00 24.35 88 ILE D O 1
ATOM 5978 N N . GLU D 1 87 ? -5.605 -3.930 12.786 1.00 23.25 89 GLU D N 1
ATOM 5979 C CA . GLU D 1 87 ? -4.501 -4.365 11.934 1.00 22.83 89 GLU D CA 1
ATOM 5980 C C . GLU D 1 87 ? -3.718 -3.146 11.501 1.00 22.51 89 GLU D C 1
ATOM 5981 O O . GLU D 1 87 ? -4.306 -2.237 10.919 1.00 23.07 89 GLU D O 1
ATOM 5987 N N . LYS D 1 88 ? -2.416 -3.130 11.785 1.00 20.14 90 LYS D N 1
ATOM 5988 C CA . LYS D 1 88 ? -1.614 -1.967 11.455 1.00 24.73 90 LYS D CA 1
ATOM 5989 C C . LYS D 1 88 ? -0.616 -2.391 10.378 1.00 22.20 90 LYS D C 1
ATOM 5990 O O . LYS D 1 88 ? 0.221 -3.275 10.606 1.00 22.76 90 LYS D O 1
ATOM 5996 N N . TYR D 1 89 ? -0.702 -1.730 9.225 1.00 21.57 91 TYR D N 1
ATOM 5997 C CA . TYR D 1 89 ? 0.095 -2.056 8.032 1.00 23.06 91 TYR D CA 1
ATOM 5998 C C . TYR D 1 89 ? 1.378 -1.237 8.072 1.00 22.50 91 TYR D C 1
ATOM 5999 O O . TYR D 1 89 ? 1.417 -0.138 8.647 1.00 22.58 91 TYR D O 1
ATOM 6008 N N . GLU D 1 90 ? 2.423 -1.790 7.467 1.00 23.29 92 GLU D N 1
ATOM 6009 C CA . GLU D 1 90 ? 3.750 -1.204 7.584 1.00 24.77 92 GLU D CA 1
ATOM 6010 C C . GLU D 1 90 ? 3.869 0.169 6.938 1.00 24.23 92 GLU D C 1
ATOM 6011 O O . GLU D 1 90 ? 4.872 0.834 7.211 1.00 26.18 92 GLU D O 1
ATOM 6017 N N . ASP D 1 91 ? 2.880 0.572 6.135 1.00 23.12 93 ASP D N 1
ATOM 6018 C CA . ASP D 1 91 ? 2.841 1.887 5.497 1.00 25.40 93 ASP D CA 1
ATOM 6019 C C . ASP D 1 91 ? 1.967 2.883 6.269 1.00 25.88 93 ASP D C 1
ATOM 6020 O O . ASP D 1 91 ? 1.783 4.039 5.843 1.00 28.30 93 ASP D O 1
ATOM 6025 N N . GLY D 1 92 ? 1.418 2.450 7.408 1.00 25.69 94 GLY D N 1
ATOM 6026 C CA . GLY D 1 92 ? 0.674 3.381 8.262 1.00 26.43 94 GLY D CA 1
ATOM 6027 C C . GLY D 1 92 ? -0.823 3.130 8.207 1.00 26.34 94 GLY D C 1
ATOM 6028 O O . GLY D 1 92 ? -1.569 3.663 9.035 1.00 26.70 94 GLY D O 1
ATOM 6029 N N . GLY D 1 93 ? -1.268 2.306 7.260 1.00 24.71 95 GLY D N 1
ATOM 6030 C CA . GLY D 1 93 ? -2.700 2.075 7.070 1.00 23.00 95 GLY D CA 1
ATOM 6031 C C . GLY D 1 93 ? -3.197 1.318 8.287 1.00 23.17 95 GLY D C 1
ATOM 6032 O O . GLY D 1 93 ? -2.419 0.568 8.880 1.00 25.36 95 GLY D O 1
ATOM 6033 N N . VAL D 1 94 ? -4.456 1.524 8.665 1.00 21.98 96 VAL D N 1
ATOM 6034 C CA . VAL D 1 94 ? -5.063 0.799 9.774 1.00 20.86 96 VAL D CA 1
ATOM 6035 C C . VAL D 1 94 ? -6.377 0.189 9.294 1.00 23.77 96 VAL D C 1
ATOM 6036 O O . VAL D 1 94 ? -7.162 0.870 8.631 1.00 23.49 96 VAL D O 1
ATOM 6040 N N . LEU D 1 95 ? -6.593 -1.081 9.631 1.00 20.75 97 LEU D N 1
ATOM 6041 C CA . LEU D 1 95 ? -7.892 -1.673 9.363 1.00 24.51 97 LEU D CA 1
ATOM 6042 C C . LEU D 1 95 ? -8.487 -2.063 10.717 1.00 23.84 97 LEU D C 1
ATOM 6043 O O . LEU D 1 95 ? -7.855 -2.814 11.471 1.00 26.32 97 LEU D O 1
ATOM 6048 N N . HIS D 1 96 ? -9.683 -1.556 11.010 1.00 23.54 98 HIS D N 1
ATOM 6049 C CA . HIS D 1 96 ? -10.456 -1.958 12.181 1.00 21.42 98 HIS D CA 1
ATOM 6050 C C . HIS D 1 96 ? -11.567 -2.868 11.661 1.00 23.38 98 HIS D C 1
ATOM 6051 O O . HIS D 1 96 ? -12.337 -2.434 10.812 1.00 23.28 98 HIS D O 1
ATOM 6058 N N . VAL D 1 97 ? -11.646 -4.119 12.106 1.00 19.55 99 VAL D N 1
ATOM 6059 C CA . VAL D 1 97 ? -12.707 -4.997 11.617 1.00 21.85 99 VAL D CA 1
ATOM 6060 C C . VAL D 1 97 ? -13.454 -5.556 12.826 1.00 22.51 99 VAL D C 1
ATOM 6061 O O . VAL D 1 97 ? -12.851 -6.023 13.800 1.00 24.53 99 VAL D O 1
ATOM 6065 N N . SER D 1 98 ? -14.779 -5.537 12.735 1.00 23.81 100 SER D N 1
ATOM 6066 C CA A SER D 1 98 ? -15.573 -6.215 13.749 0.50 23.31 100 SER D CA 1
ATOM 6067 C CA B SER D 1 98 ? -15.669 -6.131 13.725 0.50 23.57 100 SER D CA 1
ATOM 6068 C C . SER D 1 98 ? -16.446 -7.275 13.087 1.00 23.15 100 SER D C 1
ATOM 6069 O O . SER D 1 98 ? -17.048 -7.075 12.026 1.00 24.43 100 SER D O 1
ATOM 6074 N N . PHE D 1 99 ? -16.451 -8.441 13.726 1.00 20.99 101 PHE D N 1
ATOM 6075 C CA . PHE D 1 99 ? -17.185 -9.607 13.238 1.00 22.59 101 PHE D CA 1
ATOM 6076 C C . PHE D 1 99 ? -18.306 -9.939 14.227 1.00 24.41 101 PHE D C 1
ATOM 6077 O O . PHE D 1 99 ? -18.047 -10.111 15.424 1.00 24.31 101 PHE D O 1
ATOM 6085 N N . SER D 1 100 ? -19.539 -10.024 13.734 1.00 24.26 102 SER D N 1
ATOM 6086 C CA A SER D 1 100 ? -20.670 -10.564 14.485 0.50 25.20 102 SER D CA 1
ATOM 6087 C CA B SER D 1 100 ? -20.595 -10.639 14.531 0.50 25.01 102 SER D CA 1
ATOM 6088 C C . SER D 1 100 ? -21.289 -11.721 13.709 1.00 25.19 102 SER D C 1
ATOM 6089 O O . SER D 1 100 ? -21.241 -11.722 12.480 1.00 25.85 102 SER D O 1
ATOM 6094 N N . TYR D 1 101 ? -21.900 -12.670 14.414 1.00 25.37 103 TYR D N 1
ATOM 6095 C CA . TYR D 1 101 ? -22.520 -13.856 13.823 1.00 27.08 103 TYR D CA 1
ATOM 6096 C C . TYR D 1 101 ? -23.931 -14.112 14.358 1.00 28.55 103 TYR D C 1
ATOM 6097 O O . TYR D 1 101 ? -24.194 -13.832 15.530 1.00 28.22 103 TYR D O 1
ATOM 6106 N N . ARG D 1 102 ? -24.812 -14.640 13.508 1.00 28.94 104 ARG D N 1
ATOM 6107 C CA . ARG D 1 102 ? -26.005 -15.356 13.963 1.00 31.07 104 ARG D CA 1
ATOM 6108 C C . ARG D 1 102 ? -25.997 -16.791 13.460 1.00 31.04 104 ARG D C 1
ATOM 6109 O O . ARG D 1 102 ? -25.317 -17.117 12.486 1.00 29.05 104 ARG D O 1
ATOM 6117 N N . TYR D 1 103 ? -26.741 -17.664 14.130 1.00 31.10 105 TYR D N 1
ATOM 6118 C CA . TYR D 1 103 ? -26.763 -19.070 13.747 1.00 33.17 105 TYR D CA 1
ATOM 6119 C C . TYR D 1 103 ? -28.196 -19.490 13.437 1.00 35.91 105 TYR D C 1
ATOM 6120 O O . TYR D 1 103 ? -29.081 -19.196 14.239 1.00 36.08 105 TYR D O 1
ATOM 6129 N N . GLU D 1 104 ? -28.411 -20.134 12.293 1.00 38.57 106 GLU D N 1
ATOM 6130 C CA . GLU D 1 104 ? -29.674 -20.806 11.971 1.00 43.07 106 GLU D CA 1
ATOM 6131 C C . GLU D 1 104 ? -29.370 -22.293 11.824 1.00 43.02 106 GLU D C 1
ATOM 6132 O O . GLU D 1 104 ? -28.209 -22.696 11.890 1.00 44.05 106 GLU D O 1
ATOM 6138 N N . ALA D 1 105 ? -30.394 -23.119 11.635 1.00 44.19 107 ALA D N 1
ATOM 6139 C CA . ALA D 1 105 ? -30.170 -24.559 11.566 1.00 43.59 107 ALA D CA 1
ATOM 6140 C C . ALA D 1 105 ? -29.192 -24.854 10.433 1.00 42.83 107 ALA D C 1
ATOM 6141 O O . ALA D 1 105 ? -29.467 -24.490 9.287 1.00 42.47 107 ALA D O 1
ATOM 6143 N N . GLY D 1 106 ? -28.077 -25.498 10.772 1.00 40.60 108 GLY D N 1
ATOM 6144 C CA . GLY D 1 106 ? -27.028 -25.864 9.817 1.00 38.47 108 GLY D CA 1
ATOM 6145 C C . GLY D 1 106 ? -26.323 -24.698 9.143 1.00 36.95 108 GLY D C 1
ATOM 6146 O O . GLY D 1 106 ? -25.744 -24.857 8.067 1.00 35.71 108 GLY D O 1
ATOM 6147 N N . ARG D 1 107 ? -26.360 -23.524 9.767 1.00 35.05 109 ARG D N 1
ATOM 6148 C CA . ARG D 1 107 ? -25.849 -22.337 9.097 1.00 33.71 109 ARG D CA 1
ATOM 6149 C C . ARG D 1 107 ? -25.240 -21.257 9.989 1.00 32.66 109 ARG D C 1
ATOM 6150 O O . ARG D 1 107 ? -25.731 -20.988 11.083 1.00 31.50 109 ARG D O 1
ATOM 6158 N N . VAL D 1 108 ? -24.160 -20.635 9.521 1.00 30.80 110 VAL D N 1
ATOM 6159 C CA . VAL D 1 108 ? -23.562 -19.500 10.217 1.00 29.71 110 VAL D CA 1
ATOM 6160 C C . VAL D 1 108 ? -23.679 -18.263 9.338 1.00 28.70 110 VAL D C 1
ATOM 6161 O O . VAL D 1 108 ? -23.326 -18.332 8.161 1.00 30.33 110 VAL D O 1
ATOM 6165 N N . ILE D 1 109 ? -24.183 -17.157 9.884 1.00 27.60 111 ILE D N 1
ATOM 6166 C CA . ILE D 1 109 ? -24.333 -15.940 9.097 1.00 27.15 111 ILE D CA 1
ATOM 6167 C C . ILE D 1 109 ? -23.446 -14.887 9.750 1.00 26.19 111 ILE D C 1
ATOM 6168 O O . ILE D 1 109 ? -23.644 -14.524 10.919 1.00 27.26 111 ILE D O 1
ATOM 6173 N N . GLY D 1 110 ? -22.472 -14.392 8.992 1.00 26.85 112 GLY D N 1
ATOM 6174 C CA . GLY D 1 110 ? -21.596 -13.323 9.469 1.00 25.46 112 GLY D CA 1
ATOM 6175 C C . GLY D 1 110 ? -21.930 -11.978 8.858 1.00 26.74 112 GLY D C 1
ATOM 6176 O O . GLY D 1 110 ? -22.232 -11.884 7.667 1.00 27.71 112 GLY D O 1
ATOM 6177 N N . ASP D 1 111 ? -21.881 -10.937 9.687 1.00 25.54 113 ASP D N 1
ATOM 6178 C CA . ASP D 1 111 ? -22.118 -9.576 9.233 1.00 27.45 113 ASP D CA 1
ATOM 6179 C C . ASP D 1 111 ? -20.938 -8.775 9.765 1.00 26.04 113 ASP D C 1
ATOM 6180 O O . ASP D 1 111 ? -20.820 -8.590 10.981 1.00 25.72 113 ASP D O 1
ATOM 6185 N N . PHE D 1 112 ? -20.075 -8.314 8.865 1.00 25.47 114 PHE D N 1
ATOM 6186 C CA . PHE D 1 112 ? -18.737 -7.846 9.218 1.00 23.92 114 PHE D CA 1
ATOM 6187 C C . PHE D 1 112 ? -18.563 -6.401 8.791 1.00 24.72 114 PHE D C 1
ATOM 6188 O O . PHE D 1 112 ? -19.015 -5.998 7.715 1.00 25.20 114 PHE D O 1
ATOM 6196 N N . LYS D 1 113 ? -17.896 -5.629 9.649 1.00 25.12 115 LYS D N 1
ATOM 6197 C CA . LYS D 1 113 ? -17.783 -4.198 9.403 1.00 24.91 115 LYS D CA 1
ATOM 6198 C C . LYS D 1 113 ? -16.317 -3.813 9.403 1.00 23.76 115 LYS D C 1
ATOM 6199 O O . LYS D 1 113 ? -15.594 -4.214 10.309 1.00 26.12 115 LYS D O 1
ATOM 6205 N N . VAL D 1 114 ? -15.894 -3.046 8.404 1.00 24.00 116 VAL D N 1
ATOM 6206 C CA . VAL D 1 114 ? -14.474 -2.755 8.207 1.00 23.17 116 VAL D CA 1
ATOM 6207 C C . VAL D 1 114 ? -14.312 -1.252 8.069 1.00 24.76 116 VAL D C 1
ATOM 6208 O O . VAL D 1 114 ? -15.045 -0.609 7.326 1.00 26.16 116 VAL D O 1
ATOM 6212 N N . MET D 1 115 ? -13.354 -0.666 8.772 1.00 23.40 117 MET D N 1
ATOM 6213 C CA . MET D 1 115 ? -13.047 0.731 8.532 1.00 25.41 117 MET D CA 1
ATOM 6214 C C . MET D 1 115 ? -11.539 0.778 8.367 1.00 23.15 117 MET D C 1
ATOM 6215 O O . MET D 1 115 ? -10.838 0.480 9.331 1.00 22.44 117 MET D O 1
ATOM 6220 N N . GLY D 1 116 ? -11.073 1.148 7.175 1.00 23.08 118 GLY D N 1
ATOM 6221 C CA . GLY D 1 116 ? -9.647 1.283 6.899 1.00 22.65 118 GLY D CA 1
ATOM 6222 C C . GLY D 1 116 ? -9.355 2.747 6.678 1.00 22.30 118 GLY D C 1
ATOM 6223 O O . GLY D 1 116 ? -10.141 3.441 6.014 1.00 23.50 118 GLY D O 1
ATOM 6224 N N . THR D 1 117 ? -8.250 3.219 7.256 1.00 22.72 119 THR D N 1
ATOM 6225 C CA . THR D 1 117 ? -7.926 4.641 7.181 1.00 21.90 119 THR D CA 1
ATOM 6226 C C . THR D 1 117 ? -6.404 4.786 7.165 1.00 22.20 119 THR D C 1
ATOM 6227 O O . THR D 1 117 ? -5.696 3.869 7.595 1.00 21.64 119 THR D O 1
ATOM 6231 N N . GLY D 1 118 ? -5.934 5.921 6.652 1.00 23.27 120 GLY D N 1
ATOM 6232 C CA . GLY D 1 118 ? -4.516 6.252 6.671 1.00 24.80 120 GLY D CA 1
ATOM 6233 C C . GLY D 1 118 ? -3.644 5.476 5.703 1.00 25.93 120 GLY D C 1
ATOM 6234 O O . GLY D 1 118 ? -2.416 5.448 5.849 1.00 27.28 120 GLY D O 1
ATOM 6235 N N . PHE D 1 119 ? -4.243 4.824 4.708 1.00 25.42 121 PHE D N 1
ATOM 6236 C CA . PHE D 1 119 ? -3.391 4.221 3.684 1.00 24.79 121 PHE D CA 1
ATOM 6237 C C . PHE D 1 119 ? -2.915 5.337 2.756 1.00 26.55 121 PHE D C 1
ATOM 6238 O O . PHE D 1 119 ? -3.741 6.097 2.222 1.00 26.53 121 PHE D O 1
ATOM 6246 N N . PRO D 1 120 ? -1.583 5.472 2.611 1.00 26.27 122 PRO D N 1
ATOM 6247 C CA . PRO D 1 120 ? -1.010 6.508 1.744 1.00 28.28 122 PRO D CA 1
ATOM 6248 C C . PRO D 1 120 ? -1.346 6.309 0.267 1.00 28.79 122 PRO D C 1
ATOM 6249 O O . PRO D 1 120 ? -1.659 5.194 -0.146 1.00 29.68 122 PRO D O 1
ATOM 6253 N N . GLU D 1 121 ? -1.292 7.384 -0.517 1.00 29.46 123 GLU D N 1
ATOM 6254 C CA . GLU D 1 121 ? -1.589 7.324 -1.940 1.00 32.50 123 GLU D CA 1
ATOM 6255 C C . GLU D 1 121 ? -0.721 6.284 -2.649 1.00 32.16 123 GLU D C 1
ATOM 6256 O O . GLU D 1 121 ? -1.175 5.581 -3.561 1.00 32.17 123 GLU D O 1
ATOM 6262 N N . ASP D 1 122 ? 0.533 6.197 -2.214 1.00 32.57 124 ASP D N 1
ATOM 6263 C CA . ASP D 1 122 ? 1.488 5.271 -2.794 1.00 32.43 124 ASP D CA 1
ATOM 6264 C C . ASP D 1 122 ? 1.437 3.867 -2.200 1.00 31.40 124 ASP D C 1
ATOM 6265 O O . ASP D 1 122 ? 2.361 3.083 -2.451 1.00 31.31 124 ASP D O 1
ATOM 6270 N N . SER D 1 123 ? 0.381 3.561 -1.445 1.00 29.01 125 SER D N 1
ATOM 6271 C CA . SER D 1 123 ? 0.221 2.238 -0.828 1.00 27.05 125 SER D CA 1
ATOM 6272 C C . SER D 1 123 ? 0.171 1.063 -1.808 1.00 27.51 125 SER D C 1
ATOM 6273 O O . SER D 1 123 ? -0.456 1.150 -2.865 1.00 27.08 125 SER D O 1
ATOM 6276 N N . VAL D 1 124 ? 0.812 -0.054 -1.458 1.00 27.74 126 VAL D N 1
ATOM 6277 C CA . VAL D 1 124 ? 0.720 -1.187 -2.378 1.00 26.55 126 VAL D CA 1
ATOM 6278 C C . VAL D 1 124 ? -0.738 -1.637 -2.485 1.00 26.27 126 VAL D C 1
ATOM 6279 O O . VAL D 1 124 ? -1.090 -2.317 -3.458 1.00 25.77 126 VAL D O 1
ATOM 6283 N N . ILE D 1 125 ? -1.582 -1.291 -1.513 1.00 24.58 127 ILE D N 1
ATOM 6284 C CA . ILE D 1 125 ? -3.006 -1.634 -1.674 1.00 25.82 127 ILE D CA 1
ATOM 6285 C C . ILE D 1 125 ? -3.745 -1.016 -2.864 1.00 25.62 127 ILE D C 1
ATOM 6286 O O . ILE D 1 125 ? -4.810 -1.507 -3.243 1.00 27.30 127 ILE D O 1
ATOM 6291 N N . PHE D 1 126 ? -3.196 0.048 -3.437 1.00 27.08 128 PHE D N 1
ATOM 6292 C CA . PHE D 1 126 ? -3.785 0.742 -4.581 1.00 25.39 128 PHE D CA 1
ATOM 6293 C C . PHE D 1 126 ? -3.053 0.377 -5.867 1.00 27.13 128 PHE D C 1
ATOM 6294 O O . PHE D 1 126 ? -3.064 1.149 -6.830 1.00 29.33 128 PHE D O 1
ATOM 6302 N N . THR D 1 127 ? -2.412 -0.791 -5.844 1.00 25.78 129 THR D N 1
ATOM 6303 C CA . THR D 1 127 ? -1.747 -1.346 -7.023 1.00 28.04 129 THR D CA 1
ATOM 6304 C C . THR D 1 127 ? -2.129 -2.808 -7.203 1.00 28.86 129 THR D C 1
ATOM 6305 O O . THR D 1 127 ? -2.918 -3.350 -6.432 1.00 29.65 129 THR D O 1
ATOM 6309 N N . ASP D 1 128 ? -1.565 -3.446 -8.225 1.00 29.19 130 ASP D N 1
ATOM 6310 C CA A ASP D 1 128 ? -1.745 -4.887 -8.401 0.50 30.58 130 ASP D CA 1
ATOM 6311 C CA B ASP D 1 128 ? -1.750 -4.886 -8.390 0.50 30.40 130 ASP D CA 1
ATOM 6312 C C . ASP D 1 128 ? -0.516 -5.679 -7.966 1.00 29.45 130 ASP D C 1
ATOM 6313 O O . ASP D 1 128 ? -0.274 -6.795 -8.452 1.00 29.72 130 ASP D O 1
ATOM 6322 N N . LYS D 1 129 ? 0.257 -5.102 -7.048 1.00 27.54 131 LYS D N 1
ATOM 6323 C CA . LYS D 1 129 ? 1.498 -5.737 -6.599 1.00 25.54 131 LYS D CA 1
ATOM 6324 C C . LYS D 1 129 ? 1.310 -6.964 -5.702 1.00 24.54 131 LYS D C 1
ATOM 6325 O O . LYS D 1 129 ? 2.110 -7.904 -5.749 1.00 25.05 131 LYS D O 1
ATOM 6331 N N . ILE D 1 130 ? 0.252 -6.965 -4.898 1.00 23.10 132 ILE D N 1
ATOM 6332 C CA . ILE D 1 130 ? 0.018 -8.107 -4.016 1.00 22.91 132 ILE D CA 1
ATOM 6333 C C . ILE D 1 130 ? -0.426 -9.274 -4.881 1.00 23.74 132 ILE D C 1
ATOM 6334 O O . ILE D 1 130 ? -1.389 -9.117 -5.648 1.00 24.24 132 ILE D O 1
ATOM 6339 N N . ILE D 1 131 ? 0.255 -10.414 -4.728 1.00 23.32 133 ILE D N 1
ATOM 6340 C CA . ILE D 1 131 ? -0.113 -11.607 -5.489 1.00 23.68 133 ILE D CA 1
ATOM 6341 C C . ILE D 1 131 ? -0.680 -12.743 -4.643 1.00 22.48 133 ILE D C 1
ATOM 6342 O O . ILE D 1 131 ? -1.318 -13.647 -5.187 1.00 24.87 133 ILE D O 1
ATOM 6347 N N . ARG D 1 132 ? -0.442 -12.715 -3.331 1.00 22.36 134 ARG D N 1
ATOM 6348 C CA . ARG D 1 132 ? -1.059 -13.703 -2.431 1.00 21.52 134 ARG D CA 1
ATOM 6349 C C . ARG D 1 132 ? -0.829 -13.336 -0.960 1.00 22.11 134 ARG D C 1
ATOM 6350 O O . ARG D 1 132 ? 0.153 -12.666 -0.634 1.00 22.04 134 ARG D O 1
ATOM 6358 N N . SER D 1 133 ? -1.742 -13.784 -0.103 1.00 22.26 135 SER D N 1
ATOM 6359 C CA . SER D 1 133 ? -1.523 -13.760 1.336 1.00 23.29 135 SER D CA 1
ATOM 6360 C C . SER D 1 133 ? -0.615 -14.906 1.763 1.00 22.00 135 SER D C 1
ATOM 6361 O O . SER D 1 133 ? -0.782 -16.033 1.285 1.00 24.60 135 SER D O 1
ATOM 6364 N N . ASN D 1 134 ? 0.332 -14.651 2.660 1.00 20.05 136 ASN D N 1
ATOM 6365 C CA . ASN D 1 134 ? 1.129 -15.734 3.219 1.00 19.54 136 ASN D CA 1
ATOM 6366 C C . ASN D 1 134 ? 0.474 -16.310 4.473 1.00 19.01 136 ASN D C 1
ATOM 6367 O O . ASN D 1 134 ? -0.401 -15.665 5.073 1.00 20.68 136 ASN D O 1
ATOM 6372 N N . ALA D 1 135 ? 0.903 -17.520 4.821 1.00 20.02 137 ALA D N 1
ATOM 6373 C CA . ALA D 1 135 ? 0.462 -18.201 6.042 1.00 17.99 137 ALA D CA 1
ATOM 6374 C C . ALA D 1 135 ? 0.773 -17.391 7.309 1.00 16.85 137 ALA D C 1
ATOM 6375 O O . ALA D 1 135 ? 1.676 -16.573 7.318 1.00 17.79 137 ALA D O 1
ATOM 6377 N N . THR D 1 136 ? 0.001 -17.616 8.364 1.00 18.62 138 THR D N 1
ATOM 6378 C CA . THR D 1 136 ? 0.226 -16.970 9.655 1.00 17.80 138 THR D CA 1
ATOM 6379 C C . THR D 1 136 ? 0.053 -18.000 10.777 1.00 17.37 138 THR D C 1
ATOM 6380 O O . THR D 1 136 ? -0.578 -19.053 10.619 1.00 18.08 138 THR D O 1
ATOM 6384 N N . VAL D 1 137 ? 0.640 -17.680 11.928 1.00 15.71 139 VAL D N 1
ATOM 6385 C CA . VAL D 1 137 ? 0.372 -18.414 13.170 1.00 15.86 139 VAL D CA 1
ATOM 6386 C C . VAL D 1 137 ? 0.016 -17.398 14.249 1.00 17.41 139 VAL D C 1
ATOM 6387 O O . VAL D 1 137 ? 0.843 -16.560 14.636 1.00 19.67 139 VAL D O 1
ATOM 6391 N N . GLU D 1 138 ? -1.227 -17.487 14.704 1.00 17.48 140 GLU D N 1
ATOM 6392 C CA . GLU D 1 138 ? -1.717 -16.594 15.753 1.00 18.85 140 GLU D CA 1
ATOM 6393 C C . GLU D 1 138 ? -1.448 -17.198 17.131 1.00 19.29 140 GLU D C 1
ATOM 6394 O O . GLU D 1 138 ? -1.655 -18.389 17.379 1.00 20.79 140 GLU D O 1
ATOM 6400 N N . HIS D 1 139 ? -1.006 -16.345 18.052 1.00 18.19 141 HIS D N 1
ATOM 6401 C CA . HIS D 1 139 ? -0.881 -16.697 19.467 1.00 17.03 141 HIS D CA 1
ATOM 6402 C C . HIS D 1 139 ? -2.168 -16.312 20.175 1.00 17.63 141 HIS D C 1
ATOM 6403 O O . HIS D 1 139 ? -2.548 -15.140 20.136 1.00 17.22 141 HIS D O 1
ATOM 6410 N N . LEU D 1 140 ? -2.830 -17.304 20.777 1.00 17.34 142 LEU D N 1
ATOM 6411 C CA . LEU D 1 140 ? -4.107 -17.090 21.451 1.00 19.45 142 LEU D CA 1
ATOM 6412 C C . LEU D 1 140 ? -3.961 -17.408 22.928 1.00 18.91 142 LEU D C 1
ATOM 6413 O O . LEU D 1 140 ? -3.461 -18.491 23.244 1.00 20.15 142 LEU D O 1
ATOM 6418 N N . HIS D 1 141 ? -4.409 -16.510 23.810 1.00 18.66 143 HIS D N 1
ATOM 6419 C CA . HIS D 1 141 ? -4.497 -16.879 25.218 1.00 19.42 143 HIS D CA 1
ATOM 6420 C C . HIS D 1 141 ? -5.651 -16.160 25.926 1.00 19.46 143 HIS D C 1
ATOM 6421 O O . HIS D 1 141 ? -6.051 -15.070 25.545 1.00 19.16 143 HIS D O 1
ATOM 6428 N N . PRO D 1 142 ? -6.217 -16.797 26.948 1.00 20.71 144 PRO D N 1
ATOM 6429 C CA . PRO D 1 142 ? -7.320 -16.175 27.683 1.00 20.71 144 PRO D CA 1
ATOM 6430 C C . PRO D 1 142 ? -6.914 -14.953 28.492 1.00 23.67 144 PRO D C 1
ATOM 6431 O O . PRO D 1 142 ? -5.854 -14.891 29.120 1.00 25.35 144 PRO D O 1
ATOM 6435 N N . MET D 1 143 ? -7.780 -13.952 28.471 1.00 25.59 145 MET D N 1
ATOM 6436 C CA A MET D 1 143 ? -7.525 -12.819 29.348 0.50 28.16 145 MET D CA 1
ATOM 6437 C CA B MET D 1 143 ? -7.608 -12.756 29.290 0.50 27.96 145 MET D CA 1
ATOM 6438 C C . MET D 1 143 ? -8.349 -12.871 30.620 1.00 29.05 145 MET D C 1
ATOM 6439 O O . MET D 1 143 ? -8.010 -12.202 31.599 1.00 31.47 145 MET D O 1
ATOM 6448 N N . GLY D 1 144 ? -9.383 -13.698 30.609 1.00 28.49 146 GLY D N 1
ATOM 6449 C CA . GLY D 1 144 ? -10.185 -14.064 31.771 1.00 28.03 146 GLY D CA 1
ATOM 6450 C C . GLY D 1 144 ? -11.137 -15.092 31.183 1.00 26.37 146 GLY D C 1
ATOM 6451 O O . GLY D 1 144 ? -10.937 -15.576 30.064 1.00 26.18 146 GLY D O 1
ATOM 6452 N N . ASP D 1 145 ? -12.200 -15.438 31.901 1.00 24.22 147 ASP D N 1
ATOM 6453 C CA . ASP D 1 145 ? -13.019 -16.566 31.470 1.00 24.12 147 ASP D CA 1
ATOM 6454 C C . ASP D 1 145 ? -13.837 -16.362 30.192 1.00 22.98 147 ASP D C 1
ATOM 6455 O O . ASP D 1 145 ? -14.276 -17.342 29.578 1.00 23.64 147 ASP D O 1
ATOM 6460 N N . ASN D 1 146 ? -14.013 -15.106 29.783 1.00 21.02 148 ASN D N 1
ATOM 6461 C CA . ASN D 1 146 ? -14.883 -14.760 28.658 1.00 22.27 148 ASN D CA 1
ATOM 6462 C C . ASN D 1 146 ? -14.170 -14.048 27.508 1.00 21.95 148 ASN D C 1
ATOM 6463 O O . ASN D 1 146 ? -14.808 -13.547 26.583 1.00 22.66 148 ASN D O 1
ATOM 6468 N N . ASP D 1 147 ? -12.841 -14.002 27.542 1.00 21.37 149 ASP D N 1
ATOM 6469 C CA . ASP D 1 147 ? -12.142 -13.243 26.512 1.00 22.16 149 ASP D CA 1
ATOM 6470 C C . ASP D 1 147 ? -10.831 -13.901 26.118 1.00 21.73 149 ASP D C 1
ATOM 6471 O O . ASP D 1 147 ? -10.102 -14.364 26.999 1.00 21.21 149 ASP D O 1
ATOM 6476 N N . LEU D 1 148 ? -10.545 -13.918 24.814 1.00 20.63 150 LEU D N 1
ATOM 6477 C CA . LEU D 1 148 ? -9.246 -14.385 24.336 1.00 18.95 150 LEU D CA 1
ATOM 6478 C C . LEU D 1 148 ? -8.581 -13.202 23.661 1.00 19.37 150 LEU D C 1
ATOM 6479 O O . LEU D 1 148 ? -9.260 -12.370 23.039 1.00 20.53 150 LEU D O 1
ATOM 6484 N N . ASP D 1 149 ? -7.265 -13.138 23.839 1.00 19.78 151 ASP D N 1
ATOM 6485 C CA . ASP D 1 149 ? -6.422 -12.175 23.151 1.00 20.40 151 ASP D CA 1
ATOM 6486 C C . ASP D 1 149 ? -5.653 -12.928 22.071 1.00 19.64 151 ASP D C 1
ATOM 6487 O O . ASP D 1 149 ? -5.117 -14.011 22.317 1.00 21.24 151 ASP D O 1
ATOM 6492 N N . GLY D 1 150 ? -5.586 -12.332 20.879 1.00 19.00 152 GLY D N 1
ATOM 6493 C CA . GLY D 1 150 ? -4.843 -12.947 19.786 1.00 19.29 152 GLY D CA 1
ATOM 6494 C C . GLY D 1 150 ? -3.876 -11.918 19.217 1.00 20.12 152 GLY D C 1
ATOM 6495 O O . GLY D 1 150 ? -4.101 -10.690 19.251 1.00 20.08 152 GLY D O 1
ATOM 6496 N N . SER D 1 151 ? -2.755 -12.422 18.701 1.00 19.15 153 SER D N 1
ATOM 6497 C CA . SER D 1 151 ? -1.801 -11.546 18.031 1.00 20.94 153 SER D CA 1
ATOM 6498 C C . SER D 1 151 ? -1.071 -12.365 16.977 1.00 20.14 153 SER D C 1
ATOM 6499 O O . SER D 1 151 ? -0.701 -13.517 17.201 1.00 20.12 153 SER D O 1
ATOM 6502 N N . PHE D 1 152 ? -0.872 -11.734 15.826 1.00 19.32 154 PHE D N 1
ATOM 6503 C CA . PHE D 1 152 ? -0.044 -12.333 14.787 1.00 19.55 154 PHE D CA 1
ATOM 6504 C C . PHE D 1 152 ? 0.549 -11.266 13.875 1.00 21.18 154 PHE D C 1
ATOM 6505 O O . PHE D 1 152 ? -0.011 -10.174 13.731 1.00 21.57 154 PHE D O 1
ATOM 6513 N N . THR D 1 153 ? 1.680 -11.629 13.278 1.00 19.86 155 THR D N 1
ATOM 6514 C CA . THR D 1 153 ? 2.260 -10.877 12.164 1.00 21.28 155 THR D CA 1
ATOM 6515 C C . THR D 1 153 ? 1.717 -11.489 10.872 1.00 20.41 155 THR D C 1
ATOM 6516 O O . THR D 1 153 ? 1.599 -12.712 10.760 1.00 21.34 155 THR D O 1
ATOM 6520 N N . ARG D 1 154 ? 1.394 -10.649 9.890 1.00 21.71 156 ARG D N 1
ATOM 6521 C CA . ARG D 1 154 ? 0.865 -11.151 8.627 1.00 22.24 156 ARG D CA 1
ATOM 6522 C C . ARG D 1 154 ? 1.652 -10.539 7.478 1.00 22.79 156 ARG D C 1
ATOM 6523 O O . ARG D 1 154 ? 2.006 -9.365 7.546 1.00 24.82 156 ARG D O 1
ATOM 6531 N N . THR D 1 155 ? 1.955 -11.327 6.447 1.00 20.61 157 THR D N 1
ATOM 6532 C CA . THR D 1 155 ? 2.571 -10.746 5.269 1.00 22.21 157 THR D CA 1
ATOM 6533 C C . THR D 1 155 ? 1.798 -11.181 4.023 1.00 21.43 157 THR D C 1
ATOM 6534 O O . THR D 1 155 ? 1.156 -12.236 3.977 1.00 23.58 157 THR D O 1
ATOM 6538 N N . PHE D 1 156 ? 1.872 -10.313 3.018 1.00 19.73 158 PHE D N 1
ATOM 6539 C CA . PHE D 1 156 ? 1.470 -10.651 1.664 1.00 21.11 158 PHE D CA 1
ATOM 6540 C C . PHE D 1 156 ? 2.756 -10.726 0.837 1.00 22.16 158 PHE D C 1
ATOM 6541 O O . PHE D 1 156 ? 3.746 -10.012 1.065 1.00 23.20 158 PHE D O 1
ATOM 6549 N N . SER D 1 157 ? 2.728 -11.599 -0.167 1.00 20.98 159 SER D N 1
ATOM 6550 C CA . SER D 1 157 ? 3.795 -11.671 -1.170 1.00 21.10 159 SER D CA 1
ATOM 6551 C C . SER D 1 157 ? 3.510 -10.700 -2.310 1.00 20.92 159 SER D C 1
ATOM 6552 O O . SER D 1 157 ? 2.382 -10.573 -2.793 1.00 23.76 159 SER D O 1
ATOM 6555 N N . LEU D 1 158 ? 4.559 -10.024 -2.753 1.00 22.88 160 LEU D N 1
ATOM 6556 C CA . LEU D 1 158 ? 4.446 -9.079 -3.860 1.00 24.00 160 LEU D CA 1
ATOM 6557 C C . LEU D 1 158 ? 5.031 -9.655 -5.150 1.00 26.75 160 LEU D C 1
ATOM 6558 O O . LEU D 1 158 ? 5.950 -10.470 -5.116 1.00 26.59 160 LEU D O 1
ATOM 6563 N N . ARG D 1 159 ? 4.480 -9.211 -6.279 1.00 28.03 161 ARG D N 1
ATOM 6564 C CA . ARG D 1 159 ? 4.924 -9.587 -7.622 1.00 30.38 161 ARG D CA 1
ATOM 6565 C C . ARG D 1 159 ? 6.447 -9.600 -7.794 1.00 31.83 161 ARG D C 1
ATOM 6566 O O . ARG D 1 159 ? 6.997 -10.551 -8.356 1.00 34.66 161 ARG D O 1
ATOM 6574 N N . ASP D 1 160 ? 7.128 -8.561 -7.320 1.00 34.54 162 ASP D N 1
ATOM 6575 C CA . ASP D 1 160 ? 8.578 -8.445 -7.454 1.00 37.25 162 ASP D CA 1
ATOM 6576 C C . ASP D 1 160 ? 9.434 -9.228 -6.458 1.00 37.93 162 ASP D C 1
ATOM 6577 O O . ASP D 1 160 ? 10.659 -9.103 -6.504 1.00 38.59 162 ASP D O 1
ATOM 6582 N N . GLY D 1 161 ? 8.830 -10.023 -5.576 1.00 36.78 163 GLY D N 1
ATOM 6583 C CA . GLY D 1 161 ? 9.579 -10.854 -4.633 1.00 35.35 163 GLY D CA 1
ATOM 6584 C C . GLY D 1 161 ? 9.543 -10.366 -3.195 1.00 35.33 163 GLY D C 1
ATOM 6585 O O . GLY D 1 161 ? 9.975 -11.077 -2.284 1.00 35.23 163 GLY D O 1
ATOM 6586 N N . GLY D 1 162 ? 9.036 -9.153 -2.998 1.00 33.12 164 GLY D N 1
ATOM 6587 C CA . GLY D 1 162 ? 9.026 -8.532 -1.669 1.00 32.16 164 GLY D CA 1
ATOM 6588 C C . GLY D 1 162 ? 7.846 -8.944 -0.802 1.00 29.99 164 GLY D C 1
ATOM 6589 O O . GLY D 1 162 ? 7.120 -9.879 -1.127 1.00 27.64 164 GLY D O 1
ATOM 6590 N N . TYR D 1 163 ? 7.661 -8.251 0.320 1.00 28.35 165 TYR D N 1
ATOM 6591 C CA . TYR D 1 163 ? 6.571 -8.504 1.252 1.00 28.09 165 TYR D CA 1
ATOM 6592 C C . TYR D 1 163 ? 5.902 -7.178 1.610 1.00 24.92 165 TYR D C 1
ATOM 6593 O O . TYR D 1 163 ? 6.520 -6.104 1.510 1.00 27.99 165 TYR D O 1
ATOM 6602 N N . TYR D 1 164 ? 4.627 -7.246 1.985 1.00 22.21 166 TYR D N 1
ATOM 6603 C CA . TYR D 1 164 ? 3.901 -6.129 2.584 1.00 21.92 166 TYR D CA 1
ATOM 6604 C C . TYR D 1 164 ? 3.352 -6.662 3.912 1.00 22.52 166 TYR D C 1
ATOM 6605 O O . TYR D 1 164 ? 2.581 -7.624 3.930 1.00 23.70 166 TYR D O 1
ATOM 6614 N N . SER D 1 165 ? 3.755 -6.033 5.015 1.00 21.84 167 SER D N 1
ATOM 6615 C CA . SER D 1 165 ? 3.540 -6.630 6.323 1.00 22.15 167 SER D CA 1
ATOM 6616 C C . SER D 1 165 ? 2.571 -5.827 7.187 1.00 21.91 167 SER D C 1
ATOM 6617 O O . SER D 1 165 ? 2.353 -4.622 7.006 1.00 21.81 167 SER D O 1
ATOM 6620 N N . SER D 1 166 ? 1.976 -6.526 8.143 1.00 20.79 168 SER D N 1
ATOM 6621 C CA . SER D 1 166 ? 1.084 -5.916 9.127 1.00 20.28 168 SER D CA 1
ATOM 6622 C C . SER D 1 166 ? 1.221 -6.668 10.447 1.00 20.98 168 SER D C 1
ATOM 6623 O O . SER D 1 166 ? 1.752 -7.794 10.525 1.00 22.23 168 SER D O 1
ATOM 6626 N N . VAL D 1 167 ? 0.744 -6.008 11.499 1.00 19.98 169 VAL D N 1
ATOM 6627 C CA . VAL D 1 167 ? 0.624 -6.644 12.825 1.00 22.18 169 VAL D CA 1
ATOM 6628 C C . VAL D 1 167 ? -0.830 -6.578 13.236 1.00 23.54 169 VAL D C 1
ATOM 6629 O O . VAL D 1 167 ? -1.480 -5.530 13.121 1.00 23.16 169 VAL D O 1
ATOM 6633 N N . VAL D 1 168 ? -1.327 -7.711 13.724 1.00 21.42 170 VAL D N 1
ATOM 6634 C CA . VAL D 1 168 ? -2.763 -7.784 13.991 1.00 22.72 170 VAL D CA 1
ATOM 6635 C C . VAL D 1 168 ? -2.947 -8.133 15.464 1.00 23.04 170 VAL D C 1
ATOM 6636 O O . VAL D 1 168 ? -2.310 -9.054 15.971 1.00 23.10 170 VAL D O 1
ATOM 6640 N N . ASP D 1 169 ? -3.824 -7.391 16.128 1.00 22.55 171 ASP D N 1
ATOM 6641 C CA . ASP D 1 169 ? -4.219 -7.730 17.494 1.00 23.02 171 ASP D CA 1
ATOM 6642 C C . ASP D 1 169 ? -5.726 -7.868 17.512 1.00 22.37 171 ASP D C 1
ATOM 6643 O O . ASP D 1 169 ? -6.449 -7.041 16.939 1.00 23.49 171 ASP D O 1
ATOM 6648 N N . SER D 1 170 ? -6.156 -8.923 18.197 1.00 20.00 172 SER D N 1
ATOM 6649 C CA . SER D 1 170 ? -7.552 -9.349 18.161 1.00 22.00 172 SER D CA 1
ATOM 6650 C C . SER D 1 170 ? -8.054 -9.527 19.585 1.00 21.15 172 SER D C 1
ATOM 6651 O O . SER D 1 170 ? -7.338 -10.000 20.480 1.00 22.16 172 SER D O 1
ATOM 6654 N N . HIS D 1 171 ? -9.306 -9.137 19.771 1.00 20.43 173 HIS D N 1
ATOM 6655 C CA . HIS D 1 171 ? -9.984 -9.322 21.048 1.00 22.32 173 HIS D CA 1
ATOM 6656 C C . HIS D 1 171 ? -11.265 -10.090 20.772 1.00 21.79 173 HIS D C 1
ATOM 6657 O O . HIS D 1 171 ? -12.126 -9.564 20.061 1.00 22.13 173 HIS D O 1
ATOM 6664 N N . MET D 1 172 ? -11.398 -11.296 21.328 1.00 21.24 174 MET D N 1
ATOM 6665 C CA . MET D 1 172 ? -12.589 -12.097 21.115 1.00 20.81 174 MET D CA 1
ATOM 6666 C C . MET D 1 172 ? -13.319 -12.162 22.465 1.00 22.43 174 MET D C 1
ATOM 6667 O O . MET D 1 172 ? -12.743 -12.561 23.486 1.00 23.31 174 MET D O 1
ATOM 6672 N N . HIS D 1 173 ? -14.586 -11.769 22.451 1.00 20.89 175 HIS D N 1
ATOM 6673 C CA . HIS D 1 173 ? -15.403 -11.695 23.666 1.00 20.63 175 HIS D CA 1
ATOM 6674 C C . HIS D 1 173 ? -16.559 -12.683 23.582 1.00 22.03 175 HIS D C 1
ATOM 6675 O O . HIS D 1 173 ? -17.307 -12.662 22.613 1.00 22.76 175 HIS D O 1
ATOM 6682 N N . PHE D 1 174 ? -16.692 -13.545 24.582 1.00 21.78 176 PHE D N 1
ATOM 6683 C CA . PHE D 1 174 ? -17.647 -14.655 24.554 1.00 22.74 176 PHE D CA 1
ATOM 6684 C C . PHE D 1 174 ? -18.780 -14.368 25.520 1.00 24.24 176 PHE D C 1
ATOM 6685 O O . PHE D 1 174 ? -18.513 -13.950 26.641 1.00 24.08 176 PHE D O 1
ATOM 6693 N N . LYS D 1 175 ? -20.027 -14.604 25.123 1.00 23.99 177 LYS D N 1
ATOM 6694 C CA . LYS D 1 175 ? -21.111 -14.345 26.070 1.00 28.15 177 LYS D CA 1
ATOM 6695 C C . LYS D 1 175 ? -21.077 -15.312 27.254 1.00 28.50 177 LYS D C 1
ATOM 6696 O O . LYS D 1 175 ? -21.430 -14.941 28.375 1.00 31.14 177 LYS D O 1
ATOM 6702 N N . SER D 1 176 ? -20.675 -16.555 27.015 1.00 28.02 178 SER D N 1
ATOM 6703 C CA . SER D 1 176 ? -20.496 -17.525 28.088 1.00 26.85 178 SER D CA 1
ATOM 6704 C C . SER D 1 176 ? -19.019 -17.867 28.218 1.00 25.08 178 SER D C 1
ATOM 6705 O O . SER D 1 176 ? -18.217 -17.510 27.337 1.00 24.41 178 SER D O 1
ATOM 6708 N N . ALA D 1 177 ? -18.681 -18.574 29.294 1.00 23.22 179 ALA D N 1
ATOM 6709 C CA . ALA D 1 177 ? -17.287 -18.962 29.521 1.00 23.91 179 ALA D CA 1
ATOM 6710 C C . ALA D 1 177 ? -16.737 -19.714 28.315 1.00 23.30 179 ALA D C 1
ATOM 6711 O O . ALA D 1 177 ? -17.406 -20.572 27.708 1.00 24.92 179 ALA D O 1
ATOM 6713 N N . ILE D 1 178 ? -15.490 -19.382 28.002 1.00 21.54 180 ILE D N 1
ATOM 6714 C CA . ILE D 1 178 ? -14.762 -20.072 26.940 1.00 20.48 180 ILE D CA 1
ATOM 6715 C C . ILE D 1 178 ? -14.645 -21.557 27.277 1.00 21.76 180 ILE D C 1
ATOM 6716 O O . ILE D 1 178 ? -14.498 -21.940 28.454 1.00 22.42 180 ILE D O 1
ATOM 6721 N N . HIS D 1 179 ? -14.697 -22.403 26.244 1.00 19.78 181 HIS D N 1
ATOM 6722 C CA . HIS D 1 179 ? -14.620 -23.845 26.451 1.00 21.23 181 HIS D CA 1
ATOM 6723 C C . HIS D 1 179 ? -13.498 -24.173 27.432 1.00 20.65 181 HIS D C 1
ATOM 6724 O O . HIS D 1 179 ? -12.380 -23.685 27.250 1.00 19.75 181 HIS D O 1
ATOM 6731 N N . PRO D 1 180 ? -13.780 -25.005 28.451 1.00 22.18 182 PRO D N 1
ATOM 6732 C CA . PRO D 1 180 ? -12.775 -25.251 29.485 1.00 21.59 182 PRO D CA 1
ATOM 6733 C C . PRO D 1 180 ? -11.472 -25.865 28.987 1.00 21.31 182 PRO D C 1
ATOM 6734 O O . PRO D 1 180 ? -10.467 -25.677 29.665 1.00 22.68 182 PRO D O 1
ATOM 6738 N N . SER D 1 181 ? -11.453 -26.589 27.869 1.00 21.03 183 SER D N 1
ATOM 6739 C CA . SER D 1 181 ? -10.170 -27.112 27.391 1.00 22.47 183 SER D CA 1
ATOM 6740 C C . SER D 1 181 ? -9.176 -25.988 27.088 1.00 23.49 183 SER D C 1
ATOM 6741 O O . SER D 1 181 ? -7.954 -26.146 27.219 1.00 24.47 183 SER D O 1
ATOM 6744 N N . ILE D 1 182 ? -9.706 -24.837 26.679 1.00 22.54 184 ILE D N 1
ATOM 6745 C CA . ILE D 1 182 ? -8.881 -23.677 26.356 1.00 23.50 184 ILE D CA 1
ATOM 6746 C C . ILE D 1 182 ? -8.587 -22.869 27.628 1.00 23.00 184 ILE D C 1
ATOM 6747 O O . ILE D 1 182 ? -7.461 -22.391 27.834 1.00 24.25 184 ILE D O 1
ATOM 6752 N N . LEU D 1 183 ? -9.585 -22.695 28.497 1.00 23.74 185 LEU D N 1
ATOM 6753 C CA . LEU D 1 183 ? -9.323 -22.001 29.757 1.00 24.46 185 LEU D CA 1
ATOM 6754 C C . LEU D 1 183 ? -8.394 -22.715 30.726 1.00 26.47 185 LEU D C 1
ATOM 6755 O O . LEU D 1 183 ? -7.630 -22.055 31.449 1.00 31.04 185 LEU D O 1
ATOM 6760 N N . GLN D 1 184 ? -8.458 -24.040 30.733 1.00 26.87 186 GLN D N 1
ATOM 6761 C CA . GLN D 1 184 ? -7.728 -24.832 31.711 1.00 28.17 186 GLN D CA 1
ATOM 6762 C C . GLN D 1 184 ? -6.400 -25.241 31.086 1.00 31.17 186 GLN D C 1
ATOM 6763 O O . GLN D 1 184 ? -5.689 -26.075 31.632 1.00 32.85 186 GLN D O 1
ATOM 6769 N N . ASN D 1 185 ? -6.059 -24.632 29.955 1.00 32.86 187 ASN D N 1
ATOM 6770 C CA . ASN D 1 185 ? -4.845 -25.011 29.226 1.00 34.79 187 ASN D CA 1
ATOM 6771 C C . ASN D 1 185 ? -3.509 -24.559 29.830 1.00 35.70 187 ASN D C 1
ATOM 6772 O O . ASN D 1 185 ? -2.488 -25.244 29.681 1.00 36.60 187 ASN D O 1
ATOM 6777 N N . GLY D 1 186 ? -3.481 -23.428 30.524 1.00 35.90 188 GLY D N 1
ATOM 6778 C CA . GLY D 1 186 ? -2.236 -22.977 31.149 1.00 36.78 188 GLY D CA 1
ATOM 6779 C C . GLY D 1 186 ? -1.065 -22.656 30.231 1.00 36.82 188 GLY D C 1
ATOM 6780 O O . GLY D 1 186 ? 0.102 -22.650 30.650 1.00 38.74 188 GLY D O 1
ATOM 6781 N N . GLY D 1 187 ? -1.371 -22.389 28.968 1.00 34.43 189 GLY D N 1
ATOM 6782 C CA . GLY D 1 187 ? -0.451 -21.673 28.088 1.00 31.38 189 GLY D CA 1
ATOM 6783 C C . GLY D 1 187 ? -1.213 -21.337 26.820 1.00 29.11 189 GLY D C 1
ATOM 6784 O O . GLY D 1 187 ? -2.417 -21.611 26.712 1.00 29.76 189 GLY D O 1
ATOM 6785 N N . PRO D 1 188 ? -0.514 -20.739 25.843 1.00 25.21 190 PRO D N 1
ATOM 6786 C CA . PRO D 1 188 ? -1.232 -20.346 24.637 1.00 22.76 190 PRO D CA 1
ATOM 6787 C C . PRO D 1 188 ? -1.646 -21.532 23.770 1.00 21.16 190 PRO D C 1
ATOM 6788 O O . PRO D 1 188 ? -1.132 -22.651 23.875 1.00 22.24 190 PRO D O 1
ATOM 6792 N N . MET D 1 189 ? -2.617 -21.261 22.908 1.00 19.74 191 MET D N 1
ATOM 6793 C CA . MET D 1 189 ? -2.911 -22.105 21.755 1.00 19.44 191 MET D CA 1
ATOM 6794 C C . MET D 1 189 ? -2.443 -21.360 20.507 1.00 20.45 191 MET D C 1
ATOM 6795 O O . MET D 1 189 ? -2.622 -20.149 20.428 1.00 22.18 191 MET D O 1
ATOM 6800 N N . PHE D 1 190 ? -1.875 -22.062 19.534 1.00 17.85 192 PHE D N 1
ATOM 6801 C CA . PHE D 1 190 ? -1.390 -21.410 18.314 1.00 18.01 192 PHE D CA 1
ATOM 6802 C C . PHE D 1 190 ? -2.389 -21.770 17.219 1.00 18.74 192 PHE D C 1
ATOM 6803 O O . PHE D 1 190 ? -2.880 -22.895 17.183 1.00 21.00 192 PHE D O 1
ATOM 6811 N N . ALA D 1 191 ? -2.720 -20.811 16.361 1.00 18.87 193 ALA D N 1
ATOM 6812 C CA . ALA D 1 191 ? -3.642 -21.087 15.266 1.00 17.93 193 ALA D CA 1
ATOM 6813 C C . ALA D 1 191 ? -2.924 -20.815 13.950 1.00 17.51 193 ALA D C 1
ATOM 6814 O O . ALA D 1 191 ? -2.693 -19.669 13.619 1.00 18.50 193 ALA D O 1
ATOM 6816 N N . PHE D 1 192 ? -2.594 -21.861 13.198 1.00 18.55 194 PHE D N 1
ATOM 6817 C CA . PHE D 1 192 ? -2.028 -21.722 11.863 1.00 18.15 194 PHE D CA 1
ATOM 6818 C C . PHE D 1 192 ? -3.171 -21.513 10.870 1.00 19.66 194 PHE D C 1
ATOM 6819 O O . PHE D 1 192 ? -4.192 -22.197 10.896 1.00 21.30 194 PHE D O 1
ATOM 6827 N N . ARG D 1 193 ? -3.007 -20.545 9.977 1.00 19.25 195 ARG D N 1
ATOM 6828 C CA . ARG D 1 193 ? -3.999 -20.308 8.928 1.00 18.03 195 ARG D CA 1
ATOM 6829 C C . ARG D 1 193 ? -3.322 -20.081 7.591 1.00 20.31 195 ARG D C 1
ATOM 6830 O O . ARG D 1 193 ? -2.255 -19.461 7.509 1.00 20.35 195 ARG D O 1
ATOM 6838 N N . ARG D 1 194 ? -3.956 -20.593 6.538 1.00 19.56 196 ARG D N 1
ATOM 6839 C CA . ARG D 1 194 ? -3.455 -20.294 5.203 1.00 20.81 196 ARG D CA 1
ATOM 6840 C C . ARG D 1 194 ? -4.707 -20.149 4.342 1.00 20.93 196 ARG D C 1
ATOM 6841 O O . ARG D 1 194 ? -5.761 -20.717 4.623 1.00 20.98 196 ARG D O 1
ATOM 6849 N N . VAL D 1 195 ? -4.575 -19.348 3.294 1.00 23.63 197 VAL D N 1
ATOM 6850 C CA A VAL D 1 195 ? -5.703 -19.091 2.409 0.50 24.12 197 VAL D CA 1
ATOM 6851 C CA B VAL D 1 195 ? -5.704 -19.093 2.407 0.50 24.25 197 VAL D CA 1
ATOM 6852 C C . VAL D 1 195 ? -5.297 -19.297 0.955 1.00 25.74 197 VAL D C 1
ATOM 6853 O O . VAL D 1 195 ? -4.146 -19.045 0.577 1.00 27.69 197 VAL D O 1
ATOM 6860 N N . GLU D 1 196 ? -6.256 -19.761 0.159 1.00 24.14 198 GLU D N 1
ATOM 6861 C CA . GLU D 1 196 ? -6.103 -19.936 -1.281 1.00 26.40 198 GLU D CA 1
ATOM 6862 C C . GLU D 1 196 ? -7.092 -18.940 -1.870 1.00 23.86 198 GLU D C 1
ATOM 6863 O O . GLU D 1 196 ? -8.295 -19.005 -1.646 1.00 25.23 198 GLU D O 1
ATOM 6869 N N . GLU D 1 197 ? -6.565 -17.995 -2.628 1.00 22.67 199 GLU D N 1
ATOM 6870 C CA . GLU D 1 197 ? -7.370 -16.868 -3.086 1.00 24.15 199 GLU D CA 1
ATOM 6871 C C . GLU D 1 197 ? -7.549 -16.858 -4.597 1.00 26.13 199 GLU D C 1
ATOM 6872 O O . GLU D 1 197 ? -6.592 -17.100 -5.345 1.00 26.38 199 GLU D O 1
ATOM 6878 N N . ASP D 1 198 ? -8.776 -16.587 -5.036 1.00 27.44 200 ASP D N 1
ATOM 6879 C CA . ASP D 1 198 ? -9.097 -16.424 -6.451 1.00 29.41 200 ASP D CA 1
ATOM 6880 C C . ASP D 1 198 ? -10.000 -15.203 -6.618 1.00 28.92 200 ASP D C 1
ATOM 6881 O O . ASP D 1 198 ? -11.233 -15.285 -6.608 1.00 30.76 200 ASP D O 1
ATOM 6886 N N . HIS D 1 199 ? -9.346 -14.061 -6.766 1.00 27.42 201 HIS D N 1
ATOM 6887 C CA . HIS D 1 199 ? -10.035 -12.768 -6.738 1.00 28.20 201 HIS D CA 1
ATOM 6888 C C . HIS D 1 199 ? -9.989 -12.010 -8.056 1.00 30.12 201 HIS D C 1
ATOM 6889 O O . HIS D 1 199 ? -8.984 -12.039 -8.770 1.00 30.89 201 HIS D O 1
ATOM 6896 N N . SER D 1 200 ? -11.077 -11.313 -8.355 1.00 31.09 202 SER D N 1
ATOM 6897 C CA . SER D 1 200 ? -10.993 -10.185 -9.268 1.00 33.97 202 SER D CA 1
ATOM 6898 C C . SER D 1 200 ? -11.367 -8.947 -8.440 1.00 35.54 202 SER D C 1
ATOM 6899 O O . SER D 1 200 ? -11.522 -9.023 -7.216 1.00 34.54 202 SER D O 1
ATOM 6902 N N . ASN D 1 201 ? -11.523 -7.794 -9.082 1.00 37.82 203 ASN D N 1
ATOM 6903 C CA . ASN D 1 201 ? -11.957 -6.625 -8.320 1.00 39.00 203 ASN D CA 1
ATOM 6904 C C . ASN D 1 201 ? -13.442 -6.495 -7.987 1.00 38.15 203 ASN D C 1
ATOM 6905 O O . ASN D 1 201 ? -13.849 -5.555 -7.307 1.00 36.20 203 ASN D O 1
ATOM 6910 N N . THR D 1 202 ? -14.252 -7.443 -8.451 1.00 36.95 204 THR D N 1
ATOM 6911 C CA . THR D 1 202 ? -15.669 -7.440 -8.110 1.00 36.86 204 THR D CA 1
ATOM 6912 C C . THR D 1 202 ? -16.107 -8.763 -7.486 1.00 36.17 204 THR D C 1
ATOM 6913 O O . THR D 1 202 ? -17.097 -8.790 -6.753 1.00 36.20 204 THR D O 1
ATOM 6917 N N . GLU D 1 203 ? -15.384 -9.843 -7.774 1.00 34.28 205 GLU D N 1
ATOM 6918 C CA . GLU D 1 203 ? -15.777 -11.172 -7.320 1.00 33.83 205 GLU D CA 1
ATOM 6919 C C . GLU D 1 203 ? -14.572 -11.813 -6.643 1.00 31.33 205 GLU D C 1
ATOM 6920 O O . GLU D 1 203 ? -13.541 -12.047 -7.290 1.00 29.55 205 GLU D O 1
ATOM 6926 N N . LEU D 1 204 ? -14.755 -12.090 -5.355 1.00 28.13 206 LEU D N 1
ATOM 6927 C CA . LEU D 1 204 ? -13.723 -12.562 -4.433 1.00 27.11 206 LEU D CA 1
ATOM 6928 C C . LEU D 1 204 ? -14.020 -13.987 -3.997 1.00 26.16 206 LEU D C 1
ATOM 6929 O O . LEU D 1 204 ? -15.183 -14.357 -3.809 1.00 26.28 206 LEU D O 1
ATOM 6934 N N . GLY D 1 205 ? -12.979 -14.799 -3.836 1.00 24.92 207 GLY D N 1
ATOM 6935 C CA . GLY D 1 205 ? -13.194 -16.195 -3.464 1.00 24.62 207 GLY D CA 1
ATOM 6936 C C . GLY D 1 205 ? -12.012 -16.649 -2.635 1.00 24.12 207 GLY D C 1
ATOM 6937 O O . GLY D 1 205 ? -10.870 -16.347 -2.979 1.00 24.79 207 GLY D O 1
ATOM 6938 N N . ILE D 1 206 ? -12.292 -17.358 -1.546 1.00 24.28 208 ILE D N 1
ATOM 6939 C CA . ILE D 1 206 ? -11.239 -17.968 -0.733 1.00 22.27 208 ILE D CA 1
ATOM 6940 C C . ILE D 1 206 ? -11.602 -19.405 -0.385 1.00 22.24 208 ILE D C 1
ATOM 6941 O O . ILE D 1 206 ? -12.779 -19.769 -0.314 1.00 23.80 208 ILE D O 1
ATOM 6946 N N . VAL D 1 207 ? -10.564 -20.215 -0.192 1.00 21.41 209 VAL D N 1
ATOM 6947 C CA . VAL D 1 207 ? -10.610 -21.426 0.614 1.00 21.63 209 VAL D CA 1
ATOM 6948 C C . VAL D 1 207 ? -9.574 -21.181 1.713 1.00 23.01 209 VAL D C 1
ATOM 6949 O O . VAL D 1 207 ? -8.428 -20.805 1.445 1.00 23.89 209 VAL D O 1
ATOM 6953 N N . GLU D 1 208 ? -10.000 -21.399 2.953 1.00 21.66 210 GLU D N 1
ATOM 6954 C CA . GLU D 1 208 ? -9.101 -21.174 4.082 1.00 20.99 210 GLU D CA 1
ATOM 6955 C C . GLU D 1 208 ? -9.010 -22.462 4.888 1.00 22.61 210 GLU D C 1
ATOM 6956 O O . GLU D 1 208 ? -10.019 -23.137 5.103 1.00 22.61 210 GLU D O 1
ATOM 6962 N N . TYR D 1 209 ? -7.782 -22.763 5.307 1.00 20.10 211 TYR D N 1
ATOM 6963 C CA . TYR D 1 209 ? -7.531 -23.832 6.264 1.00 19.82 211 TYR D CA 1
ATOM 6964 C C . TYR D 1 209 ? -6.995 -23.255 7.562 1.00 20.56 211 TYR D C 1
ATOM 6965 O O . TYR D 1 209 ? -6.126 -22.373 7.553 1.00 19.65 211 TYR D O 1
ATOM 6974 N N . GLN D 1 210 ? -7.532 -23.787 8.657 1.00 19.64 212 GLN D N 1
ATOM 6975 C CA . GLN D 1 210 ? -7.222 -23.313 9.991 1.00 19.87 212 GLN D CA 1
ATOM 6976 C C . GLN D 1 210 ? -6.929 -24.530 10.849 1.00 17.82 212 GLN D C 1
ATOM 6977 O O . GLN D 1 210 ? -7.786 -25.406 10.977 1.00 19.63 212 GLN D O 1
ATOM 6983 N N . HIS D 1 211 ? -5.737 -24.549 11.450 1.00 18.95 213 HIS D N 1
ATOM 6984 C CA . HIS D 1 211 ? -5.317 -25.666 12.277 1.00 20.13 213 HIS D CA 1
ATOM 6985 C C . HIS D 1 211 ? -4.634 -25.202 13.547 1.00 17.78 213 HIS D C 1
ATOM 6986 O O . HIS D 1 211 ? -3.552 -24.601 13.482 1.00 18.36 213 HIS D O 1
ATOM 6993 N N . ALA D 1 212 ? -5.292 -25.477 14.679 1.00 18.32 214 ALA D N 1
ATOM 6994 C CA . ALA D 1 212 ? -4.732 -25.039 15.954 1.00 19.67 214 ALA D CA 1
ATOM 6995 C C . ALA D 1 212 ? -3.834 -26.128 16.519 1.00 20.02 214 ALA D C 1
ATOM 6996 O O . ALA D 1 212 ? -4.014 -27.323 16.284 1.00 22.38 214 ALA D O 1
ATOM 6998 N N . PHE D 1 213 ? -2.836 -25.714 17.284 1.00 20.61 215 PHE D N 1
ATOM 6999 C CA . PHE D 1 213 ? -1.921 -26.695 17.851 1.00 20.71 215 PHE D CA 1
ATOM 7000 C C . PHE D 1 213 ? -1.304 -26.130 19.133 1.00 22.84 215 PHE D C 1
ATOM 7001 O O . PHE D 1 213 ? -1.211 -24.920 19.339 1.00 22.53 215 PHE D O 1
ATOM 7009 N N . LYS D 1 214 ? -0.872 -27.034 20.009 1.00 21.61 216 LYS D N 1
ATOM 7010 C CA A LYS D 1 214 ? -0.005 -26.663 21.120 0.50 24.20 216 LYS D CA 1
ATOM 7011 C CA B LYS D 1 214 ? -0.005 -26.684 21.127 0.50 24.22 216 LYS D CA 1
ATOM 7012 C C . LYS D 1 214 ? 1.466 -26.789 20.729 1.00 25.11 216 LYS D C 1
ATOM 7013 O O . LYS D 1 214 ? 2.270 -25.958 21.143 1.00 24.74 216 LYS D O 1
ATOM 7024 N N . THR D 1 215 ? 1.817 -27.805 19.943 1.00 25.05 217 THR D N 1
ATOM 7025 C CA . THR D 1 215 ? 3.190 -27.995 19.458 1.00 25.79 217 THR D CA 1
ATOM 7026 C C . THR D 1 215 ? 3.136 -28.418 17.983 1.00 26.14 217 THR D C 1
ATOM 7027 O O . THR D 1 215 ? 2.196 -29.103 17.569 1.00 26.45 217 THR D O 1
ATOM 7031 N N . PRO D 1 216 ? 4.106 -28.002 17.154 1.00 27.11 218 PRO D N 1
ATOM 7032 C CA . PRO D 1 216 ? 3.987 -28.302 15.723 1.00 28.72 218 PRO D CA 1
ATOM 7033 C C . PRO D 1 216 ? 4.326 -29.727 15.286 1.00 32.06 218 PRO D C 1
ATOM 7034 O O . PRO D 1 216 ? 4.092 -30.057 14.119 1.00 33.97 218 PRO D O 1
ATOM 7038 N N . ASP D 1 217 ? 4.860 -30.553 16.172 1.00 34.17 219 ASP D N 1
ATOM 7039 C CA . ASP D 1 217 ? 5.018 -31.952 15.761 1.00 39.35 219 ASP D CA 1
ATOM 7040 C C . ASP D 1 217 ? 3.773 -32.735 16.175 1.00 40.47 219 ASP D C 1
ATOM 7041 O O . ASP D 1 217 ? 3.644 -33.928 15.890 1.00 43.47 219 ASP D O 1
#

Nearest PDB structures (foldseek):
  2g6y-assembly1_A  TM=1.003E+00  e=7.446E-43  Pontellina plumata
  2g3o-assembly3_F  TM=9.911E-01  e=4.095E-39  Pontellina plumata
  2dd9-assembly2_C  TM=9.924E-01  e=9.598E-31  Chiridius poppei
  4jge-assembly1_B  TM=9.743E-01  e=8.098E-26  Branchiostoma lanceolatum
  7sfa-assembly1_A  TM=9.653E-01  e=1.119E-24  Branchiostoma floridae

Solvent-accessible surface area: 32605 Å² total

Organism: NCBI:txid239963

Radius of gyration: 26.98 Å; Cα contacts (8 Å, |Δi|>4): 2538; chains: 4; bounding box: 66×70×55 Å

Sequence (857 aa):
AMMEIECRRITGTLNGVEFELVGGGEGTPEQGRMMTNKMKKSTKGALTFSPYLLSHVMFYHFGTYPSGYENPFLHAINNGGYTNTRIEKKYEDGGVLHVSFSSYRYEAGRVVIIGDFKKVMGTGFPEDSVVIFTDDKKIIRRSNATVEHLHPMMGDNDLDGSFTRTFSLRDDGGYYSSSVVVDSHHMHFKKSSAIHPSILQNGGPMMFAFRRVEEDHSNNTELGIVEYQHAFKTPLPAMEIECRITGTLNGVEFELVGGGEGTPEQGRMMTNKMKSTKGALTFSPYLLSHVMFYHFGTYPSGYENPFLHAINNGGYTNTRIEKYEDGGVLHVSFSYRYEAGRVIGDFKVMGTGFPEDSVIFTDDKIIRSNATVEHLHPMGDNDLDGSSFTRTFSLRDGGYYSSVVVDSSHMHFKSAIHPSILQNGGPMFAFRRVEEDHSNNTELGIVEYQHAFKTTPPAMEIECRITGTLNGVEEFELVGGGEGTTPEQQGRMMTNKMKSTKGALTFSPYLLSHVMFYHFGTYPSSSGYENPFLHAINNNGGYTNTRIEKYEDGGVLHVSSFSSYRYEAGRVIGDFKVMGTGFPEEDSVIFTDKIIRSNATVEHLHPMGDNDLDGSFTRTFSLRDGGYYSSSVVDSHMHFKSAIHPSILQNGGPMFAFRRVEEDHSNTELGIVEYQHAFKTPDAMEIEECRITGTLNGVEFELVGGGEGTPEQGRMMTNKMKSTKGALTFSPYLLSHVMFYHFGTYPSGYENPFLHAINNGGYTNTRIEKYEDGGVLHVSSFSSYRYEAGRVIGDFKVMGTGFPEDSVIFTDDKIIRSNATVEHLHPMMGDNDLDGSFTRTFSLRDGGYYSSVVDSHMHFKSAIHPSILQNGGPMFAFRRVVEEDHSNTELGIVEYQHAFKKTPD

Secondary structure (DSSP, 8-state):
-EEEEEEEEEEETTEEEEEEEEEEEEGGGTEEEEEEEESSSS-SS-GGGGTTT--GGG-B--TT---HHHHGGGTT-EEEEEEEEETTS-EEEEEEEEEEETTEEEEEEEEEEE---TT-GGGSS-EEEEPPEEEEEEESSTTEEEEEEEEEEEETTS-EEEEEEEEEEEESSPPPHHHHTSSS-EEEEEEEEE---SSEEEEEEEEEEES--/-PPEEEEEEEEEEETTEEEEEEEEEEEEGGGTEEEEEEEESSSS-SS-GGGGTTT--GGG-B--TT---HHHHGGGGT-EEEEEEEEETTS-EEEEEEEEEEETTEEEEEEEEEEE---TT-GGGSS-EEEEPPEEEEEEESSTTEEEEEEEEEEEETTS-EEEEEEEEEEEESS---GGG-SSS--EEEEEEEEE---SSEEEEEEEEEEES--/-PEEEEEEEEEEETTEEEEEEEEEEEEGGGTEEEEEEEESSSS-SS-GGGGTTT--GGG-B--TT---HHHHGGGGT-EEEEEEEEETTS-EEEEEEEEEEETTEEEEEEEEEEE---TT-GGGSS-EEEEPPEEEEEEEEETTEEEEEEEEEEEETTS-EEEEEEEEEEEESS---HHHHT-SS-EEEEEEEEE---SSEEEEEEEEEEESS--/-EEEEEEEEEEETTEEEEEEEEEEEEGGGTEEEEEEEESSSS-SS-GGGGTTT--TTS-B--TT---HHHHGGGGT-EEEEEEEEETTS-EEEEEEEEEEETTEEEEEEEEEEE---TT-GGGSS-EEEEPPEEEEEEEEETTEEEEEEEEEEEETTS-EEEEEEEEEEEESS---HHHHTSSS-EEEEEEEEE---SSEEEEEEEEEEESS--

InterPro domains:
  IPR009017 Green fluorescent protein [G3DSA:2.40.155.10] (1-219)
  IPR009017 Green fluorescent protein [SSF54511] (3-219)
  IPR011584 Green fluorescent protein-related [PF01353] (4-217)

Foldseek 3Di:
DFWEWEKEWEDAQRHTWIKTWTWAADQQQQKIKIKIFIPVDFDQWACQVCPVVRAQLRAHEDPPDDSQQVVLLPPFHKKKWKWKAWPQGKIKTKIWDWHDDVRYIYIYMYIYIHDADPPHPGNDPFFDHKFKKKWWWADDPFFKIKIKIKIWTATDVGDIIIMIMIMMMGGPGGGDVRRVVVPGIKMKIKDWDWDDDRTMTMIMMGIYIYPDD/DPWFWEWEKEWEDAQRRTKIKTWTWTADQQQQKIKTKIFIPVPFDQWDPQVCQVVRAQLRAYEDPPDDSQQVVLLPPFHKKKWKWKAWPQGKIKIKIWDWDDDVRYIYIYMYIYIHDADPPHPGSDNFFDHKAKKKKWWADDPFFKIKIKIKTWTATPVGDIIIMIMIMMMGGPDGGDCSRPPPPGTKIKIKGWDWDDDRTMTMIMMGIYIDPDD/DWFWEWEKEWEDAQRHTWIKTWTWTADQQQQKIKIKIFIPPPFDQWACQVCQVVRAQLNEAEDPPDDSQQVVQLVPQHKKKWKWKAWPQGKIKIKIWDWHDDVSYIYIYMYIYIHDQDPPHCRNDQFFDHWAKKKWWWADPDQFKIKIKIKTWTATPVGDIIIIIMIMIMGGPGGGDCCRHVVPGIKMKIKDWDWDDDRTMTMIMMGIYIDPDDD/DFWEWEKEWEDAQRRTWIWTWTWAADLQQQKIKIKIFIPPPFDQWDPQVCQVVRAQLNAHEDPLDDSQQVVLQVPFHKKKWKWKAWPQGKIKIKIWDWHDDVRYIYIYMYIYIHDQDPPHCGNDPFFDFWAKKKWWWADPDFFKIKIKIKTWTATPVGDIIIMIMIMIMGGPGGGDVSRVVVPGIKIKIKGWDWDDDRGMTMIMMGIYIDPDDD